Protein AF-A0A2G9V4E0-F1 (afdb_monomer)

Mean predicted aligned error: 18.13 Å

Foldseek 3Di:
DDDDPDDLVVLLVVLLVLLPDLAADDLVSLLSLLCQLVPPDDPSVVSSVVSLVCLLPPPCNQVSHDDDDDDDDDDPDDDDDDDDDDDDDDDDAGGPLVVNCPPPPDPSSNVSSVSSVVCCCVPPVVVDDPRRNVVSVVVVVVVVVVPDDDPVVVVVVVCVVCVVPPPPCVCPVDCVVVVVPVVPDDDDDDDPLVVVVVVLVVLLVQCPDPDPVSVVVSLVVLLVLLVVLCVVDPPDPDDDDDDDDDDDDDDPDDPRDVSLVSCVVSLLSVLLSLVVVQQDEPVVVVPPDPDPPVSSNVSNLSSLSSNLSSCSSPVPSNVVSVCVVVVVPDDDDDDDDVLVVCLVCVCVVCVPPDLVVLLLVLLVSLLCLLVVDPDLVSSLVSVCSNCVVLVVLVVVLLVVCVVPVCSLLDLVSLVSLLSSLSSLLSSCLNNAASCVSVCVVCPVVLLVLLQSLLVVLQVQCVVPNDVCCVDSSNVSSLSSNLSSLSSLLSRLLRHPDLVCCVPPPPPSNCVRQQQSQQPGDPNSRRLSVLVSLLSNLLRNFQVCQVCVVVNCVRDPPSLCVQCVPDLPGPPSNLLSNLSSLQSCCVRPVVVLVVDDPVVNVVSLVSLVVQLVGPDPSSVVSSLLSVLLVLLVVLCCLQPVDPAQPDPPDSPDRSLVVVLVVQLVVCVVPQVQDDSVRSNVLSVQSNVCSVPSVSSSLSVLVVVCSSCVVVVDDSPVSCVVVVVVVVVVVVVVSVPSPSSDDPVRVVVVVVVD

Solvent-accessible surface area (backbone atoms only — not comparable to full-atom values): 43696 Å² total; per-residue (Å²): 133,89,78,82,80,75,55,72,69,57,53,51,52,48,48,46,54,41,68,70,44,94,45,56,66,54,64,72,56,50,46,50,40,52,48,33,43,77,68,46,71,70,68,61,17,53,51,33,45,51,48,53,50,53,48,62,69,40,93,56,50,74,71,33,48,70,83,96,74,90,78,90,87,82,84,90,80,84,88,86,79,90,80,92,80,86,78,78,93,84,80,83,82,75,54,56,49,58,51,39,61,70,70,47,91,47,70,67,55,32,50,52,43,49,51,48,53,48,50,46,50,76,76,39,54,89,78,48,57,68,72,47,54,53,47,49,53,51,50,54,52,53,56,51,64,75,69,69,88,56,68,64,65,50,49,53,56,50,47,65,68,40,61,84,72,52,60,64,62,68,54,72,78,41,63,59,59,51,68,69,39,72,81,74,62,84,93,79,86,76,57,75,67,56,55,51,50,51,52,52,54,48,50,56,55,53,52,65,49,98,43,72,67,62,30,49,61,44,46,56,52,47,34,51,52,37,49,50,63,37,68,76,62,60,85,73,75,82,74,81,92,77,81,92,76,95,73,93,76,76,85,80,74,79,77,77,55,70,70,55,69,72,43,50,68,60,53,55,55,47,50,53,50,52,70,74,64,56,54,71,52,70,85,73,46,68,82,79,46,96,68,80,57,62,66,54,48,50,50,22,52,53,52,49,48,35,48,43,36,47,33,75,75,39,49,67,64,46,52,51,58,50,48,66,56,52,76,75,72,76,88,90,91,88,92,68,72,63,65,66,57,49,61,73,43,38,72,77,69,49,68,88,49,54,72,72,54,46,25,52,48,40,20,55,50,18,41,48,44,53,68,71,49,94,50,62,69,62,39,34,56,51,49,52,62,68,42,44,64,56,47,55,56,48,52,53,52,51,52,49,35,73,77,36,65,70,54,65,73,36,63,63,54,36,48,50,53,37,51,46,42,47,35,50,34,30,22,28,66,40,34,27,47,60,38,50,63,63,46,65,73,45,45,68,59,52,48,51,50,41,42,54,48,48,50,54,52,49,53,49,32,74,76,63,36,76,71,53,61,73,39,70,58,50,43,40,45,50,48,36,45,47,41,53,46,47,38,54,38,48,36,56,71,43,46,82,62,56,64,59,42,58,70,71,46,46,56,65,47,45,75,47,45,38,61,53,46,48,72,38,55,81,90,69,40,61,43,60,57,37,44,35,50,20,48,50,35,62,66,44,30,60,78,44,57,89,52,47,64,61,51,46,72,30,51,44,66,71,48,47,72,59,46,74,79,49,95,70,59,61,58,62,42,49,48,21,45,54,48,26,55,38,29,41,49,75,42,37,42,74,56,59,74,68,45,58,70,70,60,46,50,53,53,53,52,52,35,58,53,28,42,70,39,93,50,64,71,43,14,50,53,20,39,50,42,51,20,48,52,47,18,54,51,41,40,32,45,72,74,66,57,84,68,62,76,41,87,92,47,63,84,53,53,52,55,58,52,53,51,54,53,52,50,54,52,45,62,74,73,39,86,87,59,52,75,69,54,53,54,51,55,57,49,43,52,59,73,21,20,88,35,52,66,56,30,34,51,53,49,48,54,50,55,45,69,72,37,62,85,74,72,62,88,66,78,76,76,56,48,62,61,53,49,49,52,51,48,54,55,48,50,64,53,49,70,40,86,74,62,48,52,77,81,70,57,59,60,66,73,75,74,109

Organism: Teladorsagia circumcincta (NCBI:txid45464)

pLDDT: mean 77.63, std 17.52, range [27.0, 97.81]

InterPro domains:
  IPR001494 Importin-beta, N-terminal domain [PF03810] (95-145)
  IPR001494 Importin-beta, N-terminal domain [PS50166] (108-146)
  IPR011989 Armadillo-like helical [G3DSA:1.25.10.10] (3-150)
  IPR011989 Armadillo-like helical [G3DSA:1.25.10.10] (183-432)
  IPR011989 Armadillo-like helical [G3DSA:1.25.10.10] (434-624)
  IPR011989 Armadillo-like helical [G3DSA:1.25.10.10] (625-747)
  IPR014877 Exportin-1, C-terminal [PF08767] (438-626)
  IPR014877 Exportin-1, C-terminal [SM01102] (438-711)
  IPR016024 Armadillo-type fold [SSF48371] (34-645)
  IPR016024 Armadillo-type fold [SSF48371] (437-710)
  IPR041123 Chromosome region maintenance repeat [PF18777] (195-230)
  IPR041235 Exportin-1, repeat 2 [PF18784] (259-318)
  IPR045065 Exportin-1/5 [PTHR11223] (341-725)

Secondary structure (DSSP, 8-state):
-------HHHHHHHHHHHHHSSSPP-HHHHHHHHHHHHH--THHHHHHHHHHHHHHH-TTGGGS-----S-------S-----S-PPPS--PPS-THHHHHHH---HHHHHHHHHHHHHHHHHHTTTS-HHHHHHHHHHHHHHHHHH---HHHHHHHHHHHHTTTS-HHHHHSSTHHHHHHTTT-------HHHHHHHHHHHHHHHTTSS-HHHHHHHHHHHHHHHHHHHHTS--PPPPP--------------PPPHHHHHHHHHHHHHHHHHHHSPPPPHHHHTTT-SS--HHHHHHHHHHHHHHHHHHHH-HHHHHHHHHHHHTTT------S-HHHHHHHTHHHHHTTS-HHHHHHHHHHHHHHHHHH-S-HHHHHHHHHHHHHHHHHHHHHHHHHHHH-GGGGG-HHHHHHHHHHHHHHHHHHHHH-GGGHHHHHHHHHHHHHHHHHHHHHHHHHHHHH-GGGGGSHHHHHHHHHHHHHHHHHHHHHHH-S-HHHIIIIIHHHHHHHHHHHHHHS-TTTS-THHHHHHHHHHHHHGGGGTTTHHHHHHHHHHHHHHHHSS-SSS-HHHHHHHHHHHHHHHHHHHHHHHTS-HHHHHHHHHHHHHHHT-SSHHHHHHHHHHHHHHHHHHHHIIIII--S-S-SS-TTS-HHHHHHHHHHHHHHHH-TTS-HHHHHHHHHHHHHTTT-HHHHHHHHHHHHHHHHGGGT---GGGGHHHHHHHHHHHHHHHHTSTTSS-HHHHTHHHHT-

Nearest PDB structures (foldseek):
  6tvo-assembly1_A  TM=6.552E-01  e=1.284E-31  Homo sapiens
  3gjx-assembly1_A  TM=6.087E-01  e=4.006E-31  Mus musculus
  6m6x-assembly1_C  TM=6.313E-01  e=2.692E-26  Saccharomyces cerevisiae S288C
  7cnd-assembly1_C  TM=6.186E-01  e=1.583E-26  Saccharomyces cerevisiae
  5dhf-assembly1_C  TM=6.220E-01  e=9.062E-26  Saccharomyces cerevisiae S288C

Structure (mmCIF, N/CA/C/O backbone):
data_AF-A0A2G9V4E0-F1
#
_entry.id   AF-A0A2G9V4E0-F1
#
loop_
_atom_site.group_PDB
_atom_site.id
_atom_site.type_symbol
_atom_site.label_atom_id
_atom_site.label_alt_id
_atom_site.label_comp_id
_atom_site.label_asym_id
_atom_site.label_entity_id
_atom_site.label_seq_id
_atom_site.pdbx_PDB_ins_code
_atom_site.Cartn_x
_atom_site.Cartn_y
_atom_site.Cartn_z
_atom_site.occupancy
_atom_site.B_iso_or_equiv
_atom_site.auth_seq_id
_atom_site.auth_comp_id
_atom_site.auth_asym_id
_atom_site.auth_atom_id
_atom_site.pdbx_PDB_model_num
ATOM 1 N N . MET A 1 1 ? -32.939 -40.037 -51.453 1.00 33.19 1 MET A N 1
ATOM 2 C CA . MET A 1 1 ? -31.852 -40.809 -50.816 1.00 33.19 1 MET A CA 1
ATOM 3 C C . MET A 1 1 ? -31.246 -39.930 -49.742 1.00 33.19 1 MET A C 1
ATOM 5 O O . MET A 1 1 ? -30.874 -38.808 -50.053 1.00 33.19 1 MET A O 1
ATOM 9 N N . ALA A 1 2 ? -31.262 -40.393 -48.495 1.00 30.61 2 ALA A N 1
ATOM 10 C CA . ALA A 1 2 ? -30.741 -39.678 -47.338 1.00 30.61 2 ALA A CA 1
ATOM 11 C C . ALA A 1 2 ? -29.206 -39.614 -47.401 1.00 30.61 2 ALA A C 1
ATOM 13 O O . ALA A 1 2 ? -28.556 -40.657 -47.384 1.00 30.61 2 ALA A O 1
ATOM 14 N N . ALA A 1 3 ? -28.639 -38.410 -47.481 1.00 33.91 3 ALA A N 1
ATOM 15 C CA . ALA A 1 3 ? -27.238 -38.184 -47.147 1.00 33.91 3 ALA A CA 1
ATOM 16 C C . ALA A 1 3 ? -27.174 -37.980 -45.628 1.00 33.91 3 ALA A C 1
ATOM 18 O O . ALA A 1 3 ? -27.768 -37.036 -45.108 1.00 33.91 3 ALA A O 1
ATOM 19 N N . LEU A 1 4 ? -26.532 -38.906 -44.915 1.00 38.12 4 LEU A N 1
ATOM 20 C CA . LEU A 1 4 ? -26.237 -38.766 -43.491 1.00 38.12 4 LEU A CA 1
ATOM 21 C C . LEU A 1 4 ? -25.443 -37.469 -43.272 1.00 38.12 4 LEU A C 1
ATOM 23 O O . LEU A 1 4 ? -24.310 -37.357 -43.732 1.00 38.12 4 LEU A O 1
ATOM 27 N N . THR A 1 5 ? -26.021 -36.493 -42.577 1.00 47.41 5 THR A N 1
ATOM 28 C CA . THR A 1 5 ? -25.279 -35.347 -42.041 1.00 47.41 5 THR A CA 1
ATOM 29 C C . THR A 1 5 ? -24.355 -35.866 -40.942 1.00 47.41 5 THR A C 1
ATOM 31 O O . THR A 1 5 ? -24.833 -36.281 -39.885 1.00 47.41 5 THR A O 1
ATOM 34 N N . ALA A 1 6 ? -23.050 -35.917 -41.211 1.00 59.31 6 ALA A N 1
ATOM 35 C CA . ALA A 1 6 ? -22.050 -36.324 -40.230 1.00 59.31 6 ALA A CA 1
ATOM 36 C C . ALA A 1 6 ? -22.112 -35.418 -38.985 1.00 59.31 6 ALA A C 1
ATOM 38 O O . ALA A 1 6 ? -22.323 -34.211 -39.095 1.00 59.31 6 ALA A O 1
ATOM 39 N N . THR A 1 7 ? -21.949 -35.998 -37.795 1.00 72.94 7 THR A N 1
ATOM 40 C CA . THR A 1 7 ? -21.898 -35.251 -36.527 1.00 72.94 7 THR A CA 1
ATOM 41 C C . THR A 1 7 ? -20.659 -34.339 -36.470 1.00 72.94 7 THR A C 1
ATOM 43 O O . THR A 1 7 ? -19.625 -34.727 -37.017 1.00 72.94 7 THR A O 1
ATOM 46 N N . PRO A 1 8 ? -20.699 -33.179 -35.779 1.00 71.94 8 PRO A N 1
ATOM 47 C CA . PRO A 1 8 ? -19.580 -32.222 -35.715 1.00 71.94 8 PRO A CA 1
ATOM 48 C C . PRO A 1 8 ? -18.233 -32.849 -35.323 1.00 71.94 8 PRO A C 1
ATOM 50 O O . PRO A 1 8 ? -17.212 -32.566 -35.943 1.00 71.94 8 PRO A O 1
ATOM 53 N N . MET A 1 9 ? -18.234 -33.797 -34.382 1.00 76.00 9 MET A N 1
ATOM 54 C CA . MET A 1 9 ? -17.030 -34.542 -33.986 1.00 76.00 9 MET A CA 1
ATOM 55 C C . MET A 1 9 ? -16.410 -35.385 -35.113 1.00 76.00 9 MET A C 1
ATOM 57 O O . MET A 1 9 ? -15.192 -35.504 -35.185 1.00 76.00 9 MET A O 1
ATOM 61 N N . VAL A 1 10 ? -17.219 -35.920 -36.033 1.00 79.38 10 VAL A N 1
ATOM 62 C CA . VAL A 1 10 ? -16.725 -36.690 -37.192 1.00 79.38 10 VAL A CA 1
ATOM 63 C C . VAL A 1 10 ? -16.063 -35.756 -38.206 1.00 79.38 10 VAL A C 1
ATOM 65 O O . VAL A 1 10 ? -15.049 -36.111 -38.799 1.00 79.38 10 VAL A O 1
ATOM 68 N N . ILE A 1 11 ? -16.593 -34.539 -38.359 1.00 79.25 11 ILE A N 1
ATOM 69 C CA . ILE A 1 11 ? -15.997 -33.488 -39.195 1.00 79.25 11 ILE A CA 1
ATOM 70 C C . ILE A 1 11 ? -14.650 -33.041 -38.605 1.00 79.25 11 ILE A C 1
ATOM 72 O O . ILE A 1 11 ? -13.688 -32.883 -39.350 1.00 79.25 11 ILE A O 1
ATOM 76 N N . LEU A 1 12 ? -14.548 -32.895 -37.277 1.00 80.19 12 LEU A N 1
ATOM 77 C CA . LEU A 1 12 ? -13.295 -32.545 -36.594 1.00 80.19 12 LEU A CA 1
ATOM 78 C C . LEU A 1 12 ? -12.248 -33.668 -36.657 1.00 80.19 12 LEU A C 1
ATOM 80 O O . LEU A 1 12 ? -11.067 -33.384 -36.848 1.00 80.19 12 LEU A O 1
ATOM 84 N N . GLU A 1 13 ? -12.647 -34.937 -36.546 1.00 80.19 13 GLU A N 1
ATOM 85 C CA . GLU A 1 13 ? -11.729 -36.069 -36.737 1.00 80.19 13 GLU A CA 1
ATOM 86 C C . GLU A 1 13 ? -11.235 -36.189 -38.181 1.00 80.19 13 GLU A C 1
ATOM 88 O O . GLU A 1 13 ? -10.054 -36.476 -38.402 1.00 80.19 13 GLU A O 1
ATOM 93 N N . GLU A 1 14 ? -12.109 -35.946 -39.160 1.00 80.38 14 GLU A N 1
ATOM 94 C CA . GLU A 1 14 ? -11.736 -35.922 -40.575 1.00 80.38 14 GLU A CA 1
ATOM 95 C C . GLU A 1 14 ? -10.793 -34.750 -40.871 1.00 80.38 14 GLU A C 1
ATOM 97 O O . GLU A 1 14 ? -9.742 -34.943 -41.482 1.00 80.38 14 GLU A O 1
ATOM 102 N N . ALA A 1 15 ? -11.094 -33.559 -40.342 1.00 75.94 15 ALA A N 1
ATOM 103 C CA . ALA A 1 15 ? -10.224 -32.393 -40.445 1.00 75.94 15 ALA A CA 1
ATOM 104 C C . ALA A 1 15 ? -8.856 -32.647 -39.809 1.00 75.94 15 ALA A C 1
ATOM 106 O O . ALA A 1 15 ? -7.833 -32.355 -40.422 1.00 75.94 15 ALA A O 1
ATOM 107 N N . LYS A 1 16 ? -8.805 -33.263 -38.623 1.00 79.62 16 LYS A N 1
ATOM 108 C CA . LYS A 1 16 ? -7.543 -33.609 -37.962 1.00 79.62 16 LYS A CA 1
ATOM 109 C C . LYS A 1 16 ? -6.700 -34.560 -38.813 1.00 79.62 16 LYS A C 1
ATOM 111 O O . LYS A 1 16 ? -5.512 -34.314 -39.000 1.00 79.62 16 LYS A O 1
ATOM 116 N N . LYS A 1 17 ? -7.303 -35.611 -39.380 1.00 75.38 17 LYS A N 1
ATOM 117 C CA . LYS A 1 17 ? -6.600 -36.552 -40.271 1.00 75.38 17 LYS A CA 1
ATOM 118 C C . LYS A 1 17 ? -6.109 -35.872 -41.547 1.00 75.38 17 LYS A C 1
ATOM 120 O O . LYS A 1 17 ? -4.966 -36.087 -41.951 1.00 75.38 17 LYS A O 1
ATOM 125 N N . GLN A 1 18 ? -6.948 -35.039 -42.158 1.00 71.94 18 GLN A N 1
ATOM 126 C CA . GLN A 1 18 ? -6.619 -34.352 -43.402 1.00 71.94 18 GLN A CA 1
ATOM 127 C C . GLN A 1 18 ? -5.540 -33.280 -43.201 1.00 71.94 18 GLN A C 1
ATOM 129 O O . GLN A 1 18 ? -4.650 -33.153 -44.036 1.00 71.94 18 GLN A O 1
ATOM 134 N N . PHE A 1 19 ? -5.570 -32.546 -42.085 1.00 72.25 19 PHE A N 1
ATOM 135 C CA . PHE A 1 19 ? -4.605 -31.482 -41.792 1.00 72.25 19 PHE A CA 1
ATOM 136 C C . PHE A 1 19 ? -3.255 -32.048 -41.305 1.00 72.25 19 PHE A C 1
ATOM 138 O O . PHE A 1 19 ? -2.202 -31.448 -41.545 1.00 72.25 19 PHE A O 1
ATOM 145 N N . GLN A 1 20 ? -3.247 -33.239 -40.689 1.00 66.88 20 GLN A N 1
ATOM 146 C CA . GLN A 1 20 ? -2.020 -33.938 -40.287 1.00 66.88 20 GLN A CA 1
ATOM 147 C C . GLN A 1 20 ? -1.310 -34.648 -41.457 1.00 66.88 20 GLN A C 1
ATOM 149 O O . GLN A 1 20 ? -0.078 -34.641 -41.489 1.00 66.88 20 GLN A O 1
ATOM 154 N N . GLY A 1 21 ? -2.040 -35.189 -42.439 1.00 61.72 21 GLY A N 1
ATOM 155 C CA . GLY A 1 21 ? -1.461 -35.865 -43.612 1.00 61.72 21 GLY A CA 1
ATOM 156 C C . GLY A 1 21 ? -0.761 -34.941 -44.626 1.00 61.72 21 GLY A C 1
ATOM 157 O O . GLY A 1 21 ? -0.835 -33.718 -44.528 1.00 61.72 21 GLY A O 1
ATOM 158 N N . ASP A 1 22 ? -0.105 -35.541 -45.629 1.00 53.78 22 ASP A N 1
ATOM 159 C CA . ASP A 1 22 ? 0.511 -34.852 -46.789 1.00 53.78 22 ASP A CA 1
ATOM 160 C C . ASP A 1 22 ? -0.501 -34.571 -47.926 1.00 53.78 22 ASP A C 1
ATOM 162 O O . ASP A 1 22 ? -0.129 -34.253 -49.056 1.00 53.78 22 ASP A O 1
ATOM 166 N N . GLY A 1 23 ? -1.797 -34.745 -47.646 1.00 53.50 23 GLY A N 1
ATOM 167 C CA . GLY A 1 23 ? -2.893 -34.508 -48.586 1.00 53.50 23 GLY A CA 1
ATOM 168 C C . GLY A 1 23 ? -3.315 -33.037 -48.664 1.00 53.50 23 GLY A C 1
ATOM 169 O O . GLY A 1 23 ? -2.919 -32.213 -47.849 1.00 53.50 23 GLY A O 1
ATOM 170 N N . LYS A 1 24 ? -4.156 -32.718 -49.654 1.00 55.38 24 LYS A N 1
ATOM 171 C CA . LYS A 1 24 ? -4.637 -31.356 -49.948 1.00 55.38 24 LYS A CA 1
ATOM 172 C C . LYS A 1 24 ? -5.530 -30.805 -48.834 1.00 55.38 24 LYS A C 1
ATOM 174 O O . LYS A 1 24 ? -6.389 -31.533 -48.331 1.00 55.38 24 LYS A O 1
ATOM 179 N N . LEU A 1 25 ? -5.416 -29.511 -48.535 1.00 63.75 25 LEU A N 1
ATOM 180 C CA . LEU A 1 25 ? -6.314 -28.795 -47.623 1.00 63.75 25 LEU A CA 1
ATOM 181 C C . LEU A 1 25 ? -7.663 -28.467 -48.297 1.00 63.75 25 LEU A C 1
ATOM 183 O O . LEU A 1 25 ? -7.703 -27.854 -49.359 1.00 63.75 25 LEU A O 1
ATOM 187 N N . ASN A 1 26 ? -8.781 -28.844 -47.675 1.00 69.75 26 ASN A N 1
ATOM 188 C CA . ASN A 1 26 ? -10.123 -28.502 -48.156 1.00 69.75 26 ASN A CA 1
ATOM 189 C C . ASN A 1 26 ? -10.599 -27.176 -47.527 1.00 69.75 26 ASN A C 1
ATOM 191 O O . ASN A 1 26 ? -10.836 -27.125 -46.321 1.00 69.75 26 ASN A O 1
ATOM 195 N N . VAL A 1 27 ? -10.773 -26.123 -48.340 1.00 69.50 27 VAL A N 1
ATOM 196 C CA . VAL A 1 27 ? -11.202 -24.779 -47.888 1.00 69.50 27 VAL A CA 1
ATOM 197 C C . VAL A 1 27 ? -12.576 -24.812 -47.209 1.00 69.50 27 VAL A C 1
ATOM 199 O O . VAL A 1 27 ? -12.756 -24.191 -46.169 1.00 69.50 27 VAL A O 1
ATOM 202 N N . GLN A 1 28 ? -13.522 -25.604 -47.723 1.00 72.94 28 GLN A N 1
ATOM 203 C CA . GLN A 1 28 ? -14.852 -25.742 -47.115 1.00 72.94 28 GLN A CA 1
ATOM 204 C C . GLN A 1 28 ? -14.797 -26.482 -45.773 1.00 72.94 28 GLN A C 1
ATOM 206 O O . GLN A 1 28 ? -15.589 -26.197 -44.878 1.00 72.94 28 GLN A O 1
ATOM 211 N N . LEU A 1 29 ? -13.858 -27.420 -45.614 1.00 75.62 29 LEU A N 1
ATOM 212 C CA . LEU A 1 29 ? -13.629 -28.094 -44.336 1.00 75.62 29 LEU A CA 1
ATOM 213 C C . LEU A 1 29 ? -12.948 -27.157 -43.329 1.00 75.62 29 LEU A C 1
ATOM 215 O O . LEU A 1 29 ? -13.338 -27.137 -42.166 1.00 75.62 29 LEU A O 1
ATOM 219 N N . LEU A 1 30 ? -11.985 -26.341 -43.772 1.00 76.62 30 LEU A N 1
ATOM 220 C CA . LEU A 1 30 ? -11.377 -25.295 -42.944 1.00 76.62 30 LEU A CA 1
ATOM 221 C C . LEU A 1 30 ? -12.433 -24.291 -42.465 1.00 76.62 30 LEU A C 1
ATOM 223 O O . LEU A 1 30 ? -12.498 -24.005 -41.274 1.00 76.62 30 LEU A O 1
ATOM 227 N N . ASP A 1 31 ? -13.309 -23.837 -43.360 1.00 79.75 31 ASP A N 1
ATOM 228 C CA . ASP A 1 31 ? -14.431 -22.950 -43.044 1.00 79.75 31 ASP A CA 1
ATOM 229 C C . ASP A 1 31 ? -15.376 -23.566 -41.999 1.00 79.75 31 ASP A C 1
ATOM 231 O O . ASP A 1 31 ? -15.823 -22.880 -41.075 1.00 79.75 31 ASP A O 1
ATOM 235 N N . GLN A 1 32 ? -15.633 -24.875 -42.073 1.00 80.00 32 GLN A N 1
ATOM 236 C CA . GLN A 1 32 ? -16.416 -25.596 -41.064 1.00 80.00 32 GLN A CA 1
ATOM 237 C C . GLN A 1 32 ? -15.699 -25.664 -39.708 1.00 80.00 32 GLN A C 1
ATOM 239 O O . GLN A 1 32 ? -16.331 -25.408 -38.685 1.00 80.00 32 GLN A O 1
ATOM 244 N N . VAL A 1 33 ? -14.391 -25.938 -39.680 1.00 81.00 33 VAL A N 1
ATOM 245 C CA . VAL A 1 33 ? -13.590 -25.978 -38.440 1.00 81.00 33 VAL A CA 1
ATOM 246 C C . VAL A 1 33 ? -13.491 -24.591 -37.795 1.00 81.00 33 VAL A C 1
ATOM 248 O O . VAL A 1 33 ? -13.684 -24.461 -36.587 1.00 81.00 33 VAL A O 1
ATOM 251 N N . VAL A 1 34 ? -13.261 -23.539 -38.586 1.00 81.44 34 VAL A N 1
ATOM 252 C CA . VAL A 1 34 ? -13.236 -22.141 -38.120 1.00 81.44 34 VAL A CA 1
ATOM 253 C C . VAL A 1 34 ? -14.613 -21.724 -37.598 1.00 81.44 34 VAL A C 1
ATOM 255 O O . VAL A 1 34 ? -14.719 -21.106 -36.538 1.00 81.44 34 VAL A O 1
ATOM 258 N N . THR A 1 35 ? -15.690 -22.131 -38.273 1.00 82.56 35 THR A N 1
ATOM 259 C CA . THR A 1 35 ? -17.058 -21.894 -37.793 1.00 82.56 35 THR A CA 1
ATOM 260 C C . THR A 1 35 ? -17.322 -22.605 -36.464 1.00 82.56 35 THR A C 1
ATOM 262 O O . THR A 1 35 ? -17.916 -22.006 -35.569 1.00 82.56 35 THR A O 1
ATOM 265 N N . MET A 1 36 ? -16.866 -23.850 -36.294 1.00 82.38 36 MET A N 1
ATOM 266 C CA . MET A 1 36 ? -17.001 -24.592 -35.032 1.00 82.38 36 MET A CA 1
ATOM 267 C C . MET A 1 36 ? -16.182 -23.958 -33.903 1.00 82.38 36 MET A C 1
ATOM 269 O O . MET A 1 36 ? -16.680 -23.835 -32.790 1.00 82.38 36 MET A O 1
ATOM 273 N N . MET A 1 37 ? -14.975 -23.469 -34.183 1.00 83.62 37 MET A N 1
ATOM 274 C CA . MET A 1 37 ? -14.152 -22.756 -33.200 1.00 83.62 37 MET A CA 1
ATOM 275 C C . MET A 1 37 ? -14.810 -21.448 -32.717 1.00 83.62 37 MET A C 1
ATOM 277 O O . MET A 1 37 ? -14.747 -21.132 -31.528 1.00 83.62 37 MET A O 1
ATOM 281 N N . ASN A 1 38 ? -15.520 -20.737 -33.599 1.00 79.38 38 ASN A N 1
ATOM 282 C CA . ASN A 1 38 ? -16.206 -19.488 -33.251 1.00 79.38 38 ASN A CA 1
ATOM 283 C C . ASN A 1 38 ? -17.627 -19.672 -32.684 1.00 79.38 38 ASN A C 1
ATOM 285 O O . ASN A 1 38 ? -18.124 -18.771 -32.010 1.00 79.38 38 ASN A O 1
ATOM 289 N N . ARG A 1 39 ? -18.317 -20.787 -32.979 1.00 79.38 39 ARG A N 1
ATOM 290 C CA . ARG A 1 39 ? -19.748 -20.971 -32.646 1.00 79.38 39 ARG A CA 1
ATOM 291 C C . ARG A 1 39 ? -20.071 -22.153 -31.727 1.00 79.38 39 ARG A C 1
ATOM 293 O O . ARG A 1 39 ? -21.142 -22.136 -31.124 1.00 79.38 39 ARG A O 1
ATOM 300 N N . ALA A 1 40 ? -19.219 -23.174 -31.632 1.00 80.69 40 ALA A N 1
ATOM 301 C CA . ALA A 1 40 ? -19.456 -24.323 -30.753 1.00 80.69 40 ALA A CA 1
ATOM 302 C C . ALA A 1 40 ? -19.035 -24.018 -29.304 1.00 80.69 40 ALA A C 1
ATOM 304 O O . ALA A 1 40 ? -18.292 -23.072 -29.048 1.00 80.69 40 ALA A O 1
ATOM 305 N N . THR A 1 41 ? -19.493 -24.829 -28.345 1.00 73.19 41 THR A N 1
ATOM 306 C CA . THR A 1 41 ? -19.137 -24.711 -26.921 1.00 73.19 41 THR A CA 1
ATOM 307 C C . THR A 1 41 ? -18.650 -26.049 -26.363 1.00 73.19 41 THR A C 1
ATOM 309 O O . THR A 1 41 ? -19.034 -27.119 -26.830 1.00 73.19 41 THR A O 1
ATOM 312 N N . GLY A 1 42 ? -17.777 -26.006 -25.353 1.00 84.25 42 GLY A N 1
ATOM 313 C CA . GLY A 1 42 ? -17.283 -27.212 -24.681 1.00 84.25 42 GLY A CA 1
ATOM 314 C C . GLY A 1 42 ? -16.152 -27.920 -25.436 1.00 84.25 42 GLY A C 1
ATOM 315 O O . GLY A 1 42 ? -15.146 -27.299 -25.780 1.00 84.25 42 GLY A O 1
ATOM 316 N N . GLU A 1 43 ? -16.269 -29.236 -25.629 1.00 80.50 43 GLU A N 1
ATOM 317 C CA . GLU A 1 43 ? -15.189 -30.069 -26.189 1.00 80.50 43 GLU A CA 1
ATOM 318 C C . GLU A 1 43 ? -14.965 -29.855 -27.691 1.00 80.50 43 GLU A C 1
ATOM 320 O O . GLU A 1 43 ? -13.818 -29.839 -28.135 1.00 80.50 43 GLU A O 1
ATOM 325 N N . GLU A 1 44 ? -16.027 -29.606 -28.462 1.00 81.44 44 GLU A N 1
ATOM 326 C CA . GLU A 1 44 ? -15.942 -29.372 -29.912 1.00 81.44 44 GLU A CA 1
ATOM 327 C C . GLU A 1 44 ? -15.126 -28.110 -30.233 1.00 81.44 44 GLU A C 1
ATOM 329 O O . GLU A 1 44 ? -14.275 -28.121 -31.122 1.00 81.44 44 GLU A O 1
ATOM 334 N N . GLN A 1 45 ? -15.316 -27.042 -29.451 1.00 84.38 45 GLN A N 1
ATOM 335 C CA . GLN A 1 45 ? -14.574 -25.789 -29.600 1.00 84.38 45 GLN A CA 1
ATOM 336 C C . GLN A 1 45 ? -13.089 -25.959 -29.258 1.00 84.38 45 GLN A C 1
ATOM 338 O O . GLN A 1 45 ? -12.218 -25.476 -29.984 1.00 84.38 45 GLN A O 1
ATOM 343 N N . LYS A 1 46 ? -12.789 -26.669 -28.161 1.00 83.44 46 LYS A N 1
ATOM 344 C CA . LYS A 1 46 ? -11.406 -26.954 -27.749 1.00 83.44 46 LYS A CA 1
ATOM 345 C C . LYS A 1 46 ? -10.676 -27.778 -28.802 1.00 83.44 46 LYS A C 1
ATOM 347 O O . LYS A 1 46 ? -9.530 -27.474 -29.123 1.00 83.44 46 LYS A O 1
ATOM 352 N N . LEU A 1 47 ? -11.345 -28.791 -29.351 1.00 82.44 47 LEU A N 1
ATOM 353 C CA . LEU A 1 47 ? -10.778 -29.652 -30.380 1.00 82.44 47 LEU A CA 1
ATOM 354 C C . LEU A 1 47 ? -10.558 -28.889 -31.695 1.00 82.44 47 LEU A C 1
ATOM 356 O O . LEU A 1 47 ? -9.476 -28.988 -32.268 1.00 82.44 47 LEU A O 1
ATOM 360 N N . ALA A 1 48 ? -11.525 -28.074 -32.129 1.00 83.50 48 ALA A N 1
ATOM 361 C CA . ALA A 1 48 ? -11.378 -27.206 -33.297 1.00 83.50 48 ALA A CA 1
ATOM 362 C C . ALA A 1 48 ? -10.207 -26.218 -33.141 1.00 83.50 48 ALA A C 1
ATOM 364 O O . ALA A 1 48 ? -9.401 -26.070 -34.058 1.00 83.50 48 ALA A O 1
ATOM 365 N N . ASN A 1 49 ? -10.059 -25.599 -31.964 1.00 85.19 49 ASN A N 1
ATOM 366 C CA . ASN A 1 49 ? -8.941 -24.700 -31.676 1.00 85.19 49 ASN A CA 1
ATOM 367 C C . ASN A 1 49 ? -7.590 -25.433 -31.707 1.00 85.19 49 ASN A C 1
ATOM 369 O O . ASN A 1 49 ? -6.650 -24.967 -32.341 1.00 85.19 49 ASN A O 1
ATOM 373 N N . MET A 1 50 ? -7.501 -26.610 -31.083 1.00 83.88 50 MET A N 1
ATOM 374 C CA . MET A 1 50 ? -6.281 -27.423 -31.092 1.00 83.88 50 MET A CA 1
ATOM 375 C C . MET A 1 50 ? -5.858 -27.801 -32.519 1.00 83.88 50 MET A C 1
ATOM 377 O O . MET A 1 50 ? -4.683 -27.696 -32.852 1.00 83.88 50 MET A O 1
ATOM 381 N N . ILE A 1 51 ? -6.814 -28.178 -33.376 1.00 82.38 51 ILE A N 1
ATOM 382 C CA . ILE A 1 51 ? -6.564 -28.511 -34.785 1.00 82.38 51 ILE A CA 1
ATOM 383 C C . ILE A 1 51 ? -6.035 -27.293 -35.564 1.00 82.38 51 ILE A C 1
ATOM 385 O O . ILE A 1 51 ? -5.096 -27.426 -36.348 1.00 82.38 51 ILE A O 1
ATOM 389 N N . LEU A 1 52 ? -6.604 -26.102 -35.348 1.00 80.75 52 LEU A N 1
ATOM 390 C CA . LEU A 1 52 ? -6.149 -24.869 -36.004 1.00 80.75 52 LEU A CA 1
ATOM 391 C C . LEU A 1 52 ? -4.765 -24.423 -35.513 1.00 80.75 52 LEU A C 1
ATOM 393 O O . LEU A 1 52 ? -3.954 -23.971 -36.318 1.00 80.75 52 LEU A O 1
ATOM 397 N N . VAL A 1 53 ? -4.468 -24.579 -34.221 1.00 80.50 53 VAL A N 1
ATOM 398 C CA . VAL A 1 53 ? -3.133 -24.305 -33.663 1.00 80.50 53 VAL A CA 1
ATOM 399 C C . VAL A 1 53 ? -2.103 -25.270 -34.243 1.00 80.50 53 VAL A C 1
ATOM 401 O O . VAL A 1 53 ? -1.071 -24.826 -34.735 1.00 80.50 53 VAL A O 1
ATOM 404 N N . GLU A 1 54 ? -2.407 -26.567 -34.289 1.00 78.19 54 GLU A N 1
ATOM 405 C CA . GLU A 1 54 ? -1.519 -27.582 -34.868 1.00 78.19 54 GLU A CA 1
ATOM 406 C C . GLU A 1 54 ? -1.252 -27.316 -36.362 1.00 78.19 54 GLU A C 1
ATOM 408 O O . GLU A 1 54 ? -0.120 -27.436 -36.834 1.00 78.19 54 GLU A O 1
ATOM 413 N N . LEU A 1 55 ? -2.273 -26.872 -37.105 1.00 74.94 55 LEU A N 1
ATOM 414 C CA . LEU A 1 55 ? -2.123 -26.434 -38.492 1.00 74.94 55 LEU A CA 1
ATOM 415 C C . LEU A 1 55 ? -1.292 -25.145 -38.602 1.00 74.94 55 LEU A C 1
ATOM 417 O O . LEU A 1 55 ? -0.513 -25.011 -39.538 1.00 74.94 55 LEU A O 1
ATOM 421 N N . LYS A 1 56 ? -1.406 -24.200 -37.669 1.00 70.44 56 LYS A N 1
ATOM 422 C CA . LYS A 1 56 ? -0.614 -22.959 -37.675 1.00 70.44 56 LYS A CA 1
ATOM 423 C C . LYS A 1 56 ? 0.860 -23.202 -37.337 1.00 70.44 56 LYS A C 1
ATOM 425 O O . LYS A 1 56 ? 1.731 -22.594 -37.952 1.00 70.44 56 LYS A O 1
ATOM 430 N N . GLU A 1 57 ? 1.136 -24.077 -36.375 1.00 69.00 57 GLU A N 1
ATOM 431 C CA . GLU A 1 57 ? 2.488 -24.363 -35.880 1.00 69.00 57 GLU A CA 1
ATOM 432 C C . GLU A 1 57 ? 3.258 -25.353 -36.759 1.00 69.00 57 GLU A C 1
ATOM 434 O O . GLU A 1 57 ? 4.490 -25.401 -36.707 1.00 69.00 57 GLU A O 1
ATOM 439 N N . ASN A 1 58 ? 2.566 -26.135 -37.596 1.00 66.56 58 ASN A N 1
ATOM 440 C CA . ASN A 1 58 ? 3.229 -27.114 -38.444 1.00 66.56 58 ASN A CA 1
ATOM 441 C C . ASN A 1 58 ? 4.160 -26.421 -39.481 1.00 66.56 58 ASN A C 1
ATOM 443 O O . ASN A 1 58 ? 3.706 -25.646 -40.331 1.00 66.56 58 ASN A O 1
ATOM 447 N N . PRO A 1 59 ? 5.479 -26.728 -39.468 1.00 56.72 59 PRO A N 1
ATOM 448 C CA . PRO A 1 59 ? 6.485 -26.067 -40.304 1.00 56.72 59 PRO A CA 1
ATOM 449 C C . PRO A 1 59 ? 6.255 -26.181 -41.815 1.00 56.72 59 PRO A C 1
ATOM 451 O O . PRO A 1 59 ? 6.861 -25.410 -42.567 1.00 56.72 59 PRO A O 1
ATOM 454 N N . ASN A 1 60 ? 5.428 -27.141 -42.237 1.00 57.97 60 ASN A N 1
ATOM 455 C CA . ASN A 1 60 ? 5.108 -27.475 -43.623 1.00 57.97 60 ASN A CA 1
ATOM 456 C C . ASN A 1 60 ? 3.654 -27.125 -43.987 1.00 57.97 60 ASN A C 1
ATOM 458 O O . ASN A 1 60 ? 3.196 -27.454 -45.074 1.00 57.97 60 ASN A O 1
ATOM 462 N N . SER A 1 61 ? 2.896 -26.443 -43.126 1.00 58.03 61 SER A N 1
ATOM 463 C CA . SER A 1 61 ? 1.505 -26.078 -43.442 1.00 58.03 61 SER A CA 1
ATOM 464 C C . SER A 1 61 ? 1.371 -25.183 -44.667 1.00 58.03 61 SER A C 1
ATOM 466 O O . SER A 1 61 ? 0.397 -25.284 -45.404 1.00 58.03 61 SER A O 1
ATOM 468 N N . TRP A 1 62 ? 2.395 -24.378 -44.949 1.00 56.66 62 TRP A N 1
ATOM 469 C CA . TRP A 1 62 ? 2.479 -23.568 -46.163 1.00 56.66 62 TRP A CA 1
ATOM 470 C C . TRP A 1 62 ? 2.707 -24.395 -47.446 1.00 56.66 62 TRP A C 1
ATOM 472 O O . TRP A 1 62 ? 2.512 -23.863 -48.535 1.00 56.66 62 TRP A O 1
ATOM 482 N N . THR A 1 63 ? 3.096 -25.678 -47.345 1.00 53.47 63 THR A N 1
ATOM 483 C CA . THR A 1 63 ? 3.273 -26.603 -48.486 1.00 53.47 63 THR A CA 1
ATOM 484 C C . THR A 1 63 ? 2.110 -27.583 -48.683 1.00 53.47 63 THR A C 1
ATOM 486 O O . THR A 1 63 ? 2.109 -28.308 -49.670 1.00 53.47 63 THR A O 1
ATOM 489 N N . LYS A 1 64 ? 1.139 -27.650 -47.761 1.00 53.00 64 LYS A N 1
ATOM 490 C CA . LYS A 1 64 ? 0.070 -28.678 -47.726 1.00 53.00 64 LYS A CA 1
ATOM 491 C C . LYS A 1 64 ? -1.191 -28.339 -48.544 1.00 53.00 64 LYS A C 1
ATOM 493 O O . LYS A 1 64 ? -2.208 -29.024 -48.457 1.00 53.00 64 LYS A O 1
ATOM 498 N N . ILE A 1 65 ? -1.146 -27.283 -49.344 1.00 47.47 65 ILE A N 1
ATOM 499 C CA . ILE A 1 65 ? -2.300 -26.749 -50.069 1.00 47.47 65 ILE A CA 1
ATOM 500 C C . ILE A 1 65 ? -1.944 -26.796 -51.570 1.00 47.47 65 ILE A C 1
ATOM 502 O O . ILE A 1 65 ? -1.194 -25.941 -52.033 1.00 47.47 65 ILE A O 1
ATOM 506 N N . PHE A 1 66 ? -2.330 -27.879 -52.271 1.00 39.22 66 PHE A N 1
ATOM 507 C CA . PHE A 1 66 ? -2.114 -28.056 -53.722 1.00 39.22 66 PHE A CA 1
ATOM 508 C C . PHE A 1 66 ? -3.150 -28.992 -54.380 1.00 39.22 66 PHE A C 1
ATOM 510 O O . PHE A 1 66 ? -3.145 -30.187 -54.085 1.00 39.22 66 PHE A O 1
ATOM 517 N N . ASP A 1 67 ? -3.972 -28.499 -55.322 1.00 39.34 67 ASP A N 1
ATOM 518 C CA . ASP A 1 67 ? -4.090 -29.022 -56.712 1.00 39.34 67 ASP A CA 1
ATOM 519 C C . ASP A 1 67 ? -5.139 -28.292 -57.568 1.00 39.34 67 ASP A C 1
ATOM 521 O O . ASP A 1 67 ? -6.300 -28.105 -57.200 1.00 39.34 67 ASP A O 1
ATOM 525 N N . HIS A 1 68 ? -4.711 -28.061 -58.805 1.00 41.69 68 HIS A N 1
ATOM 526 C CA . HIS A 1 68 ? -5.465 -27.674 -59.978 1.00 41.69 68 HIS A CA 1
ATOM 527 C C . HIS A 1 68 ? -6.525 -28.710 -60.387 1.00 41.69 68 HIS A C 1
ATOM 529 O O . HIS A 1 68 ? -6.254 -29.673 -61.100 1.00 41.69 68 HIS A O 1
ATOM 535 N N . SER A 1 69 ? -7.791 -28.414 -60.107 1.00 32.56 69 SER A N 1
ATOM 536 C CA . SER A 1 69 ? -8.873 -28.754 -61.037 1.00 32.56 69 SER A CA 1
ATOM 537 C C . SER A 1 69 ? -10.048 -27.810 -60.803 1.00 32.56 69 SER A C 1
ATOM 539 O O . SER A 1 69 ? -10.457 -27.663 -59.658 1.00 32.56 69 SER A O 1
ATOM 541 N N . VAL A 1 70 ? -10.595 -27.233 -61.889 1.00 32.16 70 VAL A N 1
ATOM 542 C CA . VAL A 1 70 ? -11.651 -26.186 -61.943 1.00 32.16 70 VAL A CA 1
ATOM 543 C C . VAL A 1 70 ? -11.056 -24.773 -61.736 1.00 32.16 70 VAL A C 1
ATOM 545 O O . VAL A 1 70 ? -10.589 -24.471 -60.657 1.00 32.16 70 VAL A O 1
ATOM 548 N N . THR A 1 71 ? -10.937 -23.842 -62.690 1.00 31.44 71 THR A N 1
ATOM 549 C CA . THR A 1 71 ? -11.554 -23.605 -64.006 1.00 31.44 71 THR A CA 1
ATOM 550 C C . THR A 1 71 ? -10.592 -22.821 -64.913 1.00 31.44 71 THR A C 1
ATOM 552 O O . THR A 1 71 ? -9.963 -21.856 -64.488 1.00 31.44 71 THR A O 1
ATOM 555 N N . ASN A 1 72 ? -10.556 -23.197 -66.195 1.00 36.56 72 ASN A N 1
ATOM 556 C CA . ASN A 1 72 ? -10.160 -22.324 -67.302 1.00 36.56 72 ASN A CA 1
ATOM 557 C C . ASN A 1 72 ? -10.971 -21.012 -67.297 1.00 36.56 72 ASN A C 1
ATOM 559 O O . ASN A 1 72 ? -12.149 -21.031 -66.948 1.00 36.56 72 ASN A O 1
ATOM 563 N N . ASN A 1 73 ? -10.358 -19.953 -67.837 1.00 32.94 73 ASN A N 1
ATOM 564 C CA . ASN A 1 73 ? -10.878 -18.604 -68.115 1.00 32.94 73 ASN A CA 1
ATOM 565 C C . ASN A 1 73 ? -10.736 -17.573 -66.992 1.00 32.94 73 ASN A C 1
ATOM 567 O O . ASN A 1 73 ? -11.725 -17.236 -66.361 1.00 32.94 73 ASN A O 1
ATOM 571 N N . TRP A 1 74 ? -9.563 -16.938 -66.903 1.00 28.56 74 TRP A N 1
ATOM 572 C CA . TRP A 1 74 ? -9.493 -15.473 -66.959 1.00 28.56 74 TRP A CA 1
ATOM 573 C C . TRP A 1 74 ? -8.318 -15.053 -67.847 1.00 28.56 74 TRP A C 1
ATOM 575 O O . TRP A 1 74 ? -7.215 -15.590 -67.785 1.00 28.56 74 TRP A O 1
ATOM 585 N N . VAL A 1 75 ? -8.646 -14.153 -68.762 1.00 30.47 75 VAL A N 1
ATOM 586 C CA . VAL A 1 75 ? -7.872 -13.712 -69.918 1.00 30.47 75 VAL A CA 1
ATOM 587 C C . VAL A 1 75 ? -6.662 -12.888 -69.476 1.00 30.47 75 VAL A C 1
ATOM 589 O O . VAL A 1 75 ? -6.809 -11.833 -68.865 1.00 30.47 75 VAL A O 1
ATOM 592 N N . VAL A 1 76 ? -5.468 -13.353 -69.846 1.00 33.81 76 VAL A N 1
ATOM 593 C CA . VAL A 1 76 ? -4.281 -12.508 -69.999 1.00 33.81 76 VAL A CA 1
ATOM 594 C C . VAL A 1 76 ? -4.349 -11.921 -71.404 1.00 33.81 76 VAL A C 1
ATOM 596 O O . VAL A 1 76 ? -3.857 -12.525 -72.345 1.00 33.81 76 VAL A O 1
ATOM 599 N N . ASP A 1 77 ? -4.969 -10.756 -71.543 1.00 31.27 77 ASP A N 1
ATOM 600 C CA . ASP A 1 77 ? -4.751 -9.880 -72.691 1.00 31.27 77 ASP A CA 1
ATOM 601 C C . ASP A 1 77 ? -4.664 -8.456 -72.162 1.00 31.27 77 ASP A C 1
ATOM 603 O O . ASP A 1 77 ? -5.676 -7.796 -71.940 1.00 31.27 77 ASP A O 1
ATOM 607 N N . HIS A 1 78 ? -3.441 -8.011 -71.905 1.00 28.91 78 HIS A N 1
ATOM 608 C CA . HIS A 1 78 ? -2.826 -6.826 -72.505 1.00 28.91 78 HIS A CA 1
ATOM 609 C C . HIS A 1 78 ? -1.480 -6.601 -71.800 1.00 28.91 78 HIS A C 1
ATOM 611 O O . HIS A 1 78 ? -1.388 -6.721 -70.582 1.00 28.91 78 HIS A O 1
ATOM 617 N N . TRP A 1 79 ? -0.464 -6.240 -72.590 1.00 28.36 79 TRP A N 1
ATOM 618 C CA . TRP A 1 79 ? 0.908 -5.866 -72.199 1.00 28.36 79 TRP A CA 1
ATOM 619 C C . TRP A 1 79 ? 1.956 -6.990 -72.156 1.00 28.36 79 TRP A C 1
ATOM 621 O O . TRP A 1 79 ? 2.571 -7.273 -71.133 1.00 28.36 79 TRP A O 1
ATOM 631 N N . VAL A 1 80 ? 2.259 -7.538 -73.338 1.00 28.59 80 VAL A N 1
ATOM 632 C CA . VAL A 1 80 ? 3.603 -8.044 -73.659 1.00 28.59 80 VAL A CA 1
ATOM 633 C C . VAL A 1 80 ? 4.307 -6.982 -74.506 1.00 28.59 80 VAL A C 1
ATOM 635 O O . VAL A 1 80 ? 3.964 -6.797 -75.671 1.00 28.59 80 VAL A O 1
ATOM 638 N N . VAL A 1 81 ? 5.293 -6.290 -73.929 1.00 32.31 81 VAL A N 1
ATOM 639 C CA . VAL A 1 81 ? 6.375 -5.654 -74.695 1.00 32.31 81 VAL A CA 1
ATOM 640 C C . VAL A 1 81 ? 7.580 -6.589 -74.625 1.00 32.31 81 VAL A C 1
ATOM 642 O O . VAL A 1 81 ? 7.958 -7.074 -73.561 1.00 32.31 81 VAL A O 1
ATOM 645 N N . GLU A 1 82 ? 8.117 -6.890 -75.801 1.00 32.00 82 GLU A N 1
ATOM 646 C CA . GLU A 1 82 ? 9.191 -7.833 -76.091 1.00 32.00 82 GLU A CA 1
ATOM 647 C C . GLU A 1 82 ? 10.456 -7.614 -75.246 1.00 32.00 82 GLU A C 1
ATOM 649 O O . GLU A 1 82 ? 11.016 -6.519 -75.237 1.00 32.00 82 GLU A O 1
ATOM 654 N N . SER A 1 83 ? 11.012 -8.687 -74.668 1.00 27.00 83 SER A N 1
ATOM 655 C CA . SER A 1 83 ? 12.325 -9.234 -75.073 1.00 27.00 83 SER A CA 1
ATOM 656 C C . SER A 1 83 ? 12.925 -10.198 -74.037 1.00 27.00 83 SER A C 1
ATOM 658 O O . SER A 1 83 ? 13.236 -9.821 -72.916 1.00 27.00 83 SER A O 1
ATOM 660 N N . ARG A 1 84 ? 13.218 -11.415 -74.520 1.00 29.09 84 ARG A N 1
ATOM 661 C CA . ARG A 1 84 ? 14.272 -12.355 -74.075 1.00 29.09 84 ARG A CA 1
ATOM 662 C C . ARG A 1 84 ? 14.191 -12.963 -72.665 1.00 29.09 84 ARG A C 1
ATOM 664 O O . ARG A 1 84 ? 14.855 -12.518 -71.742 1.00 29.09 84 ARG A O 1
ATOM 671 N N . ALA A 1 85 ? 13.518 -14.117 -72.621 1.00 29.97 85 ALA A N 1
ATOM 672 C CA . ALA A 1 85 ? 13.989 -15.430 -72.133 1.00 29.97 85 ALA A CA 1
ATOM 673 C C . ALA A 1 85 ? 12.838 -16.162 -71.424 1.00 29.97 85 ALA A C 1
ATOM 675 O O . ALA A 1 85 ? 12.509 -15.875 -70.279 1.00 29.97 85 ALA A O 1
ATOM 676 N N . ARG A 1 86 ? 12.212 -17.118 -72.124 1.00 31.03 86 ARG A N 1
ATOM 677 C CA . ARG A 1 86 ? 11.289 -18.083 -71.510 1.00 31.03 86 ARG A CA 1
ATOM 678 C C . ARG A 1 86 ? 12.100 -19.050 -70.638 1.00 31.03 86 ARG A C 1
ATOM 680 O O . ARG A 1 86 ? 12.994 -19.689 -71.199 1.00 31.03 86 ARG A O 1
ATOM 687 N N . PRO A 1 87 ? 11.789 -19.244 -69.346 1.00 29.92 87 PRO A N 1
ATOM 688 C CA . PRO A 1 87 ? 12.143 -20.482 -68.679 1.00 29.92 87 PRO A CA 1
ATOM 689 C C . PRO A 1 87 ? 11.137 -21.588 -69.058 1.00 29.92 87 PRO A C 1
ATOM 691 O O . PRO A 1 87 ? 10.015 -21.287 -69.483 1.00 29.92 87 PRO A O 1
ATOM 694 N N . PRO A 1 88 ? 11.526 -22.870 -68.956 1.00 31.53 88 PRO A N 1
ATOM 695 C CA . PRO A 1 88 ? 10.664 -23.993 -69.283 1.00 31.53 88 PRO A CA 1
ATOM 696 C C . PRO A 1 88 ? 9.549 -24.155 -68.247 1.00 31.53 88 PRO A C 1
ATOM 698 O O . PRO A 1 88 ? 9.686 -23.802 -67.080 1.00 31.53 88 PRO A O 1
ATOM 701 N N . ILE A 1 89 ? 8.454 -24.735 -68.718 1.00 42.31 89 ILE A N 1
ATOM 702 C CA . ILE A 1 89 ? 7.282 -25.177 -67.966 1.00 42.31 89 ILE A CA 1
ATOM 703 C C . ILE A 1 89 ? 7.718 -26.045 -66.772 1.00 42.31 89 ILE A C 1
ATOM 705 O O . ILE A 1 89 ? 8.362 -27.073 -66.971 1.00 42.31 89 ILE A O 1
ATOM 709 N N . GLY A 1 90 ? 7.342 -25.638 -65.554 1.00 35.81 90 GLY A N 1
ATOM 710 C CA . GLY A 1 90 ? 7.493 -26.440 -64.336 1.00 35.81 90 GLY A CA 1
ATOM 711 C C . GLY A 1 90 ? 7.988 -25.657 -63.120 1.00 35.81 90 GLY A C 1
ATOM 712 O O . GLY A 1 90 ? 9.125 -25.855 -62.719 1.00 35.81 90 GLY A O 1
ATOM 713 N N . GLN A 1 91 ? 7.146 -24.789 -62.545 1.00 34.94 91 GLN A N 1
ATOM 714 C CA . GLN A 1 91 ? 7.144 -24.382 -61.125 1.00 34.94 91 GLN A CA 1
ATOM 715 C C . GLN A 1 91 ? 6.071 -23.303 -60.935 1.00 34.94 91 GLN A C 1
ATOM 717 O O . GLN A 1 91 ? 6.304 -22.119 -61.169 1.00 34.94 91 GLN A O 1
ATOM 722 N N . HIS A 1 92 ? 4.864 -23.745 -60.575 1.00 39.38 92 HIS A N 1
ATOM 723 C CA . HIS A 1 92 ? 3.817 -22.861 -60.077 1.00 39.38 92 HIS A CA 1
ATOM 724 C C . HIS A 1 92 ? 4.158 -22.390 -58.653 1.00 39.38 92 HIS A C 1
ATOM 726 O O . HIS A 1 92 ? 4.965 -22.994 -57.948 1.00 39.38 92 HIS A O 1
ATOM 732 N N . TRP A 1 93 ? 3.595 -21.235 -58.328 1.00 36.31 93 TRP A N 1
ATOM 733 C CA . TRP A 1 93 ? 4.000 -20.255 -57.332 1.00 36.31 93 TRP A CA 1
ATOM 734 C C . TRP A 1 93 ? 3.866 -20.723 -55.879 1.00 36.31 93 TRP A C 1
ATOM 736 O O . TRP A 1 93 ? 3.310 -21.771 -55.571 1.00 36.31 93 TRP A O 1
ATOM 746 N N . VAL A 1 94 ? 4.418 -19.921 -54.976 1.00 37.75 94 VAL A N 1
ATOM 747 C CA . VAL A 1 94 ? 4.410 -20.168 -53.535 1.00 37.75 94 VAL A CA 1
ATOM 748 C C . VAL A 1 94 ? 3.143 -19.600 -52.914 1.00 37.75 94 VAL A C 1
ATOM 750 O O . VAL A 1 94 ? 2.883 -18.410 -53.051 1.00 37.75 94 VAL A O 1
ATOM 753 N N . VAL A 1 95 ? 2.454 -20.492 -52.190 1.00 43.34 95 VAL A N 1
ATOM 754 C CA . VAL A 1 95 ? 1.331 -20.326 -51.247 1.00 43.34 95 VAL A CA 1
ATOM 755 C C . VAL A 1 95 ? -0.090 -20.261 -51.846 1.00 43.34 95 VAL A C 1
ATOM 757 O O . VAL A 1 95 ? -0.503 -19.206 -52.307 1.00 43.34 95 VAL A O 1
ATOM 760 N N . GLU A 1 96 ? -0.907 -21.317 -51.659 1.00 55.78 96 GLU A N 1
ATOM 761 C CA . GLU A 1 96 ? -2.378 -21.288 -51.868 1.00 55.78 96 GLU A CA 1
ATOM 762 C C . GLU A 1 96 ? -3.146 -20.511 -50.747 1.00 55.78 96 GLU A C 1
ATOM 764 O O . GLU A 1 96 ? -4.288 -20.808 -50.387 1.00 55.78 96 GLU A O 1
ATOM 769 N N . VAL A 1 97 ? -2.514 -19.494 -50.137 1.00 56.09 97 VAL A N 1
ATOM 770 C CA . VAL A 1 97 ? -3.220 -18.485 -49.315 1.00 56.09 97 VAL A CA 1
ATOM 771 C C . VAL A 1 97 ? -4.122 -17.644 -50.220 1.00 56.09 97 VAL A C 1
ATOM 773 O O . VAL A 1 97 ? -5.181 -17.205 -49.783 1.00 56.09 97 VAL A O 1
ATOM 776 N N . ASP A 1 98 ? -3.753 -17.486 -51.493 1.00 54.88 98 ASP A N 1
ATOM 777 C CA . ASP A 1 98 ? -4.600 -16.902 -52.532 1.00 54.88 98 ASP A CA 1
ATOM 778 C C . ASP A 1 98 ? -5.947 -17.634 -52.665 1.00 54.88 98 ASP A C 1
ATOM 780 O O . ASP A 1 98 ? -6.979 -16.973 -52.690 1.00 54.88 98 ASP A O 1
ATOM 784 N N . ALA A 1 99 ? -5.969 -18.968 -52.614 1.00 60.16 99 ALA A N 1
ATOM 785 C CA . ALA A 1 99 ? -7.170 -19.778 -52.744 1.00 60.16 99 ALA A CA 1
ATOM 786 C C . ALA A 1 99 ? -8.108 -19.626 -51.539 1.00 60.16 99 ALA A C 1
ATOM 788 O O . ALA A 1 99 ? -9.317 -19.505 -51.714 1.00 60.16 99 ALA A O 1
ATOM 789 N N . ILE A 1 100 ? -7.589 -19.563 -50.307 1.00 64.38 100 ILE A N 1
ATOM 790 C CA . ILE A 1 100 ? -8.436 -19.258 -49.139 1.00 64.38 100 ILE A CA 1
ATOM 791 C C . ILE A 1 100 ? -8.940 -17.809 -49.227 1.00 64.38 100 ILE A C 1
ATOM 793 O O . ILE A 1 100 ? -10.112 -17.540 -48.974 1.00 64.38 100 ILE A O 1
ATOM 797 N N . LEU A 1 101 ? -8.091 -16.861 -49.633 1.00 66.56 101 LEU A N 1
ATOM 798 C CA . LEU A 1 101 ? -8.476 -15.454 -49.780 1.00 66.56 101 LEU A CA 1
ATOM 799 C C . LEU A 1 101 ? -9.502 -15.215 -50.904 1.00 66.56 101 LEU A C 1
ATOM 801 O O . LEU A 1 101 ? -10.338 -14.311 -50.780 1.00 66.56 101 LEU A O 1
ATOM 805 N N . GLU A 1 102 ? -9.470 -16.028 -51.959 1.00 66.62 102 GLU A N 1
ATOM 806 C CA . GLU A 1 102 ? -10.324 -15.928 -53.144 1.00 66.62 102 GLU A CA 1
ATOM 807 C C . GLU A 1 102 ? -11.606 -16.770 -53.044 1.00 66.62 102 GLU A C 1
ATOM 809 O O . GLU A 1 102 ? -12.668 -16.266 -53.403 1.00 66.62 102 GLU A O 1
ATOM 814 N N . TYR A 1 103 ? -11.536 -17.995 -52.508 1.00 65.88 103 TYR A N 1
ATOM 815 C CA . TYR A 1 103 ? -12.645 -18.963 -52.493 1.00 65.88 103 TYR A CA 1
ATOM 816 C C . TYR A 1 103 ? -13.308 -19.182 -51.127 1.00 65.88 103 TYR A C 1
ATOM 818 O O . TYR A 1 103 ? -14.389 -19.766 -51.092 1.00 65.88 103 TYR A O 1
ATOM 826 N N . SER A 1 104 ? -12.706 -18.756 -50.008 1.00 73.38 104 SER A N 1
ATOM 827 C CA . SER A 1 104 ? -13.427 -18.762 -48.725 1.00 73.38 104 SER A CA 1
ATOM 828 C C . SER A 1 104 ? -14.447 -17.626 -48.700 1.00 73.38 104 SER A C 1
ATOM 830 O O . SER A 1 104 ? -14.153 -16.495 -49.101 1.00 73.38 104 SER A O 1
ATOM 832 N N . ASP A 1 105 ? -15.632 -17.904 -48.168 1.00 71.06 105 ASP A N 1
ATOM 833 C CA . ASP A 1 105 ? -16.663 -16.893 -47.918 1.00 71.06 105 ASP A CA 1
ATOM 834 C C . ASP A 1 105 ? -16.550 -16.289 -46.501 1.00 71.06 105 ASP A C 1
ATOM 836 O O . ASP A 1 105 ? -17.201 -15.287 -46.197 1.00 71.06 105 ASP A O 1
ATOM 840 N N . LEU A 1 106 ? -15.702 -16.858 -45.630 1.00 78.88 106 LEU A N 1
ATOM 841 C CA . LEU A 1 106 ? -15.533 -16.444 -44.233 1.00 78.88 106 LEU A CA 1
ATOM 842 C C . LEU A 1 106 ? -14.336 -15.505 -44.050 1.00 78.88 106 LEU A C 1
ATOM 844 O O . LEU A 1 106 ? -13.196 -15.832 -44.386 1.00 78.88 106 LEU A O 1
ATOM 848 N N . ALA A 1 107 ? -14.574 -14.342 -43.439 1.00 78.62 107 ALA A N 1
ATOM 849 C CA . ALA A 1 107 ? -13.517 -13.378 -43.130 1.00 78.62 107 ALA A CA 1
ATOM 850 C C . ALA A 1 107 ? -12.503 -13.942 -42.118 1.00 78.62 107 ALA A C 1
ATOM 852 O O . ALA A 1 107 ? -11.312 -13.638 -42.189 1.00 78.62 107 ALA A O 1
ATOM 853 N N . GLU A 1 108 ? -12.958 -14.800 -41.207 1.00 80.31 108 GLU A N 1
ATOM 854 C CA . GLU A 1 108 ? -12.146 -15.428 -40.168 1.00 80.31 108 GLU A CA 1
ATOM 855 C C . GLU A 1 108 ? -11.148 -16.437 -40.752 1.00 80.31 108 GLU A C 1
ATOM 857 O O . GLU A 1 108 ? -9.983 -16.453 -40.354 1.00 80.31 108 GLU A O 1
ATOM 862 N N . SER A 1 109 ? -11.559 -17.218 -41.755 1.00 77.00 109 SER A N 1
ATOM 863 C CA . SER A 1 109 ? -10.673 -18.141 -42.478 1.00 77.00 109 SER A CA 1
ATOM 864 C C . SER A 1 109 ? -9.627 -17.394 -43.305 1.00 77.00 109 SER A C 1
ATOM 866 O O . SER A 1 109 ? -8.454 -17.772 -43.325 1.00 77.00 109 SER A O 1
ATOM 868 N N . LYS A 1 110 ? -10.023 -16.279 -43.936 1.00 77.06 110 LYS A N 1
ATOM 869 C CA . LYS A 1 110 ? -9.103 -15.370 -44.641 1.00 77.06 110 LYS A CA 1
ATOM 870 C C . LYS A 1 110 ? -8.068 -14.769 -43.698 1.00 77.06 110 LYS A C 1
ATOM 872 O O . LYS A 1 110 ? -6.885 -14.723 -44.026 1.00 77.06 110 LYS A O 1
ATOM 877 N N . TYR A 1 111 ? -8.499 -14.352 -42.511 1.00 81.25 111 TYR A N 1
ATOM 878 C CA . TYR A 1 111 ? -7.611 -13.839 -41.475 1.00 81.25 111 TYR A CA 1
ATOM 879 C C . TYR A 1 111 ? -6.639 -14.916 -40.970 1.00 81.25 111 TYR A C 1
ATOM 881 O O . TYR A 1 111 ? -5.440 -14.663 -40.874 1.00 81.25 111 TYR A O 1
ATOM 889 N N . PHE A 1 112 ? -7.116 -16.141 -40.738 1.00 78.56 112 PHE A N 1
ATOM 890 C CA . PHE A 1 112 ? -6.273 -17.277 -40.360 1.00 78.56 112 PHE A CA 1
ATOM 891 C C . PHE A 1 112 ? -5.206 -17.596 -41.425 1.00 78.56 112 PHE A C 1
ATOM 893 O O . PHE A 1 112 ? -4.035 -17.787 -41.093 1.00 78.56 112 PHE A O 1
ATOM 900 N N . ALA A 1 113 ? -5.567 -17.562 -42.712 1.00 73.69 113 ALA A N 1
ATOM 901 C CA . ALA A 1 113 ? -4.621 -17.740 -43.816 1.00 73.69 113 ALA A CA 1
ATOM 902 C C . ALA A 1 113 ? -3.548 -16.634 -43.862 1.00 73.69 113 ALA A C 1
ATOM 904 O O . ALA A 1 113 ? -2.365 -16.921 -44.061 1.00 73.69 113 ALA A O 1
ATOM 905 N N . LEU A 1 114 ? -3.933 -15.378 -43.607 1.00 79.44 114 LEU A N 1
ATOM 906 C CA . LEU A 1 114 ? -2.987 -14.262 -43.498 1.00 79.44 114 LEU A CA 1
ATOM 907 C C . LEU A 1 114 ? -2.051 -14.403 -42.293 1.00 79.44 114 LEU A C 1
ATOM 909 O O . LEU A 1 114 ? -0.877 -14.070 -42.417 1.00 79.44 114 LEU A O 1
ATOM 913 N N . GLN A 1 115 ? -2.517 -14.944 -41.163 1.00 78.00 115 GLN A N 1
ATOM 914 C CA . GLN A 1 115 ? -1.652 -15.218 -40.009 1.00 78.00 115 GLN A CA 1
ATOM 915 C C . GLN A 1 115 ? -0.593 -16.288 -40.306 1.00 78.00 115 GLN A C 1
ATOM 917 O O . GLN A 1 115 ? 0.543 -16.177 -39.844 1.00 78.00 115 GLN A O 1
ATOM 922 N N . ILE A 1 116 ? -0.941 -17.324 -41.077 1.00 74.12 116 ILE A N 1
ATOM 923 C CA . ILE A 1 116 ? 0.034 -18.326 -41.536 1.00 74.12 116 ILE A CA 1
ATOM 924 C C . ILE A 1 116 ? 1.055 -17.662 -42.467 1.00 74.12 116 ILE A C 1
ATOM 926 O O . ILE A 1 116 ? 2.259 -17.859 -42.295 1.00 74.12 116 ILE A O 1
ATOM 930 N N . LEU A 1 117 ? 0.595 -16.831 -43.412 1.00 75.44 117 LEU A N 1
ATOM 931 C CA . LEU A 1 117 ? 1.476 -16.086 -44.315 1.00 75.44 117 LEU A CA 1
ATOM 932 C C . LEU A 1 117 ? 2.427 -15.155 -43.547 1.00 75.44 117 LEU A C 1
ATOM 934 O O . LEU A 1 117 ? 3.626 -15.139 -43.819 1.00 75.44 117 LEU A O 1
ATOM 938 N N . GLU A 1 118 ? 1.919 -14.421 -42.559 1.00 80.50 118 GLU A N 1
ATOM 939 C CA . GLU A 1 118 ? 2.714 -13.558 -41.686 1.00 80.50 118 GLU A CA 1
ATOM 940 C C . GLU A 1 118 ? 3.762 -14.358 -40.906 1.00 80.50 118 GLU A C 1
ATOM 942 O O . GLU A 1 118 ? 4.934 -13.982 -40.905 1.00 80.50 118 GLU A O 1
ATOM 947 N N . SER A 1 119 ? 3.382 -15.493 -40.311 1.00 71.06 119 SER A N 1
ATOM 948 C CA . SER A 1 119 ? 4.312 -16.368 -39.590 1.00 71.06 119 SER A CA 1
ATOM 949 C C . SER A 1 119 ? 5.445 -16.866 -40.494 1.00 71.06 119 SER A C 1
ATOM 951 O O . SER A 1 119 ? 6.614 -16.832 -40.102 1.00 71.06 119 SER A O 1
ATOM 953 N N . VAL A 1 120 ? 5.139 -17.253 -41.738 1.00 70.69 120 VAL A N 1
ATOM 954 C CA . VAL A 1 120 ? 6.147 -17.669 -42.730 1.00 70.69 120 VAL A CA 1
ATOM 955 C C . VAL A 1 120 ? 7.085 -16.512 -43.089 1.00 70.69 120 VAL A C 1
ATOM 957 O O . VAL A 1 120 ? 8.300 -16.712 -43.174 1.00 70.69 120 VAL A O 1
ATOM 960 N N . ILE A 1 121 ? 6.558 -15.296 -43.253 1.00 74.56 121 ILE A N 1
ATOM 961 C CA . ILE A 1 121 ? 7.370 -14.099 -43.509 1.00 74.56 121 ILE A CA 1
ATOM 962 C C . ILE A 1 121 ? 8.255 -13.781 -42.293 1.00 74.56 121 ILE A C 1
ATOM 964 O O . ILE A 1 121 ? 9.448 -13.548 -42.445 1.00 74.56 121 ILE A O 1
ATOM 968 N N . GLN A 1 122 ? 7.740 -13.822 -41.069 1.00 75.44 122 GLN A N 1
ATOM 969 C CA . GLN A 1 122 ? 8.538 -13.486 -39.885 1.00 75.44 122 GLN A CA 1
ATOM 970 C C . GLN A 1 122 ? 9.631 -14.527 -39.594 1.00 75.44 122 GLN A C 1
ATOM 972 O O . GLN A 1 122 ? 10.755 -14.165 -39.250 1.00 75.44 122 GLN A O 1
ATOM 977 N N . THR A 1 123 ? 9.332 -15.816 -39.771 1.00 70.56 123 THR A N 1
ATOM 978 C CA . THR A 1 123 ? 10.221 -16.909 -39.334 1.00 70.56 123 THR A CA 1
ATOM 979 C C . THR A 1 123 ? 11.125 -17.460 -40.437 1.00 70.56 123 THR A C 1
ATOM 981 O O . THR A 1 123 ? 12.227 -17.929 -40.150 1.00 70.56 123 THR A O 1
ATOM 984 N N . LYS A 1 124 ? 10.699 -17.412 -41.709 1.00 66.06 124 LYS A N 1
ATOM 985 C CA . LYS A 1 124 ? 11.367 -18.111 -42.825 1.00 66.06 124 LYS A CA 1
ATOM 986 C C . LYS A 1 124 ? 11.728 -17.219 -44.017 1.00 66.06 124 LYS A C 1
ATOM 988 O O . LYS A 1 124 ? 12.273 -17.718 -44.996 1.00 66.06 124 LYS A O 1
ATOM 993 N N . TRP A 1 125 ? 11.539 -15.897 -43.960 1.00 75.56 125 TRP A N 1
ATOM 994 C CA . TRP A 1 125 ? 11.790 -15.019 -45.121 1.00 75.56 125 TRP A CA 1
ATOM 995 C C . TRP A 1 125 ? 13.174 -15.176 -45.759 1.00 75.56 125 TRP A C 1
ATOM 997 O O . TRP A 1 125 ? 13.297 -15.216 -46.982 1.00 75.56 125 TRP A O 1
ATOM 1007 N N . LYS A 1 126 ? 14.230 -15.302 -44.947 1.00 74.12 126 LYS A N 1
ATOM 1008 C CA . LYS A 1 126 ? 15.607 -15.449 -45.450 1.00 74.12 126 LYS A CA 1
ATOM 1009 C C . LYS A 1 126 ? 15.909 -16.841 -46.019 1.00 74.12 126 LYS A C 1
ATOM 1011 O O . LYS A 1 126 ? 16.831 -16.947 -46.824 1.00 74.12 126 LYS A O 1
ATOM 1016 N N . SER A 1 127 ? 15.163 -17.878 -45.627 1.00 70.81 127 SER A N 1
ATOM 1017 C CA . SER A 1 127 ? 15.336 -19.247 -46.135 1.00 70.81 127 SER A CA 1
ATOM 1018 C C . SER A 1 127 ? 14.543 -19.518 -47.418 1.00 70.81 127 SER A C 1
ATOM 1020 O O . SER A 1 127 ? 14.836 -20.486 -48.117 1.00 70.81 127 SER A O 1
ATOM 1022 N N . LEU A 1 128 ? 13.594 -18.644 -47.775 1.00 64.75 128 LEU A N 1
ATOM 1023 C CA . LEU A 1 128 ? 12.844 -18.736 -49.026 1.00 64.75 128 LEU A CA 1
ATOM 1024 C C . LEU A 1 128 ? 13.703 -18.331 -50.249 1.00 64.75 128 LEU A C 1
ATOM 1026 O O . LEU A 1 128 ? 14.404 -17.304 -50.220 1.00 64.75 128 LEU A O 1
ATOM 1030 N N . PRO A 1 129 ? 13.625 -19.074 -51.371 1.00 73.81 129 PRO A N 1
ATOM 1031 C CA . PRO A 1 129 ? 14.210 -18.666 -52.643 1.00 73.81 129 PRO A CA 1
ATOM 1032 C C . PRO A 1 129 ? 13.721 -17.277 -53.083 1.00 73.81 129 PRO A C 1
ATOM 1034 O O . PRO A 1 129 ? 12.565 -16.910 -52.873 1.00 73.81 129 PRO A O 1
ATOM 1037 N N . LEU A 1 130 ? 14.606 -16.503 -53.718 1.00 62.69 130 LEU A N 1
ATOM 1038 C CA . LEU A 1 130 ? 14.347 -15.115 -54.143 1.00 62.69 130 LEU A CA 1
ATOM 1039 C C . LEU A 1 130 ? 13.069 -14.974 -54.983 1.00 62.69 130 LEU A C 1
ATOM 1041 O O . LEU A 1 130 ? 12.247 -14.110 -54.704 1.00 62.69 130 LEU A O 1
ATOM 1045 N N . VAL A 1 131 ? 12.855 -15.893 -55.927 1.00 67.88 131 VAL A N 1
ATOM 1046 C CA . VAL A 1 131 ? 11.660 -15.928 -56.788 1.00 67.88 131 VAL A CA 1
ATOM 1047 C C . VAL A 1 131 ? 10.365 -16.023 -55.970 1.00 67.88 131 VAL A C 1
ATOM 1049 O O . VAL A 1 131 ? 9.359 -15.413 -56.318 1.00 67.88 131 VAL A O 1
ATOM 1052 N N . GLN A 1 132 ? 10.390 -16.748 -54.850 1.00 60.78 132 GLN A N 1
ATOM 1053 C CA . GLN A 1 132 ? 9.225 -16.925 -53.982 1.00 60.78 132 GLN A CA 1
ATOM 1054 C C . GLN A 1 132 ? 8.947 -15.666 -53.156 1.00 60.78 132 GLN A C 1
ATOM 1056 O O . GLN A 1 132 ? 7.796 -15.268 -53.005 1.00 60.78 132 GLN A O 1
ATOM 1061 N N . ARG A 1 133 ? 10.001 -14.996 -52.674 1.00 64.50 133 ARG A N 1
ATOM 1062 C CA . ARG A 1 133 ? 9.887 -13.708 -51.971 1.00 64.50 133 ARG A CA 1
ATOM 1063 C C . ARG A 1 133 ? 9.300 -12.618 -52.864 1.00 64.50 133 ARG A C 1
ATOM 1065 O O . ARG A 1 133 ? 8.421 -11.879 -52.423 1.00 64.50 133 ARG A O 1
ATOM 1072 N N . ASP A 1 134 ? 9.755 -12.543 -54.113 1.00 65.38 134 ASP A N 1
ATOM 1073 C CA . ASP A 1 134 ? 9.233 -11.585 -55.092 1.00 65.38 134 ASP A CA 1
ATOM 1074 C C . ASP A 1 134 ? 7.775 -11.894 -55.463 1.00 65.38 134 ASP A C 1
ATOM 1076 O O . ASP A 1 134 ? 6.962 -10.974 -55.567 1.00 65.38 134 ASP A O 1
ATOM 1080 N N . GLY A 1 135 ? 7.416 -13.180 -55.560 1.00 61.94 135 GLY A N 1
ATOM 1081 C CA . GLY A 1 135 ? 6.033 -13.631 -55.739 1.00 61.94 135 GLY A CA 1
ATOM 1082 C C . GLY A 1 135 ? 5.107 -13.210 -54.593 1.00 61.94 135 GLY A C 1
ATOM 1083 O O . GLY A 1 135 ? 4.080 -12.581 -54.842 1.00 61.94 135 GLY A O 1
ATOM 1084 N N . ILE A 1 136 ? 5.501 -13.466 -53.337 1.00 64.69 136 ILE A N 1
ATOM 1085 C CA . ILE A 1 136 ? 4.736 -13.059 -52.141 1.00 64.69 136 ILE A CA 1
ATOM 1086 C C . ILE A 1 136 ? 4.549 -11.535 -52.110 1.00 64.69 136 ILE A C 1
ATOM 1088 O O . ILE A 1 136 ? 3.448 -11.041 -51.865 1.00 64.69 136 ILE A O 1
ATOM 1092 N N . LYS A 1 137 ? 5.610 -10.772 -52.403 1.00 69.44 137 LYS A N 1
ATOM 1093 C CA . LYS A 1 137 ? 5.552 -9.306 -52.457 1.00 69.44 137 LYS A CA 1
ATOM 1094 C C . LYS A 1 137 ? 4.586 -8.813 -53.540 1.00 69.44 137 LYS A C 1
ATOM 1096 O O . LYS A 1 137 ? 3.788 -7.917 -53.272 1.00 69.44 137 LYS A O 1
ATOM 1101 N N . GLY A 1 138 ? 4.644 -9.391 -54.741 1.00 68.38 138 GLY A N 1
ATOM 1102 C CA . GLY A 1 138 ? 3.748 -9.051 -55.850 1.00 68.38 138 GLY A CA 1
ATOM 1103 C C . GLY A 1 138 ? 2.279 -9.344 -55.535 1.00 68.38 138 GLY A C 1
ATOM 1104 O O . GLY A 1 138 ? 1.427 -8.483 -55.755 1.00 68.38 138 GLY A O 1
ATOM 1105 N N . PHE A 1 139 ? 2.000 -10.512 -54.950 1.00 68.31 139 PHE A N 1
ATOM 1106 C CA . PHE A 1 139 ? 0.658 -10.923 -54.538 1.00 68.31 139 PHE A CA 1
ATOM 1107 C C . PHE A 1 139 ? 0.047 -9.968 -53.503 1.00 68.31 139 PHE A C 1
ATOM 1109 O O . PHE A 1 139 ? -1.048 -9.452 -53.721 1.00 68.31 139 PHE A O 1
ATOM 1116 N N . ILE A 1 140 ? 0.770 -9.663 -52.416 1.00 69.62 140 ILE A N 1
ATOM 1117 C CA . ILE A 1 140 ? 0.286 -8.757 -51.358 1.00 69.62 140 ILE A CA 1
ATOM 1118 C C . ILE A 1 140 ? -0.037 -7.373 -51.933 1.00 69.62 140 ILE A C 1
ATOM 1120 O O . ILE A 1 140 ? -1.084 -6.804 -51.631 1.00 69.62 140 ILE A O 1
ATOM 1124 N N . VAL A 1 141 ? 0.836 -6.837 -52.792 1.00 69.88 141 VAL A N 1
ATOM 1125 C CA . VAL A 1 141 ? 0.623 -5.525 -53.418 1.00 69.88 141 VAL A CA 1
ATOM 1126 C C . VAL A 1 141 ? -0.630 -5.530 -54.296 1.00 69.88 141 VAL A C 1
ATOM 1128 O O . VAL A 1 141 ? -1.459 -4.632 -54.167 1.00 69.88 141 VAL A O 1
ATOM 1131 N N . GLN A 1 142 ? -0.812 -6.539 -55.151 1.00 65.19 142 GLN A N 1
ATOM 1132 C CA . GLN A 1 142 ? -2.005 -6.641 -56.000 1.00 65.19 142 GLN A CA 1
ATOM 1133 C C . GLN A 1 142 ? -3.290 -6.826 -55.185 1.00 65.19 142 GLN A C 1
ATOM 1135 O O . GLN A 1 142 ? -4.311 -6.211 -55.498 1.00 65.19 142 GLN A O 1
ATOM 1140 N N . PHE A 1 143 ? -3.239 -7.628 -54.121 1.00 69.56 143 PHE A N 1
ATOM 1141 C CA . PHE A 1 143 ? -4.380 -7.864 -53.245 1.00 69.56 143 PHE A CA 1
ATOM 1142 C C . PHE A 1 143 ? -4.807 -6.588 -52.505 1.00 69.56 143 PHE A C 1
ATOM 1144 O O . PHE A 1 143 ? -5.992 -6.264 -52.477 1.00 69.56 143 PHE A O 1
ATOM 1151 N N . ILE A 1 144 ? -3.852 -5.804 -51.987 1.00 70.06 144 ILE A N 1
ATOM 1152 C CA . ILE A 1 144 ? -4.128 -4.499 -51.363 1.00 70.06 144 ILE A CA 1
ATOM 1153 C C . ILE A 1 144 ? -4.754 -3.533 -52.376 1.00 70.06 144 ILE A C 1
ATOM 1155 O O . ILE A 1 144 ? -5.763 -2.901 -52.069 1.00 70.06 144 ILE A O 1
ATOM 1159 N N . LEU A 1 145 ? -4.204 -3.451 -53.593 1.00 66.94 145 LEU A N 1
ATOM 1160 C CA . LEU A 1 145 ? -4.723 -2.572 -54.648 1.00 66.94 145 LEU A CA 1
ATOM 1161 C C . LEU A 1 145 ? -6.165 -2.915 -55.054 1.00 66.94 145 LEU A C 1
ATOM 1163 O O . LEU A 1 145 ? -6.932 -2.017 -55.391 1.00 66.94 145 LEU A O 1
ATOM 1167 N N . LYS A 1 146 ? -6.557 -4.193 -54.984 1.00 68.69 146 LYS A N 1
ATOM 1168 C CA . LYS A 1 146 ? -7.932 -4.645 -55.252 1.00 68.69 146 LYS A CA 1
ATOM 1169 C C . LYS A 1 146 ? -8.932 -4.201 -54.170 1.00 68.69 146 LYS A C 1
ATOM 1171 O O . LYS A 1 146 ? -10.121 -4.112 -54.459 1.00 68.69 146 LYS A O 1
ATOM 1176 N N . LEU A 1 147 ? -8.475 -3.936 -52.942 1.00 67.75 147 LEU A N 1
ATOM 1177 C CA . LEU A 1 147 ? -9.328 -3.656 -51.777 1.00 67.75 147 LEU A CA 1
ATOM 1178 C C . LEU A 1 147 ? -9.496 -2.160 -51.448 1.00 67.75 147 LEU A C 1
ATOM 1180 O O . LEU A 1 147 ? -10.373 -1.802 -50.662 1.00 67.75 147 LEU A O 1
ATOM 1184 N N . THR A 1 148 ? -8.670 -1.267 -51.999 1.00 66.12 148 THR A N 1
ATOM 1185 C CA . THR A 1 148 ? -8.702 0.169 -51.662 1.00 66.12 148 THR A CA 1
ATOM 1186 C C . THR A 1 148 ? -9.793 0.939 -52.425 1.00 66.12 148 THR A C 1
ATOM 1188 O O . THR A 1 148 ? -9.721 1.041 -53.645 1.00 66.12 148 THR A O 1
ATOM 1191 N N . ASN A 1 149 ? -10.755 1.547 -51.708 1.00 62.50 149 ASN A N 1
ATOM 1192 C CA . ASN A 1 149 ? -11.929 2.241 -52.284 1.00 62.50 149 ASN A CA 1
ATOM 1193 C C . ASN A 1 149 ? -11.869 3.791 -52.309 1.00 62.50 149 ASN A C 1
ATOM 1195 O O . ASN A 1 149 ? -12.632 4.403 -53.051 1.00 62.50 149 ASN A O 1
ATOM 1199 N N . SER A 1 150 ? -11.005 4.459 -51.530 1.00 64.06 150 SER A N 1
ATOM 1200 C CA . SER A 1 150 ? -10.877 5.933 -51.556 1.00 64.06 150 SER A CA 1
ATOM 1201 C C . SER A 1 150 ? -9.445 6.379 -51.291 1.00 64.06 150 SER A C 1
ATOM 1203 O O . SER A 1 150 ? -8.897 6.163 -50.209 1.00 64.06 150 SER A O 1
ATOM 1205 N N . ILE A 1 151 ? -8.841 7.025 -52.289 1.00 71.12 151 ILE A N 1
ATOM 1206 C CA . ILE A 1 151 ? -7.453 7.477 -52.208 1.00 71.12 151 ILE A CA 1
ATOM 1207 C C . ILE A 1 151 ? -7.307 8.697 -51.294 1.00 71.12 151 ILE A C 1
ATOM 1209 O O . ILE A 1 151 ? -6.336 8.772 -50.559 1.00 71.12 151 ILE A O 1
ATOM 1213 N N . VAL A 1 152 ? -8.294 9.600 -51.252 1.00 71.50 152 VAL A N 1
ATOM 1214 C CA . VAL A 1 152 ? -8.213 10.863 -50.490 1.00 71.50 152 VAL A CA 1
ATOM 1215 C C . VAL A 1 152 ? -8.269 10.621 -48.982 1.00 71.50 152 VAL A C 1
ATOM 1217 O O . VAL A 1 152 ? -7.454 11.163 -48.239 1.00 71.50 152 VAL A O 1
ATOM 1220 N N . GLU A 1 153 ? -9.182 9.766 -48.516 1.00 67.94 153 GLU A N 1
ATOM 1221 C CA . GLU A 1 153 ? -9.268 9.409 -47.094 1.00 67.94 153 GLU A CA 1
ATOM 1222 C C . GLU A 1 153 ? -8.013 8.652 -46.640 1.00 67.94 153 GLU A C 1
ATOM 1224 O O . GLU A 1 153 ? -7.476 8.919 -45.563 1.00 67.94 153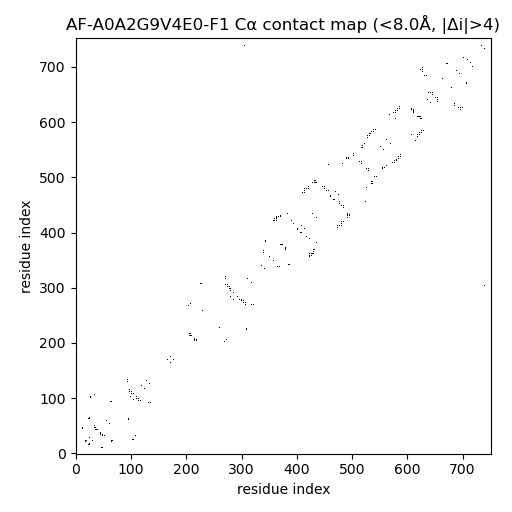 GLU A O 1
ATOM 1229 N N . ALA A 1 154 ? -7.502 7.752 -47.488 1.00 70.38 154 ALA A N 1
ATOM 1230 C CA . ALA A 1 154 ? -6.237 7.076 -47.247 1.00 70.38 154 ALA A CA 1
ATOM 1231 C C . ALA A 1 154 ? -5.074 8.078 -47.197 1.00 70.38 154 ALA A C 1
ATOM 1233 O O . ALA A 1 154 ? -4.265 8.003 -46.280 1.00 70.38 154 ALA A O 1
ATOM 1234 N N . THR A 1 155 ? -5.008 9.053 -48.108 1.00 78.38 155 THR A N 1
ATOM 1235 C CA . THR A 1 155 ? -3.973 10.097 -48.110 1.00 78.38 155 THR A CA 1
ATOM 1236 C C . THR A 1 155 ? -4.033 10.958 -46.851 1.00 78.38 155 THR A C 1
ATOM 1238 O O . THR A 1 155 ? -2.989 11.179 -46.248 1.00 78.38 155 THR A O 1
ATOM 1241 N N . LEU A 1 156 ? -5.215 11.384 -46.391 1.00 74.88 156 LEU A N 1
ATOM 1242 C CA . LEU A 1 156 ? -5.354 12.188 -45.168 1.00 74.88 156 LEU A CA 1
ATOM 1243 C C . LEU A 1 156 ? -5.019 11.391 -43.899 1.00 74.88 156 LEU A C 1
ATOM 1245 O O . LEU A 1 156 ? -4.312 11.895 -43.028 1.00 74.88 156 LEU A O 1
ATOM 1249 N N . LYS A 1 157 ? -5.456 10.129 -43.800 1.00 70.19 157 LYS A N 1
ATOM 1250 C CA . LYS A 1 157 ? -5.096 9.245 -42.675 1.00 70.19 157 LYS A CA 1
ATOM 1251 C C . LYS A 1 157 ? -3.604 8.931 -42.655 1.00 70.19 157 LYS A C 1
ATOM 1253 O O . LYS A 1 157 ? -3.001 8.879 -41.586 1.00 70.19 157 LYS A O 1
ATOM 1258 N N . THR A 1 158 ? -3.015 8.722 -43.828 1.00 77.94 158 THR A N 1
ATOM 1259 C CA . THR A 1 158 ? -1.578 8.508 -43.995 1.00 77.94 158 THR A CA 1
ATOM 1260 C C . THR A 1 158 ? -0.803 9.766 -43.616 1.00 77.94 158 THR A C 1
ATOM 1262 O O . THR A 1 158 ? 0.128 9.678 -42.821 1.00 77.94 158 THR A O 1
ATOM 1265 N N . LEU A 1 159 ? -1.235 10.941 -44.084 1.00 81.81 159 LEU A N 1
ATOM 1266 C CA . LEU A 1 159 ? -0.652 12.225 -43.704 1.00 81.81 159 LEU A CA 1
ATOM 1267 C C . LEU A 1 159 ? -0.703 12.413 -42.183 1.00 81.81 159 LEU A C 1
ATOM 1269 O O . LEU A 1 159 ? 0.338 12.649 -41.586 1.00 81.81 159 LEU A O 1
ATOM 1273 N N . HIS A 1 160 ? -1.855 12.194 -41.538 1.00 79.56 160 HIS A N 1
ATOM 1274 C CA . HIS A 1 160 ? -1.998 12.297 -40.080 1.00 79.56 160 HIS A CA 1
ATOM 1275 C C . HIS A 1 160 ? -0.993 11.421 -39.309 1.00 79.56 160 HIS A C 1
ATOM 1277 O O . HIS A 1 160 ? -0.410 11.884 -38.333 1.00 79.56 160 HIS A O 1
ATOM 1283 N N . ARG A 1 161 ? -0.727 10.187 -39.767 1.00 81.12 161 ARG A N 1
ATOM 1284 C CA . ARG A 1 161 ? 0.281 9.304 -39.144 1.00 81.12 161 ARG A CA 1
ATOM 1285 C C . ARG A 1 161 ? 1.717 9.776 -39.367 1.00 81.12 161 ARG A C 1
ATOM 1287 O O . ARG A 1 161 ? 2.557 9.559 -38.500 1.00 81.12 161 ARG A O 1
ATOM 1294 N N . PHE A 1 162 ? 2.006 10.374 -40.521 1.00 84.81 162 PHE A N 1
ATOM 1295 C CA . PHE A 1 162 ? 3.357 10.801 -40.884 1.00 84.81 162 PHE A CA 1
ATOM 1296 C C . PHE A 1 162 ? 3.701 12.223 -40.434 1.00 84.81 162 PHE A C 1
ATOM 1298 O O . PHE A 1 162 ? 4.884 12.547 -40.385 1.00 84.81 162 PHE A O 1
ATOM 1305 N N . LEU A 1 163 ? 2.726 13.055 -40.050 1.00 81.69 163 LEU A N 1
ATOM 1306 C CA . LEU A 1 163 ? 2.975 14.425 -39.577 1.00 81.69 163 LEU A CA 1
ATOM 1307 C C . LEU A 1 163 ? 3.963 14.493 -38.398 1.00 81.69 163 LEU A C 1
ATOM 1309 O O . LEU A 1 163 ? 4.690 15.474 -38.291 1.00 81.69 163 LEU A O 1
ATOM 1313 N N . SER A 1 164 ? 4.038 13.461 -37.550 1.00 80.75 164 SER A N 1
ATOM 1314 C CA . SER A 1 164 ? 5.005 13.388 -36.441 1.00 80.75 164 SER A CA 1
ATOM 1315 C C . SER A 1 164 ? 6.438 13.039 -36.868 1.00 80.75 164 SER A C 1
ATOM 1317 O O . SER A 1 164 ? 7.372 13.292 -36.112 1.00 80.75 164 SER A O 1
ATOM 1319 N N . TRP A 1 165 ? 6.622 12.467 -38.062 1.00 84.31 165 TRP A N 1
ATOM 1320 C CA . TRP A 1 165 ? 7.918 12.027 -38.597 1.00 84.31 165 TRP A CA 1
ATOM 1321 C C . TRP A 1 165 ? 8.458 12.931 -39.707 1.00 84.31 165 TRP A C 1
ATOM 1323 O O . TRP A 1 165 ? 9.669 12.980 -39.926 1.00 84.31 165 TRP A O 1
ATOM 1333 N N . ILE A 1 166 ? 7.578 13.614 -40.442 1.00 85.31 166 ILE A N 1
ATOM 1334 C CA . ILE A 1 166 ? 7.975 14.503 -41.534 1.00 85.31 166 ILE A CA 1
ATOM 1335 C C . ILE A 1 166 ? 8.772 15.677 -40.944 1.00 85.31 166 ILE A C 1
ATOM 1337 O O . ILE A 1 166 ? 8.304 16.317 -40.000 1.00 85.31 166 ILE A O 1
ATOM 1341 N N . PRO A 1 167 ? 9.960 16.002 -41.492 1.00 86.88 167 PRO A N 1
ATOM 1342 C CA . PRO A 1 167 ? 10.719 17.153 -41.034 1.00 86.88 167 PRO A CA 1
ATOM 1343 C C . PRO A 1 167 ? 9.881 18.429 -41.108 1.00 86.88 167 PRO A C 1
ATOM 1345 O O . PRO A 1 167 ? 9.264 18.721 -42.130 1.00 86.88 167 PRO A O 1
ATOM 1348 N N . VAL A 1 168 ? 9.924 19.209 -40.031 1.00 83.75 168 VAL A N 1
ATOM 1349 C CA . VAL A 1 168 ? 9.144 20.438 -39.823 1.00 83.75 168 VAL A CA 1
ATOM 1350 C C . VAL A 1 168 ? 9.199 21.376 -41.041 1.00 83.75 168 VAL A C 1
ATOM 1352 O O . VAL A 1 168 ? 8.161 21.875 -41.466 1.00 83.75 168 VAL A O 1
ATOM 1355 N N . GLY A 1 169 ? 10.365 21.533 -41.681 1.00 82.81 169 GLY A N 1
ATOM 1356 C CA . GLY A 1 169 ? 10.513 22.341 -42.901 1.00 82.81 169 GLY A CA 1
ATOM 1357 C C . GLY A 1 169 ? 9.550 21.942 -44.028 1.00 82.81 169 GLY A C 1
ATOM 1358 O O . GLY A 1 169 ? 8.898 22.799 -44.602 1.00 82.81 169 GLY A O 1
ATOM 1359 N N . TYR A 1 170 ? 9.326 20.647 -44.275 1.00 81.88 170 TYR A N 1
ATOM 1360 C CA . TYR A 1 170 ? 8.381 20.202 -45.310 1.00 81.88 170 TYR A CA 1
ATOM 1361 C C . TYR A 1 170 ? 6.919 20.506 -44.973 1.00 81.88 170 TYR A C 1
ATOM 1363 O O . TYR A 1 170 ? 6.111 20.638 -45.885 1.00 81.88 170 TYR A O 1
ATOM 1371 N N . VAL A 1 171 ? 6.560 20.612 -43.692 1.00 81.25 171 VAL A N 1
ATOM 1372 C CA . VAL A 1 171 ? 5.186 20.929 -43.272 1.00 81.25 171 VAL A CA 1
ATOM 1373 C C . VAL A 1 171 ? 4.910 22.429 -43.390 1.00 81.25 171 VAL A C 1
ATOM 1375 O O . VAL A 1 171 ? 3.823 22.813 -43.815 1.00 81.25 171 VAL A O 1
ATOM 1378 N N . PHE A 1 172 ? 5.885 23.268 -43.027 1.00 81.75 172 PHE A N 1
ATOM 1379 C CA . PHE A 1 172 ? 5.696 24.719 -42.908 1.00 81.75 172 PHE A CA 1
ATOM 1380 C C . PHE A 1 172 ? 6.244 25.539 -44.087 1.00 81.75 172 PHE A C 1
ATOM 1382 O O . PHE A 1 172 ? 5.805 26.669 -44.272 1.00 81.75 172 PHE A O 1
ATOM 1389 N N . GLU A 1 173 ? 7.170 25.003 -44.887 1.00 83.50 173 GLU A N 1
ATOM 1390 C CA . GLU A 1 173 ? 7.738 25.677 -46.072 1.00 83.50 173 GLU A CA 1
ATOM 1391 C C . GLU A 1 173 ? 7.038 25.270 -47.381 1.00 83.50 173 GLU A C 1
ATOM 1393 O O . GLU A 1 173 ? 7.394 25.762 -48.451 1.00 83.50 173 GLU A O 1
ATOM 1398 N N . THR A 1 174 ? 6.048 24.374 -47.313 1.00 85.38 174 THR A N 1
ATOM 1399 C CA . THR A 1 174 ? 5.227 23.958 -48.459 1.00 85.38 174 THR A CA 1
ATOM 1400 C C . THR A 1 174 ? 3.770 24.377 -48.286 1.00 85.38 174 THR A C 1
ATOM 1402 O O . THR A 1 174 ? 3.310 24.689 -47.186 1.00 85.38 174 THR A O 1
ATOM 1405 N N . ASP A 1 175 ? 3.004 24.288 -49.372 1.00 78.94 175 ASP A N 1
ATOM 1406 C CA . ASP A 1 175 ? 1.593 24.682 -49.408 1.00 78.94 175 ASP A CA 1
ATOM 1407 C C . ASP A 1 175 ? 0.653 23.674 -48.715 1.00 78.94 175 ASP A C 1
ATOM 1409 O O . ASP A 1 175 ? -0.562 23.777 -48.852 1.00 78.94 175 ASP A O 1
ATOM 1413 N N . ILE A 1 176 ? 1.161 22.686 -47.958 1.00 81.00 176 ILE A N 1
ATOM 1414 C CA . ILE A 1 176 ? 0.328 21.687 -47.256 1.00 81.00 176 ILE A CA 1
ATOM 1415 C C . ILE A 1 176 ? -0.682 22.371 -46.322 1.00 81.00 176 ILE A C 1
ATOM 1417 O O . ILE A 1 176 ? -1.852 21.993 -46.286 1.00 81.00 176 ILE A O 1
ATOM 1421 N N . THR A 1 177 ? -0.254 23.398 -45.586 1.00 76.19 177 THR A N 1
ATOM 1422 C CA . THR A 1 177 ? -1.130 24.156 -44.675 1.00 76.19 177 THR A CA 1
ATOM 1423 C C . THR A 1 177 ? -2.195 24.960 -45.427 1.00 76.19 177 THR A C 1
ATOM 1425 O O . THR A 1 177 ? -3.343 25.044 -44.982 1.00 76.19 177 THR A O 1
ATOM 1428 N N . GLN A 1 178 ? -1.849 25.496 -46.599 1.00 74.75 178 GLN A N 1
ATOM 1429 C CA . GLN A 1 178 ? -2.761 26.230 -47.474 1.00 74.75 178 GLN A CA 1
ATOM 1430 C C . GLN A 1 178 ? -3.774 25.286 -48.140 1.00 74.75 178 GLN A C 1
ATOM 1432 O O . GLN A 1 178 ? -4.973 25.524 -48.063 1.00 74.75 178 GLN A O 1
ATOM 1437 N N . LEU A 1 179 ? -3.333 24.141 -48.664 1.00 74.44 179 LEU A N 1
ATOM 1438 C CA . LEU A 1 179 ? -4.191 23.112 -49.265 1.00 74.44 179 LEU A CA 1
ATOM 1439 C C . LEU A 1 179 ? -5.217 22.526 -48.280 1.00 74.44 179 LEU A C 1
ATOM 1441 O O . LEU A 1 179 ? -6.329 22.174 -48.677 1.00 74.44 179 LEU A O 1
ATOM 1445 N N . LEU A 1 180 ? -4.863 22.423 -46.994 1.00 73.25 180 LEU A N 1
ATOM 1446 C CA . LEU A 1 180 ? -5.777 21.971 -45.938 1.00 73.25 180 LEU A CA 1
ATOM 1447 C C . LEU A 1 180 ? -6.776 23.059 -45.499 1.00 73.25 180 LEU A C 1
ATOM 1449 O O . LEU A 1 180 ? -7.864 22.726 -45.029 1.00 73.25 180 LEU A O 1
ATOM 1453 N N . SER A 1 181 ? -6.432 24.343 -45.660 1.00 65.75 181 SER A N 1
ATOM 1454 C CA . SER A 1 181 ? -7.240 25.484 -45.196 1.00 65.75 181 SER A CA 1
ATOM 1455 C C . SER A 1 181 ? -8.099 26.138 -46.288 1.00 65.75 181 SER A C 1
ATOM 1457 O O . SER A 1 181 ? -9.202 26.598 -45.989 1.00 65.75 181 SER A O 1
ATOM 1459 N N . GLU A 1 182 ? -7.673 26.123 -47.556 1.00 57.53 182 GLU A N 1
ATOM 1460 C CA . GLU A 1 182 ? -8.402 26.709 -48.698 1.00 57.53 182 GLU A CA 1
ATOM 1461 C C . GLU A 1 182 ? -9.748 26.028 -48.983 1.00 57.53 182 GLU A C 1
ATOM 1463 O O . GLU A 1 182 ? -10.646 26.648 -49.547 1.00 57.53 182 GLU A O 1
ATOM 1468 N N . ASN A 1 183 ? -9.944 24.787 -48.530 1.00 52.47 183 ASN A N 1
ATOM 1469 C CA . ASN A 1 183 ? -11.246 24.120 -48.607 1.00 52.47 183 ASN A CA 1
ATOM 1470 C C . ASN A 1 183 ? -12.204 24.480 -47.453 1.00 52.47 183 ASN A C 1
ATOM 1472 O O . ASN A 1 183 ? -13.333 23.989 -47.450 1.00 52.47 183 ASN A O 1
ATOM 1476 N N . THR A 1 184 ? -11.801 25.297 -46.465 1.00 50.00 184 THR A N 1
ATOM 1477 C CA . THR A 1 184 ? -12.620 25.539 -45.258 1.00 50.00 184 THR A CA 1
ATOM 1478 C C . THR A 1 184 ? -12.658 26.967 -44.696 1.00 50.00 184 THR A C 1
ATOM 1480 O O . THR A 1 184 ? -13.526 27.217 -43.860 1.00 50.00 184 THR A O 1
ATOM 1483 N N . TYR A 1 185 ? -11.840 27.934 -45.139 1.00 44.75 185 TYR A N 1
ATOM 1484 C CA . TYR A 1 185 ? -11.844 29.279 -44.528 1.00 44.75 185 TYR A CA 1
ATOM 1485 C C . TYR A 1 185 ? -12.090 30.448 -45.492 1.00 44.75 185 TYR A C 1
ATOM 1487 O O . TYR A 1 185 ? -11.340 30.703 -46.428 1.00 44.75 185 TYR A O 1
ATOM 1495 N N . ASN A 1 186 ? -13.151 31.205 -45.190 1.00 46.16 186 ASN A N 1
ATOM 1496 C CA . ASN A 1 186 ? -13.507 32.471 -45.822 1.00 46.16 186 ASN A CA 1
ATOM 1497 C C . ASN A 1 186 ? -12.646 33.606 -45.233 1.00 46.16 186 ASN A C 1
ATOM 1499 O O . ASN A 1 186 ? -12.530 33.756 -44.017 1.00 46.16 186 ASN A O 1
ATOM 1503 N N . SER A 1 187 ? -12.042 34.401 -46.109 1.00 50.84 187 SER A N 1
ATOM 1504 C CA . SER A 1 187 ? -11.026 35.410 -45.812 1.00 50.84 187 SER A CA 1
ATOM 1505 C C . SER A 1 187 ? -11.599 36.721 -45.249 1.00 50.84 187 SER A C 1
ATOM 1507 O O . SER A 1 187 ? -12.113 37.548 -46.001 1.00 50.84 187 SER A O 1
ATOM 1509 N N . ALA A 1 188 ? -11.428 36.952 -43.944 1.00 47.84 188 ALA A N 1
ATOM 1510 C CA . ALA A 1 188 ? -11.371 38.280 -43.320 1.00 47.84 188 ALA A CA 1
ATOM 1511 C C . ALA A 1 188 ? -10.571 38.171 -42.006 1.00 47.84 188 ALA A C 1
ATOM 1513 O O . ALA A 1 188 ? -10.968 37.433 -41.112 1.00 47.84 188 ALA A O 1
ATOM 1514 N N . CYS A 1 189 ? -9.426 38.851 -41.892 1.00 44.56 189 CYS A N 1
ATOM 1515 C CA . CYS A 1 189 ? -8.487 38.674 -40.775 1.00 44.56 189 CYS A CA 1
ATOM 1516 C C . CYS A 1 189 ? -8.507 39.874 -39.801 1.00 44.56 189 CYS A C 1
ATOM 1518 O O . CYS A 1 189 ? -8.101 40.966 -40.206 1.00 44.56 189 CYS A O 1
ATOM 1520 N N . PRO A 1 190 ? -8.944 39.703 -38.536 1.00 51.91 190 PRO A N 1
ATOM 1521 C CA . PRO A 1 190 ? -8.596 40.586 -37.422 1.00 51.91 190 PRO A CA 1
ATOM 1522 C C . PRO A 1 190 ? -7.198 40.264 -36.843 1.00 51.91 190 PRO A C 1
ATOM 1524 O O . PRO A 1 190 ? -6.539 39.318 -37.269 1.00 51.91 190 PRO A O 1
ATOM 1527 N N . GLN A 1 191 ? -6.687 41.078 -35.912 1.00 58.50 191 GLN A N 1
ATOM 1528 C CA . GLN A 1 191 ? -5.313 40.954 -35.396 1.00 58.50 191 GLN A CA 1
ATOM 1529 C C . GLN A 1 191 ? -5.107 39.630 -34.627 1.00 58.50 191 GLN A C 1
ATOM 1531 O O . GLN A 1 191 ? -6.049 39.060 -34.087 1.00 58.50 191 GLN A O 1
ATOM 1536 N N . VAL A 1 192 ? -3.862 39.137 -34.518 1.00 58.38 192 VAL A N 1
ATOM 1537 C CA . VAL A 1 192 ? -3.514 37.873 -33.813 1.00 58.38 192 VAL A CA 1
ATOM 1538 C C . VAL A 1 192 ? -4.073 37.814 -32.379 1.00 58.38 192 VAL A C 1
ATOM 1540 O O . VAL A 1 192 ? -4.448 36.750 -31.887 1.00 58.38 192 VAL A O 1
ATOM 1543 N N . THR A 1 193 ? -4.178 38.964 -31.713 1.00 60.94 193 THR A N 1
ATOM 1544 C CA . THR A 1 193 ? -4.774 39.108 -30.378 1.00 60.94 193 THR A CA 1
ATOM 1545 C C . THR A 1 193 ? -6.261 38.766 -30.334 1.00 60.94 193 THR A C 1
ATOM 1547 O O . THR A 1 193 ? -6.720 38.210 -29.338 1.00 60.94 193 THR A O 1
ATOM 1550 N N . ASP A 1 194 ? -7.000 39.046 -31.407 1.00 68.75 194 ASP A N 1
ATOM 1551 C CA . ASP A 1 194 ? -8.441 38.802 -31.493 1.00 68.75 194 ASP A CA 1
ATOM 1552 C C . ASP A 1 194 ? -8.726 37.305 -31.664 1.00 68.75 194 ASP A C 1
ATOM 1554 O O . ASP A 1 194 ? -9.626 36.770 -31.019 1.00 68.75 194 ASP A O 1
ATOM 1558 N N . TYR A 1 195 ? -7.891 36.597 -32.434 1.00 74.75 195 TYR A N 1
ATOM 1559 C CA . TYR A 1 195 ? -7.949 35.135 -32.538 1.00 74.75 195 TYR A CA 1
ATOM 1560 C C . TYR A 1 195 ? -7.598 34.440 -31.228 1.00 74.75 195 TYR A C 1
ATOM 1562 O O . TYR A 1 195 ? -8.253 33.471 -30.856 1.00 74.75 195 TYR A O 1
ATOM 1570 N N . HIS A 1 196 ? -6.580 34.931 -30.517 1.00 80.81 196 HIS A N 1
ATOM 1571 C CA . HIS A 1 196 ? -6.220 34.371 -29.219 1.00 80.81 196 HIS A CA 1
ATOM 1572 C C . HIS A 1 196 ? -7.361 34.541 -28.211 1.00 80.81 196 HIS A C 1
ATOM 1574 O O . HIS A 1 196 ? -7.744 33.576 -27.556 1.00 80.81 196 HIS A O 1
ATOM 1580 N N . LYS A 1 197 ? -7.950 35.741 -28.134 1.00 81.94 197 LYS A N 1
ATOM 1581 C CA . LYS A 1 197 ? -9.108 35.996 -27.272 1.00 81.94 197 LYS A CA 1
ATOM 1582 C C . LYS A 1 197 ? -10.281 35.077 -27.629 1.00 81.94 197 LYS A C 1
ATOM 1584 O O . LYS A 1 197 ? -10.800 34.390 -26.754 1.00 81.94 197 LYS A O 1
ATOM 1589 N N . TYR A 1 198 ? -10.620 34.990 -28.915 1.00 82.69 198 TYR A N 1
ATOM 1590 C CA . TYR A 1 198 ? -11.686 34.119 -29.409 1.00 82.69 198 TYR A CA 1
ATOM 1591 C C . TYR A 1 198 ? -11.440 32.637 -29.079 1.00 82.69 198 TYR A C 1
ATOM 1593 O O . TYR A 1 198 ? -12.351 31.940 -28.641 1.00 82.69 198 TYR A O 1
ATOM 1601 N N . ALA A 1 199 ? -10.204 32.149 -29.214 1.00 87.19 199 ALA A N 1
ATOM 1602 C CA . ALA A 1 199 ? -9.850 30.769 -28.881 1.00 87.19 199 ALA A CA 1
ATOM 1603 C C . ALA A 1 199 ? -10.012 30.459 -27.381 1.00 87.19 199 ALA A C 1
ATOM 1605 O O . ALA A 1 199 ? -10.496 29.386 -27.025 1.00 87.19 199 ALA A O 1
ATOM 1606 N N . ILE A 1 200 ? -9.647 31.395 -26.498 1.00 89.88 200 ILE A N 1
ATOM 1607 C CA . ILE A 1 200 ? -9.808 31.238 -25.044 1.00 89.88 200 ILE A CA 1
ATOM 1608 C C . ILE A 1 200 ? -11.291 31.288 -24.644 1.00 89.88 200 ILE A C 1
ATOM 1610 O O . ILE A 1 200 ? -11.724 30.500 -23.805 1.00 89.88 200 ILE A O 1
ATOM 1614 N N . GLU A 1 201 ? -12.093 32.158 -25.264 1.00 89.62 201 GLU A N 1
ATOM 1615 C CA . GLU A 1 201 ? -13.550 32.209 -25.063 1.00 89.62 201 GLU A CA 1
ATOM 1616 C C . GLU A 1 201 ? -14.251 30.931 -25.554 1.00 89.62 201 GLU A C 1
ATOM 1618 O O . GLU A 1 201 ? -15.132 30.397 -24.870 1.00 89.62 201 GLU A O 1
ATOM 1623 N N . LEU A 1 202 ? -13.820 30.386 -26.697 1.00 89.81 202 LEU A N 1
ATOM 1624 C CA . LEU A 1 202 ? -14.264 29.077 -27.174 1.00 89.81 202 LEU A CA 1
ATOM 1625 C C . LEU A 1 202 ? -13.896 27.976 -26.182 1.00 89.81 202 LEU A C 1
ATOM 1627 O O . LEU A 1 202 ? -14.752 27.169 -25.836 1.00 89.81 202 LEU A O 1
ATOM 1631 N N . LEU A 1 203 ? -12.661 27.958 -25.676 1.00 93.50 203 LEU A N 1
ATOM 1632 C CA . LEU A 1 203 ? -12.228 26.947 -24.716 1.00 93.50 203 LEU A CA 1
ATOM 1633 C C . LEU A 1 203 ? -13.026 27.012 -23.406 1.00 93.50 203 LEU A C 1
ATOM 1635 O O . LEU A 1 203 ? -13.407 25.972 -22.870 1.00 93.50 203 LEU A O 1
ATOM 1639 N N . LEU A 1 204 ? -13.339 28.215 -22.911 1.00 92.75 204 LEU A N 1
ATOM 1640 C CA . LEU A 1 204 ? -14.225 28.408 -21.755 1.00 92.75 204 LEU A CA 1
ATOM 1641 C C . LEU A 1 204 ? -15.640 27.887 -22.027 1.00 92.75 204 LEU A C 1
ATOM 1643 O O . LEU A 1 204 ? -16.248 27.295 -21.139 1.00 92.75 204 LEU A O 1
ATOM 1647 N N . SER A 1 205 ? -16.145 28.077 -23.247 1.00 91.38 205 SER A N 1
ATOM 1648 C CA . SER A 1 205 ? -17.457 27.572 -23.667 1.00 91.38 205 SER A CA 1
ATOM 1649 C C . SER A 1 205 ? -17.464 26.042 -23.778 1.00 91.38 205 SER A C 1
ATOM 1651 O O . SER A 1 205 ? -18.385 25.394 -23.290 1.00 91.38 205 SER A O 1
ATOM 1653 N N . ILE A 1 206 ? -16.404 25.446 -24.335 1.00 91.88 206 ILE A N 1
ATOM 1654 C CA . ILE A 1 206 ? -16.221 23.986 -24.410 1.00 91.88 206 ILE A CA 1
ATOM 1655 C C . ILE A 1 206 ? -16.106 23.389 -22.999 1.00 91.88 206 ILE A C 1
ATOM 1657 O O . ILE A 1 206 ? -16.701 22.355 -22.718 1.00 91.88 206 ILE A O 1
ATOM 1661 N N . SER A 1 207 ? -15.441 24.086 -22.073 1.00 93.06 207 SER A N 1
ATOM 1662 C CA . SER A 1 207 ? -15.311 23.665 -20.666 1.00 93.06 207 SER A CA 1
ATOM 1663 C C . SER A 1 207 ? -16.652 23.633 -19.909 1.00 93.06 207 SER A C 1
ATOM 1665 O O . SER A 1 207 ? -16.730 23.085 -18.810 1.00 93.06 207 SER A O 1
ATOM 1667 N N . GLN A 1 208 ? -17.716 24.226 -20.460 1.00 90.62 208 GLN A N 1
ATOM 1668 C CA . GLN A 1 208 ? -19.068 24.173 -19.892 1.00 90.62 208 GLN A CA 1
ATOM 1669 C C . GLN A 1 208 ? -19.901 23.005 -20.436 1.00 90.62 208 GLN A C 1
ATOM 1671 O O . GLN A 1 208 ? -20.951 22.708 -19.872 1.00 90.62 208 GLN A O 1
ATOM 1676 N N . VAL A 1 209 ? -19.445 22.316 -21.487 1.00 92.19 209 VAL A N 1
ATOM 1677 C CA . VAL A 1 209 ? -20.150 21.166 -22.073 1.00 92.19 209 VAL A CA 1
ATOM 1678 C C . VAL A 1 209 ? -20.241 20.033 -21.053 1.00 92.19 209 VAL A C 1
ATOM 1680 O O . VAL A 1 209 ? -19.292 19.752 -20.326 1.00 92.19 209 VAL A O 1
ATOM 1683 N N . GLU A 1 210 ? -21.402 19.389 -20.947 1.00 87.50 210 GLU A N 1
ATOM 1684 C CA . GLU A 1 210 ? -21.643 18.272 -20.023 1.00 87.50 210 GLU A CA 1
ATOM 1685 C C . GLU A 1 210 ? -21.062 16.947 -20.536 1.00 87.50 210 GLU A C 1
ATOM 1687 O O . GLU A 1 210 ? -21.784 15.980 -20.751 1.00 87.50 210 GLU A O 1
ATOM 1692 N N . ASP A 1 211 ? -19.744 16.907 -20.721 1.00 90.44 211 ASP A N 1
ATOM 1693 C CA . ASP A 1 211 ? -19.000 15.712 -21.116 1.00 90.44 211 ASP A CA 1
ATOM 1694 C C . ASP A 1 211 ? -17.671 15.646 -20.349 1.00 90.44 211 ASP A C 1
ATOM 1696 O O . ASP A 1 211 ? -16.906 16.613 -20.318 1.00 90.44 211 ASP A O 1
ATOM 1700 N N . VAL A 1 212 ? -17.417 14.514 -19.690 1.00 85.00 212 VAL A N 1
ATOM 1701 C CA . VAL A 1 212 ? -16.275 14.347 -18.779 1.00 85.00 212 VAL A CA 1
ATOM 1702 C C . VAL A 1 212 ? -14.948 14.291 -19.537 1.00 85.00 212 VAL A C 1
ATOM 1704 O O . VAL A 1 212 ? -13.961 14.846 -19.062 1.00 85.00 212 VAL A O 1
ATOM 1707 N N . GLU A 1 213 ? -14.910 13.671 -20.715 1.00 88.94 213 GLU A N 1
ATOM 1708 C CA . GLU A 1 213 ? -13.679 13.519 -21.497 1.00 88.94 213 GLU A CA 1
ATOM 1709 C C . GLU A 1 213 ? -13.288 14.840 -22.160 1.00 88.94 213 GLU A C 1
ATOM 1711 O O . GLU A 1 213 ? -12.129 15.253 -22.100 1.00 88.94 213 GLU A O 1
ATOM 1716 N N . ILE A 1 214 ? -14.269 15.573 -22.693 1.00 90.50 214 ILE A N 1
ATOM 1717 C CA . ILE A 1 214 ? -14.052 16.939 -23.187 1.00 90.50 214 ILE A CA 1
ATOM 1718 C C . ILE A 1 214 ? -13.552 17.835 -22.049 1.00 90.50 214 ILE A C 1
ATOM 1720 O O . ILE A 1 214 ? -12.590 18.588 -22.221 1.00 90.50 214 ILE A O 1
ATOM 1724 N N . PHE A 1 215 ? -14.169 17.731 -20.870 1.00 92.12 215 PHE A N 1
ATOM 1725 C CA . PHE A 1 215 ? -13.770 18.521 -19.715 1.00 92.12 215 PHE A CA 1
ATOM 1726 C C . PHE A 1 215 ? -12.351 18.190 -19.235 1.00 92.12 215 PHE A C 1
ATOM 1728 O O . PHE A 1 215 ? -11.607 19.121 -18.938 1.00 92.12 215 PHE A O 1
ATOM 1735 N N . LYS A 1 216 ? -11.941 16.911 -19.214 1.00 89.56 216 LYS A N 1
ATOM 1736 C CA . LYS A 1 216 ? -10.564 16.489 -18.885 1.00 89.56 216 LYS A CA 1
ATOM 1737 C C . LYS A 1 216 ? -9.541 17.133 -19.824 1.00 89.56 216 LYS A C 1
ATOM 1739 O O . LYS A 1 216 ? -8.586 17.740 -19.351 1.00 89.56 216 LYS A O 1
ATOM 1744 N N . VAL A 1 217 ? -9.787 17.102 -21.137 1.00 92.06 217 VAL A N 1
ATOM 1745 C CA . VAL A 1 217 ? -8.895 17.726 -22.134 1.00 92.06 217 VAL A CA 1
ATOM 1746 C C . VAL A 1 217 ? -8.774 19.239 -21.911 1.00 92.06 217 VAL A C 1
ATOM 1748 O O . VAL A 1 217 ? -7.677 19.798 -21.967 1.00 92.06 217 VAL A O 1
ATOM 1751 N N . CYS A 1 218 ? -9.887 19.924 -21.629 1.00 94.50 218 CYS A N 1
ATOM 1752 C CA . CYS A 1 218 ? -9.853 21.348 -21.293 1.00 94.50 218 CYS A CA 1
ATOM 1753 C C . CYS A 1 218 ? -9.124 21.612 -19.970 1.00 94.50 218 CYS A C 1
ATOM 1755 O O . CYS A 1 218 ? -8.347 22.562 -19.874 1.00 94.50 218 CYS A O 1
ATOM 1757 N N . LEU A 1 219 ? -9.372 20.786 -18.953 1.00 92.19 219 LEU A N 1
ATOM 1758 C CA . LEU A 1 219 ? -8.769 20.891 -17.630 1.00 92.19 219 LEU A CA 1
ATOM 1759 C C . LEU A 1 219 ? -7.249 20.740 -17.695 1.00 92.19 219 LEU A C 1
ATOM 1761 O O . LEU A 1 219 ? -6.559 21.541 -17.073 1.00 92.19 219 LEU A O 1
ATOM 1765 N N . ASP A 1 220 ? -6.724 19.811 -18.494 1.00 91.12 220 ASP A N 1
ATOM 1766 C CA . ASP A 1 220 ? -5.279 19.639 -18.683 1.00 91.12 220 ASP A CA 1
ATOM 1767 C C . ASP A 1 220 ? -4.623 20.920 -19.221 1.00 91.12 220 ASP A C 1
ATOM 1769 O O . ASP A 1 220 ? -3.594 21.374 -18.706 1.00 91.12 220 ASP A O 1
ATOM 1773 N N . TYR A 1 221 ? -5.259 21.571 -20.203 1.00 94.50 221 TYR A N 1
ATOM 1774 C CA . TYR A 1 221 ? -4.808 22.874 -20.693 1.00 94.50 221 TYR A CA 1
ATOM 1775 C C . TYR A 1 221 ? -4.886 23.952 -19.604 1.00 94.50 221 TYR A C 1
ATOM 1777 O O . TYR A 1 221 ? -3.942 24.727 -19.429 1.00 94.50 221 TYR A O 1
ATOM 1785 N N . TRP A 1 222 ? -5.994 24.020 -18.860 1.00 95.50 222 TRP A N 1
ATOM 1786 C CA . TRP A 1 222 ? -6.171 25.017 -17.805 1.00 95.50 222 TRP A CA 1
ATOM 1787 C C . TRP A 1 222 ? -5.165 24.847 -16.665 1.00 95.50 222 TRP A C 1
ATOM 1789 O O . TRP A 1 222 ? -4.597 25.844 -16.212 1.00 95.50 222 TRP A O 1
ATOM 1799 N N . CYS A 1 223 ? -4.876 23.614 -16.248 1.00 91.25 223 CYS A N 1
ATOM 1800 C CA . CYS A 1 223 ? -3.818 23.284 -15.295 1.00 91.25 223 CYS A CA 1
ATOM 1801 C C . CYS A 1 223 ? -2.452 23.763 -15.799 1.00 91.25 223 CYS A C 1
ATOM 1803 O O . CYS A 1 223 ? -1.738 24.458 -15.074 1.00 91.25 223 CYS A O 1
ATOM 1805 N N . ALA A 1 224 ? -2.104 23.465 -17.055 1.00 90.06 224 ALA A N 1
ATOM 1806 C CA . ALA A 1 224 ? -0.846 23.910 -17.649 1.00 90.06 224 ALA A CA 1
ATOM 1807 C C . ALA A 1 224 ? -0.733 25.446 -17.685 1.00 90.06 224 ALA A C 1
ATOM 1809 O O . ALA A 1 224 ? 0.267 26.004 -17.226 1.00 90.06 224 ALA A O 1
ATOM 1810 N N . LEU A 1 225 ? -1.774 26.140 -18.163 1.00 92.25 225 LEU A N 1
ATOM 1811 C CA . LEU A 1 225 ? -1.800 27.601 -18.256 1.00 92.25 225 LEU A CA 1
ATOM 1812 C C . LEU A 1 225 ? -1.706 28.260 -16.873 1.00 92.25 225 LEU A C 1
ATOM 1814 O O . LEU A 1 225 ? -0.906 29.174 -16.672 1.00 92.25 225 LEU A O 1
ATOM 1818 N N . THR A 1 226 ? -2.518 27.819 -15.911 1.00 91.25 226 THR A N 1
ATOM 1819 C CA . THR A 1 226 ? -2.549 28.394 -14.555 1.00 91.25 226 THR A CA 1
ATOM 1820 C C . THR A 1 226 ? -1.256 28.125 -13.789 1.00 91.25 226 THR A C 1
ATOM 1822 O O . THR A 1 226 ? -0.743 29.044 -13.144 1.00 91.25 226 THR A O 1
ATOM 1825 N N . SER A 1 227 ? -0.667 26.934 -13.937 1.00 87.62 227 SER A N 1
ATOM 1826 C CA . SER A 1 227 ? 0.648 26.596 -13.381 1.00 87.62 227 SER A CA 1
ATOM 1827 C C . SER A 1 227 ? 1.759 27.464 -13.985 1.00 87.62 227 SER A C 1
ATOM 1829 O O . SER A 1 227 ? 2.586 28.017 -13.256 1.00 87.62 227 SER A O 1
ATOM 1831 N N . GLU A 1 228 ? 1.764 27.673 -15.307 1.00 87.69 228 GLU A N 1
ATOM 1832 C CA . GLU A 1 228 ? 2.740 28.549 -15.965 1.00 87.69 228 GLU A CA 1
ATOM 1833 C C . GLU A 1 228 ? 2.585 30.008 -15.502 1.00 87.69 228 GLU A C 1
ATOM 1835 O O . GLU A 1 228 ? 3.561 30.652 -15.110 1.00 87.69 228 GLU A O 1
ATOM 1840 N N . LEU A 1 229 ? 1.351 30.527 -15.471 1.00 87.44 229 LEU A N 1
ATOM 1841 C CA . LEU A 1 229 ? 1.062 31.878 -14.983 1.00 87.44 229 LEU A CA 1
ATOM 1842 C C . LEU A 1 229 ? 1.449 32.059 -13.511 1.00 87.44 229 LEU A C 1
ATOM 1844 O O . LEU A 1 229 ? 1.875 33.156 -13.130 1.00 87.44 229 LEU A O 1
ATOM 1848 N N . TYR A 1 230 ? 1.328 31.013 -12.691 1.00 84.12 230 TYR A N 1
ATOM 1849 C CA . TYR A 1 230 ? 1.800 30.994 -11.310 1.00 84.12 230 TYR A CA 1
ATOM 1850 C C . TYR A 1 230 ? 3.334 31.076 -11.246 1.00 84.12 230 TYR A C 1
ATOM 1852 O O . TYR A 1 230 ? 3.855 31.996 -10.614 1.00 84.12 230 TYR A O 1
ATOM 1860 N N . ARG A 1 231 ? 4.059 30.222 -11.986 1.00 81.56 231 ARG A N 1
ATOM 1861 C CA . ARG A 1 231 ? 5.539 30.204 -12.034 1.00 81.56 231 ARG A CA 1
ATOM 1862 C C . ARG A 1 231 ? 6.168 31.524 -12.481 1.00 81.56 231 ARG A C 1
ATOM 1864 O O . ARG A 1 231 ? 7.280 31.826 -12.065 1.00 81.56 231 ARG A O 1
ATOM 1871 N N . LEU A 1 232 ? 5.480 32.317 -13.307 1.00 78.19 232 LEU A N 1
ATOM 1872 C CA . LEU A 1 232 ? 5.969 33.629 -13.763 1.00 78.19 232 LEU A CA 1
ATOM 1873 C C . LEU A 1 232 ? 6.059 34.685 -12.647 1.00 78.19 232 LEU A C 1
ATOM 1875 O O . LEU A 1 232 ? 6.706 35.712 -12.837 1.00 78.19 232 LEU A O 1
ATOM 1879 N N . ASN A 1 233 ? 5.402 34.467 -11.507 1.00 66.12 233 ASN A N 1
ATOM 1880 C CA . ASN A 1 233 ? 5.576 35.273 -10.300 1.00 66.12 233 ASN A CA 1
ATOM 1881 C C . ASN A 1 233 ? 5.140 34.429 -9.087 1.00 66.12 233 ASN A C 1
ATOM 1883 O O . ASN A 1 233 ? 3.989 34.567 -8.643 1.00 66.12 233 ASN A O 1
ATOM 1887 N N . PRO A 1 234 ? 6.003 33.511 -8.610 1.00 61.44 234 PRO A N 1
ATOM 1888 C CA . PRO A 1 234 ? 5.747 32.787 -7.377 1.00 61.44 234 PRO A CA 1
ATOM 1889 C C . PRO A 1 234 ? 5.733 33.810 -6.239 1.00 61.44 234 PRO A C 1
ATOM 1891 O O . PRO A 1 234 ? 6.512 34.765 -6.261 1.00 61.44 234 PRO A O 1
ATOM 1894 N N . PHE A 1 235 ? 4.846 33.651 -5.256 1.00 56.53 235 PHE A N 1
ATOM 1895 C CA . PHE A 1 235 ? 4.944 34.445 -4.032 1.00 56.53 235 PHE A CA 1
ATOM 1896 C C . PHE A 1 235 ? 6.355 34.250 -3.465 1.00 56.53 235 PHE A C 1
ATOM 1898 O O . PHE A 1 235 ? 6.713 33.140 -3.074 1.00 56.53 235 PHE A O 1
ATOM 1905 N N . ALA A 1 236 ? 7.180 35.300 -3.476 1.00 48.19 236 ALA A N 1
ATOM 1906 C CA . ALA A 1 236 ? 8.459 35.247 -2.790 1.00 48.19 236 ALA A CA 1
ATOM 1907 C C . ALA A 1 236 ? 8.162 35.050 -1.293 1.00 48.19 236 ALA A C 1
ATOM 1909 O O . ALA A 1 236 ? 7.344 35.804 -0.752 1.00 48.19 236 ALA A O 1
ATOM 1910 N N . PRO A 1 237 ? 8.769 34.058 -0.619 1.00 39.28 237 PRO A N 1
ATOM 1911 C CA . PRO A 1 237 ? 8.639 33.951 0.825 1.00 39.28 237 PRO A CA 1
ATOM 1912 C C . PRO A 1 237 ? 9.172 35.245 1.462 1.00 39.28 237 PRO A C 1
ATOM 1914 O O . PRO A 1 237 ? 10.146 35.815 0.955 1.00 39.28 237 PRO A O 1
ATOM 1917 N N . PRO A 1 238 ? 8.554 35.750 2.543 1.00 38.41 238 PRO A N 1
ATOM 1918 C CA . PRO A 1 238 ? 9.097 36.893 3.257 1.00 38.41 238 PRO A CA 1
ATOM 1919 C C . PRO A 1 238 ? 10.492 36.525 3.773 1.00 38.41 238 PRO A C 1
ATOM 1921 O O . PRO A 1 238 ? 10.653 35.576 4.537 1.00 38.41 238 PRO A O 1
ATOM 1924 N N . SER A 1 239 ? 11.515 37.260 3.340 1.00 36.25 239 SER A N 1
ATOM 1925 C CA . SER A 1 239 ? 12.857 37.170 3.916 1.00 36.25 239 SER A CA 1
ATOM 1926 C C . SER A 1 239 ? 12.786 37.400 5.436 1.00 36.25 239 SER A C 1
ATOM 1928 O O . SER A 1 239 ? 11.982 38.229 5.877 1.00 36.25 239 SER A O 1
ATOM 1930 N N . PRO A 1 240 ? 13.618 36.730 6.254 1.00 39.91 240 PRO A N 1
ATOM 1931 C CA . PRO A 1 240 ? 13.593 36.911 7.702 1.00 39.91 240 PRO A CA 1
ATOM 1932 C C . PRO A 1 240 ? 13.925 38.370 8.077 1.00 39.91 240 PRO A C 1
ATOM 1934 O O . PRO A 1 240 ? 14.805 38.980 7.460 1.00 39.91 240 PRO A O 1
ATOM 1937 N N . PRO A 1 241 ? 13.246 38.956 9.080 1.00 44.62 241 PRO A N 1
ATOM 1938 C CA . PRO A 1 241 ? 13.412 40.361 9.422 1.00 44.62 241 PRO A CA 1
ATOM 1939 C C . PRO A 1 241 ? 14.686 40.558 10.247 1.00 44.62 241 PRO A C 1
ATOM 1941 O O . PRO A 1 241 ? 14.694 40.293 11.447 1.00 44.62 241 PRO A O 1
ATOM 1944 N N . ILE A 1 242 ? 15.757 41.080 9.641 1.00 43.66 242 ILE A N 1
ATOM 1945 C CA . ILE A 1 242 ? 16.859 41.687 10.399 1.00 43.66 242 ILE A CA 1
ATOM 1946 C C . ILE A 1 242 ? 17.233 43.053 9.805 1.00 43.66 242 ILE A C 1
ATOM 1948 O O . ILE A 1 242 ? 17.518 43.177 8.618 1.00 43.66 242 ILE A O 1
ATOM 1952 N N . ALA A 1 243 ? 17.292 44.030 10.719 1.00 36.91 243 ALA A N 1
ATOM 1953 C CA . ALA A 1 243 ? 17.860 45.381 10.643 1.00 36.91 243 ALA A CA 1
ATOM 1954 C C . ALA A 1 243 ? 17.004 46.518 10.037 1.00 36.91 243 ALA A C 1
ATOM 1956 O O . ALA A 1 243 ? 17.065 46.848 8.860 1.00 36.91 243 ALA A O 1
ATOM 1957 N N . ILE A 1 244 ? 16.258 47.166 10.942 1.00 42.50 244 ILE A N 1
ATOM 1958 C CA . ILE A 1 244 ? 16.143 48.623 11.157 1.00 42.50 244 ILE A CA 1
ATOM 1959 C C . ILE A 1 244 ? 16.582 49.512 9.974 1.00 42.50 244 ILE A C 1
ATOM 1961 O O . ILE A 1 244 ? 17.766 49.790 9.801 1.00 42.50 244 ILE A O 1
ATOM 1965 N N . SER A 1 245 ? 15.611 50.105 9.276 1.00 30.03 245 SER A N 1
ATOM 1966 C CA . SER A 1 245 ? 15.804 51.398 8.615 1.00 30.03 245 SER A CA 1
ATOM 1967 C C . SER A 1 245 ? 14.516 52.218 8.671 1.00 30.03 245 SER A C 1
ATOM 1969 O O . SER A 1 245 ? 13.463 51.799 8.196 1.00 30.03 245 SER A O 1
ATOM 1971 N N . PHE A 1 246 ? 14.615 53.397 9.280 1.00 35.97 246 PHE A N 1
ATOM 1972 C CA . PHE A 1 246 ? 13.606 54.449 9.247 1.00 35.97 246 PHE A CA 1
ATOM 1973 C C . PHE A 1 246 ? 13.458 54.978 7.812 1.00 35.97 246 PHE A C 1
ATOM 1975 O O . PHE A 1 246 ? 14.363 55.647 7.320 1.00 35.97 246 PHE A O 1
ATOM 1982 N N . SER A 1 247 ? 12.309 54.761 7.173 1.00 30.72 247 SER A N 1
ATOM 1983 C CA . SER A 1 247 ? 11.685 55.760 6.295 1.00 30.72 247 SER A CA 1
ATOM 1984 C C . SER A 1 247 ? 10.253 55.366 5.929 1.00 30.72 247 SER A C 1
ATOM 1986 O O . SER A 1 247 ? 9.944 54.276 5.458 1.00 30.72 247 SER A O 1
ATOM 1988 N N . CYS A 1 248 ? 9.355 56.310 6.159 1.00 33.62 248 CYS A N 1
ATOM 1989 C CA . CYS A 1 248 ? 8.035 56.379 5.567 1.00 33.62 248 CYS A CA 1
ATOM 1990 C C . CYS A 1 248 ? 8.155 56.594 4.045 1.00 33.62 248 CYS A C 1
ATOM 1992 O O . CYS A 1 248 ? 8.743 57.580 3.607 1.00 33.62 248 CYS A O 1
ATOM 1994 N N . GLY A 1 249 ? 7.571 55.697 3.242 1.00 27.64 249 GLY A N 1
ATOM 1995 C CA . GLY A 1 249 ? 7.417 55.896 1.796 1.00 27.64 249 GLY A CA 1
ATOM 1996 C C . GLY A 1 249 ? 7.208 54.611 0.989 1.00 27.64 249 GLY A C 1
ATOM 1997 O O . GLY A 1 249 ? 8.167 53.913 0.705 1.00 27.64 249 GLY A O 1
ATOM 1998 N N . GLY A 1 250 ? 5.954 54.350 0.598 1.00 30.05 250 GLY A N 1
ATOM 1999 C CA . GLY A 1 250 ? 5.533 53.598 -0.597 1.00 30.05 250 GLY A CA 1
ATOM 2000 C C . GLY A 1 250 ? 6.170 52.232 -0.878 1.00 30.05 250 GLY A C 1
ATOM 2001 O O . GLY A 1 250 ? 7.260 52.150 -1.433 1.00 30.05 250 GLY A O 1
ATOM 2002 N N . ALA A 1 251 ? 5.407 51.156 -0.660 1.00 37.62 251 ALA A N 1
ATOM 2003 C CA . ALA A 1 251 ? 5.667 49.875 -1.308 1.00 37.62 251 ALA A CA 1
ATOM 2004 C C . ALA A 1 251 ? 5.716 50.077 -2.835 1.00 37.62 251 ALA A C 1
ATOM 2006 O O . ALA A 1 251 ? 4.698 50.363 -3.470 1.00 37.62 251 ALA A O 1
ATOM 2007 N N . ALA A 1 252 ? 6.905 49.960 -3.424 1.00 37.91 252 ALA A N 1
ATOM 2008 C CA . ALA A 1 252 ? 7.068 49.883 -4.865 1.00 37.91 252 ALA A CA 1
ATOM 2009 C C . ALA A 1 252 ? 6.349 48.615 -5.346 1.00 37.91 252 ALA A C 1
ATOM 2011 O O . ALA A 1 252 ? 6.813 47.500 -5.124 1.00 37.91 252 ALA A O 1
ATOM 2012 N N . GLY A 1 253 ? 5.167 48.794 -5.941 1.00 41.56 253 GLY A N 1
ATOM 2013 C CA . GLY A 1 253 ? 4.348 47.703 -6.449 1.00 41.56 253 GLY A CA 1
ATOM 2014 C C . GLY A 1 253 ? 5.121 46.874 -7.469 1.00 41.56 253 GLY A C 1
ATOM 2015 O O . GLY A 1 253 ? 5.602 47.404 -8.474 1.00 41.56 253 GLY A O 1
ATOM 2016 N N . ALA A 1 254 ? 5.219 45.567 -7.227 1.00 53.94 254 ALA A N 1
ATOM 2017 C CA . ALA A 1 254 ? 5.607 44.623 -8.262 1.00 53.94 254 ALA A CA 1
ATOM 2018 C C . ALA A 1 254 ? 4.650 44.821 -9.449 1.00 53.94 254 ALA A C 1
ATOM 2020 O O . ALA A 1 254 ? 3.441 44.622 -9.318 1.00 53.94 254 ALA A O 1
ATOM 2021 N N . LYS A 1 255 ? 5.164 45.294 -10.592 1.00 59.28 255 LYS A N 1
ATOM 2022 C CA . LYS A 1 255 ? 4.357 45.446 -11.808 1.00 59.28 255 LYS A CA 1
ATOM 2023 C C . LYS A 1 255 ? 3.798 44.073 -12.174 1.00 59.28 255 LYS A C 1
ATOM 2025 O O . LYS A 1 255 ? 4.562 43.144 -12.418 1.00 59.28 255 LYS A O 1
ATOM 2030 N N . GLU A 1 256 ? 2.473 43.961 -12.197 1.00 66.88 256 GLU A N 1
ATOM 2031 C CA . GLU A 1 256 ? 1.773 42.744 -12.600 1.00 66.88 256 GLU A CA 1
ATOM 2032 C C . GLU A 1 256 ? 2.281 42.276 -13.973 1.00 66.88 256 GLU A C 1
ATOM 2034 O O . GLU A 1 256 ? 2.392 43.069 -14.913 1.00 66.88 256 GLU A O 1
ATOM 2039 N N . HIS A 1 257 ? 2.618 40.989 -14.083 1.00 78.88 257 HIS A N 1
ATOM 2040 C CA . HIS A 1 257 ? 3.176 40.436 -15.311 1.00 78.88 257 HIS A CA 1
ATOM 2041 C C . HIS A 1 257 ? 2.178 40.618 -16.480 1.00 78.88 257 HIS A C 1
ATOM 2043 O O . HIS A 1 257 ? 1.015 40.231 -16.336 1.00 78.88 257 HIS A O 1
ATOM 2049 N N . PRO A 1 258 ? 2.589 41.128 -17.661 1.00 80.69 258 PRO A N 1
ATOM 2050 C CA . PRO A 1 258 ? 1.683 41.424 -18.781 1.00 80.69 258 PRO A CA 1
ATOM 2051 C C . PRO A 1 258 ? 0.800 40.247 -19.217 1.00 80.69 258 PRO A C 1
ATOM 2053 O O . PRO A 1 258 ? -0.367 40.443 -19.551 1.00 80.69 258 PRO A O 1
ATOM 2056 N N . ARG A 1 259 ? 1.324 39.012 -19.143 1.00 81.75 259 ARG A N 1
ATOM 2057 C CA . ARG A 1 259 ? 0.536 37.790 -19.401 1.00 81.75 259 ARG A CA 1
ATOM 2058 C C . ARG A 1 259 ? -0.619 37.612 -18.406 1.00 81.75 259 ARG A C 1
ATOM 2060 O O . ARG A 1 259 ? -1.700 37.244 -18.832 1.00 81.75 259 ARG A O 1
ATOM 2067 N N . ARG A 1 260 ? -0.453 37.923 -17.113 1.00 79.31 260 ARG A N 1
ATOM 2068 C CA . ARG A 1 260 ? -1.553 37.818 -16.129 1.00 79.31 260 ARG A CA 1
ATOM 2069 C C . ARG A 1 260 ? -2.661 38.827 -16.417 1.00 79.31 260 ARG A C 1
ATOM 2071 O O . ARG A 1 260 ? -3.834 38.470 -16.398 1.00 79.31 260 ARG A O 1
ATOM 2078 N N . LYS A 1 261 ? -2.280 40.049 -16.799 1.00 82.12 261 LYS A N 1
ATOM 2079 C CA . LYS A 1 261 ? -3.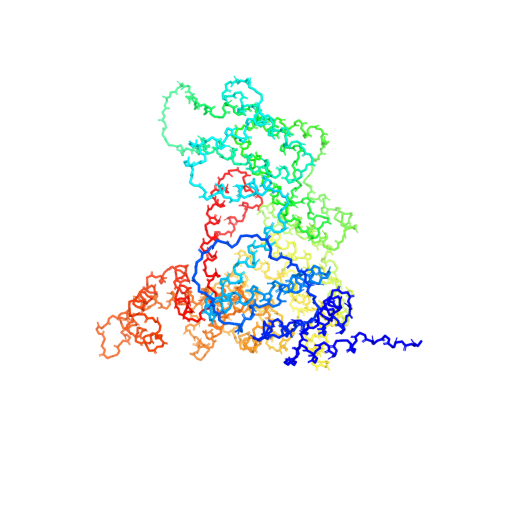233 41.090 -17.198 1.00 82.12 261 LYS A CA 1
ATOM 2080 C C . LYS A 1 261 ? -4.072 40.681 -18.415 1.00 82.12 261 LYS A C 1
ATOM 2082 O O . LYS A 1 261 ? -5.250 41.016 -18.463 1.00 82.12 261 LYS A O 1
ATOM 2087 N N . LEU A 1 262 ? -3.487 39.940 -19.362 1.00 86.31 262 LEU A N 1
ATOM 2088 C CA . LEU A 1 262 ? -4.184 39.426 -20.547 1.00 86.31 262 LEU A CA 1
ATOM 2089 C C . LEU A 1 262 ? -5.278 38.402 -20.192 1.00 86.31 262 LEU A C 1
ATOM 2091 O O . LEU A 1 262 ? -6.377 38.463 -20.737 1.00 86.31 262 LEU A O 1
ATOM 2095 N N . TYR A 1 263 ? -5.002 37.483 -19.260 1.00 89.06 263 TYR A N 1
ATOM 2096 C CA . TYR A 1 263 ? -5.935 36.404 -18.903 1.00 89.06 263 TYR A CA 1
ATOM 2097 C C . TYR A 1 263 ? -6.899 36.748 -17.760 1.00 89.06 263 TYR A C 1
ATOM 2099 O O . TYR A 1 263 ? -7.800 35.964 -17.488 1.00 89.06 263 TYR A O 1
ATOM 2107 N N . LYS A 1 264 ? -6.753 37.902 -17.097 1.00 86.12 264 LYS A N 1
ATOM 2108 C CA . LYS A 1 264 ? -7.472 38.249 -15.858 1.00 86.12 264 LYS A CA 1
ATOM 2109 C C . LYS A 1 264 ? -8.986 37.990 -15.896 1.00 86.12 264 LYS A C 1
ATOM 2111 O O . LYS A 1 264 ? -9.509 37.339 -14.997 1.00 86.12 264 LYS A O 1
ATOM 2116 N N . GLU A 1 265 ? -9.671 38.471 -16.934 1.00 88.88 265 GLU A N 1
ATOM 2117 C CA . GLU A 1 265 ? -11.121 38.285 -17.113 1.00 88.88 265 GLU A CA 1
ATOM 2118 C C . GLU A 1 265 ? -11.480 36.805 -17.341 1.00 88.88 265 GLU A C 1
ATOM 2120 O O . GLU A 1 265 ? -12.356 36.253 -16.677 1.00 88.88 265 GLU A O 1
ATOM 2125 N N . HIS A 1 266 ? -10.723 36.128 -18.207 1.00 92.44 266 HIS A N 1
ATOM 2126 C CA . HIS A 1 266 ? -10.902 34.713 -18.532 1.00 92.44 266 HIS A CA 1
ATOM 2127 C C . HIS A 1 266 ? -10.693 33.798 -17.311 1.00 92.44 266 HIS A C 1
ATOM 2129 O O . HIS A 1 266 ? -11.441 32.839 -17.127 1.00 92.44 266 HIS A O 1
ATOM 2135 N N . LEU A 1 267 ? -9.727 34.111 -16.437 1.00 92.25 267 LEU A N 1
ATOM 2136 C CA . LEU A 1 267 ? -9.466 33.348 -15.210 1.00 92.25 267 LEU A CA 1
ATOM 2137 C C . LEU A 1 267 ? -10.601 33.480 -14.182 1.00 92.25 267 LEU A C 1
ATOM 2139 O O . LEU A 1 267 ? -10.875 32.517 -13.472 1.00 92.25 267 LEU A O 1
ATOM 2143 N N . SER A 1 268 ? -11.294 34.624 -14.119 1.00 92.31 268 SER A N 1
ATOM 2144 C CA . SER A 1 268 ? -12.469 34.785 -13.242 1.00 92.31 268 SER A CA 1
ATOM 2145 C C . SER A 1 268 ? -13.654 33.927 -13.711 1.00 92.31 268 SER A C 1
ATOM 2147 O O . SER A 1 268 ? -14.329 33.269 -12.908 1.00 92.31 268 SER A O 1
ATOM 2149 N N . ASN A 1 269 ? -13.860 33.839 -15.030 1.00 91.75 269 ASN A N 1
ATOM 2150 C CA . ASN A 1 269 ? -14.841 32.922 -15.616 1.00 91.75 269 ASN A CA 1
ATOM 2151 C C . ASN A 1 269 ? -14.463 31.460 -15.347 1.00 91.75 269 ASN A C 1
ATOM 2153 O O . ASN A 1 269 ? -15.309 30.669 -14.928 1.00 91.75 269 ASN A O 1
ATOM 2157 N N . LEU A 1 270 ? -13.181 31.114 -15.492 1.00 94.25 270 LEU A N 1
ATOM 2158 C CA . LEU A 1 270 ? -12.678 29.777 -15.189 1.00 94.25 270 LEU A CA 1
ATOM 2159 C C . LEU A 1 270 ? -12.882 29.388 -13.716 1.00 94.25 270 LEU A C 1
ATOM 2161 O O . LEU A 1 270 ? -13.331 28.276 -13.455 1.00 94.25 270 LEU A O 1
ATOM 2165 N N . ARG A 1 271 ? -12.642 30.294 -12.753 1.00 94.19 271 ARG A N 1
ATOM 2166 C CA . ARG A 1 271 ? -12.945 30.055 -11.323 1.00 94.19 271 ARG A CA 1
ATOM 2167 C C . ARG A 1 271 ? -14.406 29.688 -11.110 1.00 94.19 271 ARG A C 1
ATOM 2169 O O . ARG A 1 271 ? -14.707 28.755 -10.374 1.00 94.19 271 ARG A O 1
ATOM 2176 N N . THR A 1 272 ? -15.308 30.389 -11.794 1.00 90.94 272 THR A N 1
ATOM 2177 C CA . THR A 1 272 ? -16.748 30.114 -11.718 1.00 90.94 272 THR A CA 1
ATOM 2178 C C . THR A 1 272 ? -17.071 28.701 -12.223 1.00 90.94 272 THR A C 1
ATOM 2180 O O . THR A 1 272 ? -17.837 27.987 -11.575 1.00 90.94 272 THR A O 1
ATOM 2183 N N . ILE A 1 273 ? -16.451 28.266 -13.328 1.00 91.31 273 ILE A N 1
ATOM 2184 C CA . ILE A 1 273 ? -16.606 26.907 -13.879 1.00 91.31 273 ILE A CA 1
ATOM 2185 C C . ILE A 1 273 ? -16.034 25.858 -12.912 1.00 91.31 273 ILE A C 1
ATOM 2187 O O . ILE A 1 273 ? -16.735 24.904 -12.579 1.00 91.31 273 ILE A O 1
ATOM 2191 N N . MET A 1 274 ? -14.810 26.061 -12.409 1.00 92.19 274 MET A N 1
ATOM 2192 C CA . MET A 1 274 ? -14.133 25.131 -11.491 1.00 92.19 274 MET A CA 1
ATOM 2193 C C . MET A 1 274 ? -14.902 24.943 -10.179 1.00 92.19 274 MET A C 1
ATOM 2195 O O . MET A 1 274 ? -15.051 23.817 -9.719 1.00 92.19 274 MET A O 1
ATOM 2199 N N . ILE A 1 275 ? -15.449 26.021 -9.607 1.00 88.56 275 ILE A N 1
ATOM 2200 C CA . ILE A 1 275 ? -16.267 25.965 -8.384 1.00 88.56 275 ILE A CA 1
ATOM 2201 C C . ILE A 1 275 ? -17.623 25.297 -8.657 1.00 88.56 275 ILE A C 1
ATOM 2203 O O . ILE A 1 275 ? -18.119 24.538 -7.829 1.00 88.56 275 ILE A O 1
ATOM 2207 N N . SER A 1 276 ? -18.237 25.558 -9.814 1.00 85.25 276 SER A N 1
ATOM 2208 C CA . SER A 1 276 ? -19.581 25.044 -10.122 1.00 85.25 276 SER A CA 1
ATOM 2209 C C . SER A 1 276 ? -19.594 23.573 -10.528 1.00 85.25 276 SER A C 1
ATOM 2211 O O . SER A 1 276 ? -20.595 22.899 -10.298 1.00 85.25 276 SER A O 1
ATOM 2213 N N . ARG A 1 277 ? -18.511 23.081 -11.139 1.00 84.19 277 ARG A N 1
ATOM 2214 C CA . ARG A 1 277 ? -18.396 21.704 -11.643 1.00 84.19 277 ARG A CA 1
ATOM 2215 C C . ARG A 1 277 ? -17.456 20.824 -10.829 1.00 84.19 277 ARG A C 1
ATOM 2217 O O . ARG A 1 277 ? -17.127 19.738 -11.295 1.00 84.19 277 ARG A O 1
ATOM 2224 N N . MET A 1 278 ? -17.008 21.288 -9.661 1.00 86.56 278 MET A N 1
ATOM 2225 C CA . MET A 1 278 ? -16.047 20.566 -8.830 1.00 86.56 278 MET A CA 1
ATOM 2226 C C . MET A 1 278 ? -16.485 19.111 -8.635 1.00 86.56 278 MET A C 1
ATOM 2228 O O . MET A 1 278 ? -17.585 18.843 -8.141 1.00 86.56 278 MET A O 1
ATOM 2232 N N . ALA A 1 279 ? -15.627 18.179 -9.052 1.00 83.50 279 ALA A N 1
ATOM 2233 C CA . ALA A 1 279 ? -15.836 16.760 -8.816 1.00 83.50 279 ALA A CA 1
ATOM 2234 C C . ALA A 1 279 ? -15.879 16.483 -7.305 1.00 83.50 279 ALA A C 1
ATOM 2236 O O . ALA A 1 279 ? -15.299 17.216 -6.502 1.00 83.50 279 ALA A O 1
ATOM 2237 N N . LYS A 1 280 ? -16.603 15.437 -6.902 1.00 77.38 280 LYS A N 1
ATOM 2238 C CA . LYS A 1 280 ? -16.745 15.109 -5.480 1.00 77.38 280 LYS A CA 1
ATOM 2239 C C . LYS A 1 280 ? -15.388 14.680 -4.912 1.00 77.38 280 LYS A C 1
ATOM 2241 O O . LYS A 1 280 ? -14.715 13.870 -5.551 1.00 77.38 280 LYS A O 1
ATOM 2246 N N . PRO A 1 281 ? -15.005 15.191 -3.735 1.00 73.12 281 PRO A N 1
ATOM 2247 C CA . PRO A 1 281 ? -13.732 14.853 -3.128 1.00 73.12 281 PRO A CA 1
ATOM 2248 C C . PRO A 1 281 ? -13.791 13.434 -2.531 1.00 73.12 281 PRO A C 1
ATOM 2250 O O . PRO A 1 281 ? -14.882 12.876 -2.347 1.00 73.12 281 PRO A O 1
ATOM 2253 N N . GLU A 1 282 ? -12.628 12.836 -2.259 1.00 64.25 282 GLU A N 1
ATOM 2254 C CA . GLU A 1 282 ? -12.525 11.440 -1.805 1.00 64.25 282 GLU A CA 1
ATOM 2255 C C . GLU A 1 282 ? -13.366 11.191 -0.541 1.00 64.25 282 GLU A C 1
ATOM 2257 O O . GLU A 1 282 ? -14.061 10.181 -0.460 1.00 64.25 282 GLU A O 1
ATOM 2262 N N . GLU A 1 283 ? -13.405 12.154 0.380 1.00 66.81 283 GLU A N 1
ATOM 2263 C CA . GLU A 1 283 ? -14.084 12.121 1.680 1.00 66.81 283 GLU A CA 1
ATOM 2264 C C . GLU A 1 283 ? -15.605 11.933 1.565 1.00 66.81 283 GLU A C 1
ATOM 2266 O O . GLU A 1 283 ? -16.230 11.342 2.444 1.00 66.81 283 GLU A O 1
ATOM 2271 N N . VAL A 1 284 ? -16.218 12.391 0.466 1.00 57.66 284 VAL A N 1
ATOM 2272 C CA . VAL A 1 284 ? -17.668 12.259 0.227 1.00 57.66 284 VAL A CA 1
ATOM 2273 C C . VAL A 1 284 ? -18.011 10.932 -0.465 1.00 57.66 284 VAL A C 1
ATOM 2275 O O . VAL A 1 284 ? -19.137 10.444 -0.348 1.00 57.66 284 VAL A O 1
ATOM 2278 N N . LEU A 1 285 ? -17.051 10.323 -1.169 1.00 52.91 285 LEU A N 1
ATOM 2279 C CA . LEU A 1 285 ? -17.243 9.072 -1.910 1.00 52.91 285 LEU A CA 1
ATOM 2280 C C . LEU A 1 285 ? -17.156 7.827 -1.004 1.00 52.91 285 LEU A C 1
ATOM 2282 O O . LEU A 1 285 ? -17.843 6.838 -1.265 1.00 52.91 285 LEU A O 1
ATOM 2286 N N . VAL A 1 286 ? -16.396 7.890 0.102 1.00 48.28 286 VAL A N 1
ATOM 2287 C CA . VAL A 1 286 ? -16.127 6.739 1.000 1.00 48.28 286 VAL A CA 1
ATOM 2288 C C . VAL A 1 286 ? -17.392 6.149 1.647 1.00 48.28 286 VAL A C 1
ATOM 2290 O O . VAL A 1 286 ? -17.412 4.980 2.021 1.00 48.28 286 VAL A O 1
ATOM 2293 N N . VAL A 1 287 ? -18.481 6.916 1.764 1.00 45.69 287 VAL A N 1
ATOM 2294 C CA . VAL A 1 287 ? -19.669 6.493 2.530 1.00 45.69 287 VAL A CA 1
ATOM 2295 C C . VAL A 1 287 ? -20.602 5.553 1.743 1.00 45.69 287 VAL A C 1
ATOM 2297 O O . VAL A 1 287 ? -21.436 4.888 2.356 1.00 45.69 287 VAL A O 1
ATOM 2300 N N . ARG A 1 288 ? -20.503 5.462 0.404 1.00 46.41 288 ARG A N 1
ATOM 2301 C CA . ARG A 1 288 ? -21.481 4.696 -0.408 1.00 46.41 288 ARG A CA 1
ATOM 2302 C C . ARG A 1 288 ? -20.918 3.668 -1.392 1.00 46.41 288 ARG A C 1
ATOM 2304 O O . ARG A 1 288 ? -21.649 2.730 -1.696 1.00 46.41 288 ARG A O 1
ATOM 2311 N N . GLU A 1 289 ? -19.673 3.772 -1.856 1.00 43.38 289 GLU A N 1
ATOM 2312 C CA . GLU A 1 289 ? -19.120 2.825 -2.840 1.00 43.38 289 GLU A CA 1
ATOM 2313 C C . GLU A 1 289 ? -17.752 2.284 -2.398 1.00 43.38 289 GLU A C 1
ATOM 2315 O O . GLU A 1 289 ? -16.794 3.023 -2.200 1.00 43.38 289 GLU A O 1
ATOM 2320 N N . ILE A 1 290 ? -17.666 0.959 -2.230 1.00 46.75 290 ILE A N 1
ATOM 2321 C CA . ILE A 1 290 ? -16.461 0.233 -1.774 1.00 46.75 290 ILE A CA 1
ATOM 2322 C C . ILE A 1 290 ? -15.363 0.219 -2.861 1.00 46.75 290 ILE A C 1
ATOM 2324 O O . ILE A 1 290 ? -14.199 -0.054 -2.571 1.00 46.75 290 ILE A O 1
ATOM 2328 N N . VAL A 1 291 ? -15.706 0.551 -4.111 1.00 49.09 291 VAL A N 1
ATOM 2329 C CA . VAL A 1 291 ? -14.759 0.648 -5.227 1.00 49.09 291 VAL A CA 1
ATOM 2330 C C . VAL A 1 291 ? -14.465 2.121 -5.491 1.00 49.09 291 VAL A C 1
ATOM 2332 O O . VAL A 1 291 ? -15.314 2.853 -5.990 1.00 49.09 291 VAL A O 1
ATOM 2335 N N . LYS A 1 292 ? -13.252 2.554 -5.143 1.00 56.53 292 LYS A N 1
ATOM 2336 C CA . LYS A 1 292 ? -12.740 3.883 -5.485 1.00 56.53 292 LYS A CA 1
ATOM 2337 C C . LYS A 1 292 ? -12.615 3.989 -7.008 1.00 56.53 292 LYS A C 1
ATOM 2339 O O . LYS A 1 292 ? -11.702 3.398 -7.585 1.00 56.53 292 LYS A O 1
ATOM 2344 N N . ASP A 1 293 ? -13.510 4.728 -7.656 1.00 66.62 293 ASP A N 1
ATOM 2345 C CA . ASP A 1 293 ? -13.341 5.079 -9.066 1.00 66.62 293 ASP A CA 1
ATOM 2346 C C . ASP A 1 293 ? -12.116 5.997 -9.215 1.00 66.62 293 ASP A C 1
ATOM 2348 O O . ASP A 1 293 ? -12.128 7.171 -8.835 1.00 66.62 293 ASP A O 1
ATOM 2352 N N . THR A 1 294 ? -11.025 5.423 -9.724 1.00 74.12 294 THR A N 1
ATOM 2353 C CA . THR A 1 294 ? -9.715 6.082 -9.818 1.00 74.12 294 THR A CA 1
ATOM 2354 C C . THR A 1 294 ? -9.771 7.294 -10.752 1.00 74.12 294 THR A C 1
ATOM 2356 O O . THR A 1 294 ? -9.085 8.292 -10.509 1.00 74.12 294 THR A O 1
ATOM 2359 N N . ASP A 1 295 ? -10.648 7.262 -11.757 1.00 78.94 295 ASP A N 1
ATOM 2360 C CA . ASP A 1 295 ? -10.798 8.339 -12.734 1.00 78.94 295 ASP A CA 1
ATOM 2361 C C . ASP A 1 295 ? -11.479 9.559 -12.111 1.00 78.94 295 ASP A C 1
ATOM 2363 O O . ASP A 1 295 ? -11.020 10.689 -12.294 1.00 78.94 295 ASP A O 1
ATOM 2367 N N . SER A 1 296 ? -12.521 9.337 -11.305 1.00 77.38 296 SER A N 1
ATOM 2368 C CA . SER A 1 296 ? -13.204 10.391 -10.547 1.00 77.38 296 SER A CA 1
ATOM 2369 C C . SER A 1 296 ? -12.281 11.056 -9.519 1.00 77.38 296 SER A C 1
ATOM 2371 O O . SER A 1 296 ? -12.278 12.282 -9.381 1.00 77.38 296 SER A O 1
ATOM 2373 N N . ILE A 1 297 ? -11.443 10.264 -8.842 1.00 79.38 297 ILE A N 1
ATOM 2374 C CA . ILE A 1 297 ? -10.439 10.765 -7.892 1.00 79.38 297 ILE A CA 1
ATOM 2375 C C . ILE A 1 297 ? -9.390 11.623 -8.603 1.00 79.38 297 ILE A C 1
ATOM 2377 O O . ILE A 1 297 ? -9.029 12.704 -8.132 1.00 79.38 297 ILE A O 1
ATOM 2381 N N . THR A 1 298 ? -8.904 11.151 -9.749 1.00 83.25 298 THR A N 1
ATOM 2382 C CA . THR A 1 298 ? -7.897 11.860 -10.546 1.00 83.25 298 THR A CA 1
ATOM 2383 C C . THR A 1 298 ? -8.458 13.175 -11.076 1.00 83.25 298 THR A C 1
ATOM 2385 O O . THR A 1 298 ? -7.802 14.214 -10.985 1.00 83.25 298 THR A O 1
ATOM 2388 N N . LEU A 1 299 ? -9.709 13.161 -11.541 1.00 86.00 299 LEU A N 1
ATOM 2389 C CA . LEU A 1 299 ? -10.415 14.356 -11.977 1.00 86.00 299 LEU A CA 1
ATOM 2390 C C . LEU A 1 299 ? -10.525 15.390 -10.849 1.00 86.00 299 LEU A C 1
ATOM 2392 O O . LEU A 1 299 ? -10.166 16.548 -11.056 1.00 86.00 299 LEU A O 1
ATOM 2396 N N . TYR A 1 300 ? -10.950 14.981 -9.648 1.00 87.06 300 TYR A N 1
ATOM 2397 C CA . TYR A 1 300 ? -10.990 15.873 -8.485 1.00 87.06 300 TYR A CA 1
ATOM 2398 C C . TYR A 1 300 ? -9.614 16.470 -8.167 1.00 87.06 300 TYR A C 1
ATOM 2400 O O . TYR A 1 300 ? -9.504 17.684 -7.995 1.00 87.06 300 TYR A O 1
ATOM 2408 N N . LYS A 1 301 ? -8.552 15.653 -8.150 1.00 84.81 301 LYS A N 1
ATOM 2409 C CA . LYS A 1 301 ? -7.180 16.121 -7.885 1.00 84.81 301 LYS A CA 1
ATOM 2410 C C . LYS A 1 301 ? -6.729 17.178 -8.895 1.00 84.81 301 LYS A C 1
ATOM 2412 O O . LYS A 1 301 ? -6.204 18.212 -8.482 1.00 84.81 301 LYS A O 1
ATOM 2417 N N . ASN A 1 302 ? -6.997 16.969 -10.184 1.00 87.44 302 ASN A N 1
ATOM 2418 C CA . ASN A 1 302 ? -6.653 17.927 -11.239 1.00 87.44 302 ASN A CA 1
ATOM 2419 C C . ASN A 1 302 ? -7.484 19.219 -11.135 1.00 87.44 302 ASN A C 1
ATOM 2421 O O . ASN A 1 302 ? -6.948 20.319 -11.274 1.00 87.44 302 ASN A O 1
ATOM 2425 N N . MET A 1 303 ? -8.783 19.120 -10.828 1.00 90.44 303 MET A N 1
ATOM 2426 C CA . MET A 1 303 ? -9.636 20.297 -10.613 1.00 90.44 303 MET A CA 1
ATOM 2427 C C . MET A 1 303 ? -9.201 21.105 -9.387 1.00 90.44 303 MET A C 1
ATOM 2429 O O . MET A 1 303 ? -9.136 22.336 -9.451 1.00 90.44 303 MET A O 1
ATOM 2433 N N . ARG A 1 304 ? -8.866 20.420 -8.287 1.00 88.81 304 ARG A N 1
ATOM 2434 C CA . ARG A 1 304 ? -8.328 21.026 -7.065 1.00 88.81 304 ARG A CA 1
ATOM 2435 C C . ARG A 1 304 ? -7.031 21.764 -7.360 1.00 88.81 304 ARG A C 1
ATOM 2437 O O . ARG A 1 304 ? -6.916 22.930 -7.004 1.00 88.81 304 ARG A O 1
ATOM 2444 N N . GLU A 1 305 ? -6.091 21.127 -8.052 1.00 87.62 305 GLU A N 1
ATOM 2445 C CA . GLU A 1 305 ? -4.828 21.746 -8.464 1.00 87.62 305 GLU A CA 1
ATOM 2446 C C . GLU A 1 305 ? -5.052 23.021 -9.287 1.00 87.62 305 GLU A C 1
ATOM 2448 O O . GLU A 1 305 ? -4.509 24.079 -8.955 1.00 87.62 305 GLU A O 1
ATOM 2453 N N . CYS A 1 306 ? -5.898 22.956 -10.321 1.00 91.69 306 CYS A N 1
ATOM 2454 C CA . CYS A 1 306 ? -6.240 24.129 -11.123 1.00 91.69 306 CYS A CA 1
ATOM 2455 C C . CYS A 1 306 ? -6.821 25.251 -10.251 1.00 91.69 306 CYS A C 1
ATOM 2457 O O . CYS A 1 306 ? -6.441 26.417 -10.395 1.00 91.69 306 CYS A O 1
ATOM 2459 N N . LEU A 1 307 ? -7.732 24.917 -9.332 1.00 91.44 307 LEU A N 1
ATOM 2460 C CA . LEU A 1 307 ? -8.350 25.894 -8.443 1.00 91.44 307 LEU A CA 1
ATOM 2461 C C . LEU A 1 307 ? -7.335 26.505 -7.467 1.00 91.44 307 LEU A C 1
ATOM 2463 O O . LEU A 1 307 ? -7.354 27.715 -7.279 1.00 91.44 307 LEU A O 1
ATOM 2467 N N . VAL A 1 308 ? -6.402 25.725 -6.914 1.00 87.94 308 VAL A N 1
ATOM 2468 C CA . VAL A 1 308 ? -5.326 26.227 -6.039 1.00 87.94 308 VAL A CA 1
ATOM 2469 C C . VAL A 1 308 ? -4.451 27.237 -6.780 1.00 87.94 308 VAL A C 1
ATOM 2471 O O . VAL A 1 308 ? -4.175 28.317 -6.245 1.00 87.94 308 VAL A O 1
ATOM 2474 N N . TYR A 1 309 ? -4.055 26.948 -8.024 1.00 89.62 309 TYR A N 1
ATOM 2475 C CA . TYR A 1 309 ? -3.325 27.922 -8.837 1.00 89.62 309 TYR A CA 1
ATOM 2476 C C . TYR A 1 309 ? -4.159 29.182 -9.095 1.00 89.62 309 TYR A 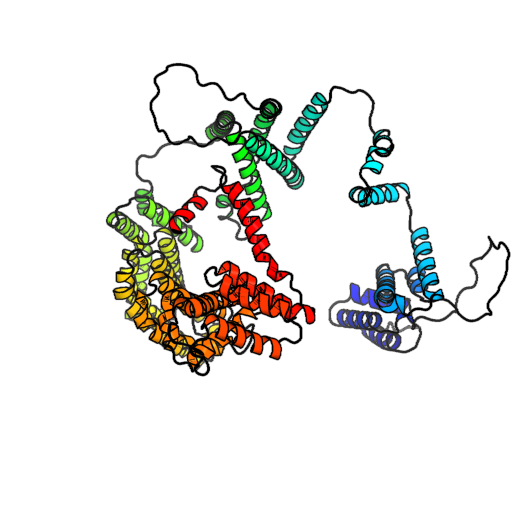C 1
ATOM 2478 O O . TYR A 1 309 ? -3.649 30.293 -8.943 1.00 89.62 309 TYR A O 1
ATOM 2486 N N . LEU A 1 310 ? -5.450 29.045 -9.413 1.00 90.12 310 LEU A N 1
ATOM 2487 C CA . LEU A 1 310 ? -6.354 30.185 -9.589 1.00 90.12 310 LEU A CA 1
ATOM 2488 C C . LEU A 1 310 ? -6.485 31.044 -8.323 1.00 90.12 310 LEU A C 1
ATOM 2490 O O . LEU A 1 310 ? -6.505 32.273 -8.442 1.00 90.12 310 LEU A O 1
ATOM 2494 N N . THR A 1 311 ? -6.516 30.434 -7.138 1.00 88.75 311 THR A N 1
ATOM 2495 C CA . THR A 1 311 ? -6.551 31.134 -5.846 1.00 88.75 311 THR A CA 1
ATOM 2496 C C . THR A 1 311 ? -5.280 31.943 -5.611 1.00 88.75 311 THR A C 1
ATOM 2498 O O . THR A 1 311 ? -5.354 33.092 -5.186 1.00 88.75 311 THR A O 1
ATOM 2501 N N . HIS A 1 312 ? -4.108 31.403 -5.950 1.00 84.06 312 HIS A N 1
ATOM 2502 C CA . HIS A 1 312 ? -2.850 32.152 -5.847 1.00 84.06 312 HIS A CA 1
ATOM 2503 C C . HIS A 1 312 ? -2.753 33.295 -6.861 1.00 84.06 312 HIS A C 1
ATOM 2505 O O . HIS A 1 312 ? -2.089 34.299 -6.604 1.00 84.06 312 HIS A O 1
ATOM 2511 N N . LEU A 1 313 ? -3.386 33.144 -8.027 1.00 86.38 313 LEU A N 1
ATOM 2512 C CA . LEU A 1 313 ? -3.419 34.186 -9.050 1.00 86.38 313 LEU A CA 1
ATOM 2513 C C . LEU A 1 313 ? -4.339 35.355 -8.658 1.00 86.38 313 LEU A C 1
ATOM 2515 O O . LEU A 1 313 ? -4.013 36.492 -8.994 1.00 86.38 313 LEU A O 1
ATOM 2519 N N . ASP A 1 314 ? -5.454 35.094 -7.965 1.00 86.62 314 ASP A N 1
ATOM 2520 C CA . ASP A 1 314 ? -6.332 36.114 -7.366 1.00 86.62 314 ASP A CA 1
ATOM 2521 C C . ASP A 1 314 ? -7.180 35.502 -6.232 1.00 86.62 314 ASP A C 1
ATOM 2523 O O . ASP A 1 314 ? -8.190 34.825 -6.469 1.00 86.62 314 ASP A O 1
ATOM 2527 N N . CYS A 1 315 ? -6.755 35.722 -4.985 1.00 84.50 315 CYS A N 1
ATOM 2528 C CA . CYS A 1 315 ? -7.427 35.160 -3.813 1.00 84.50 315 CYS A CA 1
ATOM 2529 C C . CYS A 1 315 ? -8.773 35.838 -3.542 1.00 84.50 315 CYS A C 1
ATOM 2531 O O . CYS A 1 315 ? -9.729 35.162 -3.177 1.00 84.50 315 CYS A O 1
ATOM 2533 N N . LYS A 1 316 ? -8.866 37.149 -3.796 1.00 82.38 316 LYS A N 1
ATOM 2534 C CA . LYS A 1 316 ? -10.069 37.949 -3.541 1.00 82.38 316 LYS A CA 1
ATOM 2535 C C . LYS A 1 316 ? -11.208 37.558 -4.470 1.00 82.38 316 LYS A C 1
ATOM 2537 O O . LYS A 1 316 ? -12.340 37.412 -4.025 1.00 82.38 316 LYS A O 1
ATOM 2542 N N . ASP A 1 317 ? -10.906 37.364 -5.755 1.00 86.38 317 ASP A N 1
ATOM 2543 C CA . ASP A 1 317 ? -11.907 36.889 -6.715 1.00 86.38 317 ASP A CA 1
ATOM 2544 C C . ASP A 1 317 ? -12.399 35.481 -6.342 1.00 86.38 317 ASP A C 1
ATOM 2546 O O . ASP A 1 317 ? -13.595 35.212 -6.374 1.00 86.38 317 ASP A O 1
ATOM 2550 N N . THR A 1 318 ? -11.501 34.592 -5.907 1.00 86.75 318 THR A N 1
ATOM 2551 C CA . THR A 1 318 ? -11.880 33.230 -5.490 1.00 86.75 318 THR A CA 1
ATOM 2552 C C . THR A 1 318 ? -12.765 33.230 -4.237 1.00 86.75 318 THR A C 1
ATOM 2554 O O . THR A 1 318 ? -13.806 32.572 -4.226 1.00 86.75 318 THR A O 1
ATOM 2557 N N . GLU A 1 319 ? -12.389 33.999 -3.210 1.00 80.38 319 GLU A N 1
ATOM 2558 C CA . GLU A 1 319 ? -13.155 34.173 -1.969 1.00 80.38 319 GLU A CA 1
ATOM 2559 C C . GLU A 1 319 ? -14.566 34.699 -2.249 1.00 80.38 319 GLU A C 1
ATOM 2561 O O . GLU A 1 319 ? -15.543 34.147 -1.738 1.00 80.38 319 GLU A O 1
ATOM 2566 N N . GLN A 1 320 ? -14.688 35.712 -3.112 1.00 82.94 320 GLN A N 1
ATOM 2567 C CA . GLN A 1 320 ? -15.979 36.276 -3.497 1.00 82.94 320 GLN A CA 1
ATOM 2568 C C . GLN A 1 320 ? -16.881 35.210 -4.138 1.00 82.94 320 GLN A C 1
ATOM 2570 O O . GLN A 1 320 ? -18.019 35.024 -3.711 1.00 82.94 320 GLN A O 1
ATOM 2575 N N . LYS A 1 321 ? -16.360 34.446 -5.110 1.00 85.56 321 LYS A N 1
ATOM 2576 C CA . LYS A 1 321 ? -17.126 33.396 -5.808 1.00 85.56 321 LYS A CA 1
ATOM 2577 C C . LYS A 1 321 ? -17.575 32.269 -4.872 1.00 85.56 321 LYS A C 1
ATOM 2579 O O . LYS A 1 321 ? -18.680 31.753 -5.033 1.00 85.56 321 LYS A O 1
ATOM 2584 N N . MET A 1 322 ? -16.740 31.876 -3.907 1.00 79.38 322 MET A N 1
ATOM 2585 C CA . MET A 1 322 ? -17.091 30.852 -2.913 1.00 79.38 322 MET A CA 1
ATOM 2586 C C . MET A 1 322 ? -18.108 31.366 -1.893 1.00 79.38 322 MET A C 1
ATOM 2588 O O . MET A 1 322 ? -19.060 30.657 -1.574 1.00 79.38 322 MET A O 1
ATOM 2592 N N . THR A 1 323 ? -17.943 32.600 -1.417 1.00 74.25 323 THR A N 1
ATOM 2593 C CA . THR A 1 323 ? -18.850 33.227 -0.444 1.00 74.25 323 THR A CA 1
ATOM 2594 C C . THR A 1 323 ? -20.253 33.387 -1.021 1.00 74.25 323 THR A C 1
ATOM 2596 O O . THR A 1 323 ? -21.228 33.023 -0.365 1.00 74.25 323 THR A O 1
ATOM 2599 N N . ASP A 1 324 ? -20.361 33.817 -2.281 1.00 76.38 324 ASP A N 1
ATOM 2600 C CA . ASP A 1 324 ? -21.642 33.911 -2.991 1.00 76.38 324 ASP A CA 1
ATOM 2601 C C . ASP A 1 324 ? -22.335 32.540 -3.110 1.00 76.38 324 ASP A C 1
ATOM 2603 O O . ASP A 1 324 ? -23.563 32.442 -3.055 1.00 76.38 324 ASP A O 1
ATOM 2607 N N . LYS A 1 325 ? -21.554 31.456 -3.223 1.00 72.94 325 LYS A N 1
ATOM 2608 C CA . LYS A 1 325 ? -22.071 30.082 -3.270 1.00 72.94 325 LYS A CA 1
ATOM 2609 C C . LYS A 1 325 ? -22.493 29.577 -1.886 1.00 72.94 325 LYS A C 1
ATOM 2611 O O . LYS A 1 325 ? -23.578 29.012 -1.760 1.00 72.94 325 LYS A O 1
ATOM 2616 N N . LEU A 1 326 ? -21.682 29.800 -0.852 1.00 62.75 326 LEU A N 1
ATOM 2617 C CA . LEU A 1 326 ? -21.923 29.345 0.525 1.00 62.75 326 LEU A CA 1
ATOM 2618 C C . LEU A 1 326 ? -23.086 30.077 1.202 1.00 62.75 326 LEU A C 1
ATOM 2620 O O . LEU A 1 326 ? -23.871 29.450 1.912 1.00 62.75 326 LEU A O 1
ATOM 2624 N N . ALA A 1 327 ? -23.263 31.372 0.926 1.00 63.59 327 ALA A N 1
ATOM 2625 C CA . ALA A 1 327 ? -24.385 32.163 1.437 1.00 63.59 327 ALA A CA 1
ATOM 2626 C C . ALA A 1 327 ? -25.759 31.608 1.010 1.00 63.59 327 ALA A C 1
ATOM 2628 O O . ALA A 1 327 ? -26.772 31.902 1.639 1.00 63.59 327 ALA A O 1
ATOM 2629 N N . SER A 1 328 ? -25.799 30.764 -0.027 1.00 59.03 328 SER A N 1
ATOM 2630 C CA . SER A 1 328 ? -27.013 30.073 -0.464 1.00 59.03 328 SER A CA 1
ATOM 2631 C C . SER A 1 328 ? -27.312 28.758 0.284 1.00 59.03 328 SER A C 1
ATOM 2633 O O . SER A 1 328 ? -28.336 28.142 -0.011 1.00 59.03 328 SER A O 1
ATOM 2635 N N . GLN A 1 329 ? -26.460 28.311 1.229 1.00 48.84 329 GLN A N 1
ATOM 2636 C CA . GLN A 1 329 ? -26.472 26.925 1.742 1.00 48.84 329 GLN A CA 1
ATOM 2637 C C . GLN A 1 329 ? -26.533 26.695 3.279 1.00 48.84 329 GLN A C 1
ATOM 2639 O O . GLN A 1 329 ? -26.668 25.533 3.650 1.00 48.84 329 GLN A O 1
ATOM 2644 N N . MET A 1 330 ? -26.484 27.683 4.198 1.00 44.88 330 MET A N 1
ATOM 2645 C CA . MET A 1 330 ? -26.401 27.383 5.662 1.00 44.88 330 MET A CA 1
ATOM 2646 C C . MET A 1 330 ? -27.288 28.215 6.629 1.00 44.88 330 MET A C 1
ATOM 2648 O O . MET A 1 330 ? -27.483 29.413 6.437 1.00 44.88 330 MET A O 1
ATOM 2652 N N . GLN A 1 331 ? -27.756 27.557 7.714 1.00 47.25 331 GLN A N 1
ATOM 2653 C CA . GLN A 1 331 ? -28.303 28.090 8.993 1.00 47.25 331 GLN A CA 1
ATOM 2654 C C . GLN A 1 331 ? -27.296 27.853 10.156 1.00 47.25 331 GLN A C 1
ATOM 2656 O O . GLN A 1 331 ? -26.454 26.967 10.040 1.00 47.25 331 GLN A O 1
ATOM 2661 N N . VAL A 1 332 ? -27.365 28.622 11.265 1.00 42.91 332 VAL A N 1
ATOM 2662 C CA . VAL A 1 332 ? -26.293 28.765 12.294 1.00 42.91 332 VAL A CA 1
ATOM 2663 C C . VAL A 1 332 ? -26.784 28.625 13.755 1.00 42.91 332 VAL A C 1
ATOM 2665 O O . VAL A 1 332 ? -27.763 29.281 14.111 1.00 42.91 332 VAL A O 1
ATOM 2668 N N . GLY A 1 333 ? -26.010 27.921 14.612 1.00 47.62 333 GLY A N 1
ATOM 2669 C CA . GLY A 1 333 ? -25.738 28.309 16.020 1.00 47.62 333 GLY A CA 1
ATOM 2670 C C . GLY A 1 333 ? -25.689 27.199 17.097 1.00 47.62 333 GLY A C 1
ATOM 2671 O O . GLY A 1 333 ? -26.740 26.674 17.432 1.00 47.62 333 GLY A O 1
ATOM 2672 N N . GLU A 1 334 ? -24.529 26.948 17.742 1.00 48.31 334 GLU A N 1
ATOM 2673 C CA . GLU A 1 334 ? -24.401 26.152 18.997 1.00 48.31 334 GLU A CA 1
ATOM 2674 C C . GLU A 1 334 ? -23.328 26.704 19.975 1.00 48.31 334 GLU A C 1
ATOM 2676 O O . GLU A 1 334 ? -22.426 27.436 19.568 1.00 48.31 334 GLU A O 1
ATOM 2681 N N . GLN A 1 335 ? -23.478 26.398 21.279 1.00 48.84 335 GLN A N 1
ATOM 2682 C CA . GLN A 1 335 ? -22.824 27.049 22.442 1.00 48.84 335 GLN A CA 1
ATOM 2683 C C . GLN A 1 335 ? -22.029 26.099 23.380 1.00 48.84 335 GLN A C 1
ATOM 2685 O O . GLN A 1 335 ? -21.531 26.551 24.410 1.00 48.84 335 GLN A O 1
ATOM 2690 N N . THR A 1 336 ? -21.867 24.810 23.064 1.00 49.91 336 THR A N 1
ATOM 2691 C CA . THR A 1 336 ? -21.076 23.847 23.871 1.00 49.91 336 THR A CA 1
ATOM 2692 C C . THR A 1 336 ? -20.064 23.076 23.020 1.00 49.91 336 THR A C 1
ATOM 2694 O O . THR A 1 336 ? -20.289 22.939 21.817 1.00 49.91 336 THR A O 1
ATOM 2697 N N . PRO A 1 337 ? -18.953 22.557 23.597 1.00 64.06 337 PRO A N 1
ATOM 2698 C CA . PRO A 1 337 ? -18.051 21.670 22.871 1.00 64.06 337 PRO A CA 1
ATOM 2699 C C . PRO A 1 337 ? -18.827 20.437 22.414 1.00 64.06 337 PRO A C 1
ATOM 2701 O O . PRO A 1 337 ? -19.314 19.652 23.228 1.00 64.06 337 PRO A O 1
ATOM 2704 N N . PHE A 1 338 ? -18.947 20.284 21.101 1.00 71.12 338 PHE A N 1
ATOM 2705 C CA . PHE A 1 338 ? -19.784 19.275 20.456 1.00 71.12 338 PHE A CA 1
ATOM 2706 C C . PHE A 1 338 ? -19.490 17.837 20.928 1.00 71.12 338 PHE A C 1
ATOM 2708 O O . PHE A 1 338 ? -20.386 16.996 20.976 1.00 71.12 338 PHE A O 1
ATOM 2715 N N . ILE A 1 339 ? -18.250 17.556 21.352 1.00 78.19 339 ILE A N 1
ATOM 2716 C CA . ILE A 1 339 ? -17.826 16.219 21.784 1.00 78.19 339 ILE A CA 1
ATOM 2717 C C . ILE A 1 339 ? -18.579 15.708 23.023 1.00 78.19 339 ILE A C 1
ATOM 2719 O O . ILE A 1 339 ? -18.974 14.546 23.053 1.00 78.19 339 ILE A O 1
ATOM 2723 N N . ASP A 1 340 ? -18.841 16.555 24.021 1.00 79.00 340 ASP A N 1
ATOM 2724 C CA . ASP A 1 340 ? -19.507 16.123 25.258 1.00 79.00 340 ASP A CA 1
ATOM 2725 C C . ASP A 1 340 ? -20.990 15.803 25.033 1.00 79.00 340 ASP A C 1
ATOM 2727 O O . ASP A 1 340 ? -21.553 14.921 25.684 1.00 79.00 340 ASP A O 1
ATOM 2731 N N . GLU A 1 341 ? -21.640 16.519 24.117 1.00 77.00 341 GLU A N 1
ATOM 2732 C CA . GLU A 1 341 ? -23.020 16.245 23.717 1.00 77.00 341 GLU A CA 1
ATOM 2733 C C . GLU A 1 341 ? -23.108 14.978 22.862 1.00 77.00 341 GLU A C 1
ATOM 2735 O O . GLU A 1 341 ? -23.958 14.116 23.103 1.00 77.00 341 GLU A O 1
ATOM 2740 N N . MET A 1 342 ? -22.166 14.817 21.932 1.00 80.25 342 MET A N 1
ATOM 2741 C CA . MET A 1 342 ? -22.049 13.628 21.097 1.00 80.25 342 MET A CA 1
ATOM 2742 C C . MET A 1 342 ? -21.839 12.361 21.938 1.00 80.25 342 MET A C 1
ATOM 2744 O O . MET A 1 342 ? -22.532 11.369 21.723 1.00 80.25 342 MET A O 1
ATOM 2748 N N . LEU A 1 343 ? -20.942 12.389 22.932 1.00 84.56 343 LEU A N 1
ATOM 2749 C CA . LEU A 1 343 ? -20.696 11.238 23.809 1.00 84.56 343 LEU A CA 1
ATOM 2750 C C . LEU A 1 343 ? -21.907 10.903 24.697 1.00 84.56 343 LEU A C 1
ATOM 2752 O O . LEU A 1 343 ? -22.167 9.729 24.951 1.00 84.56 343 LEU A O 1
ATOM 2756 N N . LYS A 1 344 ? -22.694 11.899 25.130 1.00 84.44 344 LYS A N 1
ATOM 2757 C CA . LYS A 1 344 ? -23.939 11.662 25.891 1.00 84.44 344 LYS A CA 1
ATOM 2758 C C . LYS A 1 344 ? -25.022 10.987 25.052 1.00 84.44 344 LYS A C 1
ATOM 2760 O O . LYS A 1 344 ? -25.749 10.144 25.571 1.00 84.44 344 LYS A O 1
ATOM 2765 N N . ASN A 1 345 ? -25.112 11.337 23.771 1.00 84.62 345 ASN A N 1
ATOM 2766 C CA . ASN A 1 345 ? -26.101 10.791 22.839 1.00 84.62 345 ASN A CA 1
ATOM 2767 C C . ASN A 1 345 ? -25.554 9.630 21.988 1.00 84.62 345 ASN A C 1
ATOM 2769 O O . ASN A 1 345 ? -26.199 9.231 21.018 1.00 84.62 345 ASN A O 1
ATOM 2773 N N . LEU A 1 346 ? -24.404 9.053 22.359 1.00 86.31 346 LEU A N 1
ATOM 2774 C CA . LEU A 1 346 ? -23.681 8.058 21.564 1.00 86.31 346 LEU A CA 1
ATOM 2775 C C . LEU A 1 346 ? -24.564 6.884 21.119 1.00 86.31 346 LEU A C 1
ATOM 2777 O O . LEU A 1 346 ? -24.582 6.545 19.939 1.00 86.31 346 LEU A O 1
ATOM 2781 N N . SER A 1 347 ? -25.341 6.301 22.036 1.00 85.81 347 SER A N 1
ATOM 2782 C CA . SER A 1 347 ? -26.220 5.160 21.738 1.00 85.81 347 SER A CA 1
ATOM 2783 C C . SER A 1 347 ? -27.332 5.495 20.742 1.00 85.81 347 SER A C 1
ATOM 2785 O O . SER A 1 347 ? -27.700 4.641 19.940 1.00 85.81 347 SER A O 1
ATOM 2787 N N . GLY A 1 348 ? -27.842 6.729 20.763 1.00 83.38 348 GLY A N 1
ATOM 2788 C CA . GLY A 1 348 ? -28.834 7.210 19.802 1.00 83.38 348 GLY A CA 1
ATOM 2789 C C . GLY A 1 348 ? -28.236 7.533 18.432 1.00 83.38 348 GLY A C 1
ATOM 2790 O O . GLY A 1 348 ? -28.937 7.437 17.434 1.00 83.38 348 GLY A O 1
ATOM 2791 N N . ILE A 1 349 ? -26.950 7.888 18.372 1.00 79.00 349 ILE A N 1
ATOM 2792 C CA . ILE A 1 349 ? -26.253 8.200 17.115 1.00 79.00 349 ILE A CA 1
ATOM 2793 C C . ILE A 1 349 ? -25.887 6.918 16.359 1.00 79.00 349 ILE A C 1
ATOM 2795 O O . ILE A 1 349 ? -26.021 6.862 15.138 1.00 79.00 349 ILE A O 1
ATOM 2799 N N . ILE A 1 350 ? -25.418 5.885 17.069 1.00 86.06 350 ILE A N 1
ATOM 2800 C CA . ILE A 1 350 ? -24.868 4.678 16.434 1.00 86.06 350 ILE A CA 1
ATOM 2801 C C . ILE A 1 350 ? -25.890 3.553 16.211 1.00 86.06 350 ILE A C 1
ATOM 2803 O O . ILE A 1 350 ? -25.535 2.550 15.598 1.00 86.06 350 ILE A O 1
ATOM 2807 N N . CYS A 1 351 ? -27.132 3.675 16.698 1.00 85.25 351 CYS A N 1
ATOM 2808 C CA . CYS A 1 351 ? -28.107 2.573 16.690 1.00 85.25 351 CYS A CA 1
ATOM 2809 C C . CYS A 1 351 ? -28.481 2.069 15.286 1.00 85.25 351 CYS A C 1
ATOM 2811 O O . CYS A 1 351 ? -28.698 0.871 15.113 1.00 85.25 351 CYS A O 1
ATOM 2813 N N . ASP A 1 352 ? -28.503 2.961 14.294 1.00 81.56 352 ASP A N 1
ATOM 2814 C CA . ASP A 1 352 ? -28.845 2.639 12.903 1.00 81.56 352 ASP A CA 1
ATOM 2815 C C . ASP A 1 352 ? -27.604 2.338 12.037 1.00 81.56 352 ASP A C 1
ATOM 2817 O O . ASP A 1 352 ? -27.724 2.058 10.841 1.00 81.56 352 ASP A O 1
ATOM 2821 N N . LEU A 1 353 ? -26.398 2.402 12.616 1.00 82.06 353 LEU A N 1
ATOM 2822 C CA . LEU A 1 353 ? -25.147 2.208 11.888 1.00 82.06 353 LEU A CA 1
ATOM 2823 C C . LEU A 1 353 ? -24.779 0.727 11.768 1.00 82.06 353 LEU A C 1
ATOM 2825 O O . LEU A 1 353 ? -24.861 -0.053 12.716 1.00 82.06 353 LEU A O 1
ATOM 2829 N N . ALA A 1 354 ? -24.273 0.343 10.595 1.00 84.12 354 ALA A N 1
ATOM 2830 C CA . ALA A 1 354 ? -23.655 -0.965 10.411 1.00 84.12 354 ALA A CA 1
ATOM 2831 C C . ALA A 1 354 ? -22.330 -1.064 11.203 1.00 84.12 354 ALA A C 1
ATOM 2833 O O . ALA A 1 354 ? -21.649 -0.050 11.368 1.00 84.12 354 ALA A O 1
ATOM 2834 N N . PRO A 1 355 ? -21.868 -2.266 11.611 1.00 86.44 355 PRO A N 1
ATOM 2835 C CA . PRO A 1 355 ? -20.651 -2.416 12.420 1.00 86.44 355 PRO A CA 1
ATOM 2836 C C . PRO A 1 355 ? -19.405 -1.732 11.834 1.00 86.44 355 PRO A C 1
ATOM 2838 O O . PRO A 1 355 ? -18.640 -1.102 12.554 1.00 86.44 355 PRO A O 1
ATOM 2841 N N . SER A 1 356 ? -19.219 -1.777 10.511 1.00 85.50 356 SER A N 1
ATOM 2842 C CA . SER A 1 356 ? -18.111 -1.072 9.853 1.00 85.50 356 SER A CA 1
ATOM 2843 C C . SER A 1 356 ? -18.208 0.450 9.988 1.00 85.50 356 SER A C 1
ATOM 2845 O O . SER A 1 356 ? -17.186 1.105 10.158 1.00 85.50 356 SER A O 1
ATOM 2847 N N . GLN A 1 357 ? -19.419 1.012 9.938 1.00 83.38 357 GLN A N 1
ATOM 2848 C CA . GLN A 1 357 ? -19.661 2.444 10.130 1.00 83.38 357 GLN A CA 1
ATOM 2849 C C . GLN A 1 357 ? -19.462 2.847 11.593 1.00 83.38 357 GLN A C 1
ATOM 2851 O O . GLN A 1 357 ? -18.940 3.926 11.851 1.00 83.38 357 GLN A O 1
ATOM 2856 N N . VAL A 1 358 ? -19.800 1.962 12.538 1.00 89.75 358 VAL A N 1
ATOM 2857 C CA . VAL A 1 358 ? -19.482 2.157 13.958 1.00 89.75 358 VAL A CA 1
ATOM 2858 C C . VAL A 1 358 ? -17.968 2.265 14.150 1.00 89.75 358 VAL A C 1
ATOM 2860 O O . VAL A 1 358 ? -17.516 3.202 14.793 1.00 89.75 358 VAL A O 1
ATOM 2863 N N . HIS A 1 359 ? -17.158 1.392 13.542 1.00 91.19 359 HIS A N 1
ATOM 2864 C CA . HIS A 1 359 ? -15.696 1.493 13.669 1.00 91.19 359 HIS A CA 1
ATOM 2865 C C . HIS A 1 359 ? -15.154 2.829 13.137 1.00 91.19 359 HIS A C 1
ATOM 2867 O O . HIS A 1 359 ? -14.352 3.469 13.811 1.00 91.19 359 HIS A O 1
ATOM 2873 N N . VAL A 1 360 ? -15.636 3.280 11.971 1.00 85.62 360 VAL A N 1
ATOM 2874 C CA . VAL A 1 360 ? -15.253 4.581 11.387 1.00 85.62 360 VAL A CA 1
ATOM 2875 C C . VAL A 1 360 ? -15.681 5.739 12.289 1.00 85.62 360 VAL A C 1
ATOM 2877 O O . VAL A 1 360 ? -14.929 6.693 12.468 1.00 85.62 360 VAL A O 1
ATOM 2880 N N . PHE A 1 361 ? -16.866 5.650 12.895 1.00 87.38 361 PHE A N 1
ATOM 2881 C CA . PHE A 1 361 ? -17.326 6.639 13.862 1.00 87.38 361 PHE A CA 1
ATOM 2882 C C . PHE A 1 361 ? -16.379 6.712 15.069 1.00 87.38 361 PHE A C 1
ATOM 2884 O O . PHE A 1 361 ? -15.938 7.795 15.433 1.00 87.38 361 PHE A O 1
ATOM 2891 N N . TYR A 1 362 ? -16.002 5.571 15.651 1.00 92.06 362 TYR A N 1
ATOM 2892 C CA . TYR A 1 362 ? -15.061 5.525 16.775 1.00 92.06 362 TYR A CA 1
ATOM 2893 C C . TYR A 1 362 ? -13.651 6.018 16.405 1.00 92.06 362 TYR A C 1
ATOM 2895 O O . TYR A 1 362 ? -13.015 6.674 17.227 1.00 92.06 362 TYR A O 1
ATOM 2903 N N . GLU A 1 363 ? -13.172 5.760 15.182 1.00 89.50 363 GLU A N 1
ATOM 2904 C CA . GLU A 1 363 ? -11.924 6.343 14.656 1.00 89.50 363 GLU A CA 1
ATOM 2905 C C . GLU A 1 363 ? -12.026 7.875 14.585 1.00 89.50 363 GLU A C 1
ATOM 2907 O O . GLU A 1 363 ? -11.168 8.583 15.109 1.00 89.50 363 GLU A O 1
ATOM 2912 N N . ALA A 1 364 ? -13.123 8.402 14.031 1.00 82.00 364 ALA A N 1
ATOM 2913 C CA . ALA A 1 364 ? -13.354 9.842 13.934 1.00 82.00 364 ALA A CA 1
ATOM 2914 C C . ALA A 1 364 ? -13.414 10.514 15.314 1.00 82.00 364 ALA A C 1
ATOM 2916 O O . ALA A 1 364 ? -12.762 11.535 15.527 1.00 82.00 364 ALA A O 1
ATOM 2917 N N . VAL A 1 365 ? -14.138 9.933 16.278 1.00 85.31 365 VAL A N 1
ATOM 2918 C CA . VAL A 1 365 ? -14.166 10.465 17.649 1.00 85.31 365 VAL A CA 1
ATOM 2919 C C . VAL A 1 365 ? -12.792 10.363 18.314 1.00 85.31 365 VAL A C 1
ATOM 2921 O O . VAL A 1 365 ? -12.413 11.282 19.034 1.00 85.31 365 VAL A O 1
ATOM 2924 N N . GLY A 1 366 ? -12.011 9.317 18.029 1.00 87.50 366 GLY A N 1
ATOM 2925 C CA . GLY A 1 366 ? -10.626 9.197 18.490 1.00 87.50 366 GLY A CA 1
ATOM 2926 C C . GLY A 1 366 ? -9.752 10.384 18.070 1.00 87.50 366 GLY A C 1
ATOM 2927 O O . GLY A 1 366 ? -9.047 10.934 18.913 1.00 87.50 366 GLY A O 1
ATOM 2928 N N . HIS A 1 367 ? -9.871 10.843 16.818 1.00 83.56 367 HIS A N 1
ATOM 2929 C CA . HIS A 1 367 ? -9.169 12.040 16.333 1.00 83.56 367 HIS A CA 1
ATOM 2930 C C . HIS A 1 367 ? -9.650 13.325 17.019 1.00 83.56 367 HIS A C 1
ATOM 2932 O O . HIS A 1 367 ? -8.857 14.218 17.320 1.00 83.56 367 HIS A O 1
ATOM 2938 N N . ILE A 1 368 ? -10.953 13.425 17.306 1.00 82.25 368 ILE A N 1
ATOM 2939 C C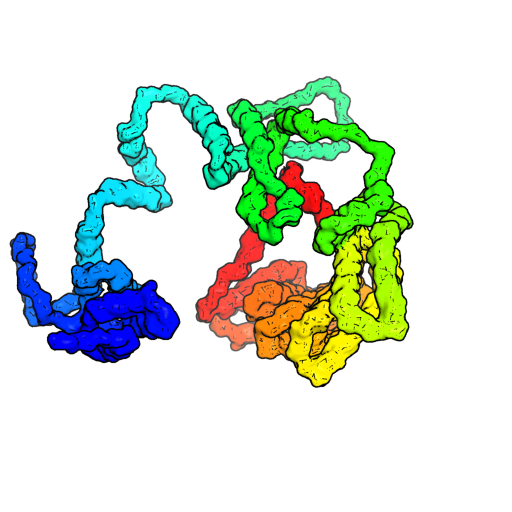A . ILE A 1 368 ? -11.484 14.564 18.063 1.00 82.25 368 ILE A CA 1
ATOM 2940 C C . ILE A 1 368 ? -10.864 14.568 19.463 1.00 82.25 368 ILE A C 1
ATOM 2942 O O . ILE A 1 368 ? -10.366 15.606 19.884 1.00 82.25 368 ILE A O 1
ATOM 2946 N N . ILE A 1 369 ? -10.815 13.423 20.153 1.00 85.88 369 ILE A N 1
ATOM 2947 C CA . ILE A 1 369 ? -10.231 13.321 21.498 1.00 85.88 369 ILE A CA 1
ATOM 2948 C C . ILE A 1 369 ? -8.742 13.682 21.488 1.00 85.88 369 ILE A C 1
ATOM 2950 O O . ILE A 1 369 ? -8.317 14.463 22.339 1.00 85.88 369 ILE A O 1
ATOM 2954 N N . SER A 1 370 ? -7.963 13.184 20.520 1.00 85.12 370 SER A N 1
ATOM 2955 C CA . SER A 1 370 ? -6.535 13.517 20.422 1.00 85.12 370 SER A CA 1
ATOM 2956 C C . SER A 1 370 ? -6.291 15.011 20.190 1.00 85.12 370 SER A C 1
ATOM 2958 O O . SER A 1 370 ? -5.256 15.525 20.598 1.00 85.12 370 SER A O 1
ATOM 2960 N N . SER A 1 371 ? -7.241 15.710 19.556 1.00 77.00 371 SER A N 1
ATOM 2961 C CA . SER A 1 371 ? -7.177 17.158 19.294 1.00 77.00 371 SER A CA 1
ATOM 2962 C C . SER A 1 371 ? -7.831 18.039 20.368 1.00 77.00 371 SER A C 1
ATOM 2964 O O . SER A 1 371 ? -7.631 19.252 20.372 1.00 77.00 371 SER A O 1
ATOM 2966 N N . ALA A 1 372 ? -8.642 17.461 21.259 1.00 70.06 372 ALA A N 1
ATOM 2967 C CA . ALA A 1 372 ? -9.498 18.218 22.174 1.00 70.06 372 ALA A CA 1
ATOM 2968 C C . ALA A 1 372 ? -8.735 18.867 23.339 1.00 70.06 372 ALA A C 1
ATOM 2970 O O . ALA A 1 372 ? -9.201 19.866 23.887 1.00 70.06 372 ALA A O 1
ATOM 2971 N N . SER A 1 373 ? -7.603 18.291 23.745 1.00 68.44 373 SER A N 1
ATOM 2972 C CA . SER A 1 373 ? -6.767 18.780 24.845 1.00 68.44 373 SER A CA 1
ATOM 2973 C C . SER A 1 373 ? -5.368 18.178 24.753 1.00 68.44 373 SER A C 1
ATOM 2975 O O . SER A 1 373 ? -5.239 17.036 24.325 1.00 68.44 373 SER A O 1
ATOM 2977 N N . ASP A 1 374 ? -4.344 18.912 25.192 1.00 73.88 374 ASP A N 1
ATOM 2978 C CA . ASP A 1 374 ? -2.972 18.400 25.339 1.00 73.88 374 ASP A CA 1
ATOM 2979 C C . ASP A 1 374 ? -2.754 17.686 26.688 1.00 73.88 374 ASP A C 1
ATOM 2981 O O . ASP A 1 374 ? -1.705 17.075 26.911 1.00 73.88 374 ASP A O 1
ATOM 2985 N N . GLU A 1 375 ? -3.725 17.765 27.609 1.00 80.62 375 GLU A N 1
ATOM 2986 C CA . GLU A 1 375 ? -3.634 17.141 28.930 1.00 80.62 375 GLU A CA 1
ATOM 2987 C C . GLU A 1 375 ? -3.994 15.642 28.869 1.00 80.62 375 GLU A C 1
ATOM 2989 O O . GLU A 1 375 ? -5.140 15.297 28.551 1.00 80.62 375 GLU A O 1
ATOM 2994 N N . PRO A 1 376 ? -3.063 14.728 29.224 1.00 81.06 376 PRO A N 1
ATOM 2995 C CA . PRO A 1 376 ? -3.285 13.284 29.111 1.00 81.06 376 PRO A CA 1
ATOM 2996 C C . PRO A 1 376 ? -4.455 12.769 29.955 1.00 81.06 376 PRO A C 1
ATOM 2998 O O . PRO A 1 376 ? -5.166 11.864 29.524 1.00 81.06 376 PRO A O 1
ATOM 3001 N N . ASP A 1 377 ? -4.673 13.356 31.134 1.00 84.12 377 ASP A N 1
ATOM 3002 C CA . ASP A 1 377 ? -5.731 12.940 32.061 1.00 84.12 377 ASP A CA 1
ATOM 3003 C C . ASP A 1 377 ? -7.125 13.249 31.489 1.00 84.12 377 ASP A C 1
ATOM 3005 O O . ASP A 1 377 ? -8.025 12.414 31.529 1.00 84.12 377 ASP A O 1
ATOM 3009 N N . GLN A 1 378 ? -7.291 14.412 30.850 1.00 83.75 378 GLN A N 1
ATOM 3010 C CA . GLN A 1 378 ? -8.553 14.782 30.211 1.00 83.75 378 GLN A CA 1
ATOM 3011 C C . GLN A 1 378 ? -8.841 13.916 28.975 1.00 83.75 378 GLN A C 1
ATOM 3013 O O . GLN A 1 378 ? -9.987 13.531 28.734 1.00 83.75 378 GLN A O 1
ATOM 3018 N N . GLN A 1 379 ? -7.808 13.586 28.193 1.00 86.69 379 GLN A N 1
ATOM 3019 C CA . GLN A 1 379 ? -7.940 12.652 27.073 1.00 86.69 379 GLN A CA 1
ATOM 3020 C C . GLN A 1 379 ? -8.323 11.249 27.563 1.00 86.69 379 GLN A C 1
ATOM 3022 O O . GLN A 1 379 ? -9.192 10.612 26.967 1.00 86.69 379 GLN A O 1
ATOM 3027 N N . ALA A 1 380 ? -7.731 10.782 28.666 1.00 87.31 380 ALA A N 1
ATOM 3028 C CA . ALA A 1 380 ? -8.064 9.499 29.274 1.00 87.31 380 ALA A CA 1
ATOM 3029 C C . ALA A 1 380 ? -9.536 9.429 29.713 1.00 87.31 380 ALA A C 1
ATOM 3031 O O . ALA A 1 380 ? -10.217 8.463 29.365 1.00 87.31 380 ALA A O 1
ATOM 3032 N N . ASP A 1 381 ? -10.049 10.471 30.375 1.00 89.44 381 ASP A N 1
ATOM 3033 C CA . ASP A 1 381 ? -11.457 10.557 30.788 1.00 89.44 381 ASP A CA 1
ATOM 3034 C C . ASP A 1 381 ? -12.423 10.500 29.589 1.00 89.44 381 ASP A C 1
ATOM 3036 O O . ASP A 1 381 ? -13.501 9.900 29.652 1.00 89.44 381 ASP A O 1
ATOM 3040 N N . LEU A 1 382 ? -12.062 11.142 28.473 1.00 89.06 382 LEU A N 1
ATOM 3041 C CA . LEU A 1 382 ? -12.858 11.118 27.243 1.00 89.06 382 LEU A CA 1
ATOM 3042 C C . LEU A 1 382 ? -12.829 9.739 26.568 1.00 89.06 382 LEU A C 1
ATOM 3044 O O . LEU A 1 382 ? -13.870 9.277 26.092 1.00 89.06 382 LEU A O 1
ATOM 3048 N N . ILE A 1 383 ? -11.674 9.065 26.559 1.00 93.12 383 ILE A N 1
ATOM 3049 C CA . ILE A 1 383 ? -11.542 7.692 26.047 1.00 93.12 383 ILE A CA 1
ATOM 3050 C C . ILE A 1 383 ? -12.378 6.728 26.890 1.00 93.12 383 ILE A C 1
ATOM 3052 O O . ILE A 1 383 ? -13.081 5.890 26.326 1.00 93.12 383 ILE A O 1
ATOM 3056 N N . GLU A 1 384 ? -12.363 6.865 28.217 1.00 92.69 384 GLU A N 1
ATOM 3057 C CA . GLU A 1 384 ? -13.166 6.028 29.113 1.00 92.69 384 GLU A CA 1
ATOM 3058 C C . GLU A 1 384 ? -14.667 6.174 28.820 1.00 92.69 384 GLU A C 1
ATOM 3060 O O . GLU A 1 384 ? -15.374 5.174 28.669 1.00 92.69 384 GLU A O 1
ATOM 3065 N N . LYS A 1 385 ? -15.150 7.412 28.635 1.00 91.62 385 LYS A N 1
ATOM 3066 C CA . LYS A 1 385 ? -16.547 7.684 28.252 1.00 91.62 385 LYS A CA 1
ATOM 3067 C C . LYS A 1 385 ? -16.905 7.096 26.887 1.00 91.62 385 LYS A C 1
ATOM 3069 O O . LYS A 1 385 ? -17.973 6.504 26.748 1.00 91.62 385 LYS A O 1
ATOM 3074 N N . LEU A 1 386 ? -16.030 7.241 25.889 1.00 93.75 386 LEU A N 1
ATOM 3075 C CA . LEU A 1 386 ? -16.242 6.687 24.547 1.00 93.75 386 LEU A CA 1
ATOM 3076 C C . LEU A 1 386 ? -16.307 5.150 24.573 1.00 93.75 386 LEU A C 1
ATOM 3078 O O . LEU A 1 386 ? -17.159 4.544 23.917 1.00 93.75 386 LEU A O 1
ATOM 3082 N N . MET A 1 387 ? -15.422 4.517 25.346 1.00 95.81 387 MET A N 1
ATOM 3083 C CA . MET A 1 387 ? -15.279 3.061 25.413 1.00 95.81 387 MET A CA 1
ATOM 3084 C C . MET A 1 387 ? -16.237 2.376 26.386 1.00 95.81 387 MET A C 1
ATOM 3086 O O . MET A 1 387 ? -16.277 1.148 26.413 1.00 95.81 387 MET A O 1
ATOM 3090 N N . ALA A 1 388 ? -17.061 3.122 27.125 1.00 94.19 388 ALA A N 1
ATOM 3091 C CA . ALA A 1 388 ? -17.988 2.574 28.114 1.00 94.19 388 ALA A CA 1
ATOM 3092 C C . ALA A 1 388 ? -18.906 1.468 27.553 1.00 94.19 388 ALA A C 1
ATOM 3094 O O . ALA A 1 388 ? -19.054 0.416 28.175 1.00 94.19 388 ALA A O 1
ATOM 3095 N N . LEU A 1 389 ? -19.488 1.667 26.362 1.00 92.56 389 LEU A N 1
ATOM 3096 C CA . LEU A 1 389 ? -20.388 0.683 25.747 1.00 92.56 389 LEU A CA 1
ATOM 3097 C C . LEU A 1 389 ? -19.642 -0.597 25.300 1.00 92.56 389 LEU A C 1
ATOM 3099 O O . LEU A 1 389 ? -20.036 -1.676 25.747 1.00 92.56 389 LEU A O 1
ATOM 3103 N N . PRO A 1 390 ? -18.558 -0.529 24.494 1.00 95.00 390 PRO A N 1
ATOM 3104 C CA . PRO A 1 390 ? -17.737 -1.703 24.189 1.00 95.00 390 PRO A CA 1
ATOM 3105 C C . PRO A 1 390 ? -17.210 -2.427 25.434 1.00 95.00 390 PRO A C 1
ATOM 3107 O O . PRO A 1 390 ? -17.223 -3.655 25.471 1.00 95.00 390 PRO A O 1
ATOM 3110 N N . ASN A 1 391 ? -16.786 -1.678 26.457 1.00 96.31 391 ASN A N 1
ATOM 3111 C CA . ASN A 1 391 ? -16.264 -2.227 27.707 1.00 96.31 391 ASN A CA 1
ATOM 3112 C C . ASN A 1 391 ? -17.332 -2.997 28.486 1.00 96.31 391 ASN A C 1
ATOM 3114 O O . ASN A 1 391 ? -17.049 -4.087 28.965 1.00 96.31 391 ASN A O 1
ATOM 3118 N N . SER A 1 392 ? -18.566 -2.490 28.551 1.00 95.00 392 SER A N 1
ATOM 3119 C CA . SER A 1 392 ? -19.665 -3.197 29.218 1.00 95.00 392 SER A CA 1
ATOM 3120 C C . SER A 1 392 ? -19.944 -4.561 28.582 1.00 95.00 392 SER A C 1
ATOM 3122 O O . SER A 1 392 ? -20.160 -5.534 29.300 1.00 95.00 392 SER A O 1
ATOM 3124 N N . VAL A 1 393 ? -19.940 -4.642 27.246 1.00 94.38 393 VAL A N 1
ATOM 3125 C CA . VAL A 1 393 ? -20.167 -5.910 26.531 1.00 94.38 393 VAL A CA 1
ATOM 3126 C C . VAL A 1 393 ? -18.956 -6.837 26.668 1.00 94.38 393 VAL A C 1
ATOM 3128 O O . VAL A 1 393 ? -19.117 -8.046 26.819 1.00 94.38 393 VAL A O 1
ATOM 3131 N N . TRP A 1 394 ? -17.738 -6.287 26.642 1.00 96.06 394 TRP A N 1
ATOM 3132 C CA . TRP A 1 394 ? -16.511 -7.046 26.892 1.00 96.06 394 TRP A CA 1
ATOM 3133 C C . TRP A 1 394 ? -16.539 -7.713 28.269 1.00 96.06 394 TRP A C 1
ATOM 3135 O O . TRP A 1 394 ? -16.355 -8.924 28.358 1.00 96.06 394 TRP A O 1
ATOM 3145 N N . ASP A 1 395 ? -16.825 -6.947 29.321 1.00 95.50 395 ASP A N 1
ATOM 3146 C CA . ASP A 1 395 ? -16.826 -7.435 30.700 1.00 95.50 395 ASP A CA 1
ATOM 3147 C C . ASP A 1 395 ? -17.857 -8.549 30.906 1.00 95.50 395 ASP A C 1
ATOM 3149 O O . ASP A 1 395 ? -17.563 -9.549 31.560 1.00 95.50 395 ASP A O 1
ATOM 3153 N N . GLU A 1 396 ? -19.042 -8.418 30.301 1.00 94.56 396 GLU A N 1
ATOM 3154 C CA . GLU A 1 396 ? -20.072 -9.458 30.323 1.00 94.56 396 GLU A CA 1
ATOM 3155 C C . GLU A 1 396 ? -19.574 -10.755 29.666 1.00 94.56 396 GLU A C 1
ATOM 3157 O O . GLU A 1 396 ? -19.720 -11.841 30.231 1.00 94.56 396 GLU A O 1
ATOM 3162 N N . ILE A 1 397 ? -18.939 -10.660 28.492 1.00 93.69 397 ILE A N 1
ATOM 3163 C CA . ILE A 1 397 ? -18.406 -11.832 27.786 1.00 93.69 397 ILE A CA 1
ATOM 3164 C C . ILE A 1 397 ? -17.274 -12.487 28.585 1.00 93.69 397 ILE A C 1
ATOM 3166 O O . ILE A 1 397 ? -17.252 -13.713 28.703 1.00 93.69 397 ILE A O 1
ATOM 3170 N N . ILE A 1 398 ? -16.345 -11.703 29.140 1.00 93.31 398 ILE A N 1
ATOM 3171 C CA . ILE A 1 398 ? -15.215 -12.229 29.919 1.00 93.31 398 ILE A CA 1
ATOM 3172 C C . ILE A 1 398 ? -15.694 -12.874 31.223 1.00 93.31 398 ILE A C 1
ATOM 3174 O O . ILE A 1 398 ? -15.230 -13.966 31.554 1.00 93.31 398 ILE A O 1
ATOM 3178 N N . ALA A 1 399 ? -16.662 -12.274 31.922 1.00 92.81 399 ALA A N 1
ATOM 3179 C CA . ALA A 1 399 ? -17.264 -12.868 33.114 1.00 92.81 399 ALA A CA 1
ATOM 3180 C C . ALA A 1 399 ? -17.933 -14.216 32.793 1.00 92.81 399 ALA A C 1
ATOM 3182 O O . ALA A 1 399 ? -17.642 -15.225 33.439 1.00 92.81 399 ALA A O 1
ATOM 3183 N N . ASN A 1 400 ? -18.743 -14.263 31.730 1.00 91.44 400 ASN A N 1
ATOM 3184 C CA . ASN A 1 400 ? -19.406 -15.490 31.282 1.00 91.44 400 ASN A CA 1
ATOM 3185 C C . ASN A 1 400 ? -18.403 -16.571 30.838 1.00 91.44 400 ASN A C 1
ATOM 3187 O O . ASN A 1 400 ? -18.592 -17.752 31.132 1.00 91.44 400 ASN A O 1
ATOM 3191 N N . ALA A 1 401 ? -17.320 -16.187 30.156 1.00 90.12 401 ALA A N 1
ATOM 3192 C CA . ALA A 1 401 ? -16.261 -17.108 29.744 1.00 90.12 401 ALA A CA 1
ATOM 3193 C C . ALA A 1 401 ? -15.440 -17.638 30.934 1.00 90.12 401 ALA A C 1
ATOM 3195 O O . ALA A 1 401 ? -14.970 -18.777 30.887 1.00 90.12 401 ALA A O 1
ATOM 3196 N N . GLY A 1 402 ? -15.288 -16.836 31.995 1.00 89.00 402 GLY A N 1
ATOM 3197 C CA . GLY A 1 402 ? -14.652 -17.238 33.250 1.00 89.00 402 GLY A CA 1
ATOM 3198 C C . GLY A 1 402 ? -15.437 -18.315 34.004 1.00 89.00 402 GLY A C 1
ATOM 3199 O O . GLY A 1 402 ? -14.833 -19.191 34.620 1.00 89.00 402 GLY A O 1
ATOM 3200 N N . GLU A 1 403 ? -16.770 -18.295 33.912 1.00 90.62 403 GLU A N 1
ATOM 3201 C CA . GLU A 1 403 ? -17.636 -19.342 34.471 1.00 90.62 403 GLU A CA 1
ATOM 3202 C C . GLU A 1 403 ? -17.746 -20.567 33.553 1.00 90.62 403 GLU A C 1
ATOM 3204 O O . GLU A 1 403 ? -17.687 -21.709 34.015 1.00 90.62 403 GLU A O 1
ATOM 3209 N N . ASN A 1 404 ? -17.909 -20.343 32.246 1.00 89.25 404 ASN A N 1
ATOM 3210 C CA . ASN A 1 404 ? -18.082 -21.400 31.260 1.00 89.25 404 ASN A CA 1
ATOM 3211 C C . ASN A 1 404 ? -17.325 -21.101 29.960 1.00 89.25 404 ASN A C 1
ATOM 3213 O O . ASN A 1 404 ? -17.789 -20.373 29.082 1.00 89.25 404 ASN A O 1
ATOM 3217 N N . MET A 1 405 ? -16.200 -21.788 29.770 1.00 88.19 405 MET A N 1
ATOM 3218 C CA . MET A 1 405 ? -15.362 -21.629 28.580 1.00 88.19 405 MET A CA 1
ATOM 3219 C C . MET A 1 405 ? -16.058 -22.043 27.268 1.00 88.19 405 MET A C 1
ATOM 3221 O O . MET A 1 405 ? -15.630 -21.621 26.194 1.00 88.19 405 MET A O 1
ATOM 3225 N N . ALA A 1 406 ? -17.142 -22.830 27.322 1.00 88.00 406 ALA A N 1
ATOM 3226 C CA . ALA A 1 406 ? -17.908 -23.209 26.131 1.00 88.00 406 ALA A CA 1
ATOM 3227 C C . ALA A 1 406 ? -18.623 -22.015 25.473 1.00 88.00 406 ALA A C 1
ATOM 3229 O O . ALA A 1 406 ? -18.948 -22.078 24.292 1.00 88.00 406 ALA A O 1
ATOM 3230 N N . VAL A 1 407 ? -18.816 -20.903 26.195 1.00 89.00 407 VAL A N 1
ATOM 3231 C CA . VAL A 1 407 ? -19.406 -19.667 25.649 1.00 89.00 407 VAL A CA 1
ATOM 3232 C C . VAL A 1 407 ? -18.576 -19.119 24.478 1.00 89.00 407 VAL A C 1
ATOM 3234 O O . VAL A 1 407 ? -19.128 -18.562 23.534 1.00 89.00 407 VAL A O 1
ATOM 3237 N N . LEU A 1 408 ? -17.256 -19.342 24.478 1.00 87.38 408 LEU A N 1
ATOM 3238 C CA . LEU A 1 408 ? -16.367 -18.930 23.385 1.00 87.38 408 LEU A CA 1
ATOM 3239 C C . LEU A 1 408 ? -16.537 -19.769 22.106 1.00 87.38 408 LEU A C 1
ATOM 3241 O O . LEU A 1 408 ? -16.061 -19.367 21.047 1.00 87.38 408 LEU A O 1
ATOM 3245 N N . GLU A 1 409 ? -17.210 -20.921 22.178 1.00 88.75 409 GLU A N 1
ATOM 3246 C CA . GLU A 1 409 ? -17.533 -21.750 21.009 1.00 88.75 409 GLU A CA 1
ATOM 3247 C C . GLU A 1 409 ? -18.792 -21.252 20.279 1.00 88.75 409 GLU A C 1
ATOM 3249 O O . GLU A 1 409 ? -19.086 -21.695 19.166 1.00 88.75 409 GLU A O 1
ATOM 3254 N N . ASP A 1 410 ? -19.506 -20.281 20.855 1.00 91.94 410 ASP A N 1
ATOM 3255 C CA . ASP A 1 410 ? -20.614 -19.609 20.194 1.00 91.94 410 ASP A CA 1
ATOM 3256 C C . ASP A 1 410 ? -20.102 -18.637 19.112 1.00 91.94 410 ASP A C 1
ATOM 3258 O O . ASP A 1 410 ? -19.264 -17.750 19.336 1.00 91.94 410 ASP A O 1
ATOM 3262 N N . ALA A 1 411 ? -20.627 -18.802 17.896 1.00 90.44 411 ALA A N 1
ATOM 3263 C CA . ALA A 1 411 ? -20.259 -17.993 16.743 1.00 90.44 411 ALA A CA 1
ATOM 3264 C C . ALA A 1 411 ? -20.706 -16.525 16.859 1.00 90.44 411 ALA A C 1
ATOM 3266 O O . ALA A 1 411 ? -20.128 -15.663 16.195 1.00 90.44 411 ALA A O 1
ATOM 3267 N N . GLU A 1 412 ? -21.752 -16.222 17.625 1.00 91.75 412 GLU A N 1
ATOM 3268 C CA . GLU A 1 412 ? -22.212 -14.862 17.907 1.00 91.75 412 GLU A CA 1
ATOM 3269 C C . GLU A 1 412 ? -21.305 -14.162 18.915 1.00 91.75 412 GLU A C 1
ATOM 3271 O O . GLU A 1 412 ? -20.831 -13.062 18.631 1.00 91.75 412 GLU A O 1
ATOM 3276 N N . VAL A 1 413 ? -20.945 -14.838 20.008 1.00 92.81 413 VAL A N 1
ATOM 3277 C CA . VAL A 1 413 ? -19.991 -14.311 20.999 1.00 92.81 413 VAL A CA 1
ATOM 3278 C C . VAL A 1 413 ? -18.640 -14.019 20.346 1.00 92.81 413 VAL A C 1
ATOM 3280 O O . VAL A 1 413 ? -18.094 -12.926 20.502 1.00 92.81 413 VAL A O 1
ATOM 3283 N N . SER A 1 414 ? -18.133 -14.945 19.525 1.00 91.50 414 SER A N 1
ATOM 3284 C CA . SER A 1 414 ? -16.881 -14.754 18.779 1.00 91.50 414 SER A CA 1
ATOM 3285 C C . SER A 1 414 ? -16.938 -13.565 17.806 1.00 91.50 414 SER A C 1
ATOM 3287 O O . SER A 1 414 ? -15.946 -12.855 17.630 1.00 91.50 414 SER A O 1
ATOM 3289 N N . ARG A 1 415 ? -18.095 -13.314 17.172 1.00 92.88 415 ARG A N 1
ATOM 3290 C CA . ARG A 1 415 ? -18.301 -12.139 16.305 1.00 92.88 415 ARG A CA 1
ATOM 3291 C C . ARG A 1 415 ? -18.364 -10.841 17.109 1.00 92.88 415 ARG A C 1
ATOM 3293 O O . ARG A 1 415 ? -17.787 -9.849 16.670 1.00 92.88 415 ARG A O 1
ATOM 3300 N N . ASN A 1 416 ? -19.010 -10.853 18.271 1.00 93.56 416 ASN A N 1
ATOM 3301 C CA . ASN A 1 416 ? -19.088 -9.690 19.153 1.00 93.56 416 ASN A CA 1
ATOM 3302 C C . ASN A 1 416 ? -17.704 -9.308 19.691 1.00 93.56 416 ASN A C 1
ATOM 3304 O O . ASN A 1 416 ? -17.328 -8.143 19.589 1.00 93.56 416 ASN A O 1
ATOM 3308 N N . LEU A 1 417 ? -16.902 -10.284 20.135 1.00 95.62 417 LEU A N 1
ATOM 3309 C CA . LEU A 1 417 ? -15.499 -10.066 20.514 1.00 95.62 417 LEU A CA 1
ATOM 3310 C C . LEU A 1 417 ? -14.695 -9.435 19.374 1.00 95.62 417 LEU A C 1
ATOM 3312 O O . LEU A 1 417 ? -13.986 -8.453 19.582 1.00 95.62 417 LEU A O 1
ATOM 3316 N N . LEU A 1 418 ? -14.839 -9.957 18.152 1.00 95.81 418 LEU A N 1
ATOM 3317 C CA . LEU A 1 418 ? -14.149 -9.405 16.989 1.00 95.81 418 LEU A CA 1
ATOM 3318 C C . LEU A 1 418 ? -14.551 -7.949 16.710 1.00 95.81 418 LEU A C 1
ATOM 3320 O O . LEU A 1 418 ? -13.687 -7.129 16.413 1.00 95.81 418 LEU A O 1
ATOM 3324 N N . ASN A 1 419 ? -15.840 -7.616 16.810 1.00 95.50 419 ASN A N 1
ATOM 3325 C CA . ASN A 1 419 ? -16.318 -6.246 16.611 1.00 95.50 419 ASN A CA 1
ATOM 3326 C C . ASN A 1 419 ? -15.794 -5.302 17.703 1.00 95.50 419 ASN A C 1
ATOM 3328 O O . ASN A 1 419 ? -15.310 -4.223 17.384 1.00 95.50 419 ASN A O 1
ATOM 3332 N N . ILE A 1 420 ? -15.804 -5.722 18.974 1.00 97.06 420 ILE A N 1
ATOM 3333 C CA . ILE A 1 420 ? -15.248 -4.928 20.082 1.00 97.06 420 ILE A CA 1
ATOM 3334 C C . ILE A 1 420 ? -13.762 -4.638 19.846 1.00 97.06 420 ILE A C 1
ATOM 3336 O O . ILE A 1 420 ? -13.322 -3.498 20.006 1.00 97.06 420 ILE A O 1
ATOM 3340 N N . LEU A 1 421 ? -12.987 -5.643 19.433 1.00 97.81 421 LEU A N 1
ATOM 3341 C CA . LEU A 1 421 ? -11.563 -5.467 19.150 1.00 97.81 421 LEU A CA 1
ATOM 3342 C C . LEU A 1 421 ? -11.328 -4.521 17.973 1.00 97.81 421 LEU A C 1
ATOM 3344 O O . LEU A 1 421 ? -10.487 -3.636 18.084 1.00 97.81 421 LEU A O 1
ATOM 3348 N N . LYS A 1 422 ? -12.110 -4.629 16.893 1.00 96.94 422 LYS A N 1
ATOM 3349 C CA . LYS A 1 422 ? -12.032 -3.696 15.758 1.00 96.94 422 LYS A CA 1
ATOM 3350 C C . LYS A 1 422 ? -12.359 -2.259 16.155 1.00 96.94 422 LYS A C 1
ATOM 3352 O O . LYS A 1 422 ? -11.665 -1.346 15.718 1.00 96.94 422 LYS A O 1
ATOM 3357 N N . THR A 1 423 ? -13.354 -2.053 17.018 1.00 96.44 423 THR A N 1
ATOM 3358 C CA . THR A 1 423 ? -13.655 -0.735 17.599 1.00 96.44 423 THR A CA 1
ATOM 3359 C C . THR A 1 423 ? -12.475 -0.194 18.410 1.00 96.44 423 THR A C 1
ATOM 3361 O O . THR A 1 423 ? -12.109 0.971 18.261 1.00 96.44 423 THR A O 1
ATOM 3364 N N . ASN A 1 424 ? -11.837 -1.040 19.228 1.00 97.62 424 ASN A N 1
ATOM 3365 C CA . ASN A 1 424 ? -10.648 -0.653 19.990 1.00 97.62 424 ASN A CA 1
ATOM 3366 C C . ASN A 1 424 ? -9.468 -0.321 19.064 1.00 97.62 424 ASN A C 1
ATOM 3368 O O . ASN A 1 424 ? -8.804 0.682 19.288 1.00 97.62 424 ASN A O 1
ATOM 3372 N N . VAL A 1 425 ? -9.229 -1.103 18.004 1.00 97.31 425 VAL A N 1
ATOM 3373 C CA . VAL A 1 425 ? -8.176 -0.830 17.005 1.00 97.31 425 VAL A CA 1
ATOM 3374 C C . VAL A 1 425 ? -8.419 0.507 16.310 1.00 97.31 425 VAL A C 1
ATOM 3376 O O . VAL A 1 425 ? -7.499 1.317 16.217 1.00 97.31 425 VAL A O 1
ATOM 3379 N N . ALA A 1 426 ? -9.651 0.755 15.858 1.00 94.06 426 ALA A N 1
ATOM 3380 C CA . ALA A 1 426 ? -10.037 1.983 15.170 1.00 94.06 426 ALA A CA 1
ATOM 3381 C C . ALA A 1 426 ? -9.804 3.224 16.048 1.00 94.06 426 ALA A C 1
ATOM 3383 O O . ALA A 1 426 ? -9.152 4.177 15.627 1.00 94.06 426 ALA A O 1
ATOM 3384 N N . CYS A 1 427 ? -10.245 3.180 17.308 1.00 94.50 427 CYS A N 1
ATOM 3385 C CA . CYS A 1 427 ? -9.998 4.271 18.246 1.00 94.50 427 CYS A CA 1
ATOM 3386 C C . CYS A 1 427 ? -8.521 4.391 18.642 1.00 94.50 427 CYS A C 1
ATOM 3388 O O . CYS A 1 427 ? -8.022 5.504 18.763 1.00 94.50 427 CYS A O 1
ATOM 3390 N N . CYS A 1 428 ? -7.808 3.278 18.840 1.00 95.62 428 CYS A N 1
ATOM 3391 C CA . CYS A 1 428 ? -6.389 3.283 19.195 1.00 95.62 428 CYS A CA 1
ATOM 3392 C C . CYS A 1 428 ? -5.537 3.932 18.104 1.00 95.62 428 CYS A C 1
ATOM 3394 O O . CYS A 1 428 ? -4.626 4.696 18.412 1.00 95.62 428 CYS A O 1
ATOM 3396 N N . LYS A 1 429 ? -5.838 3.632 16.838 1.00 92.12 429 LYS A N 1
ATOM 3397 C CA . LYS A 1 429 ? -5.151 4.206 15.681 1.00 92.12 429 LYS A CA 1
ATOM 3398 C C . LYS A 1 429 ? -5.288 5.730 15.642 1.00 92.12 429 LYS A C 1
ATOM 3400 O O . LYS A 1 429 ? -4.312 6.406 15.353 1.00 92.12 429 LYS A O 1
ATOM 3405 N N . ALA A 1 430 ? -6.475 6.249 15.947 1.00 89.81 430 ALA A N 1
ATOM 3406 C CA . ALA A 1 430 ? -6.746 7.682 15.919 1.00 89.81 430 ALA A CA 1
ATOM 3407 C C . ALA A 1 430 ? -6.267 8.422 17.177 1.00 89.81 430 ALA A C 1
ATOM 3409 O O . ALA A 1 430 ? -5.720 9.515 17.077 1.00 89.81 430 ALA A O 1
ATOM 3410 N N . ALA A 1 431 ? -6.461 7.833 18.361 1.00 89.75 431 ALA A N 1
ATOM 3411 C CA . ALA A 1 431 ? -6.105 8.458 19.631 1.00 89.75 431 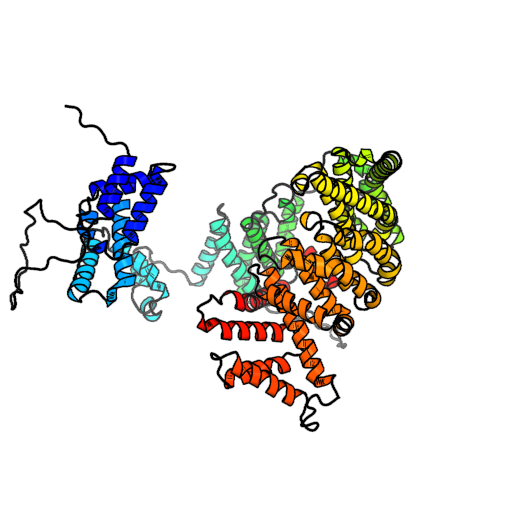ALA A CA 1
ATOM 3412 C C . ALA A 1 431 ? -4.591 8.412 19.912 1.00 89.75 431 ALA A C 1
ATOM 3414 O O . ALA A 1 431 ? -4.059 9.334 20.526 1.00 89.75 431 ALA A O 1
ATOM 3415 N N . GLY A 1 432 ? -3.892 7.353 19.485 1.00 89.44 432 GLY A N 1
ATOM 3416 C CA . GLY A 1 432 ? -2.453 7.171 19.689 1.00 89.44 432 GLY A CA 1
ATOM 3417 C C . GLY A 1 432 ? -2.067 6.836 21.136 1.00 89.44 432 GLY A C 1
ATOM 3418 O O . GLY A 1 432 ? -2.720 6.039 21.814 1.00 89.44 432 GLY A O 1
ATOM 3419 N N . ASN A 1 433 ? -0.988 7.452 21.633 1.00 89.94 433 ASN A N 1
ATOM 3420 C CA . ASN A 1 433 ? -0.399 7.158 22.949 1.00 89.94 433 ASN A CA 1
ATOM 3421 C C . ASN A 1 433 ? -1.376 7.211 24.154 1.00 89.94 433 ASN A C 1
ATOM 3423 O O . ASN A 1 433 ? -1.303 6.298 24.982 1.00 89.94 433 ASN A O 1
ATOM 3427 N N . PRO A 1 434 ? -2.290 8.202 24.278 1.00 90.38 434 PRO A N 1
ATOM 3428 C CA . PRO A 1 434 ? -3.274 8.286 25.368 1.00 90.38 434 PRO A CA 1
ATOM 3429 C C . PRO A 1 434 ? -4.172 7.051 25.513 1.00 90.38 434 PRO A C 1
ATOM 3431 O O . PRO A 1 434 ? -4.700 6.797 26.592 1.00 90.38 434 PRO A O 1
ATOM 3434 N N . PHE A 1 435 ? -4.290 6.225 24.468 1.00 94.88 435 PHE A N 1
ATOM 3435 C CA . PHE A 1 435 ? -5.056 4.978 24.500 1.00 94.88 435 PHE A CA 1
ATOM 3436 C C . PHE A 1 435 ? -4.498 3.925 25.479 1.00 94.88 435 PHE A C 1
ATOM 3438 O O . PHE A 1 435 ? -5.138 2.905 25.735 1.00 94.88 435 PHE A O 1
ATOM 3445 N N . ILE A 1 436 ? -3.325 4.160 26.078 1.00 94.00 436 ILE A N 1
ATOM 3446 C CA . ILE A 1 436 ? -2.734 3.265 27.078 1.00 94.00 436 ILE A CA 1
ATOM 3447 C C . ILE A 1 436 ? -3.645 3.007 28.284 1.00 94.00 436 ILE A C 1
ATOM 3449 O O . ILE A 1 436 ? -3.601 1.912 28.841 1.00 94.00 436 ILE A O 1
ATOM 3453 N N . THR A 1 437 ? -4.491 3.956 28.690 1.00 92.62 437 THR A N 1
ATOM 3454 C CA . THR A 1 437 ? -5.418 3.759 29.820 1.00 92.62 437 THR A CA 1
ATOM 3455 C C . THR A 1 437 ? -6.429 2.654 29.519 1.00 92.62 437 THR A C 1
ATOM 3457 O O . THR A 1 437 ? -6.605 1.728 30.313 1.00 92.62 437 THR A O 1
ATOM 3460 N N . GLN A 1 438 ? -7.001 2.682 28.317 1.00 95.94 438 GLN A N 1
ATOM 3461 C CA . GLN A 1 438 ? -7.897 1.650 27.812 1.00 95.94 438 GLN A CA 1
ATOM 3462 C C . GLN A 1 438 ? -7.160 0.332 27.530 1.00 95.94 438 GLN A C 1
ATOM 3464 O O . GLN A 1 438 ? -7.654 -0.736 27.892 1.00 95.94 438 GLN A O 1
ATOM 3469 N N . LEU A 1 439 ? -5.965 0.374 26.928 1.00 95.94 439 LEU A N 1
ATOM 3470 C CA . LEU A 1 439 ? -5.201 -0.846 26.653 1.00 95.94 439 LEU A CA 1
ATOM 3471 C C . LEU A 1 439 ? -4.810 -1.566 27.948 1.00 95.94 439 LEU A C 1
ATOM 3473 O O . LEU A 1 439 ? -4.994 -2.775 28.041 1.00 95.94 439 LEU A O 1
ATOM 3477 N N . SER A 1 440 ? -4.318 -0.835 28.952 1.00 94.38 440 SER A N 1
ATOM 3478 C CA . SER A 1 440 ? -3.890 -1.399 30.241 1.00 94.38 440 SER A CA 1
ATOM 3479 C C . SER A 1 440 ? -5.033 -2.110 30.962 1.00 94.38 440 SER A C 1
ATOM 3481 O O . SER A 1 440 ? -4.813 -3.159 31.563 1.00 94.38 440 SER A O 1
ATOM 3483 N N . ARG A 1 441 ? -6.259 -1.578 30.851 1.00 95.06 441 ARG A N 1
ATOM 3484 C CA . ARG A 1 441 ? -7.479 -2.209 31.373 1.00 95.06 441 ARG A CA 1
ATOM 3485 C C . ARG A 1 441 ? -7.743 -3.568 30.726 1.00 95.06 441 ARG A C 1
ATOM 3487 O O . ARG A 1 441 ? -8.093 -4.510 31.424 1.00 95.06 441 ARG A O 1
ATOM 3494 N N . LEU A 1 442 ? -7.583 -3.668 29.407 1.00 96.62 442 LEU A N 1
ATOM 3495 C CA . LEU A 1 442 ? -7.895 -4.883 28.649 1.00 96.62 442 LEU A CA 1
ATOM 3496 C C . LEU A 1 442 ? -6.735 -5.891 28.601 1.00 96.62 442 LEU A C 1
ATOM 3498 O O . LEU A 1 442 ? -6.941 -7.054 28.264 1.00 96.62 442 LEU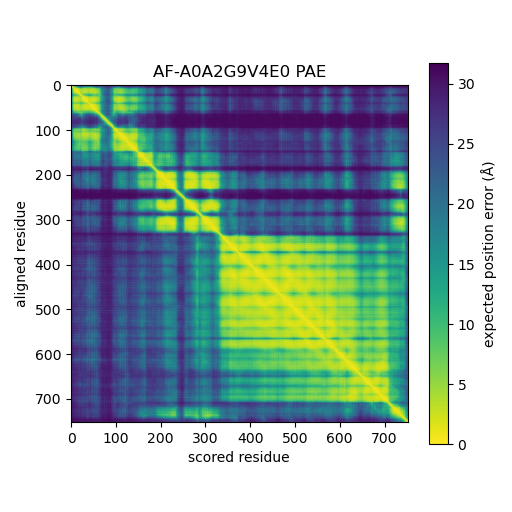 A O 1
ATOM 3502 N N . TYR A 1 443 ? -5.505 -5.465 28.894 1.00 96.81 443 TYR A N 1
ATOM 3503 C CA . TYR A 1 443 ? -4.288 -6.157 28.467 1.00 96.81 443 TYR A CA 1
ATOM 3504 C C . TYR A 1 443 ? -4.179 -7.619 28.925 1.00 96.81 443 TYR A C 1
ATOM 3506 O O . TYR A 1 443 ? -3.907 -8.510 28.120 1.00 96.81 443 TYR A O 1
ATOM 3514 N N . ILE A 1 444 ? -4.421 -7.887 30.208 1.00 95.06 444 ILE A N 1
ATOM 3515 C CA . ILE A 1 444 ? -4.303 -9.241 30.768 1.00 95.06 444 ILE A CA 1
ATOM 3516 C C . ILE A 1 444 ? -5.401 -10.167 30.227 1.00 95.06 444 ILE A C 1
ATOM 3518 O O . ILE A 1 444 ? -5.124 -11.329 29.902 1.00 95.06 444 ILE A O 1
ATOM 3522 N N . ASP A 1 445 ? -6.618 -9.649 30.063 1.00 95.62 445 ASP A N 1
ATOM 3523 C CA . ASP A 1 445 ? -7.739 -10.398 29.494 1.00 95.62 445 ASP A CA 1
ATOM 3524 C C . ASP A 1 445 ? -7.493 -10.713 28.017 1.00 95.62 445 ASP A C 1
ATOM 3526 O O . ASP A 1 445 ? -7.730 -11.838 27.581 1.00 95.62 445 ASP A O 1
ATOM 3530 N N . LEU A 1 446 ? -6.935 -9.764 27.256 1.00 96.81 446 LEU A N 1
ATOM 3531 C CA . LEU A 1 446 ? -6.552 -9.961 25.855 1.00 96.81 446 LEU A CA 1
ATOM 3532 C C . LEU A 1 446 ? -5.548 -11.107 25.702 1.00 96.81 446 LEU A C 1
ATOM 3534 O O . LEU A 1 446 ? -5.735 -11.983 24.856 1.00 96.81 446 LEU A O 1
ATOM 3538 N N . LEU A 1 447 ? -4.496 -11.135 26.525 1.00 95.94 447 LEU A N 1
ATOM 3539 C CA . LEU A 1 447 ? -3.486 -12.198 26.475 1.00 95.94 447 LEU A CA 1
ATOM 3540 C C . LEU A 1 447 ? -4.056 -13.555 26.905 1.00 95.94 447 LEU A C 1
ATOM 3542 O O . LEU A 1 447 ? -3.723 -14.587 26.314 1.00 95.94 447 LEU A O 1
ATOM 3546 N N . SER A 1 448 ? -4.938 -13.563 27.903 1.00 94.12 448 SER A N 1
ATOM 3547 C CA . SER A 1 448 ? -5.617 -14.778 28.362 1.00 94.12 448 SER A CA 1
ATOM 3548 C C . SER A 1 448 ? -6.551 -15.329 27.284 1.00 94.12 448 SER A C 1
ATOM 3550 O O . SER A 1 448 ? -6.477 -16.512 26.946 1.00 94.12 448 SER A O 1
ATOM 3552 N N . LEU A 1 449 ? -7.355 -14.463 26.661 1.00 94.94 449 LEU A N 1
ATOM 3553 C CA . LEU A 1 449 ? -8.226 -14.808 25.542 1.00 94.94 449 LEU A CA 1
ATOM 3554 C C . LEU A 1 449 ? -7.418 -15.321 24.344 1.00 94.94 449 LEU A C 1
ATOM 3556 O O . LEU A 1 449 ? -7.769 -16.348 23.766 1.00 94.94 449 LEU A O 1
ATOM 3560 N N . TYR A 1 450 ? -6.305 -14.665 23.998 1.00 96.00 450 TYR A N 1
ATOM 3561 C CA . TYR A 1 450 ? -5.410 -15.113 22.928 1.00 96.00 450 TYR A CA 1
ATOM 3562 C C . TYR A 1 450 ? -4.922 -16.551 23.159 1.00 96.00 450 TYR A C 1
ATOM 3564 O O . TYR A 1 450 ? -4.997 -17.376 22.243 1.00 96.00 450 TYR A O 1
ATOM 3572 N N . ARG A 1 451 ? -4.459 -16.865 24.379 1.00 93.62 451 ARG A N 1
ATOM 3573 C CA . ARG A 1 451 ? -3.985 -18.208 24.756 1.00 93.62 451 ARG A CA 1
ATOM 3574 C C . ARG A 1 451 ? -5.095 -19.251 24.636 1.00 93.62 451 ARG A C 1
ATOM 3576 O O . ARG A 1 451 ? -4.893 -20.261 23.967 1.00 93.62 451 ARG A O 1
ATOM 3583 N N . ILE A 1 452 ? -6.270 -18.976 25.209 1.00 93.00 452 ILE A N 1
ATOM 3584 C CA . ILE A 1 452 ? -7.422 -19.893 25.183 1.00 93.00 452 ILE A CA 1
ATOM 3585 C C . ILE A 1 452 ? -7.855 -20.179 23.741 1.00 93.00 452 ILE A C 1
ATOM 3587 O O . ILE A 1 452 ? -8.010 -21.335 23.349 1.00 93.00 452 ILE A O 1
ATOM 3591 N N . LEU A 1 453 ? -8.020 -19.133 22.925 1.00 93.19 453 LEU A N 1
ATOM 3592 C CA . LEU A 1 453 ? -8.418 -19.290 21.526 1.00 93.19 453 LEU A CA 1
ATOM 3593 C C . LEU A 1 453 ? -7.362 -20.040 20.719 1.00 93.19 453 LEU A C 1
ATOM 3595 O O . LEU A 1 453 ? -7.705 -20.823 19.834 1.00 93.19 453 LEU A O 1
ATOM 3599 N N . SER A 1 454 ? -6.082 -19.826 21.018 1.00 92.75 454 SER A N 1
ATOM 3600 C CA . SER A 1 454 ? -5.018 -20.566 20.357 1.00 92.75 454 SER A CA 1
ATOM 3601 C C . SER A 1 454 ? -5.045 -22.050 20.685 1.00 92.75 454 SER A C 1
ATOM 3603 O O . SER A 1 454 ? -4.991 -22.873 19.774 1.00 92.75 454 SER A O 1
ATOM 3605 N N . GLU A 1 455 ? -5.190 -22.395 21.963 1.00 91.44 455 GLU A N 1
ATOM 3606 C CA . GLU A 1 455 ? -5.280 -23.782 22.406 1.00 91.44 455 GLU A CA 1
ATOM 3607 C C . GLU A 1 455 ? -6.474 -24.485 21.752 1.00 91.44 455 GLU A C 1
ATOM 3609 O O . GLU A 1 455 ? -6.310 -25.555 21.172 1.00 91.44 455 GLU A O 1
ATOM 3614 N N . LYS A 1 456 ? -7.644 -23.833 21.714 1.00 90.50 456 LYS A N 1
ATOM 3615 C CA . LYS A 1 456 ? -8.841 -24.347 21.029 1.00 90.50 456 LYS A CA 1
ATOM 3616 C C . LYS A 1 456 ? -8.603 -24.602 19.539 1.00 90.50 456 LYS A C 1
ATOM 3618 O O . LYS A 1 456 ? -8.980 -25.661 19.035 1.00 90.50 456 LYS A O 1
ATOM 3623 N N . VAL A 1 457 ? -7.963 -23.666 18.832 1.00 91.00 457 VAL A N 1
ATOM 3624 C CA . VAL A 1 457 ? -7.608 -23.839 17.411 1.00 91.00 457 VAL A CA 1
ATOM 3625 C C . VAL A 1 457 ? -6.624 -24.996 17.239 1.00 91.00 457 VAL A C 1
ATOM 3627 O O . VAL A 1 457 ? -6.808 -25.824 16.349 1.00 91.00 457 VAL A O 1
ATOM 3630 N N . SER A 1 458 ? -5.611 -25.078 18.101 1.00 89.88 458 SER A N 1
ATOM 3631 C CA . SER A 1 458 ? -4.577 -26.112 18.067 1.00 89.88 458 SER A CA 1
ATOM 3632 C C . SER A 1 458 ? -5.180 -27.507 18.283 1.00 89.88 458 SER A C 1
ATOM 3634 O O . SER A 1 458 ? -5.040 -28.376 17.424 1.00 89.88 458 SER A O 1
ATOM 3636 N N . THR A 1 459 ? -5.985 -27.689 19.337 1.00 89.81 459 THR A N 1
ATOM 3637 C CA . THR A 1 459 ? -6.698 -28.944 19.628 1.00 89.81 459 THR A CA 1
ATOM 3638 C C . THR A 1 459 ? -7.656 -29.344 18.505 1.00 89.81 459 THR A C 1
ATOM 3640 O O . THR A 1 459 ? -7.726 -30.518 18.141 1.00 89.81 459 THR A O 1
ATOM 3643 N N . ALA A 1 460 ? -8.381 -28.389 17.915 1.00 90.31 460 ALA A N 1
ATOM 3644 C CA . ALA A 1 460 ? -9.296 -28.683 16.815 1.00 90.31 460 ALA A CA 1
ATOM 3645 C C . ALA A 1 460 ? -8.558 -29.219 15.576 1.00 90.31 460 ALA A C 1
ATOM 3647 O O . ALA A 1 460 ? -9.061 -30.130 14.908 1.00 90.31 460 ALA A O 1
ATOM 3648 N N . VAL A 1 461 ? -7.363 -28.688 15.292 1.00 90.62 461 VAL A N 1
ATOM 3649 C CA . VAL A 1 461 ? -6.510 -29.150 14.189 1.00 90.62 461 VAL A CA 1
ATOM 3650 C C . VAL A 1 461 ? -5.848 -30.491 14.505 1.00 90.62 461 VAL A C 1
ATOM 3652 O O . VAL A 1 461 ? -5.783 -31.344 13.623 1.00 90.62 461 VAL A O 1
ATOM 3655 N N . GLU A 1 462 ? -5.408 -30.722 15.743 1.00 87.50 462 GLU A N 1
ATOM 3656 C CA . GLU A 1 462 ? -4.851 -32.015 16.167 1.00 87.50 462 GLU A CA 1
ATOM 3657 C C . GLU A 1 462 ? -5.872 -33.157 16.025 1.00 87.50 462 GLU A C 1
ATOM 3659 O O . GLU A 1 462 ? -5.517 -34.255 15.600 1.00 87.50 462 GLU A O 1
ATOM 3664 N N . GLN A 1 463 ? -7.148 -32.900 16.333 1.00 89.56 463 GLN A N 1
ATOM 3665 C CA . GLN A 1 463 ? -8.206 -33.915 16.285 1.00 89.56 463 GLN A CA 1
ATOM 3666 C C . GLN A 1 463 ? -8.743 -34.188 14.874 1.00 89.56 463 GLN A C 1
ATOM 3668 O O . GLN A 1 463 ? -9.093 -35.325 14.563 1.00 89.56 463 GLN A O 1
ATOM 3673 N N . ASN A 1 464 ? -8.840 -33.160 14.026 1.00 89.19 464 ASN A N 1
ATOM 3674 C CA . ASN A 1 464 ? -9.584 -33.234 12.760 1.00 89.19 464 ASN A CA 1
ATOM 3675 C C . ASN A 1 464 ? -8.739 -32.903 11.517 1.00 89.19 464 ASN A C 1
ATOM 3677 O O . ASN A 1 464 ? -9.253 -32.885 10.397 1.00 89.19 464 ASN A O 1
ATOM 3681 N N . GLY A 1 465 ? -7.449 -32.621 11.699 1.00 88.31 465 GLY A N 1
ATOM 3682 C CA . GLY A 1 465 ? -6.547 -32.186 10.640 1.00 88.31 465 GLY A CA 1
ATOM 3683 C C . GLY A 1 465 ? -6.731 -30.719 10.231 1.00 88.31 465 GLY A C 1
ATOM 3684 O O . GLY A 1 465 ? -7.540 -29.964 10.769 1.00 88.31 465 GLY A O 1
ATOM 3685 N N . GLN A 1 466 ? -5.947 -30.296 9.237 1.00 86.00 466 GLN A N 1
ATOM 3686 C CA . GLN A 1 466 ? -5.832 -28.890 8.829 1.00 86.00 466 GLN A CA 1
ATOM 3687 C C . GLN A 1 466 ? -7.091 -28.326 8.143 1.00 86.00 466 GLN A C 1
ATOM 3689 O O . GLN A 1 466 ? -7.321 -27.116 8.167 1.00 86.00 466 GLN A O 1
ATOM 3694 N N . GLU A 1 467 ? -7.932 -29.178 7.552 1.00 87.06 467 GLU A N 1
ATOM 3695 C CA . GLU A 1 467 ? -9.144 -28.760 6.830 1.00 87.06 467 GLU A CA 1
ATOM 3696 C C . GLU A 1 467 ? -10.170 -28.063 7.736 1.00 87.06 467 GLU A C 1
ATOM 3698 O O . GLU A 1 467 ? -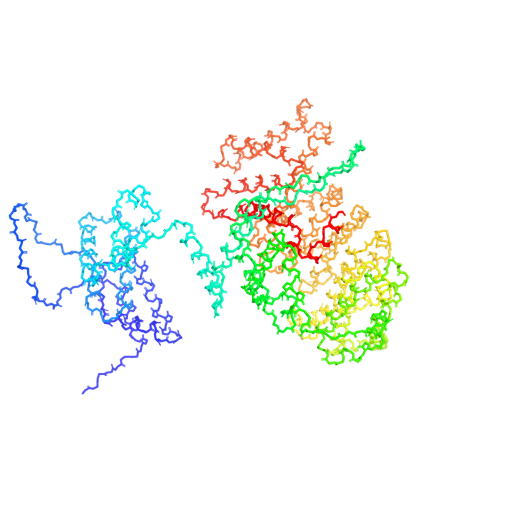10.910 -27.184 7.286 1.00 87.06 467 GLU A O 1
ATOM 3703 N N . VAL A 1 468 ? -10.152 -28.367 9.037 1.00 90.88 468 VAL A N 1
ATOM 3704 C CA . VAL A 1 468 ? -11.025 -27.744 10.037 1.00 90.88 468 VAL A CA 1
ATOM 3705 C C . VAL A 1 468 ? -10.792 -26.231 10.171 1.00 90.88 468 VAL A C 1
ATOM 3707 O O . VAL A 1 468 ? -11.728 -25.491 10.471 1.00 90.88 468 VAL A O 1
ATOM 3710 N N . LEU A 1 469 ? -9.616 -25.716 9.788 1.00 88.00 469 LEU A N 1
ATOM 3711 C CA . LEU A 1 469 ? -9.345 -24.271 9.725 1.00 88.00 469 LEU A CA 1
ATOM 3712 C C . LEU A 1 469 ? -10.250 -23.510 8.739 1.00 88.00 469 LEU A C 1
ATOM 3714 O O . LEU A 1 469 ? -10.320 -22.279 8.791 1.00 88.00 469 LEU A O 1
ATOM 3718 N N . LYS A 1 470 ? -10.944 -24.208 7.830 1.00 88.56 470 LYS A N 1
ATOM 3719 C CA . LYS A 1 470 ? -11.895 -23.596 6.891 1.00 88.56 470 LYS A CA 1
ATOM 3720 C C . LYS A 1 470 ? -13.263 -23.316 7.524 1.00 88.56 470 LYS A C 1
ATOM 3722 O O . LYS A 1 470 ? -14.026 -22.535 6.943 1.00 88.56 470 LYS A O 1
ATOM 3727 N N . MET A 1 471 ? -13.564 -23.909 8.685 1.00 91.06 471 MET A N 1
ATOM 3728 C CA . MET A 1 471 ? -14.842 -23.749 9.382 1.00 91.06 471 MET A CA 1
ATOM 3729 C C . MET A 1 471 ? -15.059 -22.297 9.850 1.00 91.06 471 MET A C 1
ATOM 3731 O O . MET A 1 471 ? -14.109 -21.663 10.316 1.00 91.06 471 MET A O 1
ATOM 3735 N N . PRO A 1 472 ? -16.296 -21.759 9.775 1.00 91.50 472 PRO A N 1
ATOM 3736 C CA . PRO A 1 472 ? -16.577 -20.364 10.122 1.00 91.50 472 PRO A CA 1
ATOM 3737 C C . PRO A 1 472 ? -16.127 -19.960 11.531 1.00 91.50 472 PRO A C 1
ATOM 3739 O O . PRO A 1 472 ? -15.475 -18.933 11.680 1.00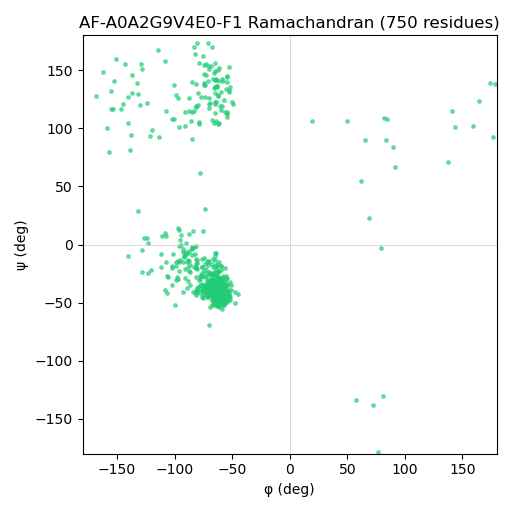 91.50 472 PRO A O 1
ATOM 3742 N N . LEU A 1 473 ? -16.404 -20.787 12.544 1.00 91.75 473 LEU A N 1
ATOM 3743 C CA . LEU A 1 473 ? -16.058 -20.486 13.936 1.00 91.75 473 LEU A CA 1
ATOM 3744 C C . LEU A 1 473 ? -14.545 -20.312 14.128 1.00 91.75 473 LEU A C 1
ATOM 3746 O O . LEU A 1 473 ? -14.104 -19.302 14.665 1.00 91.75 473 LEU A O 1
ATOM 3750 N N . LEU A 1 474 ? -13.737 -21.247 13.620 1.00 91.88 474 LEU A N 1
ATOM 3751 C CA . LEU A 1 474 ? -12.278 -21.178 13.740 1.00 91.88 474 LEU A CA 1
ATOM 3752 C C . LEU A 1 474 ? -11.675 -20.040 12.919 1.00 91.88 474 LEU A C 1
ATOM 3754 O O . LEU A 1 474 ? -10.685 -19.444 13.342 1.00 91.88 474 LEU A O 1
ATOM 3758 N N . LYS A 1 475 ? -12.285 -19.681 11.781 1.00 92.69 475 LYS A N 1
ATOM 3759 C CA . LYS A 1 475 ? -11.924 -18.453 11.061 1.00 92.69 475 LYS A CA 1
ATOM 3760 C C . LYS A 1 475 ? -12.145 -17.221 11.933 1.00 92.69 475 LYS A C 1
ATOM 3762 O O . LYS A 1 475 ? -11.260 -16.372 11.994 1.00 92.69 475 LYS A O 1
ATOM 3767 N N . THR A 1 476 ? -13.278 -17.134 12.630 1.00 93.38 476 THR A N 1
ATOM 3768 C CA . THR A 1 476 ? -13.562 -16.021 13.543 1.00 93.38 476 THR A CA 1
ATOM 3769 C C . THR A 1 476 ? -12.624 -16.027 14.750 1.00 93.38 476 THR A C 1
ATOM 3771 O O . THR A 1 476 ? -12.059 -14.985 15.051 1.00 93.38 476 THR A O 1
ATOM 3774 N N . MET A 1 477 ? -12.360 -17.174 15.383 1.00 93.69 477 MET A N 1
ATOM 3775 C CA . MET A 1 477 ? -11.404 -17.276 16.500 1.00 93.69 477 MET A CA 1
ATOM 3776 C C . MET A 1 477 ? -9.993 -16.827 16.097 1.00 93.69 477 MET A C 1
ATOM 3778 O O . MET A 1 477 ? -9.337 -16.080 16.821 1.00 93.69 477 MET A O 1
ATOM 3782 N N . ARG A 1 478 ? -9.533 -17.220 14.903 1.00 93.12 478 ARG A N 1
ATOM 3783 C CA . ARG A 1 478 ? -8.261 -16.740 14.346 1.00 93.12 478 ARG A CA 1
ATOM 3784 C C . ARG A 1 478 ? -8.285 -15.244 14.047 1.00 93.12 478 ARG A C 1
ATOM 3786 O O . ARG A 1 478 ? -7.301 -14.565 14.316 1.00 93.12 478 ARG A O 1
ATOM 3793 N N . ALA A 1 479 ? -9.399 -14.725 13.534 1.00 94.75 479 ALA A N 1
ATOM 3794 C CA . ALA A 1 479 ? -9.566 -13.290 13.329 1.00 94.75 479 ALA A CA 1
ATOM 3795 C C . ALA A 1 479 ? -9.508 -12.522 14.659 1.00 94.75 479 ALA A C 1
ATOM 3797 O O . ALA A 1 479 ? -8.855 -11.490 14.713 1.00 94.75 479 ALA A O 1
ATOM 3798 N N . VAL A 1 480 ? -10.092 -13.051 15.740 1.00 96.38 480 VAL A N 1
ATOM 3799 C CA . VAL A 1 480 ? -9.976 -12.475 17.091 1.00 96.38 480 VAL A CA 1
ATOM 3800 C C . VAL A 1 480 ? -8.514 -12.464 17.547 1.00 96.38 480 VAL A C 1
ATOM 3802 O O . VAL A 1 480 ? -8.015 -11.404 17.912 1.00 96.38 480 VAL A O 1
ATOM 3805 N N . LYS A 1 481 ? -7.784 -13.590 17.442 1.00 95.19 481 LYS A N 1
ATOM 3806 C CA . LYS A 1 481 ? -6.336 -13.632 17.743 1.00 95.19 481 LYS A CA 1
ATOM 3807 C C . LYS A 1 481 ? -5.560 -12.573 16.958 1.00 95.19 481 LYS A C 1
ATOM 3809 O O . LYS A 1 481 ? -4.733 -11.865 17.525 1.00 95.19 481 LYS A O 1
ATOM 3814 N N . ARG A 1 482 ? -5.824 -12.467 15.655 1.00 96.00 482 ARG A N 1
ATOM 3815 C CA . ARG A 1 482 ? -5.197 -11.482 14.771 1.00 96.00 482 ARG A CA 1
ATOM 3816 C C . ARG A 1 482 ? -5.499 -10.055 15.216 1.00 96.00 482 ARG A C 1
ATOM 3818 O O . ARG A 1 482 ? -4.577 -9.251 15.275 1.00 96.00 482 ARG A O 1
ATOM 3825 N N . GLU A 1 483 ? -6.748 -9.747 15.544 1.00 97.44 483 GLU A N 1
ATOM 3826 C CA . GLU A 1 483 ? -7.164 -8.400 15.938 1.00 97.44 483 GLU A CA 1
ATOM 3827 C C . GLU A 1 483 ? -6.549 -7.977 17.281 1.00 97.44 483 GLU A C 1
ATOM 3829 O O . GLU A 1 483 ? -6.156 -6.824 17.428 1.00 97.44 483 GLU A O 1
ATOM 3834 N N . ILE A 1 484 ? -6.360 -8.913 18.223 1.00 97.81 484 ILE A N 1
ATOM 3835 C CA . ILE A 1 484 ? -5.602 -8.670 19.466 1.00 97.81 484 ILE A CA 1
ATOM 3836 C C . ILE A 1 484 ? -4.163 -8.244 19.141 1.00 97.81 484 ILE A C 1
ATOM 3838 O O . ILE A 1 484 ? -3.673 -7.246 19.669 1.00 97.81 484 ILE A O 1
ATOM 3842 N N . LEU A 1 485 ? -3.487 -8.972 18.243 1.00 97.50 485 LEU A N 1
ATOM 3843 C CA . LEU A 1 485 ? -2.122 -8.637 17.822 1.00 97.50 485 LEU A CA 1
ATOM 3844 C C . LEU A 1 485 ? -2.070 -7.291 17.088 1.00 97.50 485 LEU A C 1
ATOM 3846 O O . LEU A 1 485 ? -1.118 -6.538 17.283 1.00 97.50 485 LEU A O 1
ATOM 3850 N N . ILE A 1 486 ? -3.085 -6.979 16.271 1.00 97.00 486 ILE A N 1
ATOM 3851 C CA . ILE A 1 486 ? -3.211 -5.679 15.601 1.00 97.00 486 ILE A CA 1
ATOM 3852 C C . ILE A 1 486 ? -3.328 -4.573 16.648 1.00 97.00 486 ILE A C 1
ATOM 3854 O O . ILE A 1 486 ? -2.499 -3.672 16.619 1.00 97.00 486 ILE A O 1
ATOM 3858 N N . LEU A 1 487 ? -4.254 -4.677 17.607 1.00 97.69 487 LEU A N 1
ATOM 3859 C CA . LEU A 1 487 ? -4.458 -3.679 18.662 1.00 97.69 487 LEU A CA 1
ATOM 3860 C C . LEU A 1 487 ? -3.170 -3.378 19.433 1.00 97.69 487 LEU A C 1
ATOM 3862 O O . LEU A 1 487 ? -2.782 -2.217 19.563 1.00 97.69 487 LEU A O 1
ATOM 3866 N N . ILE A 1 488 ? -2.478 -4.427 19.887 1.00 97.38 488 ILE A N 1
ATOM 3867 C CA . ILE A 1 488 ? -1.210 -4.283 20.610 1.00 97.38 488 ILE A CA 1
ATOM 3868 C C . ILE A 1 488 ? -0.157 -3.637 19.700 1.00 97.38 488 ILE A C 1
ATOM 3870 O O . ILE A 1 488 ? 0.524 -2.707 20.121 1.00 97.38 488 ILE A O 1
ATOM 3874 N N . SER A 1 489 ? -0.048 -4.073 18.439 1.00 96.00 489 SER A N 1
ATOM 3875 C CA . SER A 1 489 ? 0.923 -3.511 17.490 1.00 96.00 489 SER A CA 1
ATOM 3876 C C . SER A 1 489 ? 0.663 -2.037 17.169 1.00 96.00 489 SER A C 1
ATOM 3878 O O . SER A 1 489 ? 1.607 -1.250 17.121 1.00 96.00 489 SER A O 1
ATOM 3880 N N . THR A 1 490 ? -0.606 -1.654 16.998 1.00 96.06 490 THR A N 1
ATOM 3881 C CA . THR A 1 490 ? -1.040 -0.286 16.703 1.00 96.06 490 THR A CA 1
ATOM 3882 C C . THR A 1 490 ? -0.678 0.638 17.855 1.00 96.06 490 THR A C 1
ATOM 3884 O O . THR A 1 490 ? -0.070 1.684 17.632 1.00 96.06 490 THR A O 1
ATOM 3887 N N . TRP A 1 491 ? -0.967 0.229 19.092 1.00 96.44 491 TRP A N 1
ATOM 3888 C CA . TRP A 1 491 ? -0.605 1.041 20.245 1.00 96.44 491 TRP A CA 1
ATOM 3889 C C . TRP A 1 491 ? 0.917 1.134 20.426 1.00 96.44 491 TRP A C 1
ATOM 3891 O O . TRP A 1 491 ? 1.433 2.242 20.568 1.00 96.44 491 TRP A O 1
ATOM 3901 N N . VAL A 1 492 ? 1.654 0.014 20.349 1.00 96.19 492 VAL A N 1
ATOM 3902 C CA . VAL A 1 492 ? 3.125 0.000 20.506 1.00 96.19 492 VAL A CA 1
ATOM 3903 C C . VAL A 1 492 ? 3.808 0.925 19.495 1.00 96.19 492 VAL A C 1
ATOM 3905 O O . VAL A 1 492 ? 4.740 1.643 19.862 1.00 96.19 492 VAL A O 1
ATOM 3908 N N . ALA A 1 493 ? 3.330 0.964 18.247 1.00 94.69 493 ALA A N 1
ATOM 3909 C CA . ALA A 1 493 ? 3.842 1.890 17.238 1.00 94.69 493 ALA A CA 1
ATOM 3910 C C . ALA A 1 493 ? 3.695 3.360 17.682 1.00 94.69 493 ALA A C 1
ATOM 3912 O O . ALA A 1 493 ? 4.655 4.130 17.590 1.00 94.69 493 ALA A O 1
ATOM 3913 N N . SER A 1 494 ? 2.545 3.722 18.261 1.00 92.06 494 SER A N 1
ATOM 3914 C CA . SER A 1 494 ? 2.244 5.079 18.747 1.00 92.06 494 SER A CA 1
ATOM 3915 C C . SER A 1 494 ? 2.816 5.424 20.135 1.00 92.06 494 SER A C 1
ATOM 3917 O O . SER A 1 494 ? 2.819 6.591 20.529 1.00 92.06 494 SER A O 1
ATOM 3919 N N . ALA A 1 495 ? 3.307 4.439 20.895 1.00 93.12 495 ALA A N 1
ATOM 3920 C CA . ALA A 1 495 ? 3.725 4.630 22.283 1.00 93.12 495 ALA A CA 1
ATOM 3921 C C . ALA A 1 495 ? 4.904 5.613 22.409 1.00 93.12 495 ALA A C 1
ATOM 3923 O O . ALA A 1 495 ? 5.879 5.533 21.661 1.00 93.12 495 ALA A O 1
ATOM 3924 N N . LYS A 1 496 ? 4.859 6.537 23.371 1.00 90.69 496 LYS A N 1
ATOM 3925 C CA . LYS A 1 496 ? 5.951 7.501 23.609 1.00 90.69 496 LYS A CA 1
ATOM 3926 C C . LYS A 1 496 ? 6.999 6.962 24.588 1.00 90.69 496 LYS A C 1
ATOM 3928 O O . LYS A 1 496 ? 8.192 7.179 24.389 1.00 90.69 496 LYS A O 1
ATOM 3933 N N . ASP A 1 497 ? 6.567 6.223 25.609 1.00 92.25 497 ASP A N 1
ATOM 3934 C CA . ASP A 1 497 ? 7.447 5.660 26.638 1.00 92.25 497 ASP A CA 1
ATOM 3935 C C . ASP A 1 497 ? 7.941 4.253 26.258 1.00 92.25 497 ASP A C 1
ATOM 3937 O O . ASP A 1 497 ? 7.228 3.259 26.395 1.00 92.25 497 ASP A O 1
ATOM 3941 N N . ARG A 1 498 ? 9.190 4.170 25.783 1.00 93.56 498 ARG A N 1
ATOM 3942 C CA . ARG A 1 498 ? 9.826 2.904 25.378 1.00 93.56 498 ARG A CA 1
ATOM 3943 C C . ARG A 1 498 ? 10.168 2.000 26.567 1.00 93.56 498 ARG A C 1
ATOM 3945 O O . ARG A 1 498 ? 10.142 0.781 26.414 1.00 93.56 498 ARG A O 1
ATOM 3952 N N . GLN A 1 499 ? 10.474 2.571 27.735 1.00 93.69 499 GLN A N 1
ATOM 3953 C CA . GLN A 1 499 ? 10.839 1.788 28.918 1.00 93.69 499 GLN A CA 1
ATOM 3954 C C . GLN A 1 499 ? 9.612 1.057 29.460 1.00 93.69 499 GLN A C 1
ATOM 3956 O O . GLN A 1 499 ? 9.675 -0.143 29.718 1.00 93.69 499 GLN A O 1
ATOM 3961 N N . MET A 1 500 ? 8.475 1.752 29.538 1.00 94.31 500 MET A N 1
ATOM 3962 C CA . MET A 1 500 ? 7.216 1.149 29.968 1.00 94.31 500 MET A CA 1
ATOM 3963 C C . MET A 1 500 ? 6.797 -0.008 29.051 1.00 94.31 500 MET A C 1
ATOM 3965 O O . MET A 1 500 ? 6.395 -1.067 29.535 1.00 94.31 500 MET A O 1
ATOM 3969 N N . VAL A 1 501 ? 6.966 0.145 27.731 1.00 94.81 501 VAL A N 1
ATOM 3970 C CA . VAL A 1 501 ? 6.714 -0.940 26.768 1.00 94.81 501 VAL A CA 1
ATOM 3971 C C . VAL A 1 501 ? 7.619 -2.147 27.048 1.00 94.81 501 VAL A C 1
ATOM 3973 O O . VAL A 1 501 ? 7.132 -3.278 27.091 1.00 94.81 501 VAL A O 1
ATOM 3976 N N . LEU A 1 502 ? 8.919 -1.927 27.263 1.00 94.06 502 LEU A N 1
ATOM 3977 C CA . LEU A 1 502 ? 9.877 -3.004 27.517 1.00 94.06 502 LEU A CA 1
ATOM 3978 C C . LEU A 1 502 ? 9.619 -3.737 28.842 1.00 94.06 502 LEU A C 1
ATOM 3980 O O . LEU A 1 502 ? 9.762 -4.955 28.889 1.00 94.06 502 LEU A O 1
ATOM 3984 N N . GLU A 1 503 ? 9.255 -3.023 29.906 1.00 94.31 503 GLU A N 1
ATOM 3985 C CA . GLU A 1 503 ? 9.096 -3.609 31.243 1.00 94.31 503 GLU A CA 1
ATOM 3986 C C . GLU A 1 503 ? 7.717 -4.242 31.459 1.00 94.31 503 GLU A C 1
ATOM 3988 O O . GLU A 1 503 ? 7.625 -5.333 32.022 1.00 94.31 503 GLU A O 1
ATOM 3993 N N . ASN A 1 504 ? 6.646 -3.594 30.988 1.00 93.25 504 ASN A N 1
ATOM 3994 C CA . ASN A 1 504 ? 5.274 -3.973 31.346 1.00 93.25 504 ASN A CA 1
ATOM 3995 C C . ASN A 1 504 ? 4.519 -4.692 30.221 1.00 93.25 504 ASN A C 1
ATOM 3997 O O . ASN A 1 504 ? 3.627 -5.495 30.498 1.00 93.25 504 ASN A O 1
ATOM 4001 N N . ILE A 1 505 ? 4.855 -4.424 28.955 1.00 95.25 505 ILE A N 1
ATOM 4002 C CA . ILE A 1 505 ? 4.123 -4.965 27.799 1.00 95.25 505 ILE A CA 1
ATOM 4003 C C . ILE A 1 505 ? 4.857 -6.175 27.213 1.00 95.25 505 ILE A C 1
ATOM 4005 O O . ILE A 1 505 ? 4.267 -7.247 27.080 1.00 95.25 505 ILE A O 1
ATOM 4009 N N . VAL A 1 506 ? 6.149 -6.047 26.902 1.00 95.50 506 VAL A N 1
ATOM 4010 C CA . VAL A 1 506 ? 6.912 -7.085 26.185 1.00 95.50 506 VAL A CA 1
ATOM 4011 C C . VAL A 1 506 ? 6.953 -8.445 26.901 1.00 95.50 506 VAL A C 1
ATOM 4013 O O . VAL A 1 506 ? 6.662 -9.440 26.233 1.00 95.50 506 VAL A O 1
ATOM 4016 N N . PRO A 1 507 ? 7.269 -8.560 28.207 1.00 95.12 507 PRO A N 1
ATOM 4017 C CA . PRO A 1 507 ? 7.450 -9.873 28.825 1.00 95.12 507 PRO A CA 1
ATOM 4018 C C . PRO A 1 507 ? 6.158 -10.715 28.847 1.00 95.12 507 PRO A C 1
ATOM 4020 O O . PRO A 1 507 ? 6.185 -11.827 28.314 1.00 95.12 507 PRO A O 1
ATOM 4023 N N . PRO A 1 508 ? 4.996 -10.200 29.317 1.00 95.62 508 PRO A N 1
ATOM 4024 C CA . PRO A 1 508 ? 3.741 -10.958 29.270 1.00 95.62 508 PRO A CA 1
ATOM 4025 C C . PRO A 1 508 ? 3.310 -11.333 27.847 1.00 95.62 508 PRO A C 1
ATOM 4027 O O . PRO A 1 508 ? 2.765 -12.417 27.625 1.00 95.62 508 PRO A O 1
ATOM 4030 N N . LEU A 1 509 ? 3.565 -10.448 26.876 1.00 96.00 509 LEU A N 1
ATOM 4031 C CA . LEU A 1 509 ? 3.267 -10.697 25.469 1.00 96.00 509 LEU A CA 1
ATOM 4032 C C . LEU A 1 509 ? 4.102 -11.855 24.922 1.00 96.00 509 LEU A C 1
ATOM 4034 O O . LEU A 1 509 ? 3.570 -12.749 24.264 1.00 96.00 509 LEU A O 1
ATOM 4038 N N . PHE A 1 510 ? 5.407 -11.849 25.191 1.00 95.62 510 PHE A N 1
ATOM 4039 C CA . PHE A 1 510 ? 6.323 -12.874 24.699 1.00 95.62 510 PHE A CA 1
ATOM 4040 C C . PHE A 1 510 ? 5.990 -14.238 25.299 1.00 95.62 510 PHE A C 1
ATOM 4042 O O . PHE A 1 510 ? 5.909 -15.222 24.559 1.00 95.62 510 PHE A O 1
ATOM 4049 N N . ASP A 1 511 ? 5.668 -14.278 26.592 1.00 93.31 511 ASP A N 1
ATOM 4050 C CA . ASP A 1 511 ? 5.203 -15.486 27.276 1.00 93.31 511 ASP A CA 1
ATOM 4051 C C . ASP A 1 511 ? 3.874 -16.013 26.716 1.00 93.31 511 ASP A C 1
ATOM 4053 O O . ASP A 1 511 ? 3.559 -17.198 26.848 1.00 93.31 511 ASP A O 1
ATOM 4057 N N . ALA A 1 512 ? 3.024 -15.152 26.154 1.00 93.81 512 ALA A N 1
ATOM 4058 C CA . ALA A 1 512 ? 1.741 -15.556 25.586 1.00 93.81 512 ALA A CA 1
ATOM 4059 C C . ALA A 1 512 ? 1.839 -16.000 24.125 1.00 93.81 512 ALA A C 1
ATOM 4061 O O . ALA A 1 512 ? 1.114 -16.907 23.717 1.00 93.81 512 ALA A O 1
ATOM 4062 N N . VAL A 1 513 ? 2.718 -15.370 23.346 1.00 95.69 513 VAL A N 1
ATOM 4063 C CA . VAL A 1 513 ? 2.691 -15.455 21.882 1.00 95.69 513 VAL A CA 1
ATOM 4064 C C . VAL A 1 513 ? 3.835 -16.290 21.308 1.00 95.69 513 VAL A C 1
ATOM 4066 O O . VAL A 1 513 ? 3.605 -17.034 20.357 1.00 95.69 513 VAL A O 1
ATOM 4069 N N . LEU A 1 514 ? 5.056 -16.208 21.850 1.00 95.06 514 LEU A N 1
ATOM 4070 C CA . LEU A 1 514 ? 6.230 -16.819 21.207 1.00 95.06 514 LEU A CA 1
ATOM 4071 C C . LEU A 1 514 ? 6.165 -18.348 21.213 1.00 95.06 514 LEU A C 1
ATOM 4073 O O . LEU A 1 514 ? 6.263 -18.981 20.161 1.00 95.06 514 LEU A O 1
ATOM 4077 N N . PHE A 1 515 ? 5.946 -18.942 22.388 1.00 91.94 515 PHE A N 1
ATOM 4078 C CA . PHE A 1 515 ? 5.829 -20.396 22.512 1.00 91.94 515 PHE A CA 1
ATOM 4079 C C . PHE A 1 515 ? 4.594 -20.933 21.773 1.00 91.94 515 PHE A C 1
ATOM 4081 O O . PHE A 1 515 ? 4.654 -21.981 21.129 1.00 91.94 515 PHE A O 1
ATOM 4088 N N . ASP A 1 516 ? 3.490 -20.182 21.809 1.00 93.19 516 ASP A N 1
ATOM 4089 C CA . ASP A 1 516 ? 2.267 -20.496 21.069 1.00 93.19 516 ASP A CA 1
ATOM 4090 C C . ASP A 1 516 ? 2.508 -20.567 19.554 1.00 93.19 516 ASP A C 1
ATOM 4092 O O . ASP A 1 516 ? 2.100 -21.519 18.884 1.00 93.19 516 ASP A O 1
ATOM 4096 N N . TYR A 1 517 ? 3.211 -19.576 19.005 1.00 95.50 517 TYR A N 1
ATOM 4097 C CA . TYR A 1 517 ? 3.562 -19.537 17.591 1.00 95.50 517 TYR A CA 1
ATOM 4098 C C . TYR A 1 517 ? 4.449 -20.726 17.197 1.00 95.50 517 TYR A C 1
ATOM 4100 O O . TYR A 1 517 ? 4.177 -21.393 16.198 1.00 95.50 517 TYR A O 1
ATOM 4108 N N . GLN A 1 518 ? 5.472 -21.031 18.001 1.00 94.88 518 GLN A N 1
ATOM 4109 C CA . GLN A 1 518 ? 6.401 -22.130 17.733 1.00 94.88 518 GLN A CA 1
ATOM 4110 C C . GLN A 1 518 ? 5.695 -23.497 17.730 1.00 94.88 518 GLN A C 1
ATOM 4112 O O . GLN A 1 518 ? 5.875 -24.285 16.795 1.00 94.88 518 GLN A O 1
ATOM 4117 N N . LYS A 1 519 ? 4.867 -23.760 18.753 1.00 91.62 519 LYS A N 1
ATOM 4118 C CA . LYS A 1 519 ? 4.169 -25.040 18.957 1.00 91.62 519 LYS A CA 1
ATOM 4119 C C . LYS A 1 519 ? 3.115 -25.319 17.882 1.00 91.62 519 LYS A C 1
ATOM 4121 O O . LYS A 1 519 ? 2.889 -26.476 17.533 1.00 91.62 519 LYS A O 1
ATOM 4126 N N . ASN A 1 520 ? 2.451 -24.284 17.373 1.00 90.81 520 ASN A N 1
ATOM 4127 C CA . ASN A 1 520 ? 1.369 -24.457 16.411 1.00 90.81 520 ASN A CA 1
ATOM 4128 C C . ASN A 1 520 ? 1.851 -25.037 15.074 1.00 90.81 520 ASN A C 1
ATOM 4130 O O . ASN A 1 520 ? 2.945 -24.745 14.591 1.00 90.81 520 ASN A O 1
ATOM 4134 N N . VAL A 1 521 ? 0.984 -25.829 14.439 1.00 88.50 521 VAL A N 1
ATOM 4135 C CA . VAL A 1 521 ? 1.206 -26.351 13.082 1.00 88.50 521 VAL A CA 1
ATOM 4136 C C . VAL A 1 521 ? 1.291 -25.209 12.057 1.00 88.50 521 VAL A C 1
ATOM 4138 O O . VAL A 1 521 ? 0.608 -24.196 12.238 1.00 88.50 521 VAL A O 1
ATOM 4141 N N . PRO A 1 522 ? 2.044 -25.360 10.945 1.00 89.94 522 PRO A N 1
ATOM 4142 C CA . PRO A 1 522 ? 2.302 -24.287 9.976 1.00 89.94 522 PRO A CA 1
ATOM 4143 C C . PRO A 1 522 ? 1.079 -23.455 9.566 1.00 89.94 522 PRO A C 1
ATOM 4145 O O . PRO A 1 522 ? 1.134 -22.231 9.523 1.00 89.94 522 PRO A O 1
ATOM 4148 N N . ALA A 1 523 ? -0.060 -24.103 9.322 1.00 86.56 523 ALA A N 1
ATOM 4149 C CA . ALA A 1 523 ? -1.284 -23.435 8.886 1.00 86.56 523 ALA A CA 1
ATOM 4150 C C . ALA A 1 523 ? -2.046 -22.673 9.980 1.00 86.56 523 ALA A C 1
ATOM 4152 O O . ALA A 1 523 ? -2.882 -21.826 9.662 1.00 86.56 523 ALA A O 1
ATOM 4153 N N . ALA A 1 524 ? -1.789 -22.985 11.252 1.00 88.12 524 ALA A N 1
ATOM 4154 C CA . ALA A 1 524 ? -2.389 -22.308 12.398 1.00 88.12 524 ALA A CA 1
ATOM 4155 C C . ALA A 1 524 ? -1.503 -21.178 12.952 1.00 88.12 524 ALA A C 1
ATOM 4157 O O . ALA A 1 524 ? -1.989 -20.360 13.735 1.00 88.12 524 ALA A O 1
ATOM 4158 N N . ARG A 1 525 ? -0.227 -21.103 12.543 1.00 93.19 525 ARG A N 1
ATOM 4159 C CA . ARG A 1 525 ? 0.680 -20.011 12.922 1.00 93.19 525 ARG A CA 1
ATOM 4160 C C . ARG A 1 525 ? 0.172 -18.687 12.367 1.00 93.19 525 ARG A C 1
ATOM 4162 O O . ARG A 1 525 ? 0.006 -18.544 11.157 1.00 93.19 525 ARG A O 1
ATOM 4169 N N . GLU A 1 526 ? -0.058 -17.710 13.239 1.00 93.44 526 GLU A N 1
ATOM 4170 C CA . GLU A 1 526 ? -0.585 -16.407 12.831 1.00 93.44 526 GLU A CA 1
ATOM 4171 C C . GLU A 1 526 ? 0.554 -15.493 12.339 1.00 93.44 526 GLU A C 1
ATOM 4173 O O . GLU A 1 526 ? 1.402 -15.099 13.143 1.00 93.44 526 GLU A O 1
ATOM 4178 N N . PRO A 1 527 ? 0.590 -15.103 11.050 1.00 94.44 527 PRO A N 1
ATOM 4179 C CA . PRO A 1 527 ? 1.689 -14.314 10.486 1.00 94.44 527 PRO A CA 1
ATOM 4180 C C . PRO A 1 527 ? 1.819 -12.925 11.115 1.00 94.44 527 PRO A C 1
ATOM 4182 O O . PRO A 1 527 ? 2.908 -12.348 11.111 1.00 94.44 527 PRO A O 1
ATOM 4185 N N . LYS A 1 528 ? 0.738 -12.381 11.693 1.00 95.75 528 LYS A N 1
ATOM 4186 C CA . LYS A 1 528 ? 0.768 -11.078 12.367 1.00 95.75 528 LYS A CA 1
ATOM 4187 C C . LYS A 1 528 ? 1.668 -11.065 13.609 1.00 95.75 528 LYS A C 1
ATOM 4189 O O . LYS A 1 528 ? 2.119 -9.990 13.988 1.00 95.75 528 LYS A O 1
ATOM 4194 N N . VAL A 1 529 ? 2.012 -12.226 14.178 1.00 97.31 529 VAL A N 1
ATOM 4195 C CA . VAL A 1 529 ? 3.033 -12.333 15.237 1.00 97.31 529 VAL A CA 1
ATOM 4196 C C . VAL A 1 529 ? 4.376 -11.787 14.751 1.00 97.31 529 VAL A C 1
ATOM 4198 O O . VAL A 1 529 ? 4.988 -10.977 15.438 1.00 97.31 529 VAL A O 1
ATOM 4201 N N . LEU A 1 530 ? 4.802 -12.151 13.540 1.00 97.00 530 LEU A N 1
ATOM 4202 C CA . LEU A 1 530 ? 6.067 -11.687 12.960 1.00 97.00 530 LEU A CA 1
ATOM 4203 C C . LEU A 1 530 ? 6.051 -10.170 12.716 1.00 97.00 530 LEU A C 1
ATOM 4205 O O . LEU A 1 530 ? 7.016 -9.478 13.024 1.00 97.00 530 LEU A O 1
ATOM 4209 N N . SER A 1 531 ? 4.920 -9.645 12.232 1.00 95.44 531 SER A N 1
ATOM 4210 C CA . SER A 1 531 ? 4.718 -8.203 12.032 1.00 95.44 531 SER A CA 1
ATOM 4211 C C . SER A 1 531 ? 4.743 -7.432 13.358 1.00 95.44 531 SER A C 1
ATOM 4213 O O . SER A 1 531 ? 5.394 -6.395 13.446 1.00 95.44 531 SER A O 1
ATOM 4215 N N . LEU A 1 532 ? 4.096 -7.953 14.408 1.00 96.69 532 LEU A N 1
ATOM 4216 C CA . LEU A 1 532 ? 4.134 -7.374 15.755 1.00 96.69 532 LEU A CA 1
ATOM 4217 C C . LEU A 1 532 ? 5.564 -7.344 16.306 1.00 96.69 532 LEU A C 1
ATOM 4219 O O . LEU A 1 532 ? 5.996 -6.316 16.820 1.00 96.69 532 LEU A O 1
ATOM 4223 N N . LEU A 1 533 ? 6.313 -8.439 16.156 1.00 97.00 533 LEU A N 1
ATOM 4224 C CA . LEU A 1 533 ? 7.714 -8.500 16.571 1.00 97.00 533 LEU A CA 1
ATOM 4225 C C . LEU A 1 533 ? 8.568 -7.484 15.809 1.00 97.00 533 LEU A C 1
ATOM 4227 O O . LEU A 1 533 ? 9.373 -6.799 16.431 1.00 97.00 533 LEU A O 1
ATOM 4231 N N . SER A 1 534 ? 8.353 -7.327 14.500 1.00 95.44 534 SER A N 1
ATOM 4232 C CA . SER A 1 534 ? 9.045 -6.309 13.701 1.00 95.44 534 SER A CA 1
ATOM 4233 C C . SER A 1 534 ? 8.784 -4.902 14.244 1.00 95.44 534 SER A C 1
ATOM 4235 O O . SER A 1 534 ? 9.727 -4.138 14.414 1.00 95.44 534 SER A O 1
ATOM 4237 N N . ILE A 1 535 ? 7.529 -4.573 14.574 1.00 95.81 535 ILE A N 1
ATOM 4238 C CA . ILE A 1 535 ? 7.152 -3.264 15.135 1.00 95.81 535 ILE A CA 1
ATOM 4239 C C . ILE A 1 535 ? 7.801 -3.045 16.508 1.00 95.81 535 ILE A C 1
ATOM 4241 O O . ILE A 1 535 ? 8.335 -1.968 16.764 1.00 95.81 535 ILE A O 1
ATOM 4245 N N . ILE A 1 536 ? 7.803 -4.058 17.381 1.00 96.25 536 ILE A N 1
ATOM 4246 C CA . ILE A 1 536 ? 8.445 -3.982 18.704 1.00 96.25 536 ILE A CA 1
ATOM 4247 C C . ILE A 1 536 ? 9.955 -3.755 18.564 1.00 96.25 536 ILE A C 1
ATOM 4249 O O . ILE A 1 536 ? 10.509 -2.908 19.263 1.00 96.25 536 ILE A O 1
ATOM 4253 N N . VAL A 1 537 ? 10.615 -4.475 17.651 1.00 95.06 537 VAL A N 1
ATOM 4254 C CA . VAL A 1 537 ? 12.051 -4.323 17.372 1.00 95.06 537 VAL A CA 1
ATOM 4255 C C . VAL A 1 537 ? 12.355 -2.912 16.876 1.00 95.06 537 VAL A C 1
ATOM 4257 O O . VAL A 1 537 ? 13.218 -2.256 17.449 1.00 95.06 537 VAL A O 1
ATOM 4260 N N . THR A 1 538 ? 11.613 -2.411 15.885 1.00 94.19 538 THR A N 1
ATOM 4261 C CA . THR A 1 538 ? 11.778 -1.040 15.375 1.00 94.19 538 THR A CA 1
ATOM 4262 C C . THR A 1 538 ? 11.527 0.009 16.461 1.00 94.19 538 THR A C 1
ATOM 4264 O O . THR A 1 538 ? 12.215 1.024 16.519 1.00 94.19 538 THR A O 1
ATOM 4267 N N . LYS A 1 539 ? 10.568 -0.223 17.365 1.00 93.69 539 LYS A N 1
ATOM 4268 C CA . LYS A 1 539 ? 10.226 0.744 18.414 1.00 93.69 539 LYS A CA 1
ATOM 4269 C C . LYS A 1 539 ? 11.250 0.800 19.548 1.00 93.69 539 LYS A C 1
ATOM 4271 O O . LYS A 1 539 ? 11.571 1.886 20.035 1.00 93.69 539 LYS A O 1
ATOM 4276 N N . LEU A 1 540 ? 11.712 -0.361 20.010 1.00 94.12 540 LEU A N 1
ATOM 4277 C CA . LEU A 1 540 ? 12.597 -0.485 21.172 1.00 94.12 540 LEU A CA 1
ATOM 4278 C C . LEU A 1 540 ? 14.080 -0.455 20.797 1.00 94.12 540 LEU A C 1
ATOM 4280 O O . LEU A 1 540 ? 14.921 -0.126 21.635 1.00 94.12 540 LEU A O 1
ATOM 4284 N N . GLY A 1 541 ? 14.406 -0.761 19.546 1.00 91.56 541 GLY A N 1
ATOM 4285 C CA . GLY A 1 541 ? 15.763 -0.735 19.035 1.00 91.56 541 GLY A CA 1
ATOM 4286 C C . GLY A 1 541 ? 16.700 -1.643 19.836 1.00 91.56 541 GLY A C 1
ATOM 4287 O O . GLY A 1 541 ? 16.358 -2.763 20.225 1.00 91.56 541 GLY A O 1
ATOM 4288 N N . SER A 1 542 ? 17.873 -1.109 20.173 1.00 88.31 542 SER A N 1
ATOM 4289 C CA . SER A 1 542 ? 18.893 -1.796 20.972 1.00 88.31 542 SER A CA 1
ATOM 4290 C C . SER A 1 542 ? 18.466 -2.137 22.408 1.00 88.31 542 SER A C 1
ATOM 4292 O O . SER A 1 542 ? 19.084 -3.007 23.023 1.00 88.31 542 SER A O 1
ATOM 4294 N N . MET A 1 543 ? 17.401 -1.525 22.948 1.00 91.00 543 MET A N 1
ATOM 4295 C CA . MET A 1 543 ? 16.895 -1.847 24.293 1.00 91.00 543 MET A CA 1
ATOM 4296 C C . MET A 1 543 ? 16.337 -3.274 24.378 1.00 91.00 543 MET A C 1
ATOM 4298 O O . MET A 1 543 ? 16.315 -3.866 25.454 1.00 91.00 543 MET A O 1
ATOM 4302 N N . LEU A 1 544 ? 15.920 -3.848 23.244 1.00 91.69 544 LEU A N 1
ATOM 4303 C CA . LEU A 1 544 ? 15.390 -5.209 23.168 1.00 91.69 544 LEU A CA 1
ATOM 4304 C C . LEU A 1 544 ? 16.492 -6.281 23.116 1.00 91.69 544 LEU A C 1
ATOM 4306 O O . LEU A 1 544 ? 16.185 -7.471 23.070 1.00 91.69 544 LEU A O 1
ATOM 4310 N N . ALA A 1 545 ? 17.773 -5.899 23.122 1.00 86.62 545 ALA A N 1
ATOM 4311 C CA . ALA A 1 545 ? 18.866 -6.808 22.789 1.00 86.62 545 ALA A CA 1
ATOM 4312 C C . ALA A 1 545 ? 18.928 -8.088 23.644 1.00 86.62 545 ALA A C 1
ATOM 4314 O O . ALA A 1 545 ? 19.243 -9.160 23.132 1.00 86.62 545 ALA A O 1
ATOM 4315 N N . SER A 1 546 ? 18.576 -8.017 24.929 1.00 89.00 546 SER A N 1
ATOM 4316 C CA . SER A 1 546 ? 18.535 -9.196 25.805 1.00 89.00 546 SER A CA 1
ATOM 4317 C C . SER A 1 546 ? 17.462 -10.219 25.413 1.00 89.00 546 SER A C 1
ATOM 4319 O O . SER A 1 546 ? 17.640 -11.406 25.672 1.00 89.00 546 SER A O 1
ATOM 4321 N N . GLN A 1 547 ? 16.381 -9.781 24.761 1.00 90.69 547 GLN A N 1
ATOM 4322 C CA . GLN A 1 547 ? 15.224 -10.612 24.412 1.00 90.69 547 GLN A CA 1
ATOM 4323 C C . GLN A 1 547 ? 15.288 -11.165 22.978 1.00 90.69 547 GLN A C 1
ATOM 4325 O O . GLN A 1 547 ? 14.565 -12.103 22.645 1.00 90.69 547 GLN A O 1
ATOM 4330 N N . VAL A 1 548 ? 16.158 -10.630 22.113 1.00 90.00 548 VAL A N 1
ATOM 4331 C CA . VAL A 1 548 ? 16.285 -11.072 20.709 1.00 90.00 548 VAL A CA 1
ATOM 4332 C C . VAL A 1 548 ? 16.597 -12.570 20.559 1.00 90.00 548 VAL A C 1
ATOM 4334 O O . VAL A 1 548 ? 15.965 -13.202 19.710 1.00 90.00 548 VAL A O 1
ATOM 4337 N N . PRO A 1 549 ? 17.481 -13.194 21.368 1.00 88.75 549 PRO A N 1
ATOM 4338 C CA . PRO A 1 549 ? 17.708 -14.638 21.280 1.00 88.75 549 PRO A CA 1
ATOM 4339 C C . PRO A 1 549 ? 16.435 -15.467 21.503 1.00 88.75 549 PRO A C 1
ATOM 4341 O O . PRO A 1 549 ? 16.221 -16.459 20.809 1.00 88.75 549 PRO A O 1
ATOM 4344 N N . GLN A 1 550 ? 15.556 -15.036 22.418 1.00 90.94 550 GLN A N 1
ATOM 4345 C CA . GLN A 1 550 ? 14.267 -15.690 22.665 1.00 90.94 550 GLN A CA 1
ATOM 4346 C C . GLN A 1 550 ? 13.331 -15.561 21.455 1.00 90.94 550 GLN A C 1
ATOM 4348 O O . GLN A 1 550 ? 12.650 -16.524 21.102 1.00 90.94 550 GLN A O 1
ATOM 4353 N N . ILE A 1 551 ? 13.320 -14.397 20.793 1.00 93.12 551 ILE A N 1
ATOM 4354 C CA . ILE A 1 551 ? 12.541 -14.176 19.566 1.00 93.12 551 ILE A CA 1
ATOM 4355 C C . ILE A 1 551 ? 13.010 -15.134 18.468 1.00 93.12 551 ILE A C 1
ATOM 4357 O O . ILE A 1 551 ? 12.198 -15.882 17.921 1.00 93.12 551 ILE A O 1
ATOM 4361 N N . LEU A 1 552 ? 14.314 -15.145 18.170 1.00 89.06 552 LEU A N 1
ATOM 4362 C CA . LEU A 1 552 ? 14.888 -15.982 17.113 1.00 89.06 552 LEU A CA 1
ATOM 4363 C C . LEU A 1 552 ? 14.638 -17.472 17.376 1.00 89.06 552 LEU A C 1
ATOM 4365 O O . LEU A 1 552 ? 14.192 -18.176 16.472 1.00 89.06 552 LEU A O 1
ATOM 4369 N N . ALA A 1 553 ? 14.825 -17.936 18.614 1.00 89.31 553 ALA A N 1
ATOM 4370 C CA . ALA A 1 553 ? 14.567 -19.328 18.983 1.00 89.31 553 ALA A CA 1
ATOM 4371 C C . ALA A 1 553 ? 13.105 -19.757 18.752 1.00 89.31 553 ALA A C 1
ATOM 4373 O O . ALA A 1 553 ? 12.851 -20.906 18.395 1.00 89.31 553 ALA A O 1
ATOM 4374 N N . ALA A 1 554 ? 12.142 -18.850 18.940 1.00 93.38 554 ALA A N 1
ATOM 4375 C CA . ALA A 1 554 ? 10.725 -19.165 18.795 1.00 93.38 554 ALA A CA 1
ATOM 4376 C C . ALA A 1 554 ? 10.244 -19.145 17.336 1.00 93.38 554 ALA A C 1
ATOM 4378 O O . ALA A 1 554 ? 9.451 -20.002 16.938 1.00 93.38 554 ALA A O 1
ATOM 4379 N N . VAL A 1 555 ? 10.689 -18.167 16.537 1.00 94.38 555 VAL A N 1
ATOM 4380 C CA . VAL A 1 555 ? 10.075 -17.896 15.223 1.00 94.38 555 VAL A CA 1
ATOM 4381 C C . VAL A 1 555 ? 10.962 -18.209 14.024 1.00 94.38 555 VAL A C 1
ATOM 4383 O O . VAL A 1 555 ? 10.421 -18.350 12.929 1.00 94.38 555 VAL A O 1
ATOM 4386 N N . PHE A 1 556 ? 12.285 -18.313 14.184 1.00 89.44 556 PHE A N 1
ATOM 4387 C CA . PHE A 1 556 ? 13.202 -18.366 13.044 1.00 89.44 556 PHE A CA 1
ATOM 4388 C C . PHE A 1 556 ? 13.098 -19.678 12.258 1.00 89.44 556 PHE A C 1
ATOM 4390 O O . PHE A 1 556 ? 12.585 -19.695 11.140 1.00 89.44 556 PHE A O 1
ATOM 4397 N N . GLU A 1 557 ? 13.535 -20.784 12.862 1.00 88.31 557 GLU A N 1
ATOM 4398 C CA . GLU A 1 557 ? 13.619 -22.099 12.213 1.00 88.31 557 GLU A CA 1
ATOM 4399 C C . GLU A 1 557 ? 12.243 -22.574 11.733 1.00 88.31 557 GLU A C 1
ATOM 4401 O O . GLU A 1 557 ? 12.054 -22.911 10.564 1.00 88.31 557 GLU A O 1
ATOM 4406 N N . CYS A 1 558 ? 11.240 -22.482 12.609 1.00 92.31 558 CYS A N 1
ATOM 4407 C CA . CYS A 1 558 ? 9.902 -22.976 12.319 1.00 92.31 558 CYS A CA 1
ATOM 4408 C C . CYS A 1 558 ? 9.201 -22.200 11.189 1.00 92.31 558 CYS A C 1
ATOM 4410 O O . CYS A 1 558 ? 8.393 -22.789 10.473 1.00 92.31 558 CYS A O 1
ATOM 4412 N N . THR A 1 559 ? 9.497 -20.905 11.009 1.00 93.50 559 THR A N 1
ATOM 4413 C CA . THR A 1 559 ? 8.959 -20.110 9.892 1.00 93.50 559 THR A CA 1
ATOM 4414 C C . THR A 1 559 ? 9.756 -20.358 8.620 1.00 93.50 559 THR A C 1
ATOM 4416 O O . THR A 1 559 ? 9.159 -20.477 7.552 1.00 93.50 559 THR A O 1
ATOM 4419 N N . LEU A 1 560 ? 11.082 -20.492 8.718 1.00 87.19 560 LEU A N 1
ATOM 4420 C CA . LEU A 1 560 ? 11.937 -20.742 7.562 1.00 87.19 560 LEU A CA 1
ATOM 4421 C C . LEU A 1 560 ? 11.557 -22.054 6.858 1.00 87.19 560 LEU A C 1
ATOM 4423 O O . LEU A 1 560 ? 11.385 -22.063 5.642 1.00 87.19 560 LEU A O 1
ATOM 4427 N N . GLU A 1 561 ? 11.303 -23.122 7.619 1.00 88.25 561 GLU A N 1
ATOM 4428 C CA . GLU A 1 561 ? 10.807 -24.408 7.100 1.00 88.25 561 GLU A CA 1
ATOM 4429 C C . GLU A 1 561 ? 9.455 -24.324 6.367 1.00 88.25 561 GLU A C 1
ATOM 4431 O O . GLU A 1 561 ? 9.102 -25.225 5.596 1.00 88.25 561 GLU A O 1
ATOM 4436 N N . MET A 1 562 ? 8.657 -23.284 6.635 1.00 89.31 562 MET A N 1
ATOM 4437 C CA . MET A 1 562 ? 7.387 -23.059 5.939 1.00 89.31 562 MET A CA 1
ATOM 4438 C C . MET A 1 562 ? 7.603 -22.407 4.580 1.00 89.31 562 MET A C 1
ATOM 4440 O O . MET A 1 562 ? 6.884 -22.723 3.635 1.00 89.31 562 MET A O 1
ATOM 4444 N N . ILE A 1 563 ? 8.564 -21.486 4.499 1.00 87.38 563 ILE A N 1
ATOM 4445 C CA . ILE A 1 563 ? 8.732 -20.599 3.348 1.00 87.38 563 ILE A CA 1
ATOM 4446 C C . ILE A 1 563 ? 9.808 -21.066 2.368 1.00 87.38 563 ILE A C 1
ATOM 4448 O O . ILE A 1 563 ? 9.785 -20.626 1.227 1.00 87.38 563 ILE A O 1
ATOM 4452 N N . ASN A 1 564 ? 10.716 -21.957 2.782 1.00 80.81 564 ASN A N 1
ATOM 4453 C CA . ASN A 1 564 ? 11.854 -22.408 1.973 1.00 80.81 564 ASN A CA 1
ATOM 4454 C C . ASN A 1 564 ? 11.549 -23.574 1.008 1.00 80.81 564 ASN A C 1
ATOM 4456 O O . ASN A 1 564 ? 12.430 -23.979 0.252 1.00 80.81 564 ASN A O 1
ATOM 4460 N N . LYS A 1 565 ? 10.330 -24.135 1.026 1.00 78.81 565 LYS A N 1
ATOM 4461 C CA . LYS A 1 565 ? 9.957 -25.310 0.205 1.00 78.81 565 LYS A CA 1
ATOM 4462 C C . LYS A 1 565 ? 9.427 -24.959 -1.183 1.00 78.81 565 LYS A C 1
ATOM 4464 O O . LYS A 1 565 ? 9.567 -25.749 -2.109 1.00 78.81 565 LYS A O 1
ATOM 4469 N N . ASP A 1 566 ? 8.771 -23.815 -1.299 1.00 76.62 566 ASP A N 1
ATOM 4470 C CA . ASP A 1 566 ? 8.058 -23.343 -2.485 1.00 76.62 566 ASP A CA 1
ATOM 4471 C C . ASP A 1 566 ? 8.085 -21.805 -2.482 1.00 76.62 566 ASP A C 1
ATOM 4473 O O . ASP A 1 566 ? 8.304 -21.205 -1.431 1.00 76.62 566 ASP A O 1
ATOM 4477 N N . MET A 1 567 ? 7.876 -21.167 -3.632 1.00 73.81 567 MET A N 1
ATOM 4478 C CA . MET A 1 567 ? 7.812 -19.712 -3.804 1.00 73.81 567 MET A CA 1
ATOM 4479 C C . MET A 1 567 ? 6.384 -19.152 -3.648 1.00 73.81 567 MET A C 1
ATOM 4481 O O . MET A 1 567 ? 6.216 -17.941 -3.566 1.00 73.81 567 MET A O 1
ATOM 4485 N N . GLU A 1 568 ? 5.334 -19.976 -3.553 1.00 81.31 568 GLU A N 1
ATOM 4486 C CA . GLU A 1 568 ? 3.940 -19.495 -3.519 1.00 81.31 568 GLU A CA 1
ATOM 4487 C C . GLU A 1 568 ? 3.286 -19.603 -2.129 1.00 81.31 568 GLU A C 1
ATOM 4489 O O . GLU A 1 568 ? 2.679 -18.645 -1.648 1.00 81.31 568 GLU A O 1
ATOM 4494 N N . ALA A 1 569 ? 3.497 -20.694 -1.391 1.00 84.62 569 ALA A N 1
ATOM 4495 C CA . ALA A 1 569 ? 2.831 -20.954 -0.103 1.00 84.62 569 ALA A CA 1
ATOM 4496 C C . ALA A 1 569 ? 3.161 -19.972 1.052 1.00 84.62 569 ALA A C 1
ATOM 4498 O O . ALA A 1 569 ? 4.313 -19.710 1.345 1.00 84.62 569 ALA A O 1
ATOM 4499 N N . PHE A 1 570 ? 2.172 -19.509 1.823 1.00 88.56 570 PHE A N 1
ATOM 4500 C CA . PHE A 1 570 ? 2.377 -18.600 2.978 1.00 88.56 570 PHE A CA 1
ATOM 4501 C C . PHE A 1 570 ? 2.987 -17.215 2.640 1.00 88.56 570 PHE A C 1
ATOM 4503 O O . PHE A 1 570 ? 3.976 -16.802 3.252 1.00 88.56 570 PHE A O 1
ATOM 4510 N N . PRO A 1 571 ? 2.384 -16.437 1.718 1.00 89.44 571 PRO A N 1
ATOM 4511 C CA . PRO A 1 571 ? 2.914 -15.128 1.323 1.00 89.44 571 PRO A CA 1
ATOM 4512 C C . PRO A 1 571 ? 2.977 -14.122 2.487 1.00 89.44 571 PRO A C 1
ATOM 4514 O O . PRO A 1 571 ? 3.970 -13.411 2.621 1.00 89.44 571 PRO A O 1
ATOM 4517 N N . GLU A 1 572 ? 1.975 -14.103 3.377 1.00 90.94 572 GLU A N 1
ATOM 4518 C CA . GLU A 1 572 ? 1.969 -13.215 4.554 1.00 90.94 572 GLU A CA 1
ATOM 4519 C C . GLU A 1 572 ? 3.116 -13.531 5.527 1.00 90.94 572 GLU A C 1
ATOM 4521 O O . GLU A 1 572 ? 3.755 -12.616 6.050 1.00 90.94 572 GLU A O 1
ATOM 4526 N N . HIS A 1 573 ? 3.405 -14.818 5.764 1.00 92.94 573 HIS A N 1
ATOM 4527 C CA . HIS A 1 573 ? 4.533 -15.230 6.605 1.00 92.94 573 HIS A CA 1
ATOM 4528 C C . HIS A 1 573 ? 5.855 -14.797 5.988 1.00 92.94 573 HIS A C 1
ATOM 4530 O O . HIS A 1 573 ? 6.688 -14.275 6.716 1.00 92.94 573 HIS A O 1
ATOM 4536 N N . ARG A 1 574 ? 6.033 -14.936 4.666 1.00 89.62 574 ARG A N 1
ATOM 4537 C CA . ARG A 1 574 ? 7.248 -14.476 3.973 1.00 89.62 574 ARG A CA 1
ATOM 4538 C C . ARG A 1 574 ? 7.479 -12.986 4.160 1.00 89.62 574 ARG A C 1
ATOM 4540 O O . ARG A 1 574 ? 8.536 -12.595 4.648 1.00 89.62 574 ARG A O 1
ATOM 4547 N N . THR A 1 575 ? 6.493 -12.163 3.804 1.00 89.69 575 THR A N 1
ATOM 4548 C CA . THR A 1 575 ? 6.618 -10.705 3.910 1.00 89.69 575 THR A CA 1
ATOM 4549 C C . THR A 1 575 ? 6.941 -10.286 5.343 1.00 89.69 575 THR A C 1
ATOM 4551 O O . THR A 1 575 ? 7.913 -9.568 5.560 1.00 89.69 575 THR A O 1
ATOM 4554 N N . ASN A 1 576 ? 6.195 -10.786 6.333 1.00 93.31 576 ASN A N 1
ATOM 4555 C CA . ASN A 1 576 ? 6.410 -10.391 7.726 1.00 93.31 576 ASN A CA 1
ATOM 4556 C C . ASN A 1 576 ? 7.709 -10.968 8.319 1.00 93.31 576 ASN A C 1
ATOM 4558 O O . ASN A 1 576 ? 8.326 -10.327 9.167 1.00 93.31 576 ASN A O 1
ATOM 4562 N N . PHE A 1 577 ? 8.141 -12.157 7.886 1.00 92.50 577 PHE A N 1
ATOM 4563 C CA . PHE A 1 577 ? 9.408 -12.756 8.310 1.00 92.50 577 PHE A CA 1
ATOM 4564 C C . PHE A 1 577 ? 10.591 -11.909 7.852 1.00 92.50 577 PHE A C 1
ATOM 4566 O O . PHE A 1 577 ? 11.415 -11.516 8.673 1.00 92.50 577 PHE A O 1
ATOM 4573 N N . PHE A 1 578 ? 10.654 -11.561 6.565 1.00 88.44 578 PHE A N 1
ATOM 4574 C CA . PHE A 1 578 ? 11.754 -10.743 6.056 1.00 88.44 578 PHE A CA 1
ATOM 4575 C C . PHE A 1 578 ? 11.715 -9.305 6.588 1.00 88.44 578 PHE A C 1
ATOM 4577 O O . PHE A 1 578 ? 12.774 -8.734 6.833 1.00 88.44 578 PHE A O 1
ATOM 4584 N N . GLN A 1 579 ? 10.529 -8.751 6.875 1.00 90.31 579 GLN A N 1
ATOM 4585 C CA . GLN A 1 579 ? 10.409 -7.489 7.620 1.00 90.31 579 GLN A CA 1
ATOM 4586 C C . GLN A 1 579 ? 11.020 -7.585 9.024 1.00 90.31 579 GLN A C 1
ATOM 4588 O O . GLN A 1 579 ? 11.796 -6.711 9.404 1.00 90.31 579 GLN A O 1
ATOM 4593 N N . LEU A 1 580 ? 10.742 -8.662 9.769 1.00 91.88 580 LEU A N 1
ATOM 4594 C CA . LEU A 1 580 ? 11.335 -8.893 11.089 1.00 91.88 580 LEU A CA 1
ATOM 4595 C C . LEU A 1 580 ? 12.863 -9.033 11.011 1.00 91.88 580 LEU A C 1
ATOM 4597 O O . LEU A 1 580 ? 13.576 -8.419 11.802 1.00 91.88 580 LEU A O 1
ATOM 4601 N N . ILE A 1 581 ? 13.373 -9.814 10.056 1.00 87.69 581 ILE A N 1
ATOM 4602 C CA . ILE A 1 581 ? 14.818 -10.006 9.852 1.00 87.69 581 ILE A CA 1
ATOM 4603 C C . ILE A 1 581 ? 15.510 -8.684 9.486 1.00 87.69 581 ILE A C 1
ATOM 4605 O O . ILE A 1 581 ? 16.584 -8.383 10.018 1.00 87.69 581 ILE A O 1
ATOM 4609 N N . HIS A 1 582 ? 14.867 -7.860 8.656 1.00 85.50 582 HIS A N 1
ATOM 4610 C CA . HIS A 1 582 ? 15.313 -6.504 8.350 1.00 85.50 582 HIS A CA 1
ATOM 4611 C C . HIS A 1 582 ? 15.330 -5.602 9.586 1.00 85.50 582 HIS A C 1
ATOM 4613 O O . HIS A 1 582 ? 16.385 -5.055 9.904 1.00 85.50 582 HIS A O 1
ATOM 4619 N N . ALA A 1 583 ? 14.231 -5.514 10.340 1.00 89.25 583 ALA A N 1
ATOM 4620 C CA . ALA A 1 583 ? 14.160 -4.703 11.557 1.00 89.25 583 ALA A CA 1
ATOM 4621 C C . ALA A 1 583 ? 15.236 -5.104 12.580 1.00 89.25 583 ALA A C 1
ATOM 4623 O O . ALA A 1 583 ? 15.952 -4.255 13.106 1.00 89.25 583 ALA A O 1
ATOM 4624 N N . LEU A 1 584 ? 15.413 -6.407 12.813 1.00 87.25 584 LEU A N 1
ATOM 4625 C CA . LEU A 1 584 ? 16.442 -6.927 13.711 1.00 87.25 584 LEU A CA 1
ATOM 4626 C C . LEU A 1 584 ? 17.851 -6.547 13.230 1.00 87.25 584 LEU A C 1
ATOM 4628 O O . LEU A 1 584 ? 18.715 -6.226 14.043 1.00 87.25 584 LEU A O 1
ATOM 4632 N N . THR A 1 585 ? 18.106 -6.560 11.926 1.00 80.31 585 THR A N 1
ATOM 4633 C CA . THR A 1 585 ? 19.428 -6.216 11.380 1.00 80.31 585 THR A CA 1
ATOM 4634 C C . THR A 1 585 ? 19.706 -4.726 11.467 1.00 80.31 585 THR A C 1
ATOM 4636 O O . THR A 1 585 ? 20.820 -4.340 11.817 1.00 80.31 585 THR A O 1
ATOM 4639 N N . VAL A 1 586 ? 18.703 -3.886 11.219 1.00 83.94 586 VAL A N 1
ATOM 4640 C CA . VAL A 1 586 ? 18.845 -2.434 11.344 1.00 83.94 586 VAL A CA 1
ATOM 4641 C C . VAL A 1 586 ? 19.144 -2.061 12.797 1.00 83.94 586 VAL A C 1
ATOM 4643 O O . VAL A 1 586 ? 20.166 -1.426 13.077 1.00 83.94 586 VAL A O 1
ATOM 4646 N N . GLU A 1 587 ? 18.320 -2.551 13.720 1.00 88.38 587 GLU A N 1
ATOM 4647 C CA . GLU A 1 587 ? 18.293 -2.096 15.110 1.00 88.38 587 GLU A CA 1
ATOM 4648 C C . GLU A 1 587 ? 19.213 -2.877 16.063 1.00 88.38 587 GLU A C 1
ATOM 4650 O O . GLU A 1 587 ? 19.679 -2.350 17.073 1.00 88.38 587 GLU A O 1
ATOM 4655 N N . CYS A 1 588 ? 19.473 -4.154 15.773 1.00 85.31 588 CYS A N 1
ATOM 4656 C CA . CYS A 1 588 ? 20.064 -5.124 16.705 1.00 85.31 588 CYS A CA 1
ATOM 4657 C C . CYS A 1 588 ? 21.243 -5.922 16.103 1.00 85.31 588 CYS A C 1
ATOM 4659 O O . CYS A 1 588 ? 21.529 -7.044 16.521 1.00 85.31 588 CYS A O 1
ATOM 4661 N N . PHE A 1 589 ? 21.983 -5.349 15.149 1.00 83.06 589 PHE A N 1
ATOM 4662 C CA . PHE A 1 589 ? 23.059 -6.040 14.412 1.00 83.06 589 PHE A CA 1
ATOM 4663 C C . PHE A 1 589 ? 24.158 -6.678 15.263 1.00 83.06 589 PHE A C 1
ATOM 4665 O O . PHE A 1 589 ? 24.679 -7.729 14.905 1.00 83.06 589 PHE A O 1
ATOM 4672 N N . GLN A 1 590 ? 24.498 -6.080 16.408 1.00 80.38 590 GLN A N 1
ATOM 4673 C CA . GLN A 1 590 ? 25.512 -6.639 17.312 1.00 80.38 590 GLN A CA 1
ATOM 4674 C C . GLN A 1 590 ? 25.149 -8.054 17.786 1.00 80.38 590 GLN A C 1
ATOM 4676 O O . GLN A 1 590 ? 26.027 -8.874 18.028 1.00 80.38 590 GLN A O 1
ATOM 4681 N N . ILE A 1 591 ? 23.854 -8.361 17.865 1.00 79.81 591 ILE A N 1
ATOM 4682 C CA . ILE A 1 591 ? 23.356 -9.675 18.268 1.00 79.81 591 ILE A CA 1
ATOM 4683 C C . ILE A 1 591 ? 23.515 -10.676 17.128 1.00 79.81 591 ILE A C 1
ATOM 4685 O O . ILE A 1 591 ? 23.877 -11.815 17.393 1.00 79.81 591 ILE A O 1
ATOM 4689 N N . PHE A 1 592 ? 23.335 -10.253 15.869 1.00 76.50 592 PHE A N 1
ATOM 4690 C CA . PHE A 1 592 ? 23.606 -11.106 14.704 1.00 76.50 592 PHE A CA 1
ATOM 4691 C C . PHE A 1 592 ? 25.069 -11.522 14.628 1.00 76.50 592 PHE A C 1
ATOM 4693 O O . PHE A 1 592 ? 25.351 -12.676 14.326 1.00 76.50 592 PHE A O 1
ATOM 4700 N N . LEU A 1 593 ? 25.993 -10.613 14.953 1.00 77.88 593 LEU A N 1
ATOM 4701 C CA . LEU A 1 593 ? 27.420 -10.940 15.033 1.00 77.88 593 LEU A CA 1
ATOM 4702 C C . LEU A 1 593 ? 27.734 -11.933 16.161 1.00 77.88 593 LEU A C 1
ATOM 4704 O O . LEU A 1 593 ? 28.731 -12.644 16.088 1.00 77.88 593 LEU A O 1
ATOM 4708 N N . ALA A 1 594 ? 26.895 -11.978 17.198 1.00 80.50 594 ALA A N 1
ATOM 4709 C CA . ALA A 1 594 ? 27.020 -12.915 18.307 1.00 80.50 594 ALA A CA 1
ATOM 4710 C C . ALA A 1 594 ? 26.317 -14.264 18.054 1.00 80.50 594 ALA A C 1
ATOM 4712 O O . ALA A 1 594 ? 26.441 -15.167 18.884 1.00 80.50 594 ALA A O 1
ATOM 4713 N N . LEU A 1 595 ? 25.580 -14.420 16.944 1.00 79.25 595 LEU A N 1
ATOM 4714 C CA . LEU A 1 595 ? 24.933 -15.688 16.606 1.00 79.25 595 LEU A CA 1
ATOM 4715 C C . LEU A 1 595 ? 25.968 -16.753 16.207 1.00 79.25 595 LEU A C 1
ATOM 4717 O O . LEU A 1 595 ? 27.016 -16.429 15.643 1.00 79.25 595 LEU A O 1
ATOM 4721 N N . PRO A 1 596 ? 25.669 -18.044 16.439 1.00 84.38 596 PRO A N 1
ATOM 4722 C CA . PRO A 1 596 ? 26.475 -19.136 15.912 1.00 84.38 596 PRO A CA 1
ATOM 4723 C C . PRO A 1 596 ? 26.644 -19.029 14.382 1.00 84.38 596 PRO A C 1
ATOM 4725 O O . PRO A 1 596 ? 25.657 -18.745 13.695 1.00 84.38 596 PRO A O 1
ATOM 4728 N N . PRO A 1 597 ? 27.837 -19.321 13.821 1.00 83.00 597 PRO A N 1
ATOM 4729 C CA . PRO A 1 597 ? 28.094 -19.200 12.382 1.00 83.00 597 PRO A CA 1
ATOM 4730 C C . PRO A 1 597 ? 27.107 -19.972 11.498 1.00 83.00 597 PRO A C 1
ATOM 4732 O O . PRO A 1 597 ? 26.733 -19.495 10.431 1.00 83.00 597 PRO A O 1
ATOM 4735 N N . GLU A 1 598 ? 26.642 -21.137 11.958 1.00 82.12 598 GLU A N 1
ATOM 4736 C CA . GLU A 1 598 ? 25.639 -21.941 11.250 1.00 82.12 598 GLU A CA 1
ATOM 4737 C C . GLU A 1 598 ? 24.312 -21.184 11.097 1.00 82.12 598 GLU A C 1
ATOM 4739 O O . GLU A 1 598 ? 23.761 -21.115 10.001 1.00 82.12 598 GLU A O 1
ATOM 4744 N N . GLN A 1 599 ? 23.825 -20.550 12.170 1.00 76.62 599 GLN A N 1
ATOM 4745 C CA . GLN A 1 599 ? 22.585 -19.767 12.141 1.00 76.62 599 GLN A CA 1
ATOM 4746 C C . GLN A 1 599 ? 22.729 -18.525 11.262 1.00 76.62 599 GLN A C 1
ATOM 4748 O O . GLN A 1 599 ? 21.811 -18.195 10.513 1.00 76.62 599 GLN A O 1
ATOM 4753 N N . LEU A 1 600 ? 23.889 -17.864 11.314 1.00 81.38 600 LEU A N 1
ATOM 4754 C CA . LEU A 1 600 ? 24.175 -16.717 10.458 1.00 81.38 600 LEU A CA 1
ATOM 4755 C C . LEU A 1 600 ? 24.162 -17.107 8.973 1.00 81.38 600 LEU A C 1
ATOM 4757 O O . LEU A 1 600 ? 23.553 -16.396 8.178 1.00 81.38 600 LEU A O 1
ATOM 4761 N N . SER A 1 601 ? 24.757 -18.249 8.606 1.00 84.00 601 SER A N 1
ATOM 4762 C CA . SER A 1 601 ? 24.710 -18.760 7.228 1.00 84.00 601 SER A CA 1
ATOM 4763 C C . SER A 1 601 ? 23.270 -18.961 6.758 1.00 84.00 601 SER A C 1
ATOM 4765 O O . SER A 1 601 ? 22.897 -18.432 5.717 1.00 84.00 601 SER A O 1
ATOM 4767 N N . TYR A 1 602 ? 22.428 -19.620 7.564 1.00 81.31 602 TYR A N 1
ATOM 4768 C CA . TYR A 1 602 ? 21.018 -19.830 7.220 1.00 81.31 602 TYR A CA 1
ATOM 4769 C C . TYR A 1 602 ? 20.238 -18.522 7.027 1.00 81.31 602 TYR A C 1
ATOM 4771 O O . TYR A 1 602 ? 19.370 -18.449 6.157 1.00 81.31 602 TYR A O 1
ATOM 4779 N N . ILE A 1 603 ? 20.529 -17.485 7.820 1.00 78.56 603 ILE A N 1
ATOM 4780 C CA . ILE A 1 603 ? 19.911 -16.158 7.666 1.00 78.56 603 ILE A CA 1
ATOM 4781 C C . ILE A 1 603 ? 20.301 -15.541 6.321 1.00 78.56 603 ILE A C 1
ATOM 4783 O O . ILE A 1 603 ? 19.432 -15.052 5.597 1.00 78.56 603 ILE A O 1
ATOM 4787 N N . ILE A 1 604 ? 21.590 -15.576 5.979 1.00 83.00 604 ILE A N 1
ATOM 4788 C CA . ILE A 1 604 ? 22.085 -15.031 4.712 1.00 83.00 604 ILE A CA 1
ATOM 4789 C C . ILE A 1 604 ? 21.514 -15.816 3.526 1.00 83.00 604 ILE A C 1
ATOM 4791 O O . ILE A 1 604 ? 21.046 -15.200 2.571 1.00 83.00 604 ILE A O 1
ATOM 4795 N N . ASP A 1 605 ? 21.443 -17.144 3.606 1.00 82.94 605 ASP A N 1
ATOM 4796 C CA . ASP A 1 605 ? 20.844 -17.979 2.560 1.00 82.94 605 ASP A CA 1
ATOM 4797 C C . ASP A 1 605 ? 19.352 -17.663 2.363 1.00 82.94 605 ASP A C 1
ATOM 4799 O O . ASP A 1 605 ? 18.881 -17.533 1.231 1.00 82.94 605 ASP A O 1
ATOM 4803 N N . ALA A 1 606 ? 18.603 -17.457 3.454 1.00 81.19 606 ALA A N 1
ATOM 4804 C CA . ALA A 1 606 ? 17.194 -17.065 3.393 1.00 81.19 606 ALA A CA 1
ATOM 4805 C C . ALA A 1 606 ? 16.996 -15.694 2.724 1.00 81.19 606 ALA A C 1
ATOM 4807 O O . ALA A 1 606 ? 16.029 -15.482 1.996 1.00 81.19 606 ALA A O 1
ATOM 4808 N N . VAL A 1 607 ? 17.915 -14.760 2.952 1.00 82.69 607 VAL A N 1
ATOM 4809 C CA . VAL A 1 607 ? 17.911 -13.425 2.340 1.00 82.69 607 VAL A CA 1
ATOM 4810 C C . VAL A 1 607 ? 18.254 -13.493 0.858 1.00 82.69 607 VAL A C 1
ATOM 4812 O O . VAL A 1 607 ? 17.605 -12.824 0.051 1.00 82.69 607 VAL A O 1
ATOM 4815 N N . VAL A 1 608 ? 19.251 -14.304 0.494 1.00 82.56 608 VAL A N 1
ATOM 4816 C CA . VAL A 1 608 ? 19.607 -14.552 -0.908 1.00 82.56 608 VAL A CA 1
ATOM 4817 C C . VAL A 1 608 ? 18.422 -15.140 -1.657 1.00 82.56 608 VAL A C 1
ATOM 4819 O O . VAL A 1 608 ? 18.097 -14.703 -2.760 1.00 82.56 608 VAL A O 1
ATOM 4822 N N . TRP A 1 609 ? 17.715 -16.065 -1.016 1.00 81.69 609 TRP A N 1
ATOM 4823 C CA . TRP A 1 609 ? 16.464 -16.599 -1.526 1.00 81.69 609 TRP A CA 1
ATOM 4824 C C . TRP A 1 609 ? 15.377 -15.515 -1.660 1.00 81.69 609 TRP A C 1
ATOM 4826 O O . TRP A 1 609 ? 14.685 -15.464 -2.675 1.00 81.69 609 TRP A O 1
ATOM 4836 N N . ALA A 1 610 ? 15.260 -14.599 -0.690 1.00 82.44 610 ALA A N 1
ATOM 4837 C CA . ALA A 1 610 ? 14.263 -13.527 -0.701 1.00 82.44 610 ALA A CA 1
ATOM 4838 C C . ALA A 1 610 ? 14.411 -12.576 -1.892 1.00 82.44 610 ALA A C 1
ATOM 4840 O O . ALA A 1 610 ? 13.416 -12.295 -2.554 1.00 82.44 610 ALA A O 1
ATOM 4841 N N . PHE A 1 611 ? 15.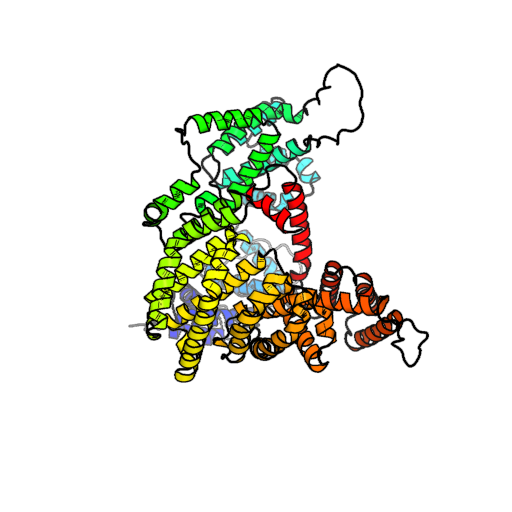622 -12.096 -2.202 1.00 81.19 611 PHE A N 1
ATOM 4842 C CA . PHE A 1 611 ? 15.806 -11.158 -3.319 1.00 81.19 611 PHE A CA 1
ATOM 4843 C C . PHE A 1 611 ? 15.710 -11.807 -4.708 1.00 81.19 611 PHE A C 1
ATOM 4845 O O . PHE A 1 611 ? 15.609 -11.098 -5.706 1.00 81.19 611 PHE A O 1
ATOM 4852 N N . GLN A 1 612 ? 15.715 -13.142 -4.786 1.00 79.62 612 GLN A N 1
ATOM 4853 C CA . GLN A 1 612 ? 15.455 -13.908 -6.014 1.00 79.62 612 GLN A CA 1
ATOM 4854 C C . GLN A 1 612 ? 13.967 -14.249 -6.207 1.00 79.62 612 GLN A C 1
ATOM 4856 O O . GLN A 1 612 ? 13.602 -14.936 -7.161 1.00 79.62 612 GLN A O 1
ATOM 4861 N N . HIS A 1 613 ? 13.099 -13.806 -5.299 1.00 77.00 613 HIS A N 1
ATOM 4862 C CA . HIS A 1 613 ? 11.698 -14.196 -5.289 1.00 77.00 613 HIS A CA 1
ATOM 4863 C C . HIS A 1 613 ? 10.897 -13.548 -6.429 1.00 77.00 613 HIS A C 1
ATOM 4865 O O . HIS A 1 613 ? 11.075 -12.382 -6.767 1.00 77.00 613 HIS A O 1
ATOM 4871 N N . SER A 1 614 ? 9.917 -14.284 -6.958 1.00 77.44 614 SER A N 1
ATOM 4872 C CA . SER A 1 614 ? 8.928 -13.786 -7.928 1.00 77.44 614 SER A CA 1
ATOM 4873 C C . SER A 1 614 ? 8.021 -12.650 -7.421 1.00 77.44 614 SER A C 1
ATOM 4875 O O . SER A 1 614 ? 7.464 -11.907 -8.224 1.00 77.44 614 SER A O 1
ATOM 4877 N N . MET A 1 615 ? 7.830 -12.508 -6.102 1.00 75.19 615 MET A N 1
ATOM 4878 C CA . MET A 1 615 ? 7.001 -11.454 -5.520 1.00 75.19 615 MET A CA 1
ATOM 4879 C C . MET A 1 615 ? 7.855 -10.205 -5.301 1.00 75.19 615 MET A C 1
ATOM 4881 O O . MET A 1 615 ? 8.751 -10.210 -4.456 1.00 75.19 615 MET A O 1
ATOM 4885 N N . ARG A 1 616 ? 7.540 -9.122 -6.023 1.00 78.88 616 ARG A N 1
ATOM 4886 C CA . ARG A 1 616 ? 8.319 -7.869 -6.020 1.00 78.88 616 ARG A CA 1
ATOM 4887 C C . ARG A 1 616 ? 8.586 -7.321 -4.616 1.00 78.88 616 ARG A C 1
ATOM 4889 O O . ARG A 1 616 ? 9.714 -6.957 -4.314 1.00 78.88 616 ARG A O 1
ATOM 4896 N N . ASN A 1 617 ? 7.577 -7.302 -3.747 1.00 78.81 617 ASN A N 1
ATOM 4897 C CA . ASN A 1 617 ? 7.713 -6.793 -2.380 1.00 78.81 617 ASN A CA 1
ATOM 4898 C C . ASN A 1 617 ? 8.726 -7.598 -1.546 1.00 78.81 617 ASN A C 1
ATOM 4900 O O . ASN A 1 617 ? 9.518 -7.016 -0.813 1.00 78.81 617 ASN A O 1
ATOM 4904 N N . VAL A 1 618 ? 8.725 -8.929 -1.657 1.00 81.94 618 VAL A N 1
ATOM 4905 C CA . VAL A 1 618 ? 9.685 -9.792 -0.952 1.00 81.94 618 VAL A CA 1
ATOM 4906 C C . VAL A 1 618 ? 11.082 -9.625 -1.543 1.00 81.94 618 VAL A C 1
ATOM 4908 O O . VAL A 1 618 ? 12.045 -9.509 -0.784 1.00 81.94 618 VAL A O 1
ATOM 4911 N N . ALA A 1 619 ? 11.179 -9.534 -2.872 1.00 82.88 619 ALA A N 1
ATOM 4912 C CA . ALA A 1 619 ? 12.446 -9.320 -3.556 1.00 82.88 619 ALA A CA 1
ATOM 4913 C C . ALA A 1 619 ? 13.118 -8.002 -3.144 1.00 82.88 619 ALA A C 1
ATOM 4915 O O . ALA A 1 619 ? 14.310 -7.964 -2.839 1.00 82.88 619 ALA A O 1
ATOM 4916 N N . GLU A 1 620 ? 12.332 -6.931 -3.063 1.00 83.00 620 GLU A N 1
ATOM 4917 C CA . GLU A 1 620 ? 12.789 -5.603 -2.665 1.00 83.00 620 GLU A CA 1
ATOM 4918 C C . GLU A 1 620 ? 13.238 -5.543 -1.199 1.00 83.00 620 GLU A C 1
ATOM 4920 O O . GLU A 1 620 ? 14.303 -4.992 -0.905 1.00 83.00 620 GLU A O 1
ATOM 4925 N N . ILE A 1 621 ? 12.478 -6.159 -0.283 1.00 82.31 621 ILE A N 1
ATOM 4926 C CA . ILE A 1 621 ? 12.861 -6.263 1.134 1.00 82.31 621 ILE A CA 1
ATOM 4927 C C . ILE A 1 621 ? 14.166 -7.058 1.271 1.00 82.31 621 ILE A C 1
ATOM 4929 O O . ILE A 1 621 ? 15.078 -6.622 1.974 1.00 82.31 621 ILE A O 1
ATOM 4933 N N . GLY A 1 622 ? 14.280 -8.196 0.575 1.00 86.19 622 GLY A N 1
ATOM 4934 C CA . GLY A 1 622 ? 15.482 -9.030 0.581 1.00 86.19 622 GLY A CA 1
ATOM 4935 C C . GLY A 1 622 ? 16.716 -8.291 0.063 1.00 86.19 622 GLY A C 1
ATOM 4936 O O . GLY A 1 622 ? 17.785 -8.363 0.668 1.00 86.19 622 GLY A O 1
ATOM 4937 N N . LEU A 1 623 ? 16.570 -7.527 -1.023 1.00 87.12 623 LEU A N 1
ATOM 4938 C CA . LEU A 1 623 ? 17.677 -6.775 -1.609 1.00 87.12 623 LEU A CA 1
ATOM 4939 C C . LEU A 1 623 ? 18.100 -5.602 -0.719 1.00 87.12 623 LEU A C 1
ATOM 4941 O O . LEU A 1 623 ? 19.292 -5.360 -0.538 1.00 87.12 623 LEU A O 1
ATOM 4945 N N . THR A 1 624 ? 17.130 -4.896 -0.135 1.00 85.94 624 THR A N 1
ATOM 4946 C CA . THR A 1 624 ? 17.378 -3.794 0.806 1.00 85.94 624 THR A CA 1
ATOM 4947 C C . THR A 1 624 ? 18.109 -4.287 2.049 1.00 85.94 624 THR A C 1
ATOM 4949 O O . THR A 1 624 ? 19.092 -3.676 2.470 1.00 85.94 624 THR A O 1
ATOM 4952 N N . TYR A 1 625 ? 17.689 -5.437 2.584 1.00 84.56 625 TYR A N 1
ATOM 4953 C CA . TYR A 1 625 ? 18.405 -6.120 3.653 1.00 84.56 625 TYR A CA 1
ATOM 4954 C C . TYR A 1 625 ? 19.844 -6.450 3.244 1.00 84.56 625 TYR A C 1
ATOM 4956 O O . TYR A 1 625 ? 20.781 -6.188 3.995 1.00 84.56 625 TYR A O 1
ATOM 4964 N N . TYR A 1 626 ? 20.034 -7.041 2.062 1.00 87.56 626 TYR A N 1
ATOM 4965 C CA . TYR A 1 626 ? 21.356 -7.499 1.644 1.00 87.56 626 TYR A CA 1
ATOM 4966 C C . TYR A 1 626 ? 22.313 -6.314 1.468 1.00 87.56 626 TYR A C 1
ATOM 4968 O O . TYR A 1 626 ? 23.449 -6.360 1.940 1.00 87.56 626 TYR A O 1
ATOM 4976 N N . ALA A 1 627 ? 21.823 -5.212 0.892 1.00 89.50 627 ALA A N 1
ATOM 4977 C CA . ALA A 1 627 ? 22.552 -3.952 0.788 1.00 89.50 627 ALA A CA 1
ATOM 4978 C C . ALA A 1 627 ? 22.965 -3.399 2.165 1.00 89.50 627 ALA A C 1
ATOM 4980 O O . ALA A 1 627 ? 24.124 -3.037 2.349 1.00 89.50 627 ALA A O 1
ATOM 4981 N N . GLU A 1 628 ? 22.053 -3.393 3.145 1.00 86.81 628 GLU A N 1
ATOM 4982 C CA . GLU A 1 628 ? 22.320 -2.950 4.524 1.00 86.81 628 GLU A CA 1
ATOM 4983 C C . GLU A 1 628 ? 23.456 -3.760 5.169 1.00 86.81 628 GLU A C 1
ATOM 4985 O O . GLU A 1 628 ? 24.396 -3.197 5.740 1.00 86.81 628 GLU A O 1
ATOM 4990 N N . VAL A 1 629 ? 23.401 -5.092 5.049 1.00 86.50 629 VAL A N 1
ATOM 4991 C CA . VAL A 1 629 ? 24.443 -5.984 5.576 1.00 86.50 629 VAL A CA 1
ATOM 4992 C C . VAL A 1 629 ? 25.782 -5.708 4.898 1.00 86.50 629 VAL A C 1
ATOM 4994 O O . VAL A 1 629 ? 26.790 -5.568 5.593 1.00 86.50 629 VAL A O 1
ATOM 4997 N N . LEU A 1 630 ? 25.812 -5.567 3.568 1.00 89.25 630 LEU A N 1
ATOM 4998 C CA . LEU A 1 630 ? 27.047 -5.249 2.850 1.00 89.25 630 LEU A CA 1
ATOM 4999 C C . LEU A 1 630 ? 27.631 -3.903 3.283 1.00 89.25 630 LEU A C 1
ATOM 5001 O O . LEU A 1 630 ? 28.824 -3.845 3.581 1.00 89.25 630 LEU A O 1
ATOM 5005 N N . CYS A 1 631 ? 26.821 -2.846 3.396 1.00 89.88 631 CYS A N 1
ATOM 5006 C CA . CYS A 1 631 ? 27.283 -1.553 3.906 1.00 89.88 631 CYS A CA 1
ATOM 5007 C C . CYS A 1 631 ? 27.972 -1.711 5.268 1.00 89.88 631 CYS A C 1
ATOM 5009 O O . CYS A 1 631 ? 29.097 -1.244 5.455 1.00 89.88 631 CYS A O 1
ATOM 5011 N N . ARG A 1 632 ? 27.351 -2.443 6.204 1.00 85.50 632 ARG A N 1
ATOM 5012 C CA . ARG A 1 632 ? 27.922 -2.686 7.539 1.00 85.50 632 ARG A CA 1
ATOM 5013 C C . ARG A 1 632 ? 29.230 -3.477 7.482 1.00 85.50 632 ARG A C 1
ATOM 5015 O O . ARG A 1 632 ? 30.178 -3.104 8.173 1.00 85.50 632 ARG A O 1
ATOM 5022 N N . LEU A 1 633 ? 29.312 -4.522 6.657 1.00 87.56 633 LEU A N 1
ATOM 5023 C CA . LEU A 1 633 ? 30.514 -5.354 6.517 1.00 87.56 633 LEU A CA 1
ATOM 5024 C C . LEU A 1 633 ? 31.682 -4.591 5.875 1.00 87.56 633 LEU A C 1
ATOM 5026 O O . LEU A 1 633 ? 32.790 -4.602 6.415 1.00 87.56 633 LEU A O 1
ATOM 5030 N N . PHE A 1 634 ? 31.448 -3.882 4.768 1.00 89.56 634 PHE A N 1
ATOM 5031 C CA . PHE A 1 634 ? 32.497 -3.111 4.092 1.00 89.56 634 PHE A CA 1
ATOM 5032 C C . PHE A 1 634 ? 32.952 -1.909 4.924 1.00 89.56 634 PHE A C 1
ATOM 5034 O O . PHE A 1 634 ? 34.148 -1.629 4.988 1.00 89.56 634 PHE A O 1
ATOM 5041 N N . LYS A 1 635 ? 32.038 -1.254 5.651 1.00 87.06 635 LYS A N 1
ATOM 5042 C CA . LYS A 1 635 ? 32.389 -0.215 6.629 1.00 87.06 635 LYS A CA 1
ATOM 5043 C C . LYS A 1 635 ? 33.216 -0.779 7.787 1.00 87.06 635 LYS A C 1
ATOM 5045 O O . LYS A 1 635 ? 34.147 -0.126 8.255 1.00 87.06 635 LYS A O 1
ATOM 5050 N N . ALA A 1 636 ? 32.901 -1.991 8.251 1.00 85.00 636 ALA A N 1
ATOM 5051 C CA . ALA A 1 636 ? 33.676 -2.648 9.296 1.00 85.00 636 ALA A CA 1
ATOM 5052 C C . ALA A 1 636 ? 35.098 -2.984 8.829 1.00 85.00 636 ALA A C 1
ATOM 5054 O O . ALA A 1 636 ? 36.050 -2.724 9.562 1.00 85.00 636 ALA A O 1
ATOM 5055 N N . CYS A 1 637 ? 35.246 -3.495 7.605 1.00 85.06 637 CYS A N 1
ATOM 5056 C CA . CYS A 1 637 ? 36.544 -3.768 6.988 1.00 85.06 637 CYS A CA 1
ATOM 5057 C C . CYS A 1 637 ? 37.412 -2.505 6.861 1.00 85.06 637 CYS A C 1
ATOM 5059 O O . CYS A 1 637 ? 38.605 -2.558 7.150 1.00 85.06 637 CYS A O 1
ATOM 5061 N N . GLU A 1 638 ? 36.816 -1.375 6.470 1.00 83.62 638 GLU A N 1
ATOM 5062 C CA . GLU A 1 638 ? 37.547 -0.122 6.256 1.00 83.62 638 GLU A CA 1
ATOM 5063 C C . GLU A 1 638 ? 37.904 0.606 7.564 1.00 83.62 638 GLU A C 1
ATOM 5065 O O . GLU A 1 638 ? 39.003 1.148 7.679 1.00 83.62 638 GLU A O 1
ATOM 5070 N N . PHE A 1 639 ? 37.007 0.608 8.561 1.00 83.12 639 PHE A N 1
ATOM 5071 C CA . PHE A 1 639 ? 37.145 1.486 9.734 1.00 83.12 639 PHE A CA 1
ATOM 5072 C C . PHE A 1 639 ? 37.169 0.788 11.099 1.00 83.12 639 PHE A C 1
ATOM 5074 O O . PHE A 1 639 ? 37.680 1.373 12.054 1.00 83.12 639 PHE A O 1
ATOM 5081 N N . LEU A 1 640 ? 36.590 -0.410 11.242 1.00 81.44 640 LEU A N 1
ATOM 5082 C CA . LEU A 1 640 ? 36.404 -1.049 12.556 1.00 81.44 640 LEU A CA 1
ATOM 5083 C C . LEU A 1 640 ? 37.428 -2.156 12.839 1.00 81.44 640 LEU A C 1
ATOM 5085 O O . LEU A 1 640 ? 37.845 -2.321 13.985 1.00 81.44 640 LEU A O 1
ATOM 5089 N N . ILE A 1 641 ? 37.844 -2.912 11.821 1.00 84.62 641 ILE A N 1
ATOM 5090 C CA . ILE A 1 641 ? 38.797 -4.017 11.968 1.00 84.62 641 ILE A CA 1
ATOM 5091 C C . ILE A 1 641 ? 40.226 -3.472 11.902 1.00 84.62 641 ILE A C 1
ATOM 5093 O O . ILE A 1 641 ? 40.734 -3.137 10.835 1.00 84.62 641 ILE A O 1
ATOM 5097 N N . THR A 1 642 ? 40.890 -3.423 13.056 1.00 81.69 642 THR A N 1
ATOM 5098 C CA . THR A 1 642 ? 42.273 -2.931 13.194 1.00 81.69 642 THR A CA 1
ATOM 5099 C C . THR A 1 642 ? 43.329 -4.039 13.199 1.00 81.69 642 THR A C 1
ATOM 5101 O O . THR A 1 642 ? 44.517 -3.757 13.050 1.00 81.69 642 THR A O 1
ATOM 5104 N N . VAL A 1 643 ? 42.914 -5.297 13.365 1.00 85.25 643 VAL A N 1
ATOM 5105 C CA . VAL A 1 643 ? 43.791 -6.477 13.299 1.00 85.25 643 VAL A CA 1
ATOM 5106 C C . VAL A 1 643 ? 44.015 -6.848 11.825 1.00 85.25 643 VAL A C 1
ATOM 5108 O O . VAL A 1 643 ? 43.053 -6.784 11.054 1.00 85.25 643 VAL A O 1
ATOM 5111 N N . PRO A 1 644 ? 45.244 -7.208 11.400 1.00 84.94 644 PRO A N 1
ATOM 5112 C CA . PRO A 1 644 ? 45.495 -7.637 10.026 1.00 84.94 644 PRO A CA 1
ATOM 5113 C C . PRO A 1 644 ? 44.712 -8.915 9.705 1.00 84.94 644 PRO A C 1
ATOM 5115 O O . PRO A 1 644 ? 44.800 -9.892 10.441 1.00 84.94 644 PRO A O 1
ATOM 5118 N N . LEU A 1 645 ? 43.952 -8.898 8.607 1.00 86.88 645 LEU A N 1
ATOM 5119 C CA . LEU A 1 645 ? 43.198 -10.055 8.105 1.00 86.88 645 LEU A CA 1
ATOM 5120 C C . LEU A 1 645 ? 44.056 -11.010 7.266 1.00 86.88 645 LEU A C 1
ATOM 5122 O O . LEU A 1 645 ? 43.671 -12.157 7.056 1.00 86.88 645 LEU A O 1
ATOM 5126 N N . ASN A 1 646 ? 45.192 -10.529 6.762 1.00 87.25 646 ASN A N 1
ATOM 5127 C CA . ASN A 1 646 ? 46.143 -11.338 6.016 1.00 87.25 646 ASN A CA 1
ATOM 5128 C C . ASN A 1 646 ? 47.262 -11.829 6.948 1.00 87.25 646 ASN A C 1
ATOM 5130 O O . ASN A 1 646 ? 48.205 -11.084 7.233 1.00 87.25 646 ASN A O 1
ATOM 5134 N N . ASP A 1 647 ? 47.164 -13.086 7.382 1.00 83.88 647 ASP A N 1
ATOM 5135 C CA . ASP A 1 647 ? 48.180 -13.738 8.218 1.00 83.88 647 ASP A CA 1
ATOM 5136 C C . ASP A 1 647 ? 49.535 -13.880 7.492 1.00 83.88 647 ASP A C 1
ATOM 5138 O O . ASP A 1 647 ? 50.591 -13.781 8.124 1.00 83.88 647 ASP A O 1
ATOM 5142 N N . ASP A 1 648 ? 49.524 -14.044 6.163 1.00 86.12 648 ASP A N 1
ATOM 5143 C CA . ASP A 1 648 ? 50.724 -14.221 5.333 1.00 86.12 648 ASP A CA 1
ATOM 5144 C C . ASP A 1 648 ? 51.454 -12.895 5.057 1.00 86.12 648 ASP A C 1
ATOM 5146 O O . ASP A 1 648 ? 52.680 -12.858 4.908 1.00 86.12 648 ASP A O 1
ATOM 5150 N N . ASN A 1 649 ? 50.716 -11.782 5.000 1.00 87.25 649 ASN A N 1
ATOM 5151 C CA . ASN A 1 649 ? 51.271 -10.441 4.828 1.00 87.25 649 ASN A CA 1
ATOM 5152 C C . ASN A 1 649 ? 50.574 -9.401 5.726 1.00 87.25 649 ASN A C 1
ATOM 5154 O O . ASN A 1 649 ? 49.781 -8.590 5.238 1.00 87.25 649 ASN A O 1
ATOM 5158 N N . PRO A 1 650 ? 50.961 -9.310 7.013 1.00 83.94 650 PRO A N 1
ATOM 5159 C CA . PRO A 1 650 ? 50.353 -8.376 7.967 1.00 83.94 650 PRO A CA 1
ATOM 5160 C C . PRO A 1 650 ? 50.564 -6.885 7.651 1.00 83.94 650 PRO A C 1
ATOM 5162 O O . PRO A 1 650 ? 50.038 -6.027 8.354 1.00 83.94 650 PRO A O 1
ATOM 5165 N N . LYS A 1 651 ? 51.386 -6.552 6.643 1.00 83.56 651 LYS A N 1
ATOM 5166 C CA . LYS A 1 651 ? 51.610 -5.172 6.180 1.00 83.56 651 LYS A CA 1
ATOM 5167 C C . LYS A 1 651 ? 50.611 -4.734 5.106 1.00 83.56 651 LYS A C 1
ATOM 5169 O O . LYS A 1 651 ? 50.579 -3.547 4.787 1.00 83.56 651 LYS A O 1
ATOM 5174 N N . GLN A 1 652 ? 49.860 -5.665 4.516 1.00 87.81 652 GLN A N 1
ATOM 5175 C CA . GLN A 1 652 ? 48.803 -5.343 3.561 1.00 87.81 652 GLN A CA 1
ATOM 5176 C C . GLN A 1 652 ? 47.623 -4.699 4.296 1.00 87.81 652 GLN A C 1
ATOM 5178 O O . GLN A 1 652 ? 47.270 -5.116 5.398 1.00 87.81 652 GLN A O 1
ATOM 5183 N N . SER A 1 653 ? 47.008 -3.684 3.686 1.00 88.31 653 SER A N 1
ATOM 5184 C CA . SER A 1 653 ? 45.760 -3.123 4.204 1.00 88.31 653 SER A CA 1
ATOM 5185 C C . SER A 1 653 ? 44.644 -4.170 4.149 1.00 88.31 653 SER A C 1
ATOM 5187 O O . SER A 1 653 ? 44.531 -4.906 3.168 1.00 88.31 653 SER A O 1
ATOM 5189 N N . ASN A 1 654 ? 43.774 -4.193 5.160 1.00 88.06 654 ASN A N 1
ATOM 5190 C CA . ASN A 1 654 ? 42.593 -5.061 5.182 1.00 88.06 654 ASN A CA 1
ATOM 5191 C C . ASN A 1 654 ? 41.691 -4.836 3.958 1.00 88.06 654 ASN A C 1
ATOM 5193 O O . ASN A 1 654 ? 41.165 -5.795 3.398 1.00 88.06 654 ASN A O 1
ATOM 5197 N N . VAL A 1 655 ? 41.576 -3.583 3.505 1.00 87.06 655 VAL A N 1
ATOM 5198 C CA . VAL A 1 655 ? 40.817 -3.215 2.301 1.00 87.06 655 VAL A CA 1
ATOM 5199 C C . VAL A 1 655 ? 41.425 -3.856 1.056 1.00 87.06 655 VAL A C 1
ATOM 5201 O O . VAL A 1 655 ? 40.704 -4.483 0.285 1.00 87.06 655 VAL A O 1
ATOM 5204 N N . ASP A 1 656 ? 42.745 -3.756 0.885 1.00 87.69 656 ASP A N 1
ATOM 5205 C CA . ASP A 1 656 ? 43.442 -4.310 -0.282 1.00 87.69 656 ASP A CA 1
ATOM 5206 C C . ASP A 1 656 ? 43.355 -5.842 -0.306 1.00 87.69 656 ASP A C 1
ATOM 5208 O O . ASP A 1 656 ? 43.102 -6.432 -1.354 1.00 87.69 656 ASP A O 1
ATOM 5212 N N . TYR A 1 657 ? 43.496 -6.485 0.857 1.00 90.88 657 TYR A N 1
ATOM 5213 C CA . TYR A 1 657 ? 43.369 -7.936 0.978 1.00 90.88 657 TYR A CA 1
ATOM 5214 C C . TYR A 1 657 ? 41.966 -8.429 0.592 1.00 90.88 657 TYR A C 1
ATOM 5216 O O . TYR A 1 657 ? 41.829 -9.327 -0.238 1.00 90.88 657 TYR A O 1
ATOM 5224 N N . ILE A 1 658 ? 40.912 -7.818 1.146 1.00 91.06 658 ILE A N 1
ATOM 5225 C CA . ILE A 1 658 ? 39.524 -8.185 0.826 1.00 91.06 658 ILE A CA 1
ATOM 5226 C C . ILE A 1 658 ? 39.196 -7.881 -0.638 1.00 91.06 658 ILE A C 1
ATOM 5228 O O . ILE A 1 658 ? 38.519 -8.675 -1.292 1.00 91.06 658 ILE A O 1
ATOM 5232 N N . TYR A 1 659 ? 39.706 -6.773 -1.177 1.00 89.88 659 TYR A N 1
ATOM 5233 C CA . TYR A 1 659 ? 39.558 -6.432 -2.587 1.00 89.88 659 TYR A CA 1
ATOM 5234 C C . TYR A 1 659 ? 40.118 -7.530 -3.502 1.00 89.88 659 TYR A C 1
ATOM 5236 O O . TYR A 1 659 ? 39.417 -8.011 -4.394 1.00 89.88 659 TYR A O 1
ATOM 5244 N N . GLU A 1 660 ? 41.365 -7.950 -3.267 1.00 90.12 660 GLU A N 1
ATOM 5245 C CA . GLU A 1 660 ? 42.027 -9.013 -4.031 1.00 90.12 660 GLU A CA 1
ATOM 5246 C C . GLU A 1 660 ? 41.320 -10.361 -3.861 1.00 90.12 660 GLU A C 1
ATOM 5248 O O . GLU A 1 660 ? 41.123 -11.090 -4.836 1.00 90.12 660 GLU A O 1
ATOM 5253 N N . TYR A 1 661 ? 40.880 -10.677 -2.642 1.00 91.81 661 TYR A N 1
ATOM 5254 C CA . TYR A 1 661 ? 40.158 -11.910 -2.346 1.00 91.81 661 TYR A CA 1
ATOM 5255 C C . TYR A 1 661 ? 38.836 -12.006 -3.124 1.00 91.81 661 TYR A C 1
ATOM 5257 O O . TYR A 1 661 ? 38.592 -12.999 -3.813 1.00 91.81 661 TYR A O 1
ATOM 5265 N N . ILE A 1 662 ? 38.010 -10.952 -3.090 1.00 91.88 662 ILE A N 1
ATOM 5266 C CA . ILE A 1 662 ? 36.740 -10.903 -3.830 1.00 91.88 662 ILE A CA 1
ATOM 5267 C C . ILE A 1 662 ? 36.993 -10.926 -5.342 1.00 91.88 662 ILE A C 1
ATOM 5269 O O . ILE A 1 662 ? 36.298 -11.643 -6.063 1.00 91.88 662 ILE A O 1
ATOM 5273 N N . ALA A 1 663 ? 38.002 -10.198 -5.833 1.00 88.56 663 ALA A N 1
ATOM 5274 C CA . ALA A 1 663 ? 38.348 -10.180 -7.255 1.00 88.56 663 ALA A CA 1
ATOM 5275 C C . ALA A 1 663 ? 38.699 -11.579 -7.773 1.00 88.56 663 ALA A C 1
ATOM 5277 O O . ALA A 1 663 ? 38.194 -11.990 -8.818 1.00 88.56 663 ALA A O 1
ATOM 5278 N N . ASN A 1 664 ? 39.491 -12.340 -7.014 1.00 91.19 664 ASN A N 1
ATOM 5279 C CA . ASN A 1 664 ? 39.841 -13.715 -7.363 1.00 91.19 664 ASN A CA 1
ATOM 5280 C C . ASN A 1 664 ? 38.609 -14.629 -7.413 1.00 91.19 664 ASN A C 1
ATOM 5282 O O . ASN A 1 664 ? 38.476 -15.419 -8.348 1.00 91.19 664 ASN A O 1
ATOM 5286 N N . ILE A 1 665 ? 37.681 -14.495 -6.458 1.00 92.88 665 ILE A N 1
ATOM 5287 C CA . ILE A 1 665 ? 36.421 -15.256 -6.461 1.00 92.88 665 ILE A CA 1
ATOM 5288 C C . ILE A 1 665 ? 35.576 -14.898 -7.687 1.00 92.88 665 ILE A C 1
ATOM 5290 O O . ILE A 1 665 ? 35.064 -15.791 -8.362 1.00 92.88 665 ILE A O 1
ATOM 5294 N N . PHE A 1 666 ? 35.444 -13.608 -7.997 1.00 89.31 666 PHE A N 1
ATOM 5295 C CA . PHE A 1 666 ? 34.592 -13.135 -9.087 1.00 89.31 666 PHE A CA 1
ATOM 5296 C C . PHE A 1 666 ? 35.121 -13.585 -10.449 1.00 89.31 666 PHE A C 1
ATOM 5298 O O . PHE A 1 666 ? 34.340 -14.048 -11.271 1.00 89.31 666 PHE A O 1
ATOM 5305 N N . VAL A 1 667 ? 36.439 -13.536 -10.667 1.00 87.38 667 VAL A N 1
ATOM 5306 C CA . VAL A 1 667 ? 37.066 -14.040 -11.902 1.00 87.38 667 VAL A CA 1
ATOM 5307 C C . VAL A 1 667 ? 36.847 -15.548 -12.074 1.00 87.38 667 VAL A C 1
ATOM 5309 O O . VAL A 1 667 ? 36.690 -16.020 -13.197 1.00 87.38 667 VAL A O 1
ATOM 5312 N N . GLN A 1 668 ? 36.817 -16.314 -10.978 1.00 88.88 668 GLN A N 1
ATOM 5313 C CA . GLN A 1 668 ? 36.571 -17.758 -11.030 1.00 88.88 668 GLN A CA 1
ATOM 5314 C C . GLN A 1 668 ? 35.107 -18.110 -11.332 1.00 88.88 668 GLN A C 1
ATOM 5316 O O . GLN A 1 668 ? 34.858 -19.100 -12.017 1.00 88.88 668 GLN A O 1
ATOM 5321 N N . HIS A 1 669 ? 34.151 -17.326 -10.823 1.00 86.81 669 HIS A N 1
ATOM 5322 C CA . HIS A 1 669 ? 32.721 -17.652 -10.898 1.00 86.81 669 HIS A CA 1
ATOM 5323 C C . HIS A 1 669 ? 31.985 -16.954 -12.051 1.00 86.81 669 HIS A C 1
ATOM 5325 O O . HIS A 1 669 ? 31.008 -17.501 -12.559 1.00 86.81 669 HIS A O 1
ATOM 5331 N N . PHE A 1 670 ? 32.443 -15.780 -12.494 1.00 83.31 670 PHE A N 1
ATOM 5332 C CA . PHE A 1 670 ? 31.783 -14.979 -13.528 1.00 83.31 670 PHE A CA 1
ATOM 5333 C C . PHE A 1 670 ? 32.637 -14.896 -14.794 1.00 83.31 670 PHE A C 1
ATOM 5335 O O . PHE A 1 670 ? 33.468 -14.006 -14.960 1.00 83.31 670 PHE A O 1
ATOM 5342 N N . THR A 1 671 ? 32.404 -15.814 -15.733 1.00 80.56 671 THR A N 1
ATOM 5343 C CA . THR A 1 671 ? 33.119 -15.850 -17.024 1.00 80.56 671 THR A CA 1
ATOM 5344 C C . THR A 1 671 ? 32.639 -14.794 -18.025 1.00 80.56 671 THR A C 1
ATOM 5346 O O . THR A 1 671 ? 33.263 -14.593 -19.063 1.00 80.56 671 THR A O 1
ATOM 5349 N N . ASN A 1 672 ? 31.504 -14.156 -17.746 1.00 75.25 672 ASN A N 1
ATOM 5350 C CA . ASN A 1 672 ? 30.846 -13.143 -18.571 1.00 75.25 672 ASN A CA 1
ATOM 5351 C C . ASN A 1 672 ? 31.262 -11.701 -18.231 1.00 75.25 672 ASN A C 1
ATOM 5353 O O . ASN A 1 672 ? 30.926 -10.791 -18.984 1.00 75.25 672 ASN A O 1
ATOM 5357 N N . LEU A 1 673 ? 31.989 -11.482 -17.131 1.00 76.50 673 LEU A N 1
ATOM 5358 C CA . LEU A 1 673 ? 32.436 -10.155 -16.710 1.00 76.50 673 LEU A CA 1
ATOM 5359 C C . LEU A 1 673 ? 33.899 -9.917 -17.095 1.00 76.50 673 LEU A C 1
ATOM 5361 O O . LEU A 1 673 ? 34.767 -10.766 -16.908 1.00 76.50 673 LEU A O 1
ATOM 5365 N N . THR A 1 674 ? 34.194 -8.724 -17.606 1.00 76.31 674 THR A N 1
ATOM 5366 C CA . THR A 1 674 ? 35.573 -8.289 -17.857 1.00 76.31 674 THR A CA 1
ATOM 5367 C C . THR A 1 674 ? 36.284 -7.925 -16.552 1.00 76.31 674 THR A C 1
ATOM 5369 O O . THR A 1 674 ? 35.662 -7.475 -15.590 1.00 76.31 674 THR A O 1
ATOM 5372 N N . GLU A 1 675 ? 37.617 -8.019 -16.531 1.00 74.25 675 GLU A N 1
ATOM 5373 C CA . GLU A 1 675 ? 38.423 -7.601 -15.371 1.00 74.25 675 GLU A CA 1
ATOM 5374 C C . GLU A 1 675 ? 38.170 -6.125 -14.992 1.00 74.25 675 GLU A C 1
ATOM 5376 O O . GLU A 1 675 ? 38.163 -5.758 -13.817 1.00 74.25 675 GLU A O 1
ATOM 5381 N N . GLY A 1 676 ? 37.893 -5.273 -15.989 1.00 70.56 676 GLY A N 1
ATOM 5382 C CA . GLY A 1 676 ? 37.499 -3.879 -15.780 1.00 70.56 676 GLY A CA 1
ATOM 5383 C C . GLY A 1 676 ? 36.157 -3.737 -15.056 1.00 70.56 676 GLY A C 1
ATOM 5384 O O . GLY A 1 676 ? 36.062 -2.949 -14.116 1.00 70.56 676 GLY A O 1
ATOM 5385 N N . GLN A 1 677 ? 35.146 -4.522 -15.441 1.00 74.19 677 GLN A N 1
ATOM 5386 C CA . GLN A 1 677 ? 33.840 -4.540 -14.769 1.00 74.19 677 GLN A CA 1
ATOM 5387 C C . GLN A 1 677 ? 33.960 -5.046 -13.331 1.00 74.19 677 GLN A C 1
ATOM 5389 O O . GLN A 1 677 ? 33.499 -4.368 -12.417 1.00 74.19 677 GLN A O 1
ATOM 5394 N N . ILE A 1 678 ? 34.658 -6.165 -13.107 1.00 81.44 678 ILE A N 1
ATOM 5395 C CA . ILE A 1 678 ? 34.899 -6.717 -11.760 1.00 81.44 678 ILE A CA 1
ATOM 5396 C C . ILE A 1 678 ? 35.569 -5.666 -10.865 1.00 81.44 678 ILE A C 1
ATOM 5398 O O . ILE A 1 678 ? 35.139 -5.433 -9.735 1.00 81.44 678 ILE A O 1
ATOM 5402 N N . ARG A 1 679 ? 36.573 -4.956 -11.395 1.00 78.69 679 ARG A N 1
ATOM 5403 C CA . ARG A 1 679 ? 37.277 -3.890 -10.674 1.00 78.69 679 ARG A CA 1
ATOM 5404 C C . ARG A 1 679 ? 36.336 -2.766 -10.229 1.00 78.69 679 ARG A C 1
ATOM 5406 O O . ARG A 1 679 ? 36.464 -2.289 -9.100 1.00 78.69 679 ARG A O 1
ATOM 5413 N N . VAL A 1 680 ? 35.431 -2.330 -11.109 1.00 78.56 680 VAL A N 1
ATOM 5414 C CA . VAL A 1 680 ? 34.438 -1.276 -10.834 1.00 78.56 680 VAL A CA 1
ATOM 5415 C C . VAL A 1 680 ? 33.398 -1.754 -9.823 1.00 78.56 680 VAL A C 1
ATOM 5417 O O . VAL A 1 680 ? 33.113 -1.028 -8.874 1.00 78.56 680 VAL A O 1
ATOM 5420 N N . ILE A 1 681 ? 32.903 -2.987 -9.966 1.00 85.50 681 ILE A N 1
ATOM 5421 C CA . ILE A 1 681 ? 31.921 -3.583 -9.052 1.00 85.50 681 ILE A CA 1
ATOM 5422 C C . ILE A 1 681 ? 32.469 -3.615 -7.622 1.00 85.50 681 ILE A C 1
ATOM 5424 O O . ILE A 1 681 ? 31.836 -3.090 -6.708 1.00 85.50 681 ILE A O 1
ATOM 5428 N N . ILE A 1 682 ? 33.676 -4.148 -7.421 1.00 87.50 682 ILE A N 1
ATOM 5429 C CA . ILE A 1 682 ? 34.254 -4.268 -6.075 1.00 87.50 682 ILE A CA 1
ATOM 5430 C C . ILE A 1 682 ? 34.563 -2.886 -5.485 1.00 87.50 682 ILE A C 1
ATOM 5432 O O . ILE A 1 682 ? 34.319 -2.648 -4.305 1.00 87.50 682 ILE A O 1
ATOM 5436 N N . LYS A 1 683 ? 35.040 -1.933 -6.303 1.00 84.31 683 LYS A N 1
ATOM 5437 C CA . LYS A 1 683 ? 35.236 -0.543 -5.853 1.00 84.31 683 LYS A CA 1
ATOM 5438 C C . LYS A 1 683 ? 33.932 0.114 -5.407 1.00 84.31 683 LYS A C 1
ATOM 5440 O O . LYS A 1 683 ? 33.951 0.874 -4.441 1.00 84.31 683 LYS A O 1
ATOM 5445 N N . GLY A 1 684 ? 32.824 -0.172 -6.088 1.00 84.38 684 GLY A N 1
ATOM 5446 C CA . GLY A 1 684 ? 31.503 0.314 -5.699 1.00 84.38 684 GLY A CA 1
ATOM 5447 C C . GLY A 1 684 ? 31.080 -0.188 -4.318 1.00 84.38 684 GLY A C 1
ATOM 5448 O O . GLY A 1 684 ? 30.598 0.611 -3.525 1.00 84.38 684 GLY A O 1
ATOM 5449 N N . PHE A 1 685 ? 31.367 -1.448 -3.963 1.00 89.75 685 PHE A N 1
ATOM 5450 C CA . PHE A 1 685 ? 31.055 -1.967 -2.622 1.00 89.75 685 PHE A CA 1
ATOM 5451 C C . PHE A 1 685 ? 31.758 -1.201 -1.491 1.00 89.75 685 PHE A C 1
ATOM 5453 O O . PHE A 1 685 ? 31.150 -0.934 -0.458 1.00 89.75 685 PHE A O 1
ATOM 5460 N N . PHE A 1 686 ? 33.011 -0.787 -1.688 1.00 87.38 686 PHE A N 1
ATOM 5461 C CA . PHE A 1 686 ? 33.690 0.084 -0.723 1.00 87.38 686 PHE A CA 1
ATOM 5462 C C . PHE A 1 686 ? 33.188 1.532 -0.794 1.00 87.38 686 PHE A C 1
ATOM 5464 O O . PHE A 1 686 ? 32.995 2.158 0.237 1.00 87.38 686 PHE A O 1
ATOM 5471 N N . SER A 1 687 ? 32.918 2.063 -1.990 1.00 87.12 687 SER A N 1
ATOM 5472 C CA . SER A 1 687 ? 32.517 3.472 -2.163 1.00 87.12 687 SER A CA 1
ATOM 5473 C C . SER A 1 687 ? 31.120 3.774 -1.612 1.00 87.12 687 SER A C 1
ATOM 5475 O O . SER A 1 687 ? 30.892 4.853 -1.075 1.00 87.12 687 SER A O 1
ATOM 5477 N N . PHE A 1 688 ? 30.190 2.823 -1.728 1.00 89.56 688 PHE A N 1
ATOM 5478 C CA . PHE A 1 688 ? 28.809 2.952 -1.255 1.00 89.56 688 PHE A CA 1
ATOM 5479 C C . PHE A 1 688 ? 28.593 2.341 0.139 1.00 89.56 688 PHE A C 1
ATOM 5481 O O . PHE A 1 688 ? 27.461 2.181 0.584 1.00 89.56 688 PHE A O 1
ATOM 5488 N N . ASN A 1 689 ? 29.653 2.004 0.879 1.00 87.81 689 ASN A N 1
ATOM 5489 C CA . ASN A 1 689 ? 29.533 1.367 2.198 1.00 87.81 689 ASN A CA 1
ATOM 5490 C C . ASN A 1 689 ? 28.858 2.241 3.282 1.00 87.81 689 ASN A C 1
ATOM 5492 O O . ASN A 1 689 ? 28.530 1.750 4.363 1.00 87.81 689 ASN A O 1
ATOM 5496 N N . THR A 1 690 ? 28.642 3.526 3.000 1.00 85.25 690 THR A N 1
ATOM 5497 C CA . THR A 1 690 ? 27.926 4.484 3.856 1.00 85.25 690 THR A CA 1
ATOM 5498 C C . THR A 1 690 ? 26.586 4.939 3.276 1.00 85.25 690 THR A C 1
ATOM 5500 O O . THR A 1 690 ? 25.821 5.583 3.991 1.00 85.25 690 THR A O 1
ATOM 5503 N N . ASP A 1 691 ? 26.284 4.578 2.027 1.00 86.75 691 ASP A N 1
ATOM 5504 C CA . ASP A 1 691 ? 25.053 4.927 1.319 1.00 86.75 691 ASP A CA 1
ATOM 5505 C C . ASP A 1 691 ? 24.299 3.648 0.936 1.00 86.75 691 ASP A C 1
ATOM 5507 O O . ASP A 1 691 ? 24.601 2.992 -0.061 1.00 86.75 691 ASP A O 1
ATOM 5511 N N . GLN A 1 692 ? 23.297 3.296 1.743 1.00 84.50 692 GLN A N 1
ATOM 5512 C CA . GLN A 1 692 ? 22.479 2.101 1.536 1.00 84.50 692 GLN A CA 1
ATOM 5513 C C . GLN A 1 692 ? 21.719 2.139 0.200 1.00 84.50 692 GLN A C 1
ATOM 5515 O O . GLN A 1 692 ? 21.577 1.105 -0.455 1.00 84.50 692 GLN A O 1
ATOM 5520 N N . GLY A 1 693 ? 21.241 3.316 -0.221 1.00 84.31 693 GLY A N 1
ATOM 5521 C CA . GLY A 1 693 ? 20.532 3.481 -1.492 1.00 84.31 693 GLY A CA 1
ATOM 5522 C C . GLY A 1 693 ? 21.471 3.266 -2.675 1.00 84.31 693 GLY A C 1
ATOM 5523 O O . GLY A 1 693 ? 21.178 2.465 -3.565 1.00 84.31 693 GLY A O 1
ATOM 5524 N N . GLY A 1 694 ? 22.646 3.899 -2.629 1.00 85.69 694 GLY A N 1
ATOM 5525 C CA . GLY A 1 694 ? 23.722 3.684 -3.595 1.00 85.69 694 GLY A CA 1
ATOM 5526 C C . GLY A 1 694 ? 24.168 2.222 -3.668 1.00 85.69 694 GLY A C 1
ATOM 5527 O O . GLY A 1 694 ? 24.264 1.666 -4.759 1.00 85.69 694 GLY A O 1
ATOM 5528 N N . MET A 1 695 ? 24.353 1.556 -2.522 1.00 89.88 695 MET A N 1
ATOM 5529 C CA . MET A 1 695 ? 24.720 0.136 -2.456 1.00 89.88 695 MET A CA 1
ATOM 5530 C C . MET A 1 695 ? 23.644 -0.765 -3.068 1.00 89.88 695 MET A C 1
ATOM 5532 O O . MET A 1 695 ? 23.965 -1.681 -3.825 1.00 89.88 695 MET A O 1
ATOM 5536 N N . ARG A 1 696 ? 22.364 -0.509 -2.771 1.00 89.12 696 ARG A N 1
ATOM 5537 C CA . ARG A 1 696 ? 21.237 -1.257 -3.345 1.00 89.12 696 ARG A CA 1
ATOM 5538 C C . ARG A 1 696 ? 21.207 -1.126 -4.867 1.00 89.12 696 ARG A C 1
ATOM 5540 O O . ARG A 1 696 ? 21.081 -2.138 -5.552 1.00 89.12 696 ARG A O 1
ATOM 5547 N N . ASN A 1 697 ? 21.353 0.087 -5.393 1.00 85.06 697 ASN A N 1
ATOM 5548 C CA . ASN A 1 697 ? 21.375 0.329 -6.838 1.00 85.06 697 ASN A CA 1
ATOM 5549 C C . ASN A 1 697 ? 22.592 -0.324 -7.499 1.00 85.06 697 ASN A C 1
ATOM 5551 O O . ASN A 1 697 ? 22.449 -1.033 -8.489 1.00 85.06 697 ASN A O 1
ATOM 5555 N N . HIS A 1 698 ? 23.766 -0.201 -6.884 1.00 87.12 698 HIS A N 1
ATOM 5556 C CA . HIS A 1 698 ? 24.985 -0.855 -7.354 1.00 87.12 698 HIS A CA 1
ATOM 5557 C C . HIS A 1 698 ? 24.861 -2.389 -7.376 1.00 87.12 698 HIS A C 1
ATOM 5559 O O . HIS A 1 698 ? 25.338 -3.046 -8.302 1.00 87.12 698 HIS A O 1
ATOM 5565 N N . LEU A 1 699 ? 24.168 -2.979 -6.394 1.00 87.56 699 LEU A N 1
ATOM 5566 C CA . LEU A 1 699 ? 23.820 -4.402 -6.397 1.00 87.56 699 LEU A CA 1
ATOM 5567 C C . LEU A 1 699 ? 22.841 -4.765 -7.519 1.00 87.56 699 LEU A C 1
ATOM 5569 O O . LEU A 1 699 ? 23.017 -5.811 -8.140 1.00 87.56 699 LEU A O 1
ATOM 5573 N N . ARG A 1 700 ? 21.833 -3.930 -7.804 1.00 83.38 700 ARG A N 1
ATOM 5574 C CA . ARG A 1 700 ? 20.920 -4.146 -8.941 1.00 83.38 700 ARG A CA 1
ATOM 5575 C C . ARG A 1 700 ? 21.673 -4.151 -10.261 1.00 83.38 700 ARG A C 1
ATOM 5577 O O . ARG A 1 700 ? 21.522 -5.102 -11.021 1.00 83.38 700 ARG A O 1
ATOM 5584 N N . ASP A 1 701 ? 22.523 -3.156 -10.492 1.00 79.75 701 ASP A N 1
ATOM 5585 C CA . ASP A 1 701 ? 23.338 -3.056 -11.705 1.00 79.75 701 ASP A CA 1
ATOM 5586 C C . ASP A 1 701 ? 24.251 -4.271 -11.863 1.00 79.75 701 ASP A C 1
ATOM 5588 O O . ASP A 1 701 ? 24.391 -4.819 -12.957 1.00 79.75 701 ASP A O 1
ATOM 5592 N N . PHE A 1 702 ? 24.839 -4.739 -10.761 1.00 84.94 702 PHE A N 1
ATOM 5593 C CA . PHE A 1 702 ? 25.613 -5.972 -10.754 1.00 84.94 702 PHE A CA 1
ATOM 5594 C C . PHE A 1 702 ? 24.758 -7.190 -11.140 1.00 84.94 702 PHE A C 1
ATOM 5596 O O . PHE A 1 702 ? 25.172 -7.970 -11.998 1.00 84.94 702 PHE A O 1
ATOM 5603 N N . LEU A 1 703 ? 23.556 -7.335 -10.567 1.00 79.94 703 LEU A N 1
ATOM 5604 C CA . LEU A 1 703 ? 22.619 -8.417 -10.894 1.00 79.94 703 LEU A CA 1
ATOM 5605 C C . LEU A 1 703 ? 22.146 -8.368 -12.359 1.00 79.94 703 LEU A C 1
ATOM 5607 O O . LEU A 1 703 ? 21.974 -9.418 -12.977 1.00 79.94 703 LEU A O 1
ATOM 5611 N N . VAL A 1 704 ? 21.972 -7.175 -12.932 1.00 75.81 704 VAL A N 1
ATOM 5612 C CA . VAL A 1 704 ? 21.663 -6.981 -14.359 1.00 75.81 704 VAL A CA 1
ATOM 5613 C C . VAL A 1 704 ? 22.824 -7.465 -15.219 1.00 75.81 704 VAL A C 1
ATOM 5615 O O . VAL A 1 704 ? 22.638 -8.330 -16.072 1.00 75.81 704 VAL A O 1
ATOM 5618 N N . GLN A 1 705 ? 24.036 -6.975 -14.947 1.00 73.31 705 GLN A N 1
ATOM 5619 C CA . GLN A 1 705 ? 25.233 -7.297 -15.729 1.00 73.31 705 GLN A CA 1
ATOM 5620 C C . GLN A 1 705 ? 25.530 -8.802 -15.757 1.00 73.31 705 GLN A C 1
ATOM 5622 O O . GLN A 1 705 ? 25.991 -9.322 -16.774 1.00 73.31 705 GLN A O 1
ATOM 5627 N N . ILE A 1 706 ? 25.241 -9.528 -14.670 1.00 76.69 706 ILE A N 1
ATOM 5628 C CA . ILE A 1 706 ? 25.396 -10.989 -14.663 1.00 76.69 706 ILE A CA 1
ATOM 5629 C C . ILE A 1 706 ? 24.277 -11.722 -15.426 1.00 76.69 706 ILE A C 1
ATOM 5631 O O . ILE A 1 706 ? 24.518 -12.831 -15.899 1.00 76.69 706 ILE A O 1
ATOM 5635 N N . LYS A 1 707 ? 23.082 -11.127 -15.572 1.00 69.19 707 LYS A N 1
ATOM 5636 C CA . LYS A 1 707 ? 21.889 -11.738 -16.192 1.00 69.19 707 LYS A CA 1
ATOM 5637 C C . LYS A 1 707 ? 21.684 -11.404 -17.672 1.00 69.19 707 LYS A C 1
ATOM 5639 O O . LYS A 1 707 ? 21.057 -12.198 -18.370 1.00 69.19 707 LYS A O 1
ATOM 5644 N N . GLU A 1 708 ? 22.235 -10.302 -18.183 1.00 63.47 708 GLU A N 1
ATOM 5645 C CA . GLU A 1 708 ? 22.090 -9.872 -19.590 1.00 63.47 708 GLU A CA 1
ATOM 5646 C C . GLU A 1 708 ? 22.520 -10.942 -20.614 1.00 63.47 708 GLU A C 1
ATOM 5648 O O . GLU A 1 708 ? 21.988 -11.002 -21.721 1.00 63.47 708 GLU A O 1
ATOM 5653 N N . PHE A 1 709 ? 23.433 -11.845 -20.243 1.00 52.91 709 PHE A N 1
ATOM 5654 C CA . PHE A 1 709 ? 23.863 -12.951 -21.105 1.00 52.91 709 PHE A CA 1
ATOM 5655 C C . PHE A 1 709 ? 22.802 -14.062 -21.260 1.00 52.91 709 PHE A C 1
ATOM 5657 O O . PHE A 1 709 ? 22.828 -14.801 -22.244 1.00 52.91 709 PHE A O 1
ATOM 5664 N N . ASN A 1 710 ? 21.850 -14.161 -20.324 1.00 49.06 710 ASN A N 1
ATOM 5665 C CA . ASN A 1 710 ? 20.795 -15.181 -20.313 1.00 49.06 710 ASN A CA 1
ATOM 5666 C C . ASN A 1 710 ? 19.499 -14.729 -21.012 1.00 49.06 710 ASN A C 1
ATOM 5668 O O . ASN A 1 710 ? 18.576 -15.530 -21.141 1.00 49.06 710 ASN A O 1
ATOM 5672 N N . GLY A 1 711 ? 19.417 -13.473 -21.475 1.00 48.56 711 GLY A N 1
ATOM 5673 C CA . GLY A 1 711 ? 18.233 -12.942 -22.162 1.00 48.56 711 GLY A CA 1
ATOM 5674 C C . GLY A 1 711 ? 16.993 -12.762 -21.273 1.00 48.56 711 GLY A C 1
ATOM 5675 O O . GLY A 1 711 ? 15.881 -12.764 -21.798 1.00 48.56 711 GLY A O 1
ATOM 5676 N N . GLU A 1 712 ? 17.163 -12.634 -19.951 1.00 48.91 712 GLU A N 1
ATOM 5677 C CA . GLU A 1 712 ? 16.072 -12.308 -19.016 1.00 48.91 712 GLU A CA 1
ATOM 5678 C C . GLU A 1 712 ? 15.677 -10.821 -19.112 1.00 48.91 712 GLU A C 1
ATOM 5680 O O . GLU A 1 712 ? 16.525 -9.964 -19.356 1.00 48.91 712 GLU A O 1
ATOM 5685 N N . ASP A 1 713 ? 14.390 -10.512 -18.917 1.00 48.97 713 ASP A N 1
ATOM 5686 C CA . ASP A 1 713 ? 13.859 -9.140 -18.914 1.00 48.97 713 ASP A CA 1
ATOM 5687 C C . ASP A 1 713 ? 14.352 -8.365 -17.677 1.00 48.97 713 ASP A C 1
ATOM 5689 O O . ASP A 1 713 ? 14.142 -8.785 -16.539 1.00 48.97 713 ASP A O 1
ATOM 5693 N N . THR A 1 714 ? 15.031 -7.238 -17.901 1.00 53.44 714 THR A N 1
ATOM 5694 C CA . THR A 1 714 ? 15.649 -6.393 -16.861 1.00 53.44 714 THR A CA 1
ATOM 5695 C C . THR A 1 714 ? 14.893 -5.081 -16.630 1.00 53.44 714 THR A C 1
ATOM 5697 O O . THR A 1 714 ? 15.344 -4.232 -15.857 1.00 53.44 714 THR A O 1
ATOM 5700 N N . SER A 1 715 ? 13.722 -4.914 -17.258 1.00 51.31 715 SER A N 1
ATOM 5701 C CA . SER A 1 715 ? 12.913 -3.685 -17.211 1.00 51.31 715 SER A CA 1
ATOM 5702 C C . SER A 1 715 ? 12.500 -3.270 -15.791 1.00 51.31 715 SER A C 1
ATOM 5704 O O . SER A 1 715 ? 12.326 -2.081 -15.517 1.00 51.31 715 SER A O 1
ATOM 5706 N N . ASP A 1 716 ? 12.400 -4.228 -14.868 1.00 54.69 716 ASP A N 1
ATOM 5707 C CA . ASP A 1 716 ? 11.969 -3.997 -13.486 1.00 54.69 716 ASP A CA 1
ATOM 5708 C C . ASP A 1 716 ? 13.023 -3.302 -12.602 1.00 54.69 716 ASP A C 1
ATOM 5710 O O . ASP A 1 716 ? 12.682 -2.760 -11.549 1.00 54.69 716 ASP A O 1
ATOM 5714 N N . LEU A 1 717 ? 14.300 -3.269 -13.007 1.00 54.50 717 LEU A N 1
ATOM 5715 C CA . LEU A 1 717 ? 15.389 -2.759 -12.160 1.00 54.50 717 LEU A CA 1
ATOM 5716 C C . LEU A 1 717 ? 15.518 -1.224 -12.143 1.00 54.50 717 LEU A C 1
ATOM 5718 O O . LEU A 1 717 ? 16.044 -0.683 -11.172 1.00 54.50 717 LEU A O 1
ATOM 5722 N N . PHE A 1 718 ? 14.984 -0.518 -13.149 1.00 55.19 718 PHE A N 1
ATOM 5723 C CA . PHE A 1 718 ? 15.023 0.956 -13.259 1.00 55.19 718 PHE A CA 1
ATOM 5724 C C . PHE A 1 718 ? 13.765 1.657 -12.717 1.00 55.19 718 PHE A C 1
ATOM 5726 O O . PHE A 1 718 ? 13.622 2.878 -12.816 1.00 55.19 718 PHE A O 1
ATOM 5733 N N . LEU A 1 719 ? 12.823 0.902 -12.147 1.00 57.25 719 LEU A N 1
ATOM 5734 C CA . LEU A 1 719 ? 11.560 1.460 -11.663 1.00 57.25 719 LEU A CA 1
ATOM 5735 C C . LEU A 1 719 ? 11.755 2.412 -10.477 1.00 57.25 719 LEU A C 1
ATOM 5737 O O . LEU A 1 719 ? 11.027 3.392 -10.386 1.00 57.25 719 LEU A O 1
ATOM 5741 N N . GLU A 1 720 ? 12.764 2.194 -9.629 1.00 55.19 720 GLU A N 1
ATOM 5742 C CA . GLU A 1 720 ? 13.036 3.071 -8.481 1.00 55.19 720 GLU A CA 1
ATOM 5743 C C . GLU A 1 720 ? 13.551 4.458 -8.910 1.00 55.19 720 GLU A C 1
ATOM 5745 O O . GLU A 1 720 ? 13.137 5.467 -8.349 1.00 55.19 720 GLU A O 1
ATOM 5750 N N . GLU A 1 721 ? 14.394 4.542 -9.947 1.00 59.59 721 GLU A N 1
ATOM 5751 C CA . GLU A 1 721 ? 14.851 5.830 -10.497 1.00 59.59 721 GLU A CA 1
ATOM 5752 C C . GLU A 1 721 ? 13.678 6.611 -11.102 1.00 59.59 721 GLU A C 1
ATOM 5754 O O . GLU A 1 721 ? 13.522 7.813 -10.871 1.00 59.59 721 GLU A O 1
ATOM 5759 N N . ARG A 1 722 ? 12.787 5.901 -11.802 1.00 57.38 722 ARG A N 1
ATOM 5760 C CA . ARG A 1 722 ? 11.550 6.470 -12.340 1.00 57.38 722 ARG A CA 1
ATOM 5761 C C . ARG A 1 722 ? 10.598 6.923 -11.228 1.00 57.38 722 ARG A C 1
ATOM 5763 O O . ARG A 1 722 ? 10.002 7.991 -11.338 1.00 57.38 722 ARG A O 1
ATOM 5770 N N . GLU A 1 723 ? 10.460 6.145 -10.156 1.00 60.69 723 GLU A N 1
ATOM 5771 C CA . GLU A 1 723 ? 9.682 6.513 -8.968 1.00 60.69 723 GLU A CA 1
ATOM 5772 C C . GLU A 1 723 ? 10.285 7.741 -8.263 1.00 60.69 723 GLU A C 1
ATOM 5774 O O . GLU A 1 723 ? 9.538 8.650 -7.899 1.00 60.69 723 GLU A O 1
ATOM 5779 N N . ALA A 1 724 ? 11.613 7.839 -8.147 1.00 64.94 724 ALA A N 1
ATOM 5780 C CA . ALA A 1 724 ? 12.305 8.989 -7.564 1.00 64.94 724 ALA A CA 1
ATOM 5781 C C . ALA A 1 724 ? 12.140 10.267 -8.406 1.00 64.94 724 ALA A C 1
ATOM 5783 O O . ALA A 1 724 ? 11.910 11.348 -7.858 1.00 64.94 724 ALA A O 1
ATOM 5784 N N . GLU A 1 725 ? 12.196 10.165 -9.737 1.00 66.31 725 GLU A N 1
ATOM 5785 C CA . GLU A 1 725 ? 11.915 11.291 -10.633 1.00 66.31 725 GLU A CA 1
ATOM 5786 C C . GLU A 1 725 ? 10.462 11.771 -10.480 1.00 66.31 725 GLU A C 1
ATOM 5788 O O . GLU A 1 725 ? 10.210 12.972 -10.326 1.00 66.31 725 GLU A O 1
ATOM 5793 N N . ILE A 1 726 ? 9.507 10.834 -10.437 1.00 64.81 726 ILE A N 1
ATOM 5794 C CA . ILE A 1 726 ? 8.089 11.125 -10.185 1.00 64.81 726 ILE A CA 1
ATOM 5795 C C . ILE A 1 726 ? 7.917 11.812 -8.822 1.00 64.81 726 ILE A C 1
ATOM 5797 O O . ILE A 1 726 ? 7.239 12.839 -8.738 1.00 64.81 726 ILE A O 1
ATOM 5801 N N . GLN A 1 727 ? 8.565 11.309 -7.769 1.00 68.19 727 GLN A N 1
ATOM 5802 C CA . GLN A 1 727 ? 8.532 11.911 -6.434 1.00 68.19 727 GLN A CA 1
ATOM 5803 C C . GLN A 1 727 ? 9.148 13.313 -6.413 1.00 68.19 727 GLN A C 1
ATOM 5805 O O . GLN A 1 727 ? 8.584 14.210 -5.793 1.00 68.19 727 GLN A O 1
ATOM 5810 N N . ALA A 1 728 ? 10.251 13.557 -7.124 1.00 68.31 728 ALA A N 1
ATOM 5811 C CA . ALA A 1 728 ? 10.876 14.878 -7.198 1.00 68.31 728 ALA A CA 1
ATOM 5812 C C . ALA A 1 728 ? 9.984 15.906 -7.916 1.00 68.31 728 ALA A C 1
ATOM 5814 O O . ALA A 1 728 ? 9.899 17.070 -7.504 1.00 68.31 728 ALA A O 1
ATOM 5815 N N . VAL A 1 729 ? 9.293 15.489 -8.982 1.00 68.31 729 VAL A N 1
ATOM 5816 C CA . VAL A 1 729 ? 8.279 16.312 -9.660 1.00 68.31 729 VAL A CA 1
ATOM 5817 C C . VAL A 1 729 ? 7.096 16.579 -8.725 1.00 68.31 729 VAL A C 1
ATOM 5819 O O . VAL A 1 729 ? 6.650 17.726 -8.614 1.00 68.31 729 VAL A O 1
ATOM 5822 N N . GLN A 1 730 ? 6.640 15.560 -7.996 1.00 68.31 730 GLN A N 1
ATOM 5823 C CA . GLN A 1 730 ? 5.550 15.678 -7.031 1.00 68.31 730 GLN A CA 1
ATOM 5824 C C . GLN A 1 730 ? 5.918 16.581 -5.841 1.00 68.31 730 GLN A C 1
ATOM 5826 O O . GLN A 1 730 ? 5.106 17.406 -5.434 1.00 68.31 730 GLN A O 1
ATOM 5831 N N . ALA A 1 731 ? 7.148 16.524 -5.331 1.00 71.50 731 ALA A N 1
ATOM 5832 C CA . ALA A 1 731 ? 7.627 17.369 -4.236 1.00 71.50 731 ALA A CA 1
ATOM 5833 C C . ALA A 1 731 ? 7.635 18.857 -4.622 1.00 71.50 731 ALA A C 1
ATOM 5835 O O . ALA A 1 731 ? 7.176 19.712 -3.864 1.00 71.50 731 ALA A O 1
ATOM 5836 N N . LYS A 1 732 ? 8.073 19.182 -5.847 1.00 70.81 732 LYS A N 1
ATOM 5837 C CA . LYS A 1 732 ? 8.006 20.558 -6.377 1.00 70.81 732 LYS A CA 1
ATOM 5838 C C . LYS A 1 732 ? 6.569 21.070 -6.484 1.00 70.81 732 LYS A C 1
ATOM 5840 O O . LYS A 1 732 ? 6.334 22.261 -6.297 1.00 70.81 732 LYS A O 1
ATOM 5845 N N . LYS A 1 733 ? 5.621 20.185 -6.799 1.00 68.31 733 LYS A N 1
ATOM 5846 C CA . LYS A 1 733 ? 4.187 20.495 -6.839 1.00 68.31 733 LYS A CA 1
ATOM 5847 C C . LYS A 1 733 ? 3.617 20.692 -5.430 1.00 68.31 733 LYS A C 1
ATOM 5849 O O . LYS A 1 733 ? 2.905 21.666 -5.201 1.00 68.31 733 LYS A O 1
ATOM 5854 N N . ASN A 1 734 ? 3.997 19.836 -4.485 1.00 72.75 734 ASN A N 1
ATOM 5855 C CA . ASN A 1 734 ? 3.581 19.888 -3.082 1.00 72.75 734 ASN A CA 1
ATOM 5856 C C . ASN A 1 734 ? 4.106 21.129 -2.336 1.00 72.75 734 ASN A C 1
ATOM 5858 O O . ASN A 1 734 ? 3.475 21.578 -1.386 1.00 72.75 734 ASN A O 1
ATOM 5862 N N . ALA A 1 735 ? 5.209 21.732 -2.793 1.00 73.56 735 ALA A N 1
ATOM 5863 C CA . ALA A 1 735 ? 5.751 22.970 -2.226 1.00 73.56 735 ALA A CA 1
ATOM 5864 C C . ALA A 1 735 ? 4.856 24.212 -2.436 1.00 73.56 735 ALA A C 1
ATOM 5866 O O . ALA A 1 735 ? 5.105 25.258 -1.835 1.00 73.56 735 ALA A O 1
ATOM 5867 N N . VAL A 1 736 ? 3.834 24.137 -3.300 1.00 74.69 736 VAL A N 1
ATOM 5868 C CA . VAL A 1 736 ? 2.852 25.216 -3.482 1.00 74.69 736 VAL A CA 1
ATOM 5869 C C . VAL A 1 736 ? 1.817 25.143 -2.350 1.00 74.69 736 VAL A C 1
ATOM 5871 O O . VAL A 1 736 ? 1.121 24.128 -2.245 1.00 74.69 736 VAL A O 1
ATOM 5874 N N . PRO A 1 737 ? 1.660 26.198 -1.524 1.00 74.06 737 PRO A N 1
ATOM 5875 C CA . PRO A 1 737 ? 0.684 26.203 -0.435 1.00 74.06 737 PRO A CA 1
ATOM 5876 C C . PRO A 1 737 ? -0.720 25.819 -0.925 1.00 74.06 737 PRO A C 1
ATOM 5878 O O . PRO A 1 737 ? -1.157 26.273 -1.975 1.00 74.06 737 PRO A O 1
ATOM 5881 N N . GLY A 1 738 ? -1.427 24.951 -0.200 1.00 70.12 738 GLY A N 1
ATOM 5882 C CA . GLY A 1 738 ? -2.767 24.480 -0.579 1.00 70.12 738 GLY A CA 1
ATOM 5883 C C . GLY A 1 738 ? -2.830 23.377 -1.651 1.00 70.12 738 GLY A C 1
ATOM 5884 O O . GLY A 1 738 ? -3.929 22.916 -1.942 1.00 70.12 738 GLY A O 1
ATOM 5885 N N . MET A 1 739 ? -1.704 22.927 -2.233 1.00 79.19 739 MET A N 1
ATOM 5886 C CA . MET A 1 739 ? -1.678 21.725 -3.096 1.00 79.19 739 MET A CA 1
ATOM 5887 C C . MET A 1 739 ? -1.759 20.424 -2.302 1.00 79.19 739 MET A C 1
ATOM 5889 O O . MET A 1 739 ? -2.411 19.464 -2.737 1.00 79.19 739 MET A O 1
ATOM 5893 N N . LEU A 1 740 ? -1.089 20.403 -1.149 1.00 70.31 740 LEU A N 1
ATOM 5894 C CA . LEU A 1 740 ? -1.223 19.348 -0.161 1.00 70.31 740 LEU A CA 1
ATOM 5895 C C . LEU A 1 740 ? -2.551 19.503 0.570 1.00 70.31 740 LEU A C 1
ATOM 5897 O O . LEU A 1 740 ? -2.967 20.606 0.926 1.00 70.31 740 LEU A O 1
ATOM 5901 N N . ASP A 1 741 ? -3.208 18.369 0.766 1.00 64.62 741 ASP A N 1
ATOM 5902 C CA . ASP A 1 741 ? -4.353 18.288 1.655 1.00 64.62 741 ASP A CA 1
ATOM 5903 C C . ASP A 1 741 ? -3.891 18.590 3.089 1.00 64.62 741 ASP A C 1
ATOM 5905 O O . ASP A 1 741 ? -2.848 18.055 3.473 1.00 64.62 741 ASP A O 1
ATOM 5909 N N . PRO A 1 742 ? -4.611 19.391 3.894 1.00 56.88 742 PRO A N 1
ATOM 5910 C CA . PRO A 1 742 ? -4.259 19.597 5.297 1.00 56.88 742 PRO A CA 1
ATOM 5911 C C . PRO A 1 742 ? -4.053 18.284 6.065 1.00 56.88 742 PRO A C 1
ATOM 5913 O O . PRO A 1 742 ? -3.140 18.209 6.879 1.00 56.88 742 PRO A O 1
ATOM 5916 N N . ASN A 1 743 ? -4.816 17.231 5.743 1.00 53.22 743 ASN A N 1
ATOM 5917 C CA . ASN A 1 743 ? -4.656 15.905 6.353 1.00 53.22 743 ASN A CA 1
ATOM 5918 C C . ASN A 1 743 ? -3.388 15.167 5.887 1.00 53.22 743 ASN A C 1
ATOM 5920 O O . ASN A 1 743 ? -2.883 14.317 6.606 1.00 53.22 743 ASN A O 1
ATOM 5924 N N . ALA A 1 744 ? -2.857 15.496 4.707 1.00 54.25 744 ALA A N 1
ATOM 5925 C CA . ALA A 1 744 ? -1.615 14.931 4.171 1.00 54.25 744 ALA A CA 1
ATOM 5926 C C . ALA A 1 744 ? -0.359 15.709 4.610 1.00 54.25 744 ALA A C 1
ATOM 5928 O O . ALA A 1 744 ? 0.753 15.289 4.304 1.00 54.25 744 ALA A O 1
ATOM 5929 N N . MET A 1 745 ? -0.521 16.856 5.285 1.00 51.38 745 MET A N 1
ATOM 5930 C CA . MET A 1 745 ? 0.587 17.638 5.852 1.00 51.38 745 MET A CA 1
ATOM 5931 C C . MET A 1 745 ? 0.964 17.197 7.275 1.00 51.38 745 MET A C 1
ATOM 5933 O O . MET A 1 745 ? 2.064 17.504 7.720 1.00 51.38 745 MET A O 1
ATOM 5937 N N . VAL A 1 746 ? 0.072 16.495 7.986 1.00 42.72 746 VAL A N 1
ATOM 5938 C CA . VAL A 1 746 ? 0.281 16.070 9.387 1.00 42.72 746 VAL A CA 1
ATOM 5939 C C . VAL A 1 746 ? 1.326 14.947 9.500 1.00 42.72 746 VAL A C 1
ATOM 5941 O O . VAL A 1 746 ? 2.038 14.875 10.498 1.00 42.72 746 VAL A O 1
ATOM 5944 N N . ASP A 1 747 ? 1.501 14.136 8.452 1.00 39.75 747 ASP A N 1
ATOM 5945 C CA . ASP A 1 747 ? 2.428 12.992 8.449 1.00 39.75 747 ASP A CA 1
ATOM 5946 C C . ASP A 1 747 ? 3.925 13.387 8.426 1.00 39.75 747 ASP A C 1
ATOM 5948 O O . ASP A 1 747 ? 4.778 12.562 8.755 1.00 39.75 747 ASP A O 1
ATOM 5952 N N . GLU A 1 748 ? 4.289 14.626 8.058 1.00 31.95 748 GLU A N 1
ATOM 5953 C CA . GLU A 1 748 ? 5.706 15.046 8.030 1.00 31.95 748 GLU A CA 1
ATOM 5954 C C . GLU A 1 748 ? 6.301 15.264 9.433 1.00 31.95 748 GLU A C 1
ATOM 5956 O O . GLU A 1 748 ? 7.504 15.061 9.617 1.00 31.95 748 GLU A O 1
ATOM 5961 N N . ASP A 1 749 ? 5.485 15.620 10.433 1.00 31.59 749 ASP A N 1
ATOM 5962 C CA . ASP A 1 749 ? 5.952 15.794 11.817 1.00 31.59 749 ASP A CA 1
ATOM 5963 C C . ASP A 1 749 ? 6.061 14.454 12.578 1.00 31.59 749 ASP A C 1
ATOM 5965 O O . ASP A 1 749 ? 6.832 14.361 13.534 1.00 31.59 749 ASP A O 1
ATOM 5969 N N . GLU A 1 750 ? 5.373 13.392 12.133 1.00 32.50 750 GLU A N 1
ATOM 5970 C CA . GLU A 1 750 ? 5.522 12.029 12.681 1.00 32.50 750 GLU A CA 1
ATOM 5971 C C . GLU A 1 750 ? 6.744 11.269 12.125 1.00 32.50 750 GLU A C 1
ATOM 5973 O O . GLU A 1 750 ? 7.148 10.252 12.691 1.00 32.50 750 GLU A O 1
ATOM 5978 N N . MET A 1 751 ? 7.365 11.765 11.046 1.00 29.14 751 MET A N 1
ATOM 5979 C CA . MET A 1 751 ? 8.532 11.152 10.392 1.00 29.14 751 MET A CA 1
ATOM 5980 C C . MET A 1 751 ? 9.897 11.702 10.860 1.00 29.14 751 MET A C 1
ATOM 5982 O O . MET A 1 751 ? 10.924 11.355 10.269 1.00 29.14 751 MET A O 1
ATOM 5986 N N . ARG A 1 752 ? 9.935 12.537 11.909 1.00 27.61 752 ARG A N 1
ATOM 5987 C CA . ARG A 1 752 ? 11.180 13.029 12.534 1.00 27.61 752 ARG A CA 1
ATOM 5988 C C . ARG A 1 752 ? 11.635 12.236 13.751 1.00 27.61 752 ARG A C 1
ATOM 5990 O O . ARG A 1 752 ? 10.791 11.892 14.605 1.00 27.61 752 ARG A O 1
#

Radius of gyration: 37.77 Å; Cα contacts (8 Å, |Δi|>4): 550; chains: 1; bounding box: 84×97×111 Å

Sequence (752 aa):
MAALTATPMVILEEAKKQFQGDGKLNVQLLDQVVTMMNRATGEEQKLANMILVELKENPNSWTKIFDHSVTNNWVVDHWVVESRARPPIGQHWVVEVDAILEYSDLAESKYFALQILESVIQTKWKSLPLVQRDGIKGFIVQFILKLTNSIVEATLKTLHRFLSWIPVGYVFETDITQLLSENTYNSACPQVTDYHKYAIELLLSISQVEDVEIFKVCLDYWCALTSELYRLNPFAPPSPPIAISFSCGGAAGAKEHPRRKLYKEHLSNLRTIMISRMAKPEEVLVVREIVKDTDSITLYKNMRECLVYLTHLDCKDTEQKMTDKLASQMQVGEQTPFIDEMLKNLSGIICDLAPSQVHVFYEAVGHIISSASDEPDQQADLIEKLMALPNSVWDEIIANAGENMAVLEDAEVSRNLLNILKTNVACCKAAGNPFITQLSRLYIDLLSLYRILSEKVSTAVEQNGQEVLKMPLLKTMRAVKREILILISTWVASAKDRQMVLENIVPPLFDAVLFDYQKNVPAAREPKVLSLLSIIVTKLGSMLASQVPQILAAVFECTLEMINKDMEAFPEHRTNFFQLIHALTVECFQIFLALPPEQLSYIIDAVVWAFQHSMRNVAEIGLTYYAEVLCRLFKACEFLITVPLNDDNPKQSNVDYIYEYIANIFVQHFTNLTEGQIRVIIKGFFSFNTDQGGMRNHLRDFLVQIKEFNGEDTSDLFLEEREAEIQAVQAKKNAVPGMLDPNAMVDEDEMR